Protein AF-D2VUE2-F1 (afdb_monomer_lite)

Radius of gyration: 35.99 Å; chains: 1; bounding box: 96×106×87 Å

pLDDT: mean 73.93, std 22.53, range [21.89, 98.75]

InterPro domains:
  IPR031161 Peptidase family M60 domain [PF13402] (348-595)
  IPR031161 Peptidase family M60 domain [PS51723] (230-545)
  IPR031161 Peptidase family M60 domain [SM01276] (235-545)
  IPR042279 Peptidase M60, enhancin-like domain 3 [G3DSA:1.10.390.30] (472-619)
  IPR051244 TRPM8 Channel-Associated Factors [PTHR15730] (255-616)

Secondary structure (DSSP, 8-state):
--SSSHHHHHHHHHHHHTS-----PPPPHHHHHHHHHHHTTT-SEE----PEEEEE-STTEEEEEE-GGG-EEEEEEESSS-TTTS-EEEEES-GGGG--S-TTSHHHHHHHHHHHHHTTT-SSEEEEEESS-HHHHHHHHHTSTTEEE-----TT-TTT-GGGT-SEEEEEGGGS-SSPPHHHHHHHHHHHHTT-EEEEE--TTTS-S-GGGSHHHHHHGGGTEEEEEEE-SS--EEE----HHHHBHHHHHHHHHHHHHHHS---HHHHHHHHHHHHHHGGGSPSSP-TTT-HHHHHHHHHHHHHTTT----SS--SHHHHHHHHHHHHHHHTT-S-GGG-TT---HHHHHHTGGGS--SEEEEE-SSEEEEEEHHHHTT-S-HHHHHHHHHHHHHHHHHHH-PPPPSS-EEEEEES--SSSSEE-SSSEEEEGGGHHHHH----GGGTT--SSSPPTHHHHHHHHHHH--TTT--GGGHHHHHHHHHHHHHHHS-S-TTHHHHTT-PPTT-HHHHHT--S-S-SSHHHHHHHHHHHHHHHH-HHHHHHHHHHTT-GGG-PPP-SHHHHHHHHHHHHHHHHTSB-HHHHHHTT----HHHHHHHTTSPB----SS--------STT-SSPPP------TTS-PBP---EE-SS-EEGGGT-EEEEEEESSS-B---SEEEE---TT---SB-SEEEEEEETTTEEEEEEEB-SEE-TT-EE----BB---SS--EEEEEEEEE-TTS-EE--TT----EEEEEE--S--S--S-PPPEEE-----SS----------------S--

Structure (mmCIF, N/CA/C/O backbone):
data_AF-D2VUE2-F1
#
_entry.id   AF-D2VUE2-F1
#
loop_
_atom_site.group_PDB
_atom_site.id
_atom_site.type_symbol
_atom_site.label_atom_id
_atom_site.label_alt_id
_atom_site.label_comp_id
_atom_site.label_asym_id
_atom_site.label_entity_id
_atom_site.label_seq_id
_atom_site.pdbx_PDB_ins_code
_atom_site.Cartn_x
_atom_site.Cartn_y
_atom_site.Cartn_z
_atom_site.occupancy
_atom_site.B_iso_or_equiv
_atom_site.auth_seq_id
_atom_site.auth_comp_id
_atom_site.auth_asym_id
_atom_site.auth_atom_id
_atom_site.pdbx_PDB_model_num
ATOM 1 N N . MET A 1 1 ? 11.893 -68.851 -0.363 1.00 45.16 1 MET A N 1
ATOM 2 C CA . MET A 1 1 ? 12.697 -67.926 -1.198 1.00 45.16 1 MET A CA 1
ATOM 3 C C . MET A 1 1 ? 11.834 -67.518 -2.390 1.00 45.16 1 MET A C 1
ATOM 5 O O . MET A 1 1 ? 11.095 -68.372 -2.847 1.00 45.16 1 MET A O 1
ATOM 9 N N . ASN A 1 2 ? 11.863 -66.251 -2.827 1.00 41.38 2 ASN A N 1
ATOM 10 C CA . ASN A 1 2 ? 10.980 -65.612 -3.840 1.00 41.38 2 ASN A CA 1
ATOM 11 C C . ASN A 1 2 ? 9.689 -64.911 -3.371 1.00 41.38 2 ASN A C 1
ATOM 13 O O . ASN A 1 2 ? 8.690 -64.952 -4.079 1.00 41.38 2 ASN A O 1
ATOM 17 N N . LYS A 1 3 ? 9.709 -64.176 -2.247 1.00 35.09 3 LYS A N 1
ATOM 18 C CA . LYS A 1 3 ? 8.770 -63.040 -2.045 1.00 35.09 3 LYS A CA 1
ATOM 19 C C . LYS A 1 3 ? 9.376 -61.781 -1.402 1.00 35.09 3 LYS A C 1
ATOM 21 O O . LYS A 1 3 ? 8.671 -60.798 -1.234 1.00 35.09 3 LYS A O 1
ATOM 26 N N . THR A 1 4 ? 10.682 -61.758 -1.130 1.00 40.22 4 THR A N 1
ATOM 27 C CA . THR A 1 4 ? 11.366 -60.607 -0.499 1.00 40.22 4 THR A CA 1
ATOM 28 C C . THR A 1 4 ? 12.225 -59.778 -1.465 1.00 40.22 4 THR A C 1
ATOM 30 O O . THR A 1 4 ? 12.733 -58.735 -1.077 1.00 40.22 4 THR A O 1
ATOM 33 N N . PHE A 1 5 ? 12.357 -60.190 -2.733 1.00 38.91 5 PHE A N 1
ATOM 34 C CA . PHE A 1 5 ? 13.187 -59.494 -3.734 1.00 38.91 5 PHE A CA 1
ATOM 35 C C . PHE A 1 5 ? 12.423 -58.492 -4.623 1.00 38.91 5 PHE A C 1
ATOM 37 O O . PHE A 1 5 ? 13.051 -57.662 -5.274 1.00 38.91 5 PHE A O 1
ATOM 44 N N . GLY A 1 6 ? 11.084 -58.529 -4.629 1.00 35.12 6 GLY A N 1
ATOM 45 C CA . GLY A 1 6 ? 10.247 -57.616 -5.429 1.00 35.12 6 GLY A CA 1
ATOM 46 C C . GLY A 1 6 ? 9.882 -56.300 -4.733 1.00 35.12 6 GLY A C 1
ATOM 47 O O . GLY A 1 6 ? 9.540 -55.330 -5.396 1.00 35.12 6 GLY A O 1
ATOM 48 N N . MET A 1 7 ? 9.976 -56.236 -3.399 1.00 38.00 7 MET A N 1
ATOM 49 C CA . MET A 1 7 ? 9.652 -55.015 -2.644 1.00 38.00 7 MET A CA 1
ATOM 50 C C . MET A 1 7 ? 10.863 -54.090 -2.467 1.00 38.00 7 MET A C 1
ATOM 52 O O . MET A 1 7 ? 10.694 -52.876 -2.416 1.00 38.00 7 MET A O 1
ATOM 56 N N . LEU A 1 8 ? 12.086 -54.634 -2.456 1.00 38.88 8 LEU A N 1
ATOM 57 C CA . LEU A 1 8 ? 13.312 -53.832 -2.359 1.00 38.88 8 LEU A CA 1
ATOM 58 C C . LEU A 1 8 ? 13.690 -53.159 -3.691 1.00 38.88 8 LEU A C 1
ATOM 60 O O . LEU A 1 8 ? 14.288 -52.090 -3.689 1.00 38.88 8 LEU A O 1
ATOM 64 N N . SER A 1 9 ? 13.299 -53.744 -4.826 1.00 38.06 9 SER A N 1
ATOM 65 C CA . SER A 1 9 ? 13.564 -53.206 -6.166 1.00 38.06 9 SER A CA 1
ATOM 66 C C . SER A 1 9 ? 12.590 -52.086 -6.565 1.00 38.06 9 SER A C 1
ATOM 68 O O . SER A 1 9 ? 13.012 -51.143 -7.227 1.00 38.06 9 SER A O 1
ATOM 70 N N . CYS A 1 10 ? 11.339 -52.097 -6.084 1.00 37.12 10 CYS A N 1
ATOM 71 C CA . CYS A 1 10 ? 10.413 -50.964 -6.250 1.00 37.12 10 CYS A CA 1
ATOM 72 C C . CYS A 1 10 ? 10.730 -49.779 -5.322 1.00 37.12 10 CYS A C 1
ATOM 74 O O . CYS A 1 10 ? 10.561 -48.635 -5.732 1.00 37.12 10 CYS A O 1
ATOM 76 N N . LEU A 1 11 ? 11.237 -50.020 -4.107 1.00 40.16 11 LEU A N 1
ATOM 77 C CA . LEU A 1 11 ? 11.650 -48.945 -3.193 1.00 40.16 11 LEU A CA 1
ATOM 78 C C . LEU A 1 11 ? 12.953 -48.260 -3.636 1.00 40.16 11 LEU A C 1
ATOM 80 O O . LEU A 1 11 ? 13.075 -47.050 -3.469 1.00 40.16 11 LEU A O 1
ATOM 84 N N . LEU A 1 12 ? 13.883 -48.983 -4.273 1.00 37.03 12 LEU A N 1
ATOM 85 C CA . LEU A 1 12 ? 15.102 -48.384 -4.832 1.00 37.03 12 LEU A CA 1
ATOM 86 C C . LEU A 1 12 ? 14.838 -47.618 -6.142 1.00 37.03 12 LEU A C 1
ATOM 88 O O . LEU A 1 12 ? 15.461 -46.586 -6.373 1.00 37.03 12 LEU A O 1
ATOM 92 N N . LEU A 1 13 ? 13.877 -48.060 -6.968 1.00 35.56 13 LEU A N 1
ATOM 93 C CA . LEU A 1 13 ? 13.470 -47.320 -8.171 1.00 35.56 13 LEU A CA 1
ATOM 94 C C . LEU A 1 13 ? 12.637 -46.072 -7.826 1.00 35.56 13 LEU A C 1
ATOM 96 O O . LEU A 1 13 ? 12.811 -45.039 -8.463 1.00 35.56 13 LEU A O 1
ATOM 100 N N . CYS A 1 14 ? 11.803 -46.114 -6.779 1.00 32.91 14 CYS A N 1
ATOM 101 C CA . CYS A 1 14 ? 11.113 -44.919 -6.275 1.00 32.91 14 CYS A CA 1
ATOM 102 C C . CYS A 1 14 ? 12.050 -43.930 -5.561 1.00 32.91 14 CYS A C 1
ATOM 104 O O . CYS A 1 14 ? 11.772 -42.736 -5.593 1.00 32.91 14 CYS A O 1
ATOM 106 N N . LEU A 1 15 ? 13.168 -44.373 -4.968 1.00 32.28 15 LEU A N 1
ATOM 107 C CA . LEU A 1 15 ? 14.174 -43.451 -4.415 1.00 32.28 15 LEU A CA 1
ATOM 108 C C . LEU A 1 15 ? 15.100 -42.839 -5.479 1.00 32.28 15 LEU A C 1
ATOM 110 O O . LEU A 1 15 ? 15.604 -41.743 -5.265 1.00 32.28 15 LEU A O 1
ATOM 114 N N . ILE A 1 16 ? 15.299 -43.498 -6.626 1.00 32.03 16 ILE A N 1
ATOM 115 C CA . ILE A 1 16 ? 16.123 -42.966 -7.728 1.00 32.03 16 ILE A CA 1
ATOM 116 C C . ILE A 1 16 ? 15.292 -42.103 -8.700 1.00 32.03 16 ILE A C 1
ATOM 118 O O . ILE A 1 16 ? 15.833 -41.192 -9.317 1.00 32.03 16 ILE A O 1
ATOM 122 N N . VAL A 1 17 ? 13.969 -42.294 -8.776 1.00 32.50 17 VAL A N 1
ATOM 123 C CA . VAL A 1 17 ? 13.061 -41.421 -9.556 1.00 32.50 17 VAL A CA 1
ATOM 124 C C . VAL A 1 17 ? 12.590 -40.186 -8.759 1.00 32.50 17 VAL A C 1
ATOM 126 O O . VAL A 1 17 ? 12.094 -39.233 -9.349 1.00 32.50 17 VAL A O 1
ATOM 129 N N . CYS A 1 18 ? 12.833 -40.126 -7.444 1.00 31.41 18 CYS A N 1
ATOM 130 C CA . CYS A 1 18 ? 12.586 -38.936 -6.610 1.00 31.41 18 CYS A CA 1
ATOM 131 C C . CYS A 1 18 ? 13.840 -38.075 -6.338 1.00 31.41 18 CYS A C 1
ATOM 133 O O . CYS A 1 18 ? 13.799 -37.205 -5.472 1.00 31.41 18 CYS A O 1
ATOM 135 N N . LEU A 1 19 ? 14.942 -38.286 -7.070 1.00 33.25 19 LEU A N 1
ATOM 136 C CA . LEU A 1 19 ? 16.172 -37.477 -6.979 1.00 33.25 19 LEU A CA 1
ATOM 137 C C . LEU A 1 19 ? 16.642 -36.924 -8.333 1.00 33.25 19 LEU A C 1
ATOM 139 O O . LEU A 1 19 ? 17.821 -36.648 -8.531 1.00 33.25 19 LEU A O 1
ATOM 143 N N . VAL A 1 20 ? 15.703 -36.684 -9.245 1.00 32.81 20 VAL A N 1
ATOM 144 C CA . VAL A 1 20 ? 15.865 -35.614 -10.232 1.00 32.81 20 VAL A CA 1
ATOM 145 C C . VAL A 1 20 ? 14.797 -34.576 -9.922 1.00 32.81 20 VAL A C 1
ATOM 147 O O . VAL A 1 20 ? 13.824 -34.405 -10.649 1.00 32.81 20 VAL A O 1
ATOM 150 N N . SER A 1 21 ? 14.958 -33.882 -8.793 1.00 31.75 21 SER A N 1
ATOM 151 C CA . SER A 1 21 ? 14.624 -32.466 -8.839 1.00 31.75 21 SER A CA 1
ATOM 152 C C . SER A 1 21 ? 15.526 -31.906 -9.930 1.00 31.75 21 SER A C 1
ATOM 154 O O . SER A 1 21 ? 16.747 -31.920 -9.771 1.00 31.75 21 SER A O 1
ATOM 156 N N . GLU A 1 22 ? 14.962 -31.486 -11.060 1.00 31.25 22 GLU A N 1
ATOM 157 C CA . GLU A 1 22 ? 15.628 -30.440 -11.823 1.00 31.25 22 GLU A CA 1
ATOM 158 C C . GLU A 1 22 ? 15.852 -29.319 -10.809 1.00 31.25 22 GLU A C 1
ATOM 160 O O . GLU A 1 22 ? 14.909 -28.642 -10.399 1.00 31.25 22 GLU A O 1
ATOM 165 N N . GLU A 1 23 ? 17.076 -29.200 -10.295 1.00 34.81 23 GLU A N 1
ATOM 166 C CA . GLU A 1 23 ? 17.499 -27.977 -9.646 1.00 34.81 23 GLU A CA 1
ATOM 167 C C . GLU A 1 23 ? 17.341 -26.911 -10.724 1.00 34.81 23 GLU A C 1
ATOM 169 O O . GLU A 1 23 ? 18.137 -26.799 -11.656 1.00 34.81 23 GLU A O 1
ATOM 174 N N . THR A 1 24 ? 16.229 -26.183 -10.665 1.00 42.16 24 THR A N 1
ATOM 175 C CA . THR A 1 24 ? 15.974 -25.024 -11.506 1.00 42.16 24 THR A CA 1
ATOM 176 C C . THR A 1 24 ? 16.934 -23.934 -11.049 1.00 42.16 24 THR A C 1
ATOM 178 O O . THR A 1 24 ? 16.555 -23.030 -10.307 1.00 42.16 24 THR A O 1
ATOM 181 N N . HIS A 1 25 ? 18.208 -24.050 -11.422 1.00 57.31 25 HIS A N 1
ATOM 182 C CA . HIS A 1 25 ? 19.236 -23.065 -11.113 1.00 57.31 25 HIS A CA 1
ATOM 183 C C . HIS A 1 25 ? 18.828 -21.726 -11.717 1.00 57.31 25 HIS A C 1
ATOM 185 O O . HIS A 1 25 ? 18.539 -21.676 -12.910 1.00 57.31 25 HIS A O 1
ATOM 191 N N . ALA A 1 26 ? 18.755 -20.669 -10.905 1.00 76.44 26 ALA A N 1
ATOM 192 C CA . ALA A 1 26 ? 18.638 -19.290 -11.378 1.00 76.44 26 ALA A CA 1
ATOM 193 C C . ALA A 1 26 ? 19.780 -18.957 -12.353 1.00 76.44 26 ALA A C 1
ATOM 195 O O . ALA A 1 26 ? 20.855 -19.557 -12.257 1.00 76.44 26 ALA A O 1
ATOM 196 N N . LEU A 1 27 ? 19.575 -17.998 -13.266 1.00 84.75 27 LEU A N 1
ATOM 197 C CA . LEU A 1 27 ? 20.685 -17.519 -14.092 1.00 84.75 27 LEU A CA 1
ATOM 198 C C . LEU A 1 27 ? 21.798 -16.966 -13.201 1.00 84.75 27 LEU A C 1
ATOM 200 O O . LEU A 1 27 ? 21.568 -16.188 -12.273 1.00 84.75 27 LEU A O 1
ATOM 204 N N . THR A 1 28 ? 23.029 -17.354 -13.507 1.00 89.00 28 THR A N 1
ATOM 205 C CA . THR A 1 28 ? 24.202 -16.839 -12.810 1.00 89.00 28 THR A CA 1
ATOM 206 C C . THR A 1 28 ? 24.442 -15.374 -13.176 1.00 89.00 28 THR A C 1
ATOM 208 O O . THR A 1 28 ? 24.128 -14.914 -14.280 1.00 89.00 28 THR A O 1
ATOM 211 N N . ALA A 1 29 ? 25.091 -14.634 -12.273 1.00 90.75 29 ALA A N 1
ATOM 212 C CA . ALA A 1 29 ? 25.534 -13.267 -12.547 1.00 90.75 29 ALA A CA 1
ATOM 213 C C . ALA A 1 29 ? 26.355 -13.177 -13.851 1.00 90.75 29 ALA A C 1
ATOM 215 O O . ALA A 1 29 ? 26.191 -12.245 -14.638 1.00 90.75 29 ALA A O 1
ATOM 216 N N . THR A 1 30 ? 27.199 -14.179 -14.123 1.00 92.44 30 THR A N 1
ATOM 217 C CA . THR A 1 30 ? 28.012 -14.260 -15.343 1.00 92.44 30 THR A CA 1
ATOM 218 C C . THR A 1 30 ? 27.163 -14.374 -16.609 1.00 92.44 30 THR A C 1
ATOM 220 O O . THR A 1 30 ? 27.429 -13.661 -17.577 1.00 92.44 30 THR A O 1
ATOM 223 N N . GLU A 1 31 ? 26.127 -15.214 -16.617 1.00 93.88 31 GLU A N 1
ATOM 224 C CA . GLU A 1 31 ? 25.226 -15.359 -17.770 1.00 93.88 31 GLU A CA 1
ATOM 225 C C . GLU A 1 31 ? 24.463 -14.060 -18.056 1.00 93.88 31 GLU A C 1
ATOM 227 O O . GLU A 1 31 ? 24.375 -13.629 -19.208 1.00 93.88 31 GLU A O 1
ATOM 232 N N . LEU A 1 32 ? 23.979 -13.367 -17.022 1.00 95.00 32 LEU A N 1
ATOM 233 C CA . LEU A 1 32 ? 23.327 -12.066 -17.197 1.00 95.00 32 LEU A CA 1
ATOM 234 C C . LEU A 1 32 ? 24.280 -10.982 -17.710 1.00 95.00 32 LEU A C 1
ATOM 236 O O . LEU A 1 32 ? 23.884 -10.147 -18.528 1.00 95.00 32 LEU A O 1
ATOM 240 N N . LEU A 1 33 ? 25.540 -10.984 -17.273 1.00 95.06 33 LEU A N 1
ATOM 241 C CA . LEU A 1 33 ? 26.551 -10.068 -17.806 1.00 95.06 33 LEU A CA 1
ATOM 242 C C . LEU A 1 33 ? 26.866 -10.365 -19.281 1.00 95.06 33 LEU A C 1
ATOM 244 O O . LEU A 1 33 ? 27.061 -9.429 -20.057 1.00 95.06 33 LEU A O 1
ATOM 248 N N . GLN A 1 34 ? 26.828 -11.631 -19.711 1.00 95.25 34 GLN A N 1
ATOM 249 C CA . GLN A 1 34 ? 26.932 -11.995 -21.131 1.00 95.25 34 GLN A CA 1
ATOM 250 C C . GLN A 1 34 ? 25.711 -11.537 -21.940 1.00 95.25 34 GLN A C 1
ATOM 252 O O . GLN A 1 34 ? 25.864 -11.033 -23.058 1.00 95.25 34 GLN A O 1
ATOM 257 N N . VAL A 1 35 ? 24.501 -11.647 -21.378 1.00 96.38 35 VAL A N 1
ATOM 258 C CA . VAL A 1 35 ? 23.284 -11.073 -21.978 1.00 96.38 35 VAL A CA 1
ATOM 259 C C . VAL A 1 35 ? 23.446 -9.563 -22.152 1.00 96.38 35 VAL A C 1
ATOM 261 O O . VAL A 1 35 ? 23.218 -9.043 -23.247 1.00 96.38 35 VAL A O 1
ATOM 264 N N . ARG A 1 36 ? 23.914 -8.861 -21.114 1.00 97.75 36 ARG A N 1
ATOM 265 C CA . ARG A 1 36 ? 24.174 -7.418 -21.167 1.00 97.75 36 ARG A CA 1
ATOM 266 C C . ARG A 1 36 ? 25.187 -7.064 -22.256 1.00 97.75 36 ARG A C 1
ATOM 268 O O . ARG A 1 36 ? 24.914 -6.183 -23.065 1.00 97.75 36 ARG A O 1
ATOM 275 N N . ALA A 1 37 ? 26.311 -7.776 -22.322 1.00 97.44 37 ALA A N 1
ATOM 276 C CA . ALA A 1 37 ? 27.341 -7.564 -23.338 1.00 97.44 37 ALA A CA 1
ATOM 277 C C . ALA A 1 37 ? 26.813 -7.798 -24.765 1.00 97.44 37 ALA A C 1
ATOM 279 O O . ALA A 1 37 ? 27.114 -7.026 -25.673 1.00 97.44 37 ALA A O 1
ATOM 280 N N . THR A 1 38 ? 25.972 -8.820 -24.954 1.00 97.31 38 THR A N 1
ATOM 281 C CA . THR A 1 38 ? 25.323 -9.108 -26.243 1.00 97.31 38 THR A CA 1
ATOM 282 C C . THR A 1 38 ? 24.419 -7.955 -26.677 1.00 97.31 38 THR A C 1
ATOM 284 O O . THR A 1 38 ? 24.479 -7.508 -27.821 1.00 97.31 38 THR A O 1
ATOM 287 N N . LEU A 1 39 ? 23.597 -7.440 -25.760 1.00 98.38 39 LEU A N 1
ATOM 288 C CA . LEU A 1 39 ? 22.666 -6.346 -26.041 1.00 98.38 39 LEU A CA 1
ATOM 289 C C . LEU A 1 39 ? 23.377 -5.003 -26.256 1.00 98.38 39 LEU A C 1
ATOM 291 O O . LEU A 1 39 ? 22.923 -4.198 -27.069 1.00 98.38 39 LEU A O 1
ATOM 295 N N . LEU A 1 40 ? 24.515 -4.792 -25.593 1.00 98.19 40 LEU A N 1
ATOM 296 C CA . LEU A 1 40 ? 25.347 -3.593 -25.718 1.00 98.19 40 LEU A CA 1
ATOM 297 C C . LEU A 1 40 ? 26.368 -3.650 -26.861 1.00 98.19 40 LEU A C 1
ATOM 299 O O . LEU A 1 40 ? 27.162 -2.724 -27.017 1.00 98.19 40 LEU A O 1
ATOM 303 N N . SER A 1 41 ? 26.371 -4.704 -27.682 1.00 97.69 41 SER A N 1
ATOM 304 C CA . SER A 1 41 ? 27.295 -4.798 -28.814 1.00 97.69 41 SER A CA 1
ATOM 305 C C . SER A 1 41 ? 27.140 -3.584 -29.742 1.00 97.69 41 SER A C 1
ATOM 307 O O . SER A 1 41 ? 26.079 -3.382 -30.339 1.00 97.69 41 SER A O 1
ATOM 309 N N . ASN A 1 42 ? 28.199 -2.772 -29.840 1.00 96.81 42 ASN A N 1
ATOM 310 C CA . ASN A 1 42 ? 28.243 -1.489 -30.556 1.00 96.81 42 ASN A CA 1
ATOM 311 C C . ASN A 1 42 ? 27.253 -0.421 -30.041 1.00 96.81 42 ASN A C 1
ATOM 313 O O . ASN A 1 42 ? 26.812 0.437 -30.803 1.00 96.81 42 ASN A O 1
ATOM 317 N N . VAL A 1 43 ? 26.911 -0.453 -28.749 1.00 96.88 43 VAL A N 1
ATOM 318 C CA . VAL A 1 43 ? 26.050 0.536 -28.083 1.00 96.88 43 VAL A CA 1
ATOM 319 C C . VAL A 1 43 ? 26.763 1.073 -26.846 1.00 96.88 43 VAL A C 1
ATOM 321 O O . VAL A 1 43 ? 26.991 0.346 -25.884 1.00 96.88 43 VAL A O 1
ATOM 324 N N . THR A 1 44 ? 27.090 2.364 -26.846 1.00 94.50 44 THR A N 1
ATOM 325 C CA . THR A 1 44 ? 27.697 3.050 -25.690 1.00 94.50 44 THR A CA 1
ATOM 326 C C . THR A 1 44 ? 26.699 3.930 -24.943 1.00 94.50 44 THR A C 1
ATOM 328 O O . THR A 1 44 ? 26.789 4.074 -23.724 1.00 94.50 44 THR A O 1
ATOM 331 N N . SER A 1 45 ? 25.727 4.499 -25.655 1.00 93.31 45 SER A N 1
ATOM 332 C CA . SER A 1 45 ? 24.677 5.354 -25.107 1.00 93.31 45 SER A CA 1
ATOM 333 C C . SER A 1 45 ? 23.448 5.384 -26.015 1.00 93.31 45 SER A C 1
ATOM 335 O O . SER A 1 45 ? 23.484 4.942 -27.169 1.00 93.31 45 SER A O 1
ATOM 337 N N . ILE A 1 46 ? 22.354 5.925 -25.481 1.00 91.62 46 ILE A N 1
ATOM 338 C CA . ILE A 1 46 ? 21.164 6.303 -26.250 1.00 91.62 46 ILE A CA 1
ATOM 339 C C . ILE A 1 46 ? 20.856 7.795 -26.026 1.00 91.62 46 ILE A C 1
ATOM 341 O O . ILE A 1 46 ? 21.297 8.357 -25.018 1.00 91.62 46 ILE A O 1
ATOM 345 N N . PRO A 1 47 ? 20.143 8.462 -26.956 1.00 85.69 47 PRO A N 1
ATOM 346 C CA . PRO A 1 47 ? 19.829 9.882 -26.857 1.00 85.69 47 PRO A CA 1
ATOM 347 C C . PRO A 1 47 ? 19.063 10.244 -25.586 1.00 85.69 47 PRO A C 1
ATOM 349 O O . PRO A 1 47 ? 18.400 9.416 -24.969 1.00 85.69 47 PRO A O 1
ATOM 352 N N . TYR A 1 48 ? 19.134 11.519 -25.225 1.00 75.19 48 TYR A N 1
ATOM 353 C CA . TYR A 1 48 ? 18.384 12.068 -24.107 1.00 75.19 48 TYR A CA 1
ATOM 354 C C . TYR A 1 48 ? 16.878 12.151 -24.415 1.00 75.19 48 TYR A C 1
ATOM 356 O O . TYR A 1 48 ? 16.479 12.612 -25.484 1.00 75.19 48 TYR A O 1
ATOM 364 N N . SER A 1 49 ? 16.043 11.761 -23.449 1.00 73.56 49 SER A N 1
ATOM 365 C CA . SER A 1 49 ? 14.601 12.033 -23.412 1.00 73.56 49 SER A CA 1
ATOM 366 C C . SER A 1 49 ? 14.098 12.003 -21.957 1.00 73.56 49 SER A C 1
ATOM 368 O O . SER A 1 49 ? 14.847 11.628 -21.055 1.00 73.56 49 SER A O 1
ATOM 370 N N . TYR A 1 50 ? 12.837 12.373 -21.707 1.00 83.56 50 TYR A N 1
ATOM 371 C CA . TYR A 1 50 ? 12.200 12.239 -20.386 1.00 83.56 50 TYR A CA 1
ATOM 372 C C . TYR A 1 50 ? 11.864 10.770 -20.075 1.00 83.56 50 TYR A C 1
ATOM 374 O O . TYR A 1 50 ? 10.725 10.327 -20.216 1.00 83.56 50 TYR A O 1
ATOM 382 N N . VAL A 1 51 ? 12.872 9.973 -19.719 1.00 87.19 51 VAL A N 1
ATOM 383 C CA . VAL A 1 51 ? 12.741 8.515 -19.548 1.00 87.19 51 VAL A CA 1
ATOM 384 C C . VAL A 1 51 ? 12.363 8.151 -18.114 1.00 87.19 51 VAL A C 1
ATOM 386 O O . VAL A 1 51 ? 12.974 8.645 -17.169 1.00 87.19 51 VAL A O 1
ATOM 389 N N . GLY A 1 52 ? 11.371 7.270 -17.956 1.00 89.12 52 GLY A N 1
ATOM 390 C CA . GLY A 1 52 ? 10.966 6.716 -16.663 1.00 89.12 52 GLY A CA 1
ATOM 391 C C . GLY A 1 52 ? 11.969 5.707 -16.100 1.00 89.12 52 GLY A C 1
ATOM 392 O O . GLY A 1 52 ? 12.683 5.045 -16.858 1.00 89.12 52 GLY A O 1
ATOM 393 N N . TYR A 1 53 ? 12.000 5.564 -14.774 1.00 90.00 53 TYR A N 1
ATOM 394 C CA . TYR A 1 53 ? 12.842 4.560 -14.115 1.00 90.00 53 TYR A CA 1
ATOM 395 C C . TYR A 1 53 ? 12.268 3.148 -14.265 1.00 90.00 53 TYR A C 1
ATOM 397 O O . TYR A 1 53 ? 11.055 2.930 -14.181 1.00 90.00 53 TYR A O 1
ATOM 405 N N . LEU A 1 54 ? 13.169 2.178 -14.411 1.00 93.56 54 LEU A N 1
ATOM 406 C CA . LEU A 1 54 ? 12.880 0.761 -14.262 1.00 93.56 54 LEU A CA 1
ATOM 407 C C . LEU A 1 54 ? 13.712 0.175 -13.125 1.00 93.56 54 LEU A C 1
ATOM 409 O O . LEU A 1 54 ? 14.865 0.556 -12.912 1.00 93.56 54 LEU A O 1
ATOM 413 N N . PHE A 1 55 ? 13.143 -0.815 -12.449 1.00 94.31 55 PHE A N 1
ATOM 414 C CA . PHE A 1 55 ? 13.847 -1.638 -11.481 1.00 94.31 55 PHE A CA 1
ATOM 415 C C . PHE A 1 55 ? 14.098 -3.024 -12.058 1.00 94.31 55 PHE A C 1
ATOM 417 O O . PHE A 1 55 ? 13.190 -3.667 -12.582 1.00 94.31 55 PHE A O 1
ATOM 424 N N . SER A 1 56 ? 15.342 -3.475 -11.925 1.00 95.44 56 SER A N 1
ATOM 425 C CA . SER A 1 56 ? 15.741 -4.867 -12.106 1.00 95.44 56 SER A CA 1
ATOM 426 C C . SER A 1 56 ? 15.874 -5.471 -10.716 1.00 95.44 56 SER A C 1
ATOM 428 O O . SER A 1 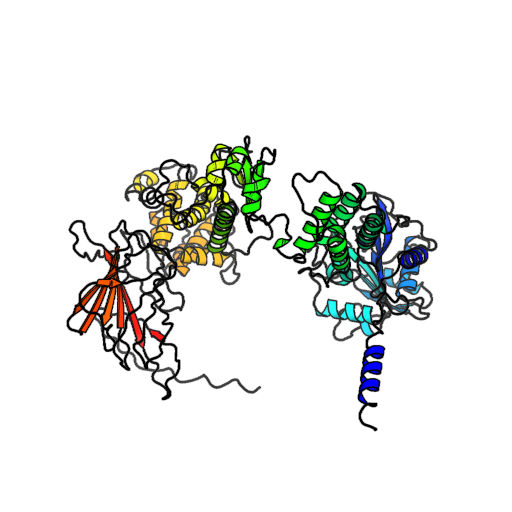56 ? 16.648 -4.969 -9.907 1.00 95.44 56 SER A O 1
ATOM 430 N N . HIS A 1 57 ? 15.082 -6.487 -10.393 1.00 94.31 57 HIS A N 1
ATOM 431 C CA . HIS A 1 57 ? 15.038 -7.021 -9.029 1.00 94.31 57 HIS A CA 1
ATOM 432 C C . HIS A 1 57 ? 15.011 -8.548 -8.938 1.00 94.31 57 HIS A C 1
ATOM 434 O O . HIS A 1 57 ? 15.228 -9.069 -7.847 1.00 94.31 57 HIS A O 1
ATOM 440 N N . GLY A 1 58 ? 14.756 -9.263 -10.037 1.00 92.00 58 GLY A N 1
ATOM 441 C CA . GLY A 1 58 ? 14.774 -10.734 -10.091 1.00 92.00 58 GLY A CA 1
ATOM 442 C C . GLY A 1 58 ? 16.102 -11.292 -10.610 1.00 92.00 58 GLY A C 1
ATOM 443 O O . GLY A 1 58 ? 16.870 -10.561 -11.248 1.00 92.00 58 GLY A O 1
ATOM 444 N N . SER A 1 59 ? 16.348 -12.585 -10.390 1.00 92.81 59 SER A N 1
ATOM 445 C CA . SER A 1 59 ? 17.584 -13.280 -10.791 1.00 92.81 59 SER A CA 1
ATOM 446 C C . SER A 1 59 ? 17.744 -13.414 -12.306 1.00 92.81 59 SER A C 1
ATOM 448 O O . SER A 1 59 ? 18.845 -13.614 -12.802 1.00 92.81 59 SER A O 1
ATOM 450 N N . ASN A 1 60 ? 16.652 -13.235 -13.048 1.00 93.50 60 ASN A N 1
ATOM 451 C CA . ASN A 1 60 ? 16.601 -13.332 -14.504 1.00 93.50 60 ASN A CA 1
ATOM 452 C C . ASN A 1 60 ? 16.546 -11.969 -15.206 1.00 93.50 60 ASN A C 1
ATOM 454 O O . ASN A 1 60 ? 16.249 -11.914 -16.402 1.00 93.50 60 ASN A O 1
ATOM 458 N N . SER A 1 61 ? 16.805 -10.877 -14.478 1.00 96.12 61 SER A N 1
ATOM 459 C CA . SER A 1 61 ? 16.727 -9.501 -14.981 1.00 96.12 61 SER A CA 1
ATOM 460 C C . SER A 1 61 ? 18.076 -8.785 -14.907 1.00 96.12 61 SER A C 1
ATOM 462 O O . SER A 1 61 ? 18.819 -8.926 -13.935 1.00 96.12 61 SER A O 1
ATOM 464 N N . VAL A 1 62 ? 18.393 -7.994 -15.933 1.00 97.12 62 VAL A N 1
ATOM 465 C CA . VAL A 1 62 ? 19.653 -7.255 -16.032 1.00 97.12 62 VAL A CA 1
ATOM 466 C C . VAL A 1 62 ? 19.452 -5.836 -16.582 1.00 97.12 62 VAL A C 1
ATOM 468 O O . VAL A 1 62 ? 18.873 -5.663 -17.659 1.00 97.12 62 VAL A O 1
ATOM 471 N N . PRO A 1 63 ? 19.966 -4.797 -15.896 1.00 97.12 63 PRO A N 1
ATOM 472 C CA . PRO A 1 63 ? 20.019 -3.443 -16.439 1.00 97.12 63 PRO A CA 1
ATOM 473 C C . PRO A 1 63 ? 20.962 -3.357 -17.640 1.00 97.12 63 PRO A C 1
ATOM 475 O O . PRO A 1 63 ? 22.095 -3.838 -17.581 1.00 97.12 63 PRO A O 1
ATOM 478 N N . ILE A 1 64 ? 20.513 -2.713 -18.715 1.00 97.69 64 ILE A N 1
ATOM 479 C CA . ILE A 1 64 ? 21.268 -2.554 -19.966 1.00 97.69 64 ILE A CA 1
ATOM 480 C C . ILE A 1 64 ? 21.791 -1.128 -20.098 1.00 97.69 64 ILE A C 1
ATOM 482 O O . ILE A 1 64 ? 22.995 -0.916 -20.231 1.00 97.69 64 ILE A O 1
ATOM 486 N N . ILE A 1 65 ? 20.886 -0.154 -20.015 1.00 95.88 65 ILE A N 1
ATOM 487 C CA . ILE A 1 65 ? 21.195 1.274 -20.053 1.00 95.88 65 ILE A CA 1
ATOM 488 C C . ILE A 1 65 ? 20.747 1.890 -18.732 1.00 95.88 65 ILE A C 1
ATOM 490 O O . ILE A 1 65 ? 19.643 1.604 -18.256 1.00 95.88 65 ILE A O 1
ATOM 494 N N . VAL A 1 66 ? 21.591 2.741 -18.159 1.00 93.69 66 VAL A N 1
ATOM 495 C CA . VAL A 1 66 ? 21.354 3.421 -16.881 1.00 93.69 66 VAL A CA 1
ATOM 496 C C . VAL A 1 66 ? 21.491 4.933 -17.032 1.00 93.69 66 VAL A C 1
ATOM 498 O O . VAL A 1 66 ? 22.224 5.421 -17.896 1.00 93.69 66 VAL A O 1
ATOM 501 N N . GLY A 1 67 ? 20.766 5.671 -16.195 1.00 88.69 67 GLY A N 1
ATOM 502 C CA . GLY A 1 67 ? 20.965 7.106 -15.998 1.00 88.69 67 GLY A CA 1
ATOM 503 C C . GLY A 1 67 ? 21.908 7.403 -14.829 1.00 88.69 67 GLY A C 1
ATOM 504 O O . GLY A 1 67 ? 22.640 6.534 -14.343 1.00 88.69 67 GLY A O 1
ATOM 505 N N . SER A 1 68 ? 21.870 8.644 -14.343 1.00 79.19 68 SER A N 1
ATOM 506 C CA . SER A 1 68 ? 22.616 9.053 -13.150 1.00 79.19 68 SER A CA 1
ATOM 507 C C . SER A 1 68 ? 22.201 8.231 -11.918 1.00 79.19 68 SER A C 1
ATOM 509 O O . SER A 1 68 ? 21.047 7.824 -11.761 1.00 79.19 68 SER A O 1
ATOM 511 N N . GLY A 1 69 ? 23.177 7.908 -11.064 1.00 76.56 69 GLY A N 1
ATOM 512 C CA . GLY A 1 69 ? 22.964 7.067 -9.879 1.00 76.56 69 GLY A CA 1
ATOM 513 C C . GLY A 1 69 ? 22.767 5.570 -10.158 1.00 76.56 69 GLY A C 1
ATOM 514 O O . GLY A 1 69 ? 22.552 4.818 -9.217 1.00 76.56 69 GLY A O 1
ATOM 515 N N . GLY A 1 70 ? 22.861 5.115 -11.416 1.00 82.50 70 GLY A N 1
ATOM 516 C CA . GLY A 1 70 ? 22.786 3.690 -11.769 1.00 82.50 70 GLY A CA 1
ATOM 517 C C . GLY A 1 70 ? 21.370 3.138 -11.952 1.00 82.50 70 GLY A C 1
ATOM 518 O O . GLY A 1 70 ? 21.222 1.949 -12.228 1.00 82.50 70 GLY A O 1
ATOM 519 N N . ASN A 1 71 ? 20.331 3.973 -11.853 1.00 88.44 71 ASN A N 1
ATOM 520 C CA . ASN A 1 71 ? 18.963 3.513 -12.087 1.00 88.44 71 ASN A CA 1
ATOM 521 C C . ASN A 1 71 ? 18.744 3.172 -13.566 1.00 88.44 71 ASN A C 1
ATOM 523 O O . ASN A 1 71 ? 19.174 3.909 -14.462 1.00 88.44 71 ASN A O 1
ATOM 527 N N . ALA A 1 72 ? 18.061 2.058 -13.820 1.00 93.75 72 ALA A N 1
ATOM 528 C CA . ALA A 1 72 ? 17.886 1.541 -15.166 1.00 93.75 72 ALA A CA 1
ATOM 529 C C . ALA A 1 72 ? 16.831 2.329 -15.948 1.00 93.75 72 ALA A C 1
ATOM 531 O O . ALA A 1 72 ? 15.787 2.710 -15.423 1.00 93.75 72 ALA A O 1
ATOM 532 N N . VAL A 1 73 ? 17.103 2.517 -17.236 1.00 94.06 73 VAL A N 1
ATOM 533 C CA . VAL A 1 73 ? 16.144 3.027 -18.230 1.00 94.06 73 VAL A CA 1
ATOM 534 C C . VAL A 1 73 ? 15.868 2.021 -19.344 1.00 94.06 73 VAL A C 1
ATOM 536 O O . VAL A 1 73 ? 14.884 2.149 -20.077 1.00 94.06 73 VAL A O 1
ATOM 539 N N . VAL A 1 74 ? 16.721 0.998 -19.443 1.00 96.94 74 VAL A N 1
ATOM 540 C CA . VAL A 1 74 ? 16.486 -0.202 -20.240 1.00 96.94 74 VAL A CA 1
ATOM 541 C C . VAL A 1 74 ? 16.855 -1.421 -19.406 1.00 96.94 74 VAL A C 1
ATOM 543 O O . VAL A 1 74 ? 17.973 -1.497 -18.892 1.00 96.94 74 VAL A O 1
ATOM 546 N N . VAL A 1 75 ? 15.938 -2.378 -19.294 1.00 98.31 75 VAL A N 1
ATOM 547 C CA . VAL A 1 75 ? 16.143 -3.651 -18.584 1.00 98.31 75 VAL A CA 1
ATOM 548 C C . VAL A 1 75 ? 15.811 -4.797 -19.528 1.00 98.31 75 VAL A C 1
ATOM 550 O O . VAL A 1 75 ? 14.814 -4.740 -20.246 1.00 98.31 75 VAL A O 1
ATOM 553 N N . ALA A 1 76 ? 16.635 -5.840 -19.530 1.00 98.31 76 ALA A N 1
ATOM 554 C CA . ALA A 1 76 ? 16.323 -7.093 -20.202 1.00 98.31 76 ALA A CA 1
ATOM 555 C C . ALA A 1 76 ? 16.000 -8.171 -19.170 1.00 98.31 76 ALA A C 1
ATOM 557 O O . ALA A 1 76 ? 16.608 -8.197 -18.101 1.00 98.31 76 ALA A O 1
ATOM 558 N N . ALA A 1 77 ? 15.062 -9.061 -19.484 1.00 97.69 77 ALA A N 1
ATOM 559 C CA . ALA A 1 77 ? 14.745 -10.188 -18.616 1.00 97.69 77 ALA A CA 1
ATOM 560 C C . ALA A 1 77 ? 14.281 -11.424 -19.387 1.00 97.69 77 ALA A C 1
ATOM 562 O O . ALA A 1 77 ? 13.921 -11.344 -20.566 1.00 97.69 77 ALA A O 1
ATOM 563 N N . THR A 1 78 ? 14.294 -12.569 -18.707 1.00 96.62 78 THR A N 1
ATOM 564 C CA . THR A 1 78 ? 13.859 -13.861 -19.252 1.00 96.62 78 THR A CA 1
ATOM 565 C C . THR A 1 78 ? 12.764 -14.495 -18.393 1.00 96.62 78 THR A C 1
ATOM 567 O O . THR A 1 78 ? 12.696 -14.253 -17.191 1.00 96.62 78 THR A O 1
ATOM 570 N N . SER A 1 79 ? 11.868 -15.269 -19.017 1.00 92.88 79 SER A N 1
ATOM 571 C CA . SER A 1 79 ? 10.722 -15.906 -18.343 1.00 92.88 79 SER A CA 1
ATOM 572 C C . SER A 1 79 ? 11.046 -17.189 -17.594 1.00 92.88 79 SER A C 1
ATOM 574 O O . SER A 1 79 ? 10.219 -17.671 -16.827 1.00 92.88 79 SER A O 1
ATOM 576 N N . SER A 1 80 ? 12.228 -17.748 -17.821 1.00 88.56 80 SER A N 1
ATOM 577 C CA . SER A 1 80 ? 12.744 -18.911 -17.114 1.00 88.56 80 SER A CA 1
ATOM 578 C C . SER A 1 80 ? 14.266 -18.903 -17.176 1.00 88.56 80 SER A C 1
ATOM 580 O O . SER A 1 80 ? 14.867 -18.159 -17.951 1.00 88.56 80 SER A O 1
ATOM 582 N N . ASN A 1 81 ? 14.888 -19.792 -16.411 1.00 85.19 81 ASN A N 1
ATOM 583 C CA . ASN A 1 81 ? 16.343 -19.853 -16.295 1.00 85.19 81 ASN A CA 1
ATOM 584 C C . ASN A 1 81 ? 17.016 -20.499 -17.526 1.00 85.19 81 ASN A C 1
ATOM 586 O O . ASN A 1 81 ? 18.236 -20.582 -17.615 1.00 85.19 81 ASN A O 1
ATOM 590 N N . SER A 1 82 ? 16.234 -20.970 -18.503 1.00 88.00 82 SER A N 1
ATOM 591 C CA . SER A 1 82 ? 16.746 -21.593 -19.722 1.00 88.00 82 SER A CA 1
ATOM 592 C C . SER A 1 82 ? 16.831 -20.564 -20.843 1.00 88.00 82 SER A C 1
ATOM 594 O O . SER A 1 82 ? 15.851 -20.323 -21.547 1.00 88.00 82 SER A O 1
ATOM 596 N N . LEU A 1 83 ? 18.016 -19.985 -21.076 1.00 87.06 83 LEU A N 1
ATOM 597 C CA . LEU A 1 83 ? 18.194 -18.992 -22.143 1.00 87.06 83 LEU A CA 1
ATOM 598 C C . LEU A 1 83 ? 17.692 -19.505 -23.504 1.00 87.06 83 LEU A C 1
ATOM 600 O O . LEU A 1 83 ? 17.111 -18.732 -24.263 1.00 87.06 83 LEU A O 1
ATOM 604 N N . SER A 1 84 ? 17.872 -20.784 -23.837 1.00 87.00 84 SER A N 1
ATOM 605 C CA . SER A 1 84 ? 17.455 -21.344 -25.131 1.00 87.00 84 SER A CA 1
ATOM 606 C C . SER A 1 84 ? 15.934 -21.394 -25.322 1.00 87.00 84 SER A C 1
ATOM 608 O O . SER A 1 84 ? 15.458 -21.199 -26.442 1.00 87.00 84 SER A O 1
ATOM 610 N N . THR A 1 85 ? 15.161 -21.602 -24.255 1.00 90.25 85 THR A N 1
ATOM 611 C CA . THR A 1 85 ? 13.705 -21.819 -24.343 1.00 90.25 85 THR A CA 1
ATOM 612 C C . THR A 1 85 ? 12.881 -20.650 -23.812 1.00 90.25 85 THR A C 1
ATOM 614 O O . THR A 1 85 ? 11.819 -20.381 -24.370 1.00 90.25 85 THR A O 1
ATOM 617 N N . ALA A 1 86 ? 13.400 -19.879 -22.854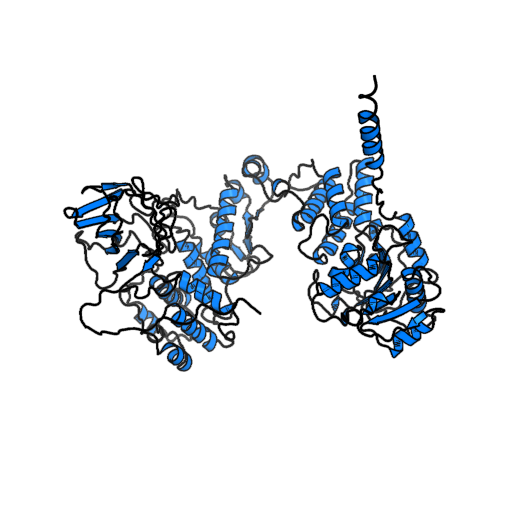 1.00 93.31 86 ALA A N 1
ATOM 618 C CA . ALA A 1 86 ? 12.701 -18.778 -22.202 1.00 93.31 86 ALA A CA 1
ATOM 619 C C . ALA A 1 86 ? 12.139 -17.747 -23.190 1.00 93.31 86 ALA A C 1
ATOM 621 O O . ALA A 1 86 ? 12.756 -17.435 -24.218 1.00 93.31 86 ALA A O 1
ATOM 622 N N . GLY A 1 87 ? 10.982 -17.185 -22.847 1.00 97.38 87 GLY A N 1
ATOM 623 C CA . GLY A 1 87 ? 10.534 -15.911 -23.386 1.00 97.38 87 GLY A CA 1
ATOM 624 C C . GLY A 1 87 ? 11.472 -14.803 -22.921 1.00 97.38 87 GLY A C 1
ATOM 625 O O . GLY A 1 87 ? 12.107 -14.905 -21.868 1.00 97.38 87 GLY A O 1
ATOM 626 N N . ARG A 1 88 ? 11.616 -13.759 -23.731 1.00 98.12 88 ARG A N 1
ATOM 627 C CA . ARG A 1 88 ? 12.636 -12.721 -23.527 1.00 98.12 88 ARG A CA 1
ATOM 628 C C . ARG A 1 88 ? 12.026 -11.345 -23.703 1.00 98.12 88 ARG A C 1
ATOM 630 O O . ARG A 1 88 ? 11.323 -11.114 -24.686 1.00 98.12 88 ARG A O 1
ATOM 637 N N . ILE A 1 89 ? 12.342 -10.424 -22.796 1.00 98.44 89 ILE A N 1
ATOM 638 C CA . ILE A 1 89 ? 11.867 -9.043 -22.875 1.00 98.44 89 ILE A CA 1
ATOM 639 C C . ILE A 1 89 ? 13.020 -8.039 -22.882 1.00 98.44 89 ILE A C 1
ATOM 641 O O . ILE A 1 89 ? 13.996 -8.214 -22.156 1.00 98.44 89 ILE A O 1
ATOM 645 N N . CYS A 1 90 ? 12.880 -6.972 -23.668 1.00 98.62 90 CYS A N 1
ATOM 646 C CA . CYS A 1 90 ? 13.599 -5.713 -23.475 1.00 98.62 90 CYS A CA 1
ATOM 647 C C . CYS A 1 90 ? 12.579 -4.621 -23.133 1.00 98.62 90 CYS A C 1
ATOM 649 O O . CYS A 1 90 ? 11.716 -4.309 -23.955 1.00 98.62 90 CYS A O 1
ATOM 651 N N . ALA A 1 91 ? 12.686 -4.037 -21.944 1.00 98.19 91 ALA A N 1
ATOM 652 C CA . ALA A 1 91 ? 11.808 -2.984 -21.455 1.00 98.19 91 ALA A CA 1
ATOM 653 C C . ALA A 1 91 ? 12.494 -1.619 -21.518 1.00 98.19 91 ALA A C 1
ATOM 655 O O . ALA A 1 91 ? 13.612 -1.476 -21.027 1.00 98.19 91 ALA A O 1
ATOM 656 N N . PHE A 1 92 ? 11.815 -0.623 -22.087 1.00 96.88 92 PHE A N 1
ATOM 657 C CA . PHE A 1 92 ? 12.297 0.751 -22.229 1.00 96.88 92 PHE A CA 1
ATOM 658 C C . PHE A 1 92 ? 11.380 1.729 -21.493 1.00 96.88 92 PHE A C 1
ATOM 660 O O . PHE A 1 92 ? 10.156 1.685 -21.637 1.00 96.88 92 PHE A O 1
ATOM 667 N N . GLY A 1 93 ? 11.979 2.672 -20.765 1.00 93.12 93 GLY A N 1
ATOM 668 C CA . GLY A 1 93 ? 11.253 3.650 -19.944 1.00 93.12 93 GLY A CA 1
ATOM 669 C C . GLY A 1 93 ? 10.628 4.820 -20.708 1.00 93.12 93 GLY A C 1
ATOM 670 O O . GLY A 1 93 ? 10.177 5.776 -20.078 1.00 93.12 93 GLY A O 1
ATOM 671 N N . HIS A 1 94 ? 10.656 4.803 -22.047 1.00 92.62 94 HIS A N 1
ATOM 672 C CA . HIS A 1 94 ? 10.002 5.820 -22.873 1.00 92.62 94 HIS A CA 1
ATOM 673 C C . HIS A 1 94 ? 9.414 5.209 -24.151 1.00 92.62 94 HIS A C 1
ATOM 675 O O . HIS A 1 94 ? 10.096 4.475 -24.870 1.00 92.62 94 HIS A O 1
ATOM 681 N N . ASN A 1 95 ? 8.168 5.556 -24.481 1.00 91.31 95 ASN A N 1
ATOM 682 C CA . ASN A 1 95 ? 7.467 5.080 -25.682 1.00 91.31 95 ASN A CA 1
ATOM 683 C C . ASN A 1 95 ? 8.154 5.510 -26.993 1.00 91.31 95 ASN A C 1
ATOM 685 O O . ASN A 1 95 ? 8.076 4.808 -27.999 1.00 91.31 95 ASN A O 1
ATOM 689 N N . GLY A 1 96 ? 8.876 6.632 -26.969 1.00 90.56 96 GLY A N 1
ATOM 690 C CA . GLY A 1 96 ? 9.688 7.112 -28.092 1.00 90.56 96 GLY A CA 1
ATOM 691 C C . GLY A 1 96 ? 10.812 6.162 -28.528 1.00 90.56 96 GLY A C 1
ATOM 692 O O . GLY A 1 96 ? 11.330 6.331 -29.624 1.00 90.56 96 GLY A O 1
ATOM 693 N N . TYR A 1 97 ? 11.154 5.139 -27.735 1.00 93.06 97 TYR A N 1
ATOM 694 C CA . TYR A 1 97 ? 12.117 4.102 -28.127 1.00 93.06 97 TYR A CA 1
ATOM 695 C C . TYR A 1 97 ? 11.479 2.896 -28.829 1.00 93.06 97 TYR A C 1
ATOM 697 O O . TYR A 1 97 ? 12.117 1.859 -28.958 1.00 93.06 97 TYR A O 1
ATOM 705 N N . ALA A 1 98 ? 10.236 3.005 -29.310 1.00 94.19 98 ALA A N 1
ATOM 706 C CA . ALA A 1 98 ? 9.610 1.941 -30.100 1.00 94.19 98 ALA A CA 1
ATOM 707 C C . ALA A 1 98 ? 10.307 1.699 -31.451 1.00 94.19 98 ALA A C 1
ATOM 709 O O . ALA A 1 98 ? 10.220 0.608 -32.002 1.00 94.19 98 ALA A O 1
ATOM 710 N N . TYR A 1 99 ? 10.923 2.737 -32.020 1.00 94.31 99 TYR A N 1
ATOM 711 C CA . TYR A 1 99 ? 11.653 2.718 -33.288 1.00 94.31 99 TYR A CA 1
ATOM 712 C C . TYR A 1 99 ? 12.522 3.979 -33.396 1.00 94.31 99 TYR A C 1
ATOM 714 O O . TYR A 1 99 ? 12.424 4.886 -32.572 1.00 94.31 99 TYR A O 1
ATOM 722 N N . THR A 1 100 ? 13.350 4.067 -34.436 1.00 91.88 100 THR A N 1
ATOM 723 C CA . THR A 1 100 ? 14.092 5.289 -34.777 1.00 91.88 100 THR A CA 1
ATOM 724 C C . THR A 1 100 ? 14.173 5.465 -36.290 1.00 91.88 100 THR A C 1
ATOM 726 O O . THR A 1 100 ? 14.190 4.484 -37.034 1.00 91.88 100 THR A O 1
ATOM 729 N N . SER A 1 101 ? 14.205 6.717 -36.748 1.00 88.62 101 SER A N 1
ATOM 730 C CA . SER A 1 101 ? 14.474 7.064 -38.147 1.00 88.62 101 SER A CA 1
ATOM 731 C C . SER A 1 101 ? 15.971 7.110 -38.468 1.00 88.62 101 SER A C 1
ATOM 733 O O . SER A 1 101 ? 16.346 6.982 -39.630 1.00 88.62 101 SER A O 1
ATOM 735 N N . ASP A 1 102 ? 16.833 7.272 -37.460 1.00 89.19 102 ASP A N 1
ATOM 736 C CA . ASP A 1 102 ? 18.286 7.243 -37.627 1.00 89.19 102 ASP A CA 1
ATOM 737 C C . ASP A 1 102 ? 18.810 5.814 -37.440 1.00 89.19 102 ASP A C 1
ATOM 739 O O . ASP A 1 102 ? 19.057 5.360 -36.319 1.00 89.19 102 ASP A O 1
ATOM 743 N N . MET A 1 103 ? 19.005 5.111 -38.559 1.00 88.19 103 MET A N 1
ATOM 744 C CA . MET A 1 103 ? 19.468 3.716 -38.605 1.00 88.19 103 MET A CA 1
ATOM 745 C C . MET A 1 103 ? 20.912 3.508 -38.131 1.00 88.19 103 MET A C 1
ATOM 747 O O . MET A 1 103 ? 21.312 2.353 -37.942 1.00 88.19 103 MET A O 1
ATOM 751 N N . THR A 1 104 ? 21.673 4.594 -37.968 1.00 85.94 104 THR A N 1
ATOM 752 C CA . THR A 1 104 ? 23.071 4.591 -37.515 1.00 85.94 104 THR A CA 1
ATOM 753 C C . THR A 1 104 ? 23.218 4.916 -36.029 1.00 85.94 104 THR A C 1
ATOM 755 O O . THR A 1 104 ? 24.290 4.719 -35.461 1.00 85.94 104 THR A O 1
ATOM 758 N N . SER A 1 105 ? 22.137 5.359 -35.380 1.00 91.44 105 SER A N 1
ATOM 759 C CA . SER A 1 105 ? 22.126 5.697 -33.955 1.00 91.44 105 SER A CA 1
ATOM 760 C C . SER A 1 105 ? 22.374 4.491 -33.037 1.00 91.44 105 SER A C 1
ATOM 762 O O . SER A 1 105 ? 22.020 3.349 -33.349 1.00 91.44 105 SER A O 1
ATOM 764 N N . GLY A 1 106 ? 22.878 4.761 -31.827 1.00 92.75 106 GLY A N 1
ATOM 765 C CA . GLY A 1 106 ? 22.961 3.761 -30.754 1.00 92.75 106 GLY A CA 1
ATOM 766 C C . GLY A 1 106 ? 21.599 3.142 -30.414 1.00 92.75 106 GLY A C 1
ATOM 767 O O . GLY A 1 106 ? 21.513 1.944 -30.158 1.00 92.75 106 GLY A O 1
ATOM 768 N N . THR A 1 107 ? 20.509 3.914 -30.517 1.00 94.25 107 THR A N 1
ATOM 769 C CA . THR A 1 107 ? 19.134 3.407 -30.380 1.00 94.25 107 THR A CA 1
ATOM 770 C C . THR A 1 107 ? 18.786 2.389 -31.461 1.00 94.25 107 THR A C 1
ATOM 772 O O . THR A 1 107 ? 18.226 1.342 -31.141 1.00 94.25 107 THR A O 1
ATOM 775 N N . ALA A 1 108 ? 19.135 2.647 -32.728 1.00 95.88 108 ALA A N 1
ATOM 776 C CA . ALA A 1 108 ? 18.902 1.688 -33.808 1.00 95.88 108 ALA A CA 1
ATOM 777 C C . ALA A 1 108 ? 19.653 0.383 -33.555 1.00 95.88 108 ALA A C 1
ATOM 779 O O . ALA A 1 108 ? 19.083 -0.699 -33.704 1.00 95.88 108 ALA A O 1
ATOM 780 N N . GLN A 1 109 ? 20.920 0.476 -33.153 1.00 97.81 109 GLN A N 1
ATOM 781 C CA . GLN A 1 109 ? 21.723 -0.703 -32.863 1.00 97.81 109 GLN A CA 1
ATOM 782 C C . GLN A 1 109 ? 21.177 -1.479 -31.656 1.00 97.81 109 GLN A C 1
ATOM 784 O O . GLN A 1 109 ? 21.032 -2.698 -31.735 1.00 97.81 109 GLN A O 1
ATOM 789 N N . LEU A 1 110 ? 20.781 -0.790 -30.582 1.00 98.25 110 LEU A N 1
ATOM 790 C CA . LEU A 1 110 ? 20.194 -1.419 -29.400 1.00 98.25 110 LEU A CA 1
ATOM 791 C C . LEU A 1 110 ? 18.869 -2.121 -29.719 1.00 98.25 110 LEU A C 1
ATOM 793 O O . LEU A 1 110 ? 18.672 -3.266 -29.319 1.00 98.25 110 LEU A O 1
ATOM 797 N N . LEU A 1 111 ? 17.977 -1.486 -30.485 1.00 98.12 111 LEU A N 1
ATOM 798 C CA . LEU A 1 111 ? 16.714 -2.102 -30.902 1.00 98.12 111 LEU A CA 1
ATOM 799 C C . LEU A 1 111 ? 16.940 -3.315 -31.813 1.00 98.12 111 LEU A C 1
ATOM 801 O O . LEU A 1 111 ? 16.250 -4.320 -31.653 1.00 98.12 111 LEU A O 1
ATOM 805 N N . LYS A 1 112 ? 17.932 -3.271 -32.714 1.00 98.25 112 LYS A N 1
ATOM 806 C CA . LYS A 1 112 ? 18.344 -4.431 -33.527 1.00 98.25 112 LYS A CA 1
ATOM 807 C C . LYS A 1 112 ? 18.866 -5.571 -32.652 1.00 98.25 112 LYS A C 1
ATOM 809 O O . LYS A 1 112 ? 18.472 -6.720 -32.859 1.00 98.25 112 LYS A O 1
ATOM 814 N N . ASN A 1 113 ? 19.717 -5.262 -31.673 1.00 98.62 113 ASN A N 1
ATOM 815 C CA . ASN A 1 113 ? 20.256 -6.244 -30.734 1.00 98.62 113 ASN A CA 1
ATOM 816 C C . ASN A 1 113 ? 19.133 -6.871 -29.898 1.00 98.62 113 ASN A C 1
ATOM 818 O O . ASN A 1 113 ? 19.054 -8.093 -29.818 1.00 98.62 113 ASN A O 1
ATOM 822 N N . CYS A 1 114 ? 18.214 -6.065 -29.357 1.00 98.69 114 CYS A N 1
ATOM 823 C CA . CYS A 1 114 ? 17.034 -6.544 -28.636 1.00 98.69 114 CYS A CA 1
ATOM 824 C C . CYS A 1 114 ? 16.123 -7.400 -29.519 1.00 98.69 114 CYS A C 1
ATOM 826 O O . CYS A 1 114 ? 15.707 -8.471 -29.090 1.00 98.69 114 CYS A O 1
ATOM 828 N N . ALA A 1 115 ? 15.837 -6.994 -30.756 1.00 98.56 115 ALA A N 1
ATOM 829 C CA . ALA A 1 115 ? 14.976 -7.751 -31.664 1.00 98.56 115 ALA A CA 1
ATOM 830 C C . ALA A 1 115 ? 15.572 -9.129 -31.996 1.00 98.56 115 ALA A C 1
ATOM 832 O O . ALA A 1 115 ? 14.883 -10.145 -31.928 1.00 98.56 115 ALA A O 1
ATOM 833 N N . LYS A 1 116 ? 16.877 -9.186 -32.280 1.00 98.25 116 LYS A N 1
ATOM 834 C CA . LYS A 1 116 ? 17.599 -10.444 -32.516 1.00 98.25 116 LYS A CA 1
ATOM 835 C C . LYS A 1 116 ? 17.705 -11.299 -31.258 1.00 98.25 116 LYS A C 1
ATOM 837 O O . LYS A 1 116 ? 17.472 -12.502 -31.308 1.00 98.25 116 LYS A O 1
ATOM 842 N N . TRP A 1 117 ? 18.033 -10.696 -30.119 1.00 98.19 117 TRP A N 1
ATOM 843 C CA . TRP A 1 117 ? 18.168 -11.422 -28.862 1.00 98.19 117 TRP A CA 1
ATOM 844 C C . TRP A 1 117 ? 16.822 -11.976 -28.395 1.00 98.19 117 TRP A C 1
ATOM 846 O O . TRP A 1 117 ? 16.735 -13.161 -28.093 1.00 98.19 117 TRP A O 1
ATOM 856 N N . THR A 1 118 ? 15.751 -11.184 -28.400 1.00 98.12 118 THR A N 1
ATOM 857 C CA . THR A 1 118 ? 14.419 -11.645 -27.968 1.00 98.12 118 THR A CA 1
ATOM 858 C C . THR A 1 118 ? 13.873 -12.779 -28.838 1.00 98.12 118 THR A C 1
ATOM 860 O O . THR A 1 118 ? 13.214 -13.675 -28.325 1.00 98.12 118 THR A O 1
ATOM 863 N N . THR A 1 119 ? 14.240 -12.811 -30.122 1.00 97.69 119 THR A N 1
ATOM 864 C CA . THR A 1 119 ? 13.868 -13.871 -31.078 1.00 97.69 119 THR A CA 1
ATOM 865 C C . THR A 1 119 ? 14.907 -14.983 -31.204 1.00 97.69 119 THR A C 1
ATOM 867 O O . THR A 1 119 ? 14.815 -15.815 -32.104 1.00 97.69 119 THR A O 1
ATOM 870 N N . LYS A 1 120 ? 15.916 -15.017 -30.322 1.00 96.81 120 LYS A N 1
ATOM 871 C CA . LYS A 1 120 ? 16.971 -16.049 -30.299 1.00 96.81 120 LYS A CA 1
ATOM 872 C C . LYS A 1 120 ? 17.714 -16.179 -31.640 1.00 96.81 120 LYS A C 1
ATOM 874 O O . LYS A 1 120 ? 18.135 -17.267 -32.016 1.00 96.81 120 LYS A O 1
ATOM 879 N N . ASN A 1 121 ? 17.898 -15.064 -32.349 1.00 96.00 121 ASN A N 1
ATOM 880 C CA . ASN A 1 121 ? 18.498 -14.986 -33.685 1.00 96.00 121 ASN A CA 1
ATOM 881 C C . ASN A 1 121 ? 17.791 -15.863 -34.733 1.00 96.00 121 ASN A C 1
ATOM 883 O O . ASN A 1 121 ? 18.435 -16.381 -35.648 1.00 96.00 121 ASN A O 1
ATOM 887 N N . LYS A 1 122 ? 16.470 -16.043 -34.615 1.00 96.50 122 LYS A N 1
ATOM 888 C CA . LYS A 1 122 ? 15.677 -16.758 -35.618 1.00 96.50 122 LYS A CA 1
ATOM 889 C C . LYS A 1 122 ? 15.861 -16.108 -36.996 1.00 96.50 122 LYS A C 1
ATOM 891 O O . LYS A 1 122 ? 15.801 -14.890 -37.127 1.00 96.50 122 LYS A O 1
ATOM 896 N N . ALA A 1 123 ? 16.080 -16.933 -38.021 1.00 96.06 123 ALA A N 1
ATOM 897 C CA . ALA A 1 123 ? 16.369 -16.458 -39.376 1.00 96.06 123 ALA A CA 1
ATOM 898 C C . ALA A 1 123 ? 15.173 -15.753 -40.038 1.00 96.06 123 ALA A C 1
ATOM 900 O O . ALA A 1 123 ? 15.368 -14.791 -40.770 1.00 96.06 123 ALA A O 1
ATOM 901 N N . ASN A 1 124 ? 13.953 -16.230 -39.767 1.00 97.75 124 ASN A N 1
ATOM 902 C CA . ASN A 1 124 ? 12.705 -15.648 -40.257 1.00 97.75 124 ASN A CA 1
ATOM 903 C C . ASN A 1 124 ? 11.818 -15.307 -39.059 1.00 97.75 124 ASN A C 1
ATOM 905 O O . ASN A 1 124 ? 11.374 -16.213 -38.351 1.00 97.75 124 ASN A O 1
ATOM 909 N N . VAL A 1 125 ? 11.582 -14.019 -38.832 1.00 98.50 125 VAL A N 1
ATOM 910 C CA . VAL A 1 125 ? 10.842 -13.488 -37.687 1.00 98.50 125 VAL A CA 1
ATOM 911 C C . VAL A 1 125 ? 9.545 -12.856 -38.167 1.00 98.50 125 VAL A C 1
ATOM 913 O O . VAL A 1 125 ? 9.551 -11.858 -38.888 1.00 98.50 125 VAL A O 1
ATOM 916 N N . SER A 1 126 ? 8.424 -13.398 -37.698 1.00 98.31 126 SER A N 1
ATOM 917 C CA . SER A 1 126 ? 7.131 -12.720 -37.771 1.00 98.31 126 SER A CA 1
ATOM 918 C C . SER A 1 126 ? 7.009 -11.774 -36.576 1.00 98.31 126 SER A C 1
ATOM 920 O O . SER A 1 126 ? 7.007 -12.233 -35.432 1.00 98.31 126 SER A O 1
ATOM 922 N N . TYR A 1 127 ? 6.941 -10.461 -36.802 1.00 98.25 127 TYR A N 1
ATOM 923 C CA . TYR A 1 127 ? 6.777 -9.480 -35.722 1.00 98.25 127 TYR A CA 1
ATOM 924 C C . TYR A 1 127 ? 5.460 -8.718 -35.850 1.00 98.25 127 TYR A C 1
ATOM 926 O O . TYR A 1 127 ? 4.938 -8.546 -36.949 1.00 98.25 127 TYR A O 1
ATOM 934 N N . MET A 1 128 ? 4.934 -8.216 -34.736 1.00 97.50 128 MET A N 1
ATOM 935 C CA . MET A 1 128 ? 3.757 -7.347 -34.734 1.00 97.50 128 MET A CA 1
ATOM 936 C C . MET A 1 128 ? 3.956 -6.081 -33.908 1.00 97.50 128 MET A C 1
ATOM 938 O O . MET A 1 128 ? 4.799 -6.019 -33.012 1.00 97.50 128 MET A O 1
ATOM 942 N N . LEU A 1 129 ? 3.134 -5.076 -34.207 1.00 97.75 129 LEU A N 1
ATOM 943 C CA . LEU A 1 129 ? 3.128 -3.774 -33.548 1.00 97.75 129 LEU A CA 1
ATOM 944 C C . LEU A 1 129 ? 1.796 -3.582 -32.812 1.00 97.75 129 LEU A C 1
ATOM 946 O O . LEU A 1 129 ? 0.741 -3.620 -33.443 1.00 97.75 129 LEU A O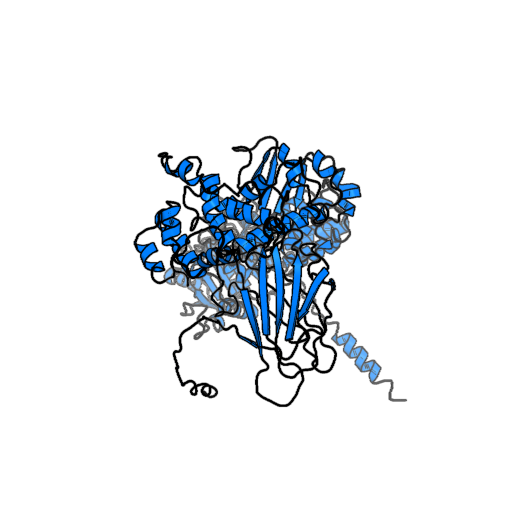 1
ATOM 950 N N . HIS A 1 130 ? 1.842 -3.323 -31.505 1.00 97.00 130 HIS A N 1
ATOM 951 C CA . HIS A 1 130 ? 0.670 -2.955 -30.707 1.00 97.00 130 HIS A CA 1
ATOM 952 C C . HIS A 1 130 ? 0.847 -1.558 -30.115 1.00 97.00 130 HIS A C 1
ATOM 954 O O . HIS A 1 130 ? 1.783 -1.314 -29.352 1.00 97.00 130 HIS A O 1
ATOM 960 N N . GLY A 1 131 ? -0.030 -0.624 -30.491 1.00 94.56 131 GLY A N 1
ATOM 961 C CA . GLY A 1 131 ? 0.040 0.762 -30.016 1.00 94.56 131 GLY A CA 1
ATOM 962 C C . GLY A 1 131 ? 1.249 1.562 -30.521 1.00 94.56 131 GLY A C 1
ATOM 963 O O . GLY A 1 131 ? 1.539 2.634 -29.992 1.00 94.56 131 GLY A O 1
ATOM 964 N N . VAL A 1 132 ? 1.974 1.056 -31.523 1.00 93.88 132 VAL A N 1
ATOM 965 C CA . VAL A 1 132 ? 3.134 1.713 -32.148 1.00 93.88 132 VAL A CA 1
ATOM 966 C C . VAL A 1 132 ? 2.744 2.220 -33.536 1.00 93.88 132 VAL A C 1
ATOM 968 O O . VAL A 1 132 ? 2.028 1.536 -34.270 1.00 93.88 132 VAL A O 1
ATOM 971 N N . SER A 1 133 ? 3.231 3.407 -33.917 1.00 86.38 133 SER A N 1
ATOM 972 C CA . SER A 1 133 ? 3.026 3.951 -35.266 1.00 86.38 133 SER A CA 1
ATOM 973 C C . SER A 1 133 ? 3.510 2.962 -36.328 1.00 86.38 133 SER A C 1
ATOM 975 O O . SER A 1 133 ? 4.689 2.601 -36.358 1.00 86.38 133 SER A O 1
ATOM 977 N N . GLN A 1 134 ? 2.607 2.541 -37.219 1.00 76.75 134 GLN A N 1
ATOM 978 C CA . GLN A 1 134 ? 2.947 1.580 -38.267 1.00 76.75 134 GLN A CA 1
ATOM 979 C C . GLN A 1 134 ? 3.963 2.148 -39.258 1.00 76.75 134 GLN A C 1
ATOM 981 O O . GLN A 1 134 ? 4.871 1.420 -39.645 1.00 76.75 134 GLN A O 1
ATOM 986 N N . SER A 1 135 ? 3.864 3.424 -39.643 1.00 80.44 135 SER A N 1
ATOM 987 C CA . SER A 1 135 ? 4.773 4.020 -40.633 1.00 80.44 135 SER A CA 1
ATOM 988 C C . SER A 1 135 ? 6.220 4.067 -40.138 1.00 80.44 135 SER A C 1
ATOM 990 O O . SER A 1 135 ? 7.132 3.748 -40.894 1.00 80.44 135 SER A O 1
ATOM 992 N N . GLY A 1 136 ? 6.440 4.391 -38.862 1.00 85.12 136 GLY A N 1
ATOM 993 C CA . GLY A 1 136 ? 7.775 4.396 -38.259 1.00 85.12 136 GLY A CA 1
ATOM 994 C C . GLY A 1 136 ? 8.271 2.999 -37.888 1.00 85.12 136 GLY A C 1
ATOM 995 O O . GLY A 1 136 ? 9.340 2.576 -38.327 1.00 85.12 136 GLY A O 1
ATOM 996 N N . GLY A 1 137 ? 7.467 2.256 -37.121 1.00 89.62 137 GLY A N 1
ATOM 997 C CA . GLY A 1 137 ? 7.840 0.940 -36.606 1.00 89.62 137 GLY A CA 1
ATOM 998 C C . GLY A 1 137 ? 8.111 -0.073 -37.713 1.00 89.62 137 GLY A C 1
ATOM 999 O O . GLY A 1 137 ? 9.158 -0.716 -37.710 1.00 89.62 137 GLY A O 1
ATOM 1000 N N . SER A 1 138 ? 7.213 -0.188 -38.698 1.00 92.81 138 SER A N 1
ATOM 1001 C CA . SER A 1 138 ? 7.394 -1.179 -39.764 1.00 92.81 138 SER A CA 1
ATOM 1002 C C . SER A 1 138 ? 8.590 -0.861 -40.658 1.00 92.81 138 SER A C 1
ATOM 1004 O O . SER A 1 138 ? 9.344 -1.767 -40.996 1.00 92.81 138 SER A O 1
ATOM 1006 N N . THR A 1 139 ? 8.829 0.419 -40.964 1.00 94.19 139 THR A N 1
ATOM 1007 C CA . THR A 1 139 ? 10.016 0.858 -41.716 1.00 94.19 139 THR A CA 1
ATOM 1008 C C . THR A 1 139 ? 11.302 0.429 -41.014 1.00 94.19 139 THR A C 1
ATOM 1010 O O . THR A 1 139 ? 12.207 -0.104 -41.653 1.00 94.19 139 THR A O 1
ATOM 1013 N N . PHE A 1 140 ? 11.378 0.609 -39.692 1.00 96.44 140 PHE A N 1
ATOM 1014 C CA . PHE A 1 140 ? 12.546 0.205 -38.918 1.00 96.44 140 PHE A CA 1
ATOM 1015 C C . PHE A 1 140 ? 12.711 -1.314 -38.856 1.00 96.44 140 PHE A C 1
ATOM 1017 O O . PHE A 1 140 ? 13.753 -1.830 -39.257 1.00 96.44 140 PHE A O 1
ATOM 1024 N N . TYR A 1 141 ? 11.705 -2.051 -38.386 1.00 97.00 141 TYR A N 1
ATOM 1025 C CA . TYR A 1 141 ? 11.856 -3.489 -38.158 1.00 97.00 141 TYR A CA 1
ATOM 1026 C C . TYR A 1 141 ? 11.948 -4.294 -39.463 1.00 97.00 141 TYR A C 1
ATOM 1028 O O . TYR A 1 141 ? 12.694 -5.266 -39.495 1.00 97.00 141 TYR A O 1
ATOM 1036 N N . ASN A 1 142 ? 11.324 -3.853 -40.564 1.00 95.94 142 ASN A N 1
ATOM 1037 C CA . ASN A 1 142 ? 11.525 -4.467 -41.888 1.00 95.94 142 ASN A CA 1
ATOM 1038 C C . ASN A 1 142 ? 12.942 -4.248 -42.446 1.00 95.94 142 ASN A C 1
ATOM 1040 O O . ASN A 1 142 ? 13.359 -4.972 -43.345 1.00 95.94 142 ASN A O 1
ATOM 1044 N N . SER A 1 143 ? 13.698 -3.266 -41.936 1.00 94.88 143 SER A N 1
ATOM 1045 C CA . SER A 1 143 ? 15.108 -3.092 -42.318 1.00 94.88 143 SER A CA 1
ATOM 1046 C C . SER A 1 143 ? 16.023 -4.166 -41.714 1.00 94.88 143 SER A C 1
ATOM 1048 O O . SER A 1 143 ? 17.175 -4.312 -42.129 1.00 94.88 143 SER A O 1
ATOM 1050 N N . ILE A 1 144 ? 15.534 -4.926 -40.727 1.00 96.56 144 ILE A N 1
ATOM 1051 C CA . ILE A 1 144 ? 16.263 -6.042 -40.130 1.00 96.56 144 ILE A CA 1
ATOM 1052 C C . ILE A 1 144 ? 16.071 -7.267 -41.026 1.00 96.56 144 ILE A C 1
ATOM 1054 O O . ILE A 1 144 ? 14.953 -7.724 -41.246 1.00 96.56 144 ILE A O 1
ATOM 1058 N N . SER A 1 145 ? 17.174 -7.814 -41.542 1.00 95.81 145 SER A N 1
ATOM 1059 C CA . SER A 1 145 ? 17.130 -8.996 -42.411 1.00 95.81 145 SER A CA 1
ATOM 1060 C C . SER A 1 145 ? 16.365 -10.151 -41.752 1.00 95.81 145 SER A C 1
ATOM 1062 O O . SER A 1 145 ? 16.645 -10.494 -40.602 1.00 95.81 145 SER A O 1
ATOM 1064 N N . GLY A 1 146 ? 15.409 -10.728 -42.486 1.00 96.75 146 GLY A N 1
ATOM 1065 C CA . GLY A 1 146 ? 14.572 -11.840 -42.030 1.00 96.75 146 GLY A CA 1
ATOM 1066 C C . GLY A 1 146 ? 13.303 -11.444 -41.268 1.00 96.75 146 GLY A C 1
ATOM 1067 O O . GLY A 1 146 ? 12.549 -12.328 -40.870 1.00 96.75 146 GLY A O 1
ATOM 1068 N N . PHE A 1 147 ? 13.038 -10.152 -41.051 1.00 98.31 147 PHE A N 1
ATOM 1069 C CA . PHE A 1 147 ? 11.868 -9.690 -40.301 1.00 98.31 147 PHE A CA 1
ATOM 1070 C C . PHE A 1 147 ? 10.718 -9.320 -41.241 1.00 98.31 147 PHE A C 1
ATOM 1072 O O . PHE A 1 147 ? 10.890 -8.553 -42.186 1.00 98.31 147 PHE A O 1
ATOM 1079 N N . SER A 1 148 ? 9.524 -9.831 -40.945 1.00 97.69 148 SER A N 1
ATOM 1080 C CA . SER A 1 148 ? 8.297 -9.554 -41.696 1.00 97.69 148 SER A CA 1
ATOM 1081 C C . SER A 1 148 ? 7.148 -9.171 -40.766 1.00 97.69 148 SER A C 1
ATOM 1083 O O . SER A 1 148 ? 6.917 -9.838 -39.754 1.00 97.69 148 SER A O 1
ATOM 1085 N N . LEU A 1 149 ? 6.421 -8.110 -41.123 1.00 97.00 149 LEU A N 1
ATOM 1086 C CA . LEU A 1 149 ? 5.300 -7.589 -40.342 1.00 97.00 149 LEU A CA 1
ATOM 1087 C C . LEU A 1 149 ? 4.054 -8.482 -40.456 1.00 97.00 149 LEU A C 1
ATOM 1089 O O . LEU A 1 149 ? 3.538 -8.698 -41.551 1.00 97.00 149 LEU A O 1
ATOM 1093 N N . ASN A 1 150 ? 3.499 -8.884 -39.316 1.00 95.69 150 ASN A N 1
ATOM 1094 C CA . ASN A 1 150 ? 2.118 -9.337 -39.200 1.00 95.69 150 ASN A CA 1
ATOM 1095 C C . ASN A 1 150 ? 1.179 -8.118 -39.174 1.00 95.69 150 ASN A C 1
ATOM 1097 O O . ASN A 1 150 ? 1.386 -7.167 -38.420 1.00 95.69 150 ASN A O 1
ATOM 1101 N N . THR A 1 151 ? 0.133 -8.138 -39.999 1.00 90.94 151 THR A N 1
ATOM 1102 C CA . THR A 1 151 ? -0.769 -6.993 -40.203 1.00 90.94 151 THR A CA 1
ATOM 1103 C C . THR A 1 151 ? -1.724 -6.729 -39.036 1.00 90.94 151 THR A C 1
ATOM 1105 O O . THR A 1 151 ? -2.373 -5.679 -39.009 1.00 90.94 151 THR A O 1
ATOM 1108 N N . SER A 1 152 ? -1.816 -7.651 -38.074 1.00 93.00 152 SER A N 1
ATOM 1109 C CA . SER A 1 152 ? -2.649 -7.510 -36.877 1.00 93.00 152 SER A CA 1
ATOM 1110 C C . SER A 1 152 ? -2.159 -6.350 -36.008 1.00 93.00 152 SER A C 1
ATOM 1112 O O . SER A 1 152 ? -0.968 -6.239 -35.720 1.00 93.00 152 SER A O 1
ATOM 1114 N N . LYS A 1 153 ? -3.082 -5.486 -35.566 1.00 90.75 153 LYS A N 1
ATOM 1115 C CA . LYS A 1 153 ? -2.759 -4.281 -34.767 1.00 90.75 153 LYS A CA 1
ATOM 1116 C C . LYS A 1 153 ? -3.071 -4.431 -33.275 1.00 90.75 153 LYS A C 1
ATOM 1118 O O . LYS A 1 153 ? -2.590 -3.651 -32.454 1.00 90.75 153 LYS A O 1
ATOM 1123 N N . ASN A 1 154 ? -3.882 -5.424 -32.913 1.00 94.75 154 ASN A N 1
ATOM 1124 C CA . ASN A 1 154 ? -4.281 -5.693 -31.538 1.00 94.75 154 ASN A CA 1
ATOM 1125 C C . ASN A 1 154 ? -3.683 -7.023 -31.061 1.00 94.75 154 ASN A C 1
ATOM 1127 O O . ASN A 1 154 ? -4.138 -8.073 -31.491 1.00 94.75 154 ASN A O 1
ATOM 1131 N N . ALA A 1 155 ? -2.682 -6.985 -30.177 1.00 96.56 155 ALA A N 1
ATOM 1132 C CA . ALA A 1 155 ? -2.084 -8.186 -29.588 1.00 96.56 155 ALA A CA 1
ATOM 1133 C C . ALA A 1 155 ? -3.089 -8.998 -28.757 1.00 96.56 155 ALA A C 1
ATOM 1135 O O . ALA A 1 155 ? -2.957 -10.211 -28.642 1.00 96.56 155 ALA A O 1
ATOM 1136 N N . PHE A 1 156 ? -4.112 -8.331 -28.227 1.00 96.44 156 PHE A N 1
ATOM 1137 C CA . PHE A 1 156 ? -5.091 -8.890 -27.302 1.00 96.44 156 PHE A CA 1
ATOM 1138 C C . PHE A 1 156 ? -6.437 -9.180 -27.978 1.00 96.44 156 PHE A C 1
ATOM 1140 O O . PHE A 1 156 ? -7.483 -9.117 -27.342 1.00 96.44 156 PHE A O 1
ATOM 1147 N N . ASP A 1 157 ? -6.425 -9.440 -29.287 1.00 94.62 157 ASP A N 1
ATOM 1148 C CA . ASP A 1 157 ? -7.612 -9.889 -30.013 1.00 94.62 157 ASP A CA 1
ATOM 1149 C C . ASP A 1 157 ? -7.885 -11.369 -29.704 1.00 94.62 157 ASP A C 1
ATOM 1151 O O . ASP A 1 157 ? -7.091 -12.243 -30.060 1.00 94.62 157 ASP A O 1
ATOM 1155 N N . GLU A 1 158 ? -8.998 -11.650 -29.025 1.00 92.44 158 GLU A N 1
ATOM 1156 C CA . GLU A 1 158 ? -9.365 -12.998 -28.573 1.00 92.44 158 GLU A CA 1
ATOM 1157 C C . GLU A 1 158 ? -9.824 -13.930 -29.703 1.00 92.44 158 GLU A C 1
ATOM 1159 O O . GLU A 1 158 ? -9.793 -15.153 -29.537 1.00 92.44 158 GLU A O 1
ATOM 1164 N N . LEU A 1 159 ? -10.241 -13.366 -30.842 1.00 92.88 159 LEU A N 1
ATOM 1165 C CA . LEU A 1 159 ? -10.721 -14.118 -32.000 1.00 92.88 159 LEU A CA 1
ATOM 1166 C C . LEU A 1 159 ? -9.568 -14.455 -32.942 1.00 92.88 159 LEU A C 1
ATOM 1168 O O . LEU A 1 159 ? -9.453 -15.586 -33.407 1.00 92.88 159 LEU A O 1
ATOM 1172 N N . VAL A 1 160 ? -8.712 -13.470 -33.217 1.00 92.69 160 VAL A N 1
ATOM 1173 C CA . VAL A 1 160 ? -7.580 -13.619 -34.143 1.00 92.69 160 VAL A CA 1
ATOM 1174 C C . VAL A 1 160 ? -6.371 -14.250 -33.453 1.00 92.69 160 VAL A C 1
ATOM 1176 O O . VAL A 1 160 ? -5.588 -14.934 -34.109 1.00 92.69 160 VAL A O 1
ATOM 1179 N N . ARG A 1 161 ? -6.204 -14.019 -32.142 1.00 92.88 161 ARG A N 1
ATOM 1180 C CA . ARG A 1 161 ? -5.094 -14.523 -31.312 1.00 92.88 161 ARG A CA 1
ATOM 1181 C C . ARG A 1 161 ? -3.726 -14.338 -31.979 1.00 92.88 161 ARG A C 1
ATOM 1183 O O . ARG A 1 161 ? -2.951 -15.286 -32.099 1.00 92.88 161 ARG A O 1
ATOM 1190 N N . PRO A 1 162 ? -3.370 -13.116 -32.415 1.00 95.25 162 PRO A N 1
ATOM 1191 C CA . PRO A 1 162 ? -2.179 -12.905 -33.236 1.00 95.25 162 PRO A CA 1
ATOM 1192 C C . PRO A 1 162 ? -0.886 -13.270 -32.510 1.00 95.25 162 PRO A C 1
ATOM 1194 O O . PRO A 1 162 ? 0.055 -13.732 -33.160 1.00 95.25 162 PRO A O 1
ATOM 1197 N N . LEU A 1 163 ? -0.865 -13.149 -31.176 1.00 97.56 163 LEU A N 1
ATOM 1198 C CA . LEU A 1 163 ? 0.241 -13.603 -30.335 1.00 97.56 163 LEU A CA 1
ATOM 1199 C C . LEU A 1 163 ? 0.550 -15.087 -30.501 1.00 97.56 163 LEU A C 1
ATOM 1201 O O . LEU A 1 163 ? 1.678 -15.466 -30.228 1.00 97.56 163 LEU A O 1
ATOM 1205 N N . GLU A 1 164 ? -0.375 -15.911 -31.001 1.00 95.00 164 GLU A N 1
ATOM 1206 C CA . GLU A 1 164 ? -0.119 -17.321 -31.281 1.00 95.00 164 GLU A CA 1
ATOM 1207 C C . GLU A 1 164 ? 0.694 -17.543 -32.574 1.00 95.00 164 GLU A C 1
ATOM 1209 O O . GLU A 1 164 ? 1.349 -18.574 -32.734 1.00 95.00 164 GLU A O 1
ATOM 1214 N N . SER A 1 165 ? 0.754 -16.549 -33.459 1.00 93.38 165 SER A N 1
ATOM 1215 C CA . SER A 1 165 ? 1.342 -16.657 -34.807 1.00 93.38 165 SER A CA 1
ATOM 1216 C C . SER A 1 165 ? 2.633 -15.859 -35.020 1.00 93.38 165 SER A C 1
ATOM 1218 O O . SER A 1 165 ? 3.275 -15.975 -36.066 1.00 93.38 165 SER A O 1
ATOM 1220 N N . VAL A 1 166 ? 3.009 -15.022 -34.053 1.00 98.12 166 VAL A N 1
ATOM 1221 C CA . VAL A 1 166 ? 4.187 -14.148 -34.135 1.00 98.12 166 VAL A CA 1
ATOM 1222 C C . VAL A 1 166 ? 5.308 -14.631 -33.221 1.00 98.12 166 VAL A C 1
ATOM 1224 O O . VAL A 1 166 ? 5.082 -15.371 -32.264 1.00 98.12 166 VAL A O 1
ATOM 1227 N N . ASP A 1 167 ? 6.520 -14.182 -33.524 1.00 98.44 167 ASP A N 1
ATOM 1228 C CA . ASP A 1 167 ? 7.744 -14.427 -32.763 1.00 98.44 167 ASP A CA 1
ATOM 1229 C C . ASP A 1 167 ? 8.119 -13.231 -31.877 1.00 98.44 167 ASP A C 1
ATOM 1231 O O . ASP A 1 167 ? 8.707 -13.412 -30.810 1.00 98.44 167 ASP A O 1
ATOM 1235 N N . LEU A 1 168 ? 7.788 -12.011 -32.320 1.00 98.62 168 LEU A N 1
ATOM 1236 C CA . LEU A 1 168 ? 8.146 -10.759 -31.653 1.00 98.62 168 LEU A CA 1
ATOM 1237 C C . LEU A 1 168 ? 6.956 -9.800 -31.554 1.00 98.62 168 LEU A C 1
ATOM 1239 O O . LEU A 1 168 ? 6.343 -9.439 -32.557 1.00 98.62 168 LEU A O 1
ATOM 1243 N N . LEU A 1 169 ? 6.688 -9.317 -30.347 1.00 98.69 169 LEU A N 1
ATOM 1244 C CA . LEU A 1 169 ? 5.742 -8.240 -30.079 1.00 98.69 169 LEU A CA 1
ATOM 1245 C C . LEU A 1 169 ? 6.492 -6.946 -29.745 1.00 98.69 169 LEU A C 1
ATOM 1247 O O . LEU A 1 169 ? 7.256 -6.902 -28.781 1.00 98.69 169 LEU A O 1
ATOM 1251 N N . ILE A 1 170 ? 6.215 -5.869 -30.483 1.00 98.50 170 ILE A N 1
ATOM 1252 C CA . ILE A 1 170 ? 6.581 -4.508 -30.075 1.00 98.50 170 ILE A CA 1
ATOM 1253 C C . ILE A 1 170 ? 5.365 -3.879 -29.394 1.00 98.50 170 ILE A C 1
ATOM 1255 O O . ILE A 1 170 ? 4.370 -3.555 -30.049 1.00 98.50 170 ILE A O 1
ATOM 1259 N N . LEU A 1 171 ? 5.434 -3.755 -28.071 1.00 97.88 171 LEU A N 1
ATOM 1260 C CA . LEU A 1 171 ? 4.318 -3.379 -27.209 1.00 97.88 171 LEU A CA 1
ATOM 1261 C C . LEU A 1 171 ? 4.497 -1.964 -26.662 1.00 97.88 171 LEU A C 1
ATOM 1263 O O . LEU A 1 171 ? 5.348 -1.730 -25.806 1.00 97.88 171 LEU A O 1
ATOM 1267 N N . ASN A 1 172 ? 3.649 -1.031 -27.089 1.00 96.06 172 ASN A N 1
ATOM 1268 C CA . ASN A 1 172 ? 3.520 0.258 -26.421 1.00 96.06 172 ASN A CA 1
ATOM 1269 C C . ASN A 1 172 ? 2.450 0.180 -25.327 1.00 96.06 172 ASN A C 1
ATOM 1271 O O . ASN A 1 172 ? 1.252 0.193 -25.622 1.00 96.06 172 ASN A O 1
ATOM 1275 N N . LEU A 1 173 ? 2.876 0.127 -24.065 1.00 93.50 173 LEU A N 1
ATOM 1276 C CA . LEU A 1 173 ? 1.962 0.007 -22.925 1.00 93.50 173 LEU A CA 1
ATOM 1277 C C . LEU A 1 173 ? 1.060 1.238 -22.759 1.00 93.50 173 LEU A C 1
ATOM 1279 O O . LEU A 1 173 ? -0.041 1.096 -22.243 1.00 93.50 173 LEU A O 1
ATOM 1283 N N . ASN A 1 174 ? 1.460 2.409 -23.271 1.00 91.25 174 ASN A N 1
ATOM 1284 C CA . ASN A 1 174 ? 0.636 3.625 -23.241 1.00 91.25 174 ASN A CA 1
ATOM 1285 C C . ASN A 1 174 ? -0.691 3.480 -24.006 1.00 91.25 174 ASN A C 1
ATOM 1287 O O . ASN A 1 174 ? -1.583 4.310 -23.856 1.00 91.25 174 ASN A O 1
ATOM 1291 N N . SER A 1 175 ? -0.798 2.475 -24.881 1.00 91.81 175 SER A N 1
ATOM 1292 C CA . SER A 1 175 ? -2.019 2.202 -25.646 1.00 91.81 175 SER A CA 1
ATOM 1293 C C . SER A 1 175 ? -3.061 1.389 -24.877 1.00 91.81 175 SER A C 1
ATOM 1295 O O . SER A 1 175 ? -4.196 1.277 -25.336 1.00 91.81 175 SER A O 1
ATOM 1297 N N . LEU A 1 176 ? -2.699 0.838 -23.714 1.00 89.19 176 LEU A N 1
ATOM 1298 C CA . LEU A 1 176 ? -3.622 0.107 -22.858 1.00 89.19 176 LEU A CA 1
ATOM 1299 C C . LEU A 1 176 ? -4.384 1.089 -21.968 1.00 89.19 176 LEU A C 1
ATOM 1301 O O . LEU A 1 176 ? -3.790 1.878 -21.236 1.00 89.19 176 LEU A O 1
ATOM 1305 N N . SER A 1 177 ? -5.713 1.041 -22.029 1.00 74.94 177 SER A N 1
ATOM 1306 C CA . SER A 1 177 ? -6.580 1.818 -21.148 1.00 74.94 177 SER A CA 1
ATOM 1307 C C . SER A 1 177 ? -6.829 1.058 -19.843 1.00 74.94 177 SER A C 1
ATOM 1309 O O . SER A 1 177 ? -7.475 0.012 -19.866 1.00 74.94 177 SER A O 1
ATOM 1311 N N . GLY A 1 178 ? -6.383 1.608 -18.713 1.00 79.12 178 GLY A N 1
ATOM 1312 C CA . GLY A 1 178 ? -6.670 1.058 -17.383 1.00 79.12 178 GLY A CA 1
ATOM 1313 C C . GLY A 1 178 ? -5.795 -0.134 -16.976 1.00 79.12 178 GLY A C 1
ATOM 1314 O O . GLY A 1 178 ? -4.682 -0.307 -17.471 1.00 79.12 178 GLY A O 1
ATOM 1315 N N . GLU A 1 179 ? -6.286 -0.918 -16.013 1.00 85.44 179 GLU A N 1
ATOM 1316 C CA . GLU A 1 179 ? -5.594 -2.099 -15.477 1.00 85.44 179 GLU A CA 1
ATOM 1317 C C . GLU A 1 179 ? -5.606 -3.269 -16.478 1.00 85.44 179 GLU A C 1
ATOM 1319 O O . GLU A 1 179 ? -6.523 -3.410 -17.289 1.00 85.44 179 GLU A O 1
ATOM 1324 N N . ALA A 1 180 ? -4.590 -4.135 -16.412 1.00 89.12 180 ALA A N 1
ATOM 1325 C CA . ALA A 1 180 ? -4.518 -5.323 -17.259 1.00 89.12 180 ALA A CA 1
ATOM 1326 C C . ALA A 1 180 ? -5.612 -6.340 -16.895 1.00 89.12 180 ALA A C 1
ATOM 1328 O O . ALA A 1 180 ? -5.730 -6.766 -15.747 1.00 89.12 180 ALA A O 1
ATOM 1329 N N . THR A 1 181 ? -6.381 -6.778 -17.889 1.00 91.50 181 THR A N 1
ATOM 1330 C CA . THR A 1 181 ? -7.416 -7.808 -17.711 1.00 91.50 181 THR A CA 1
ATOM 1331 C C . THR A 1 181 ? -6.806 -9.204 -17.569 1.00 91.50 181 THR A C 1
ATOM 1333 O O . THR A 1 181 ? -5.723 -9.482 -18.088 1.00 91.50 181 THR A O 1
ATOM 1336 N N . SER A 1 182 ? -7.529 -10.131 -16.931 1.00 90.19 182 SER A N 1
ATOM 1337 C CA . SER A 1 182 ? -7.091 -11.529 -16.791 1.00 90.19 182 SER A CA 1
ATOM 1338 C C . SER A 1 182 ? -6.785 -12.196 -18.136 1.00 90.19 182 SER A C 1
ATOM 1340 O O . SER A 1 182 ? -5.811 -12.938 -18.233 1.00 90.19 182 SER A O 1
ATOM 1342 N N . THR A 1 183 ? -7.548 -11.882 -19.189 1.00 93.50 183 THR A N 1
ATOM 1343 C CA . THR A 1 183 ? -7.285 -12.395 -20.540 1.00 93.50 183 THR A CA 1
ATOM 1344 C C . THR A 1 183 ? -5.963 -11.871 -21.097 1.00 93.50 183 THR A C 1
ATOM 1346 O O . THR A 1 183 ? -5.154 -12.652 -21.591 1.00 93.50 183 THR A O 1
ATOM 1349 N N . GLN A 1 184 ? -5.692 -10.568 -20.969 1.00 95.12 184 GLN A N 1
ATOM 1350 C CA . GLN A 1 184 ? -4.428 -9.979 -21.428 1.00 95.12 184 GLN A CA 1
ATOM 1351 C C . GLN A 1 184 ? -3.220 -10.580 -20.700 1.00 95.12 184 GLN A C 1
ATOM 1353 O O . GLN A 1 184 ? -2.202 -10.871 -21.330 1.00 95.12 184 GLN A O 1
ATOM 1358 N N . ILE A 1 185 ? -3.351 -10.800 -19.386 1.00 94.06 185 ILE A N 1
ATOM 1359 C CA . ILE A 1 185 ? -2.326 -11.452 -18.560 1.00 94.06 185 ILE A CA 1
ATOM 1360 C C . ILE A 1 185 ? -2.058 -12.870 -19.073 1.00 94.06 185 ILE A C 1
ATOM 1362 O O . ILE A 1 185 ? -0.902 -13.228 -19.295 1.00 94.06 185 ILE A O 1
ATOM 1366 N N . GLN A 1 186 ? -3.114 -13.655 -19.310 1.00 95.31 186 GLN A N 1
ATOM 1367 C CA . GLN A 1 186 ? -2.993 -15.026 -19.803 1.00 95.31 186 GLN A CA 1
ATOM 1368 C C . GLN A 1 186 ? -2.320 -15.076 -21.181 1.00 95.31 186 GLN A C 1
ATOM 1370 O O . GLN A 1 186 ? -1.351 -15.807 -21.362 1.00 95.31 186 GLN A O 1
ATOM 1375 N N . MET A 1 187 ? -2.761 -14.243 -22.129 1.00 97.12 187 MET A N 1
ATOM 1376 C CA . MET A 1 187 ? -2.210 -14.216 -23.489 1.00 97.12 187 MET A CA 1
ATOM 1377 C C . MET A 1 187 ? -0.713 -13.874 -23.513 1.00 97.12 187 MET A C 1
ATOM 1379 O O . MET A 1 187 ? 0.051 -14.493 -24.254 1.00 97.12 187 MET A O 1
ATOM 1383 N N . LEU A 1 188 ? -0.272 -12.905 -22.701 1.00 97.19 188 LEU A N 1
ATOM 1384 C CA . LEU A 1 188 ? 1.153 -12.580 -22.589 1.00 97.19 188 LEU A CA 1
ATOM 1385 C C . LEU A 1 188 ? 1.945 -13.670 -21.869 1.00 97.19 188 LEU A C 1
ATOM 1387 O O . LEU A 1 188 ? 3.076 -13.953 -22.267 1.00 97.19 188 LEU A O 1
ATOM 1391 N N . SER A 1 189 ? 1.364 -14.293 -20.841 1.00 94.88 189 SER A N 1
ATOM 1392 C CA . SER A 1 189 ? 2.000 -15.415 -20.153 1.00 94.88 189 SER A CA 1
ATOM 1393 C C . SER A 1 189 ? 2.226 -16.585 -21.110 1.00 94.88 189 SER A C 1
ATOM 1395 O O . SER A 1 189 ? 3.350 -17.071 -21.198 1.00 94.88 189 SER A O 1
ATOM 1397 N N . ASP A 1 190 ? 1.221 -16.973 -21.897 1.00 96.56 190 ASP A N 1
ATOM 1398 C CA . ASP A 1 190 ? 1.333 -18.048 -22.890 1.00 96.56 190 ASP A CA 1
ATOM 1399 C C . ASP A 1 190 ? 2.360 -17.715 -23.978 1.00 96.56 190 ASP A C 1
ATOM 1401 O O . ASP A 1 190 ? 3.170 -18.562 -24.371 1.00 96.56 190 ASP A O 1
ATOM 1405 N N . PHE A 1 191 ? 2.386 -16.456 -24.423 1.00 98.12 191 PHE A N 1
ATOM 1406 C CA . PHE A 1 191 ? 3.361 -15.975 -25.395 1.00 98.12 191 PHE A CA 1
ATOM 1407 C C . PHE A 1 191 ? 4.808 -16.047 -24.880 1.00 98.12 191 PHE A C 1
ATOM 1409 O O . PHE A 1 191 ? 5.709 -16.434 -25.626 1.00 98.12 191 PHE A O 1
ATOM 1416 N N . LEU A 1 192 ? 5.050 -15.723 -23.609 1.00 96.81 192 LEU A N 1
ATOM 1417 C CA . LEU A 1 192 ? 6.372 -15.860 -22.994 1.00 96.81 192 LEU A CA 1
ATOM 1418 C C . LEU A 1 192 ? 6.726 -17.326 -22.703 1.00 96.81 192 LEU A C 1
ATOM 1420 O O . LEU A 1 192 ? 7.855 -17.734 -22.968 1.00 96.81 192 LEU A O 1
ATOM 1424 N N . ASN A 1 193 ? 5.773 -18.135 -22.232 1.00 94.44 193 ASN A N 1
ATOM 1425 C CA . ASN A 1 193 ? 5.982 -19.548 -21.889 1.00 94.44 193 ASN A CA 1
ATOM 1426 C C . ASN A 1 193 ? 6.412 -20.391 -23.096 1.00 94.44 193 ASN A C 1
ATOM 1428 O O . ASN A 1 193 ? 7.242 -21.286 -22.963 1.00 94.44 193 ASN A O 1
ATOM 1432 N N . ARG A 1 194 ? 5.908 -20.075 -24.293 1.00 94.88 194 ARG A N 1
ATOM 1433 C CA . ARG A 1 194 ? 6.339 -20.717 -25.548 1.00 94.88 194 ARG A CA 1
ATOM 1434 C C . ARG A 1 194 ? 7.628 -20.130 -26.140 1.00 94.88 194 ARG A C 1
ATOM 1436 O O . ARG A 1 194 ? 8.037 -20.515 -27.234 1.00 94.88 194 ARG A O 1
ATOM 1443 N N . GLY A 1 195 ? 8.255 -19.177 -25.452 1.00 96.06 195 GLY A N 1
ATOM 1444 C CA . GLY A 1 195 ? 9.542 -18.613 -25.838 1.00 96.06 195 GLY A CA 1
ATOM 1445 C C . GLY A 1 195 ? 9.489 -17.376 -26.734 1.00 96.06 195 GLY A C 1
ATOM 1446 O O . GLY A 1 195 ? 10.487 -17.119 -27.412 1.00 96.06 195 GLY A O 1
ATOM 1447 N N . GLY A 1 196 ? 8.367 -16.649 -26.758 1.00 98.00 196 GLY A N 1
ATOM 1448 C CA . GLY A 1 196 ? 8.178 -15.423 -27.536 1.00 98.00 196 GLY A CA 1
ATOM 1449 C C . GLY A 1 196 ? 9.003 -14.231 -27.037 1.00 98.00 196 GLY A C 1
ATOM 1450 O O . GLY A 1 196 ? 9.403 -14.157 -25.870 1.00 98.00 196 GLY A O 1
ATOM 1451 N N . GLY A 1 197 ? 9.269 -13.291 -27.945 1.00 98.50 197 GLY A N 1
ATOM 1452 C CA . GLY A 1 197 ? 10.040 -12.080 -27.683 1.00 98.50 197 GLY A CA 1
ATOM 1453 C C . GLY A 1 197 ? 9.166 -10.837 -27.523 1.00 98.50 197 GLY A C 1
ATOM 1454 O O . GLY A 1 197 ? 8.255 -10.619 -28.319 1.00 98.50 197 GLY A O 1
ATOM 1455 N N . ILE A 1 198 ? 9.457 -9.981 -26.540 1.00 98.75 198 ILE A N 1
ATOM 1456 C CA . ILE A 1 198 ? 8.773 -8.691 -26.362 1.00 98.75 198 ILE A CA 1
ATOM 1457 C C . ILE A 1 198 ? 9.795 -7.556 -26.313 1.00 98.75 198 ILE A C 1
ATOM 1459 O O . ILE A 1 198 ? 10.750 -7.585 -25.541 1.00 98.75 198 ILE A O 1
ATOM 1463 N N . ILE A 1 199 ? 9.558 -6.504 -27.087 1.00 98.69 199 ILE A N 1
ATOM 1464 C CA . ILE A 1 199 ? 10.142 -5.187 -26.831 1.00 98.69 199 ILE A CA 1
ATOM 1465 C C . ILE A 1 199 ? 9.007 -4.313 -26.315 1.00 98.69 199 ILE A C 1
ATOM 1467 O O . ILE A 1 199 ? 8.078 -4.014 -27.065 1.00 98.69 199 ILE A O 1
ATOM 1471 N N . CYS A 1 200 ? 9.046 -3.939 -25.037 1.00 97.31 200 CYS A N 1
ATOM 1472 C CA . CYS A 1 200 ? 8.019 -3.096 -24.440 1.00 97.31 200 CYS A CA 1
ATOM 1473 C C . CYS A 1 200 ? 8.543 -1.687 -24.177 1.00 97.31 200 CYS A C 1
ATOM 1475 O O . CYS A 1 200 ? 9.684 -1.482 -23.763 1.00 97.31 200 CYS A O 1
ATOM 1477 N N . VAL A 1 201 ? 7.688 -0.707 -24.441 1.00 95.50 201 VAL A N 1
ATOM 1478 C CA . VAL A 1 201 ? 7.992 0.712 -24.289 1.00 95.50 201 VAL A CA 1
ATOM 1479 C C . VAL A 1 201 ? 6.832 1.401 -23.580 1.00 95.50 201 VAL A C 1
ATOM 1481 O O . VAL A 1 201 ? 5.672 1.020 -23.759 1.00 95.50 201 VAL A O 1
ATOM 1484 N N . THR A 1 202 ? 7.126 2.400 -22.754 1.00 92.69 202 THR A N 1
ATOM 1485 C CA . THR A 1 202 ? 6.096 3.112 -21.986 1.00 92.69 202 THR A CA 1
ATOM 1486 C C . THR A 1 202 ? 6.598 4.450 -21.475 1.00 92.69 202 THR A C 1
ATOM 1488 O O . THR A 1 202 ? 7.796 4.616 -21.316 1.00 92.69 202 THR A O 1
ATOM 1491 N N . THR A 1 203 ? 5.709 5.380 -21.146 1.00 90.19 203 THR A N 1
ATOM 1492 C CA . THR A 1 203 ? 6.007 6.543 -20.293 1.00 90.19 203 THR A CA 1
ATOM 1493 C C . THR A 1 203 ? 5.225 6.419 -18.994 1.00 90.19 203 THR A C 1
ATOM 1495 O O . THR A 1 203 ? 4.282 7.170 -18.762 1.00 90.19 203 THR A O 1
ATOM 1498 N N . ALA A 1 204 ? 5.590 5.443 -18.157 1.00 85.62 204 ALA A N 1
ATOM 1499 C CA . ALA A 1 204 ? 4.830 5.091 -16.951 1.00 85.62 204 ALA A CA 1
ATOM 1500 C C . ALA A 1 204 ? 4.570 6.296 -16.024 1.00 85.62 204 ALA A C 1
ATOM 1502 O O . ALA A 1 204 ? 3.491 6.417 -15.454 1.00 85.62 204 ALA A O 1
ATOM 1503 N N . TRP A 1 205 ? 5.520 7.231 -15.946 1.00 83.38 205 TRP A N 1
ATOM 1504 C CA . TRP A 1 205 ? 5.398 8.469 -15.175 1.00 83.38 205 TRP A CA 1
ATOM 1505 C C . TRP A 1 205 ? 4.248 9.384 -15.634 1.00 83.38 205 TRP A C 1
ATOM 1507 O O . TRP A 1 205 ? 3.563 9.975 -14.801 1.00 83.38 205 TRP A O 1
ATOM 1517 N N . ALA A 1 206 ? 3.991 9.463 -16.943 1.00 81.31 206 ALA A N 1
ATOM 1518 C CA . ALA A 1 206 ? 2.945 10.308 -17.526 1.00 81.31 206 ALA A CA 1
ATOM 1519 C C . ALA A 1 206 ? 1.544 9.675 -17.453 1.00 81.31 206 ALA A C 1
ATOM 1521 O O . ALA A 1 206 ? 0.536 10.368 -17.555 1.00 81.31 206 ALA A O 1
ATOM 1522 N N . TYR A 1 207 ? 1.477 8.354 -17.282 1.00 70.69 207 TYR A N 1
ATOM 1523 C CA . TYR A 1 207 ? 0.239 7.584 -17.200 1.00 70.69 207 TYR A CA 1
ATOM 1524 C C . TYR A 1 207 ? 0.070 7.090 -15.767 1.00 70.69 207 TYR A C 1
ATOM 1526 O O . TYR A 1 207 ? -0.031 5.891 -15.554 1.00 70.69 207 TYR A O 1
ATOM 1534 N N . SER A 1 208 ? 0.079 8.012 -14.796 1.00 52.78 208 SER A N 1
ATOM 1535 C CA . SER A 1 208 ? 0.191 7.847 -13.329 1.00 52.78 208 SER A CA 1
ATOM 1536 C C . SER A 1 208 ? -0.866 6.956 -12.635 1.00 52.78 208 SER A C 1
ATOM 1538 O O . SER A 1 208 ? -1.072 7.030 -11.426 1.00 52.78 208 SER A O 1
ATOM 1540 N N . ILE A 1 209 ? -1.553 6.107 -13.388 1.00 52.19 209 ILE A N 1
ATOM 1541 C CA . ILE A 1 209 ? -2.526 5.121 -12.955 1.00 52.19 209 ILE A CA 1
ATOM 1542 C C . ILE A 1 209 ? -1.803 3.919 -12.338 1.00 52.19 209 ILE A C 1
ATOM 1544 O O . ILE A 1 209 ? -1.333 3.001 -13.009 1.00 52.19 209 ILE A O 1
ATOM 1548 N N . SER A 1 210 ? -1.782 3.948 -11.006 1.00 61.00 210 SER A N 1
ATOM 1549 C CA . SER A 1 210 ? -1.804 2.753 -10.166 1.00 61.00 210 SER A CA 1
ATOM 1550 C C . SER A 1 210 ? -0.489 1.980 -10.074 1.00 61.00 210 SER A C 1
ATOM 1552 O O . SER A 1 210 ? -0.493 0.807 -10.399 1.00 61.00 210 SER A O 1
ATOM 1554 N N . GLY A 1 211 ? 0.609 2.589 -9.599 1.00 76.25 211 GLY A N 1
ATOM 1555 C CA . GLY A 1 211 ? 1.881 1.932 -9.211 1.00 76.25 211 GLY A CA 1
ATOM 1556 C C . GLY A 1 211 ? 1.964 0.409 -9.436 1.00 76.25 211 GLY A C 1
ATOM 1557 O O . GLY A 1 211 ? 2.437 -0.039 -10.475 1.00 76.25 211 GLY A O 1
ATOM 1558 N N . ASN A 1 212 ? 1.443 -0.392 -8.506 1.00 81.44 212 ASN A N 1
ATOM 1559 C CA . ASN A 1 212 ? 1.419 -1.864 -8.553 1.00 81.44 212 ASN A CA 1
ATOM 1560 C C . ASN A 1 212 ? 0.413 -2.536 -9.514 1.00 81.44 212 ASN A C 1
ATOM 1562 O O . ASN A 1 212 ? 0.550 -3.723 -9.808 1.00 81.44 212 ASN A O 1
ATOM 1566 N N . ARG A 1 213 ? -0.604 -1.820 -9.990 1.00 85.25 213 ARG A N 1
ATOM 1567 C CA . ARG A 1 213 ? -1.611 -2.279 -10.965 1.00 85.25 213 ARG A CA 1
ATOM 1568 C C . ARG A 1 213 ? -1.357 -1.782 -12.388 1.00 85.25 213 ARG A C 1
ATOM 1570 O O . ARG A 1 213 ? -2.111 -2.120 -13.299 1.00 85.25 213 ARG A O 1
ATOM 1577 N N . PHE A 1 214 ? -0.301 -0.997 -12.594 1.00 89.69 214 PHE A N 1
ATOM 1578 C CA . PHE A 1 214 ? 0.142 -0.592 -13.920 1.00 89.69 214 PHE A CA 1
ATOM 1579 C C . PHE A 1 214 ? 0.372 -1.849 -14.785 1.00 89.69 214 PHE A C 1
ATOM 1581 O O . PHE A 1 214 ? 1.088 -2.749 -14.335 1.00 89.69 214 PHE A O 1
ATOM 1588 N N . PRO A 1 215 ? -0.172 -1.943 -16.018 1.00 91.25 215 PRO A N 1
ATOM 1589 C CA . PRO A 1 215 ? -0.083 -3.157 -16.833 1.00 91.25 215 PRO A CA 1
ATOM 1590 C C . PRO A 1 215 ? 1.334 -3.722 -16.975 1.00 91.25 215 PRO A C 1
ATOM 1592 O O . PRO A 1 215 ? 1.526 -4.929 -16.864 1.00 91.25 215 PRO A O 1
ATOM 1595 N N . GLY A 1 216 ? 2.349 -2.864 -17.133 1.00 92.38 216 GLY A N 1
ATOM 1596 C CA . GLY A 1 216 ? 3.744 -3.312 -17.189 1.00 92.38 216 GLY A CA 1
ATOM 1597 C C . GLY A 1 216 ? 4.205 -4.029 -15.916 1.00 92.38 216 GLY A C 1
ATOM 1598 O O . GLY A 1 216 ? 4.895 -5.040 -16.003 1.00 92.38 216 GLY A O 1
ATOM 1599 N N . ASN A 1 217 ? 3.774 -3.563 -14.743 1.00 92.75 217 ASN A N 1
ATOM 1600 C CA . ASN A 1 217 ? 4.099 -4.186 -13.459 1.00 92.75 217 ASN A CA 1
ATOM 1601 C C . ASN A 1 217 ? 3.324 -5.485 -13.240 1.00 92.75 217 ASN A C 1
ATOM 1603 O O . ASN A 1 217 ? 3.877 -6.454 -12.720 1.00 92.75 217 ASN A O 1
ATOM 1607 N N . VAL A 1 218 ? 2.078 -5.551 -13.708 1.00 91.69 218 VAL A N 1
ATOM 1608 C CA . VAL A 1 218 ? 1.280 -6.784 -13.681 1.00 91.69 218 VAL A CA 1
ATOM 1609 C C . VAL A 1 218 ? 1.889 -7.858 -14.589 1.00 91.69 218 VAL A C 1
ATOM 1611 O O . VAL A 1 218 ? 1.982 -9.016 -14.186 1.00 91.69 218 VAL A O 1
ATOM 1614 N N . PHE A 1 219 ? 2.353 -7.486 -15.785 1.00 93.44 219 PHE A N 1
ATOM 1615 C CA . PHE A 1 219 ? 2.925 -8.436 -16.741 1.00 93.44 219 PHE A CA 1
ATOM 1616 C C . PHE A 1 219 ? 4.350 -8.876 -16.393 1.00 93.44 219 PHE A C 1
ATOM 1618 O O . PHE A 1 219 ? 4.687 -10.042 -16.594 1.00 93.44 219 PHE A O 1
ATOM 1625 N N . PHE A 1 220 ? 5.201 -7.962 -15.911 1.00 94.75 220 PHE A N 1
ATOM 1626 C CA . PHE A 1 220 ? 6.653 -8.175 -15.941 1.00 94.75 220 PHE A CA 1
ATOM 1627 C C . PHE A 1 220 ? 7.346 -8.204 -14.571 1.00 94.75 220 PHE A C 1
ATOM 1629 O O . PHE A 1 220 ? 8.490 -8.652 -14.503 1.00 94.75 220 PHE A O 1
ATOM 1636 N N . SER A 1 221 ? 6.674 -7.856 -13.466 1.00 92.75 221 SER A N 1
ATOM 1637 C CA . SER A 1 221 ? 7.294 -7.916 -12.123 1.00 92.75 221 SER A CA 1
ATOM 1638 C C . SER A 1 221 ? 7.754 -9.328 -11.742 1.00 92.75 221 SER A C 1
ATOM 1640 O O . SER A 1 221 ? 8.802 -9.499 -11.121 1.00 92.75 221 SER A O 1
ATOM 1642 N N . ARG A 1 222 ? 7.038 -10.370 -12.189 1.00 90.50 222 ARG A N 1
ATOM 1643 C CA . ARG A 1 222 ? 7.447 -11.778 -12.008 1.00 90.50 222 ARG A CA 1
ATOM 1644 C C . ARG A 1 222 ? 8.744 -12.136 -12.733 1.00 90.50 222 ARG A C 1
ATOM 1646 O O . ARG A 1 222 ? 9.428 -13.063 -12.321 1.00 90.50 222 ARG A O 1
ATOM 1653 N N . LEU A 1 223 ? 9.083 -11.394 -13.784 1.00 93.06 223 LEU A N 1
ATOM 1654 C CA . LEU A 1 223 ? 10.343 -11.520 -14.520 1.00 93.06 223 LEU A CA 1
ATOM 1655 C C . LEU A 1 223 ? 11.481 -10.729 -13.859 1.00 93.06 223 LEU A C 1
ATOM 1657 O O . LEU A 1 223 ? 12.603 -10.728 -14.361 1.00 93.06 223 LEU A O 1
ATOM 1661 N N . GLY A 1 224 ? 11.195 -10.013 -12.768 1.00 94.06 224 GLY A N 1
ATOM 1662 C CA . GLY A 1 224 ? 12.141 -9.117 -12.117 1.00 94.06 224 GLY A CA 1
ATOM 1663 C C . GLY A 1 224 ? 12.208 -7.720 -12.729 1.00 94.06 224 GLY A C 1
ATOM 1664 O O . GLY A 1 224 ? 13.213 -7.046 -12.513 1.00 94.06 224 GLY A O 1
ATOM 1665 N N . VAL A 1 225 ? 11.203 -7.298 -13.509 1.00 95.50 225 VAL A N 1
ATOM 1666 C CA . VAL A 1 225 ? 11.169 -5.975 -14.151 1.00 95.50 225 VAL A CA 1
ATOM 1667 C C . VAL A 1 225 ? 9.954 -5.184 -13.690 1.00 95.50 225 VAL A C 1
ATOM 1669 O O . VAL A 1 225 ? 8.819 -5.570 -13.966 1.00 95.50 225 VAL A O 1
ATOM 1672 N N . SER A 1 226 ? 10.206 -4.029 -13.083 1.00 94.19 226 SER A N 1
ATOM 1673 C CA . SER A 1 226 ? 9.160 -3.093 -12.673 1.00 94.19 226 SER A CA 1
ATOM 1674 C C . SER A 1 226 ? 9.390 -1.695 -13.233 1.00 94.19 226 SER A C 1
ATOM 1676 O O . SER A 1 226 ? 10.522 -1.249 -13.392 1.00 94.19 226 SER A O 1
ATOM 1678 N N . PHE A 1 227 ? 8.299 -0.989 -13.491 1.00 92.88 227 PHE A N 1
ATOM 1679 C CA . PHE A 1 227 ? 8.227 0.389 -13.947 1.00 92.88 227 PHE A CA 1
ATOM 1680 C C . PHE A 1 227 ? 7.841 1.284 -12.777 1.00 92.88 227 PHE A C 1
ATOM 1682 O O . PHE A 1 227 ? 6.909 0.979 -12.027 1.00 92.88 227 PHE A O 1
ATOM 1689 N N . TYR A 1 228 ? 8.543 2.404 -12.651 1.00 89.62 228 TYR A N 1
ATOM 1690 C CA . TYR A 1 228 ? 8.309 3.382 -11.601 1.00 89.62 228 TYR A CA 1
ATOM 1691 C C . TYR A 1 228 ? 7.703 4.672 -12.159 1.00 89.62 228 TYR A C 1
ATOM 1693 O O . TYR A 1 228 ? 7.775 4.955 -13.356 1.00 89.62 228 TYR A O 1
ATOM 1701 N N . THR A 1 229 ? 7.092 5.457 -11.277 1.00 84.12 229 THR A N 1
ATOM 1702 C CA . THR A 1 229 ? 6.345 6.669 -11.638 1.00 84.12 229 THR A CA 1
ATOM 1703 C C . THR A 1 229 ? 7.212 7.918 -11.752 1.00 84.12 229 THR A C 1
ATOM 1705 O O . THR A 1 229 ? 6.734 8.933 -12.246 1.00 84.12 229 THR A O 1
ATOM 1708 N N . ALA A 1 230 ? 8.474 7.872 -11.325 1.00 86.50 230 ALA A N 1
ATOM 1709 C CA . ALA A 1 230 ? 9.401 8.981 -11.522 1.00 86.50 230 ALA A CA 1
ATOM 1710 C C . ALA A 1 230 ? 10.108 8.893 -12.894 1.00 86.50 230 ALA A C 1
ATOM 1712 O O . ALA A 1 230 ? 10.096 7.850 -13.561 1.00 86.50 230 ALA A O 1
ATOM 1713 N N . TYR A 1 231 ? 10.753 9.982 -13.307 1.00 86.56 231 TYR A N 1
ATOM 1714 C CA . TYR A 1 231 ? 11.539 10.060 -14.539 1.00 86.56 231 TYR A CA 1
ATOM 1715 C C . TYR A 1 231 ? 12.797 10.913 -14.358 1.00 86.56 231 TYR A C 1
ATOM 1717 O O . TYR A 1 231 ? 12.924 11.658 -13.389 1.00 86.56 231 TYR A O 1
ATOM 1725 N N . PHE A 1 232 ? 13.732 10.791 -15.298 1.00 83.50 232 PHE A N 1
ATOM 1726 C CA . PHE A 1 232 ? 14.956 11.586 -15.314 1.00 83.50 232 PHE A CA 1
ATOM 1727 C C . PHE A 1 232 ? 14.755 12.956 -15.974 1.00 83.50 232 PHE A C 1
ATOM 1729 O O . PHE A 1 232 ? 14.317 13.046 -17.123 1.00 83.50 232 PHE A O 1
ATOM 1736 N N . GLU A 1 233 ? 15.197 14.007 -15.281 1.00 68.06 233 GLU A N 1
ATOM 1737 C CA . GLU A 1 233 ? 15.372 15.363 -15.808 1.00 68.06 233 GLU A CA 1
ATOM 1738 C C . GLU A 1 233 ? 16.875 15.634 -16.010 1.00 68.06 233 GLU A C 1
ATOM 1740 O O . GLU A 1 233 ? 17.579 16.040 -15.095 1.00 68.06 233 GLU A O 1
ATOM 1745 N N . GLY A 1 234 ? 17.407 15.367 -17.206 1.00 64.19 234 GLY A N 1
ATOM 1746 C CA . GLY A 1 234 ? 18.734 15.861 -17.614 1.00 64.19 234 GLY A CA 1
ATOM 1747 C C . GLY A 1 234 ? 19.964 15.001 -17.277 1.00 64.19 234 GLY A C 1
ATOM 1748 O O . GLY A 1 234 ? 20.866 15.457 -16.581 1.00 64.19 234 GLY A O 1
ATOM 1749 N N . SER A 1 235 ? 20.105 13.786 -17.820 1.00 63.38 235 SER A N 1
ATOM 1750 C CA . SER A 1 235 ? 21.375 13.027 -17.757 1.00 63.38 235 SER A CA 1
ATOM 1751 C C . SER A 1 235 ? 21.600 12.163 -19.005 1.00 63.38 235 SER A C 1
ATOM 1753 O O . SER A 1 235 ? 20.623 11.683 -19.581 1.00 63.38 235 SER A O 1
ATOM 1755 N N . PRO A 1 236 ? 22.856 11.941 -19.446 1.00 78.25 236 PRO A N 1
ATOM 1756 C CA . PRO A 1 236 ? 23.139 11.005 -20.529 1.00 78.25 236 PRO A CA 1
ATOM 1757 C C . PRO A 1 236 ? 22.815 9.574 -20.086 1.00 78.25 236 PRO A C 1
ATOM 1759 O O . PRO A 1 236 ? 23.184 9.157 -18.988 1.00 78.25 236 PRO A O 1
ATOM 1762 N N . PHE A 1 237 ? 22.149 8.814 -20.954 1.00 91.94 237 PHE A N 1
ATOM 1763 C CA . PHE A 1 237 ? 21.856 7.403 -20.721 1.00 91.94 237 PHE A CA 1
ATOM 1764 C C . PHE A 1 237 ? 22.941 6.543 -21.355 1.00 91.94 237 PHE A C 1
ATOM 1766 O O . PHE A 1 237 ? 23.129 6.565 -22.573 1.00 91.94 237 PHE A O 1
ATOM 1773 N N . VAL A 1 238 ? 23.665 5.794 -20.529 1.00 94.38 238 VAL A N 1
ATOM 1774 C CA . VAL A 1 238 ? 24.880 5.077 -20.934 1.00 94.38 238 VAL A CA 1
ATOM 1775 C C . VAL A 1 238 ? 24.758 3.579 -20.697 1.00 94.38 238 VAL A C 1
ATOM 1777 O O . VAL A 1 238 ? 23.969 3.118 -19.870 1.00 94.38 238 VAL A O 1
ATOM 1780 N N . ALA A 1 239 ? 25.564 2.819 -21.429 1.00 96.00 239 ALA A N 1
ATOM 1781 C CA . ALA A 1 239 ? 25.798 1.403 -21.192 1.00 96.00 239 ALA A CA 1
ATOM 1782 C C . ALA A 1 239 ? 26.127 1.129 -19.712 1.00 96.00 239 ALA A C 1
ATOM 1784 O O . ALA A 1 239 ? 27.037 1.735 -19.146 1.00 96.00 239 ALA A O 1
ATOM 1785 N N . SER A 1 240 ? 25.394 0.207 -19.083 1.00 94.75 240 SER A N 1
ATOM 1786 C CA . SER A 1 240 ? 25.610 -0.142 -17.678 1.00 94.75 240 SER A CA 1
ATOM 1787 C C . SER A 1 240 ? 26.883 -0.967 -17.485 1.00 94.75 240 SER A C 1
ATOM 1789 O O . SER A 1 240 ? 26.955 -2.129 -17.890 1.00 94.75 240 SER A O 1
ATOM 1791 N N . THR A 1 241 ? 27.862 -0.395 -16.786 1.00 92.88 241 THR A N 1
ATOM 1792 C CA . THR A 1 241 ? 29.095 -1.075 -16.344 1.00 92.88 241 THR A CA 1
ATOM 1793 C C . THR A 1 241 ? 29.039 -1.523 -14.881 1.00 92.88 241 THR A C 1
ATOM 1795 O O . THR A 1 241 ? 30.010 -2.069 -14.367 1.00 92.88 241 THR A O 1
ATOM 1798 N N . LYS A 1 242 ? 27.906 -1.283 -14.212 1.00 91.31 242 LYS A N 1
ATOM 1799 C CA . LYS A 1 242 ? 27.702 -1.538 -12.784 1.00 91.31 242 LYS A CA 1
ATOM 1800 C C . LYS A 1 242 ? 27.641 -3.025 -12.462 1.00 91.31 242 LYS A C 1
ATOM 1802 O O . LYS A 1 242 ? 27.036 -3.789 -13.227 1.00 91.31 242 LYS A O 1
ATOM 1807 N N . ASP A 1 243 ? 28.211 -3.416 -11.323 1.00 93.19 243 ASP A N 1
ATOM 1808 C CA . ASP A 1 243 ? 28.035 -4.771 -10.804 1.00 93.19 243 ASP A CA 1
ATOM 1809 C C . ASP A 1 243 ? 26.549 -5.045 -10.521 1.00 93.19 243 ASP A C 1
ATOM 1811 O O . ASP A 1 243 ? 25.794 -4.131 -10.187 1.00 93.19 243 ASP A O 1
ATOM 1815 N N . LEU A 1 244 ? 26.096 -6.293 -10.675 1.00 94.31 244 LEU A N 1
ATOM 1816 C CA . LEU A 1 244 ? 24.683 -6.622 -10.459 1.00 94.31 244 LEU A CA 1
ATOM 1817 C C . LEU A 1 244 ? 24.229 -6.342 -9.020 1.00 94.31 244 LEU A C 1
ATOM 1819 O O . LEU A 1 244 ? 23.088 -5.933 -8.833 1.00 94.31 244 LEU A O 1
ATOM 1823 N N . SER A 1 245 ? 25.105 -6.477 -8.023 1.00 93.94 245 SER A N 1
ATOM 1824 C CA . SER A 1 245 ? 24.789 -6.151 -6.627 1.00 93.94 245 SER A CA 1
ATOM 1825 C C . SER A 1 245 ? 24.578 -4.651 -6.384 1.00 93.94 245 SER A C 1
ATOM 1827 O O . SER A 1 245 ? 23.926 -4.282 -5.414 1.00 93.94 245 SER A O 1
ATOM 1829 N N . GLU A 1 246 ? 25.058 -3.774 -7.272 1.00 92.44 246 GLU A N 1
ATOM 1830 C CA . GLU A 1 246 ? 24.836 -2.325 -7.171 1.00 92.44 246 GLU A CA 1
ATOM 1831 C C . GLU A 1 246 ? 23.490 -1.883 -7.757 1.00 92.44 246 GLU A C 1
ATOM 1833 O O . GLU A 1 246 ? 23.020 -0.792 -7.442 1.00 92.44 246 GLU A O 1
ATOM 1838 N N . VAL A 1 247 ? 22.871 -2.690 -8.628 1.00 92.12 247 VAL A N 1
ATOM 1839 C CA . VAL A 1 247 ? 21.701 -2.269 -9.426 1.00 92.12 247 VAL A CA 1
ATOM 1840 C C . VAL A 1 247 ? 20.563 -3.296 -9.489 1.00 92.12 247 VAL A C 1
ATOM 1842 O O . VAL A 1 247 ? 19.556 -3.042 -10.149 1.00 92.12 247 VAL A O 1
ATOM 1845 N N . ASN A 1 248 ? 20.702 -4.445 -8.822 1.00 94.50 248 ASN A N 1
ATOM 1846 C CA . ASN A 1 248 ? 19.676 -5.481 -8.737 1.00 94.50 248 ASN A CA 1
ATOM 1847 C C . ASN A 1 248 ? 19.549 -6.037 -7.306 1.00 94.50 248 ASN A C 1
ATOM 1849 O O . ASN A 1 248 ? 20.499 -6.569 -6.728 1.00 94.50 248 ASN A O 1
ATOM 1853 N N . ALA A 1 249 ? 18.334 -5.942 -6.756 1.00 94.56 249 ALA A N 1
ATOM 1854 C CA . ALA A 1 249 ? 18.017 -6.314 -5.377 1.00 94.56 249 ALA A CA 1
ATOM 1855 C C . ALA A 1 249 ? 18.324 -7.785 -5.043 1.00 94.56 249 ALA A C 1
ATOM 1857 O O . ALA A 1 249 ? 18.820 -8.070 -3.952 1.00 94.56 249 ALA A O 1
ATOM 1858 N N . TYR A 1 250 ? 18.066 -8.717 -5.968 1.00 95.50 250 TYR A N 1
ATOM 1859 C CA . TYR A 1 250 ? 18.337 -10.143 -5.761 1.00 95.50 250 TYR A CA 1
ATOM 1860 C C . TYR A 1 250 ? 19.833 -10.393 -5.537 1.00 95.50 250 TYR A C 1
ATOM 1862 O O . TYR A 1 250 ? 20.224 -11.033 -4.559 1.00 95.50 250 TYR A O 1
ATOM 1870 N N . PHE A 1 251 ? 20.675 -9.826 -6.404 1.00 95.69 251 PHE A N 1
ATOM 1871 C CA . PHE A 1 251 ? 22.127 -9.978 -6.314 1.00 95.69 251 PHE A CA 1
ATOM 1872 C C . PHE A 1 251 ? 22.717 -9.205 -5.134 1.00 95.69 251 PHE A C 1
ATOM 1874 O O . PHE A 1 251 ? 23.700 -9.655 -4.546 1.00 95.69 251 PHE A O 1
ATOM 1881 N N . LYS A 1 252 ? 22.099 -8.091 -4.712 1.00 96.31 252 LYS A N 1
ATOM 1882 C CA . LYS A 1 252 ? 22.502 -7.419 -3.471 1.00 96.31 252 LYS A CA 1
ATOM 1883 C C . LYS A 1 252 ? 22.252 -8.297 -2.246 1.00 96.31 252 LYS A C 1
ATOM 1885 O O . LYS A 1 252 ? 23.136 -8.445 -1.407 1.00 96.31 252 LYS A O 1
ATOM 1890 N N . LEU A 1 253 ? 21.074 -8.912 -2.158 1.00 96.56 253 LEU A N 1
ATOM 1891 C CA . LEU A 1 253 ? 20.734 -9.847 -1.085 1.00 96.56 253 LEU A CA 1
ATOM 1892 C C . LEU A 1 253 ? 21.668 -11.064 -1.077 1.00 96.56 253 LEU A C 1
ATOM 1894 O O . LEU A 1 253 ? 22.119 -11.486 -0.015 1.00 96.56 253 LEU A O 1
ATOM 1898 N N . GLU A 1 254 ? 21.997 -11.605 -2.250 1.00 95.25 254 GLU A N 1
ATOM 1899 C CA . GLU A 1 254 ? 22.978 -12.684 -2.389 1.00 95.25 254 GLU A CA 1
ATOM 1900 C C . GLU A 1 254 ? 24.379 -12.278 -1.915 1.00 95.25 254 GLU A C 1
ATOM 1902 O O . GLU A 1 254 ? 24.995 -13.003 -1.136 1.00 95.25 254 GLU A O 1
ATOM 1907 N N . GLN A 1 255 ? 24.865 -11.100 -2.314 1.00 95.88 255 GLN A N 1
ATOM 1908 C CA . GLN A 1 255 ? 26.154 -10.576 -1.862 1.00 95.88 255 GLN A CA 1
ATOM 1909 C C . GLN A 1 255 ? 26.201 -10.410 -0.338 1.00 95.88 255 GLN A C 1
ATOM 1911 O O . GLN A 1 255 ? 27.199 -10.784 0.283 1.00 95.88 255 GLN A O 1
ATOM 1916 N N . ILE A 1 256 ? 25.135 -9.876 0.269 1.00 97.12 256 ILE A N 1
ATOM 1917 C CA . ILE A 1 256 ? 25.039 -9.716 1.727 1.00 97.12 256 ILE A CA 1
ATOM 1918 C C . ILE A 1 256 ? 25.069 -11.084 2.409 1.00 97.12 256 ILE A C 1
ATOM 1920 O O . ILE A 1 256 ? 25.823 -11.272 3.358 1.00 97.12 256 ILE A O 1
ATOM 1924 N N . GLN A 1 257 ? 24.306 -12.055 1.900 1.00 96.06 257 GLN A N 1
ATOM 1925 C CA . GLN A 1 257 ? 24.286 -13.421 2.424 1.00 96.06 257 GLN A CA 1
ATOM 1926 C C . GLN A 1 257 ? 25.667 -14.076 2.397 1.00 96.06 257 GLN A C 1
ATOM 1928 O O . GLN A 1 257 ? 26.115 -14.616 3.408 1.00 96.06 257 GLN A O 1
ATOM 1933 N N . ASN A 1 258 ? 26.364 -13.976 1.266 1.00 94.44 258 ASN A N 1
ATOM 1934 C CA . ASN A 1 258 ? 27.692 -14.554 1.102 1.00 94.44 258 ASN A CA 1
ATOM 1935 C C . ASN A 1 258 ? 28.717 -13.864 2.014 1.00 94.44 258 ASN A C 1
ATOM 1937 O O . ASN A 1 258 ? 29.438 -14.539 2.747 1.00 94.44 258 ASN A O 1
ATOM 1941 N N . THR A 1 259 ? 28.734 -12.529 2.040 1.00 94.50 259 THR A N 1
ATOM 1942 C CA . THR A 1 259 ? 29.614 -11.742 2.923 1.00 94.50 259 THR A CA 1
ATOM 1943 C C . THR A 1 259 ? 29.372 -12.092 4.391 1.00 94.50 259 THR A C 1
ATOM 1945 O O . THR A 1 259 ? 30.317 -12.380 5.124 1.00 94.50 259 THR A O 1
ATOM 1948 N N . PHE A 1 260 ? 28.109 -12.156 4.816 1.00 94.56 260 PHE A N 1
ATOM 1949 C CA . PHE A 1 260 ? 27.760 -12.501 6.189 1.00 94.56 260 PHE A CA 1
ATOM 1950 C C . PHE A 1 260 ? 28.181 -13.930 6.551 1.00 94.56 260 PHE A C 1
ATOM 1952 O O . PHE A 1 260 ? 28.705 -14.149 7.638 1.00 94.56 260 PHE A O 1
ATOM 1959 N N . SER A 1 261 ? 28.029 -14.897 5.640 1.00 94.06 261 SER A N 1
ATOM 1960 C CA . SER A 1 261 ? 28.467 -16.281 5.880 1.00 94.06 261 SER A CA 1
ATOM 1961 C C . SER A 1 261 ? 29.981 -16.414 6.097 1.00 94.06 261 SER A C 1
ATOM 1963 O O . SER A 1 261 ? 30.420 -17.302 6.825 1.00 94.06 261 SER A O 1
ATOM 1965 N N . LEU A 1 262 ? 30.775 -15.517 5.501 1.00 93.50 262 LEU A N 1
ATOM 1966 C CA . LEU A 1 262 ? 32.235 -15.514 5.606 1.00 93.50 262 LEU A CA 1
ATOM 1967 C C . LEU A 1 262 ? 32.745 -14.708 6.806 1.00 93.50 262 LEU A C 1
ATOM 1969 O O . LEU A 1 262 ? 33.717 -15.109 7.444 1.00 93.50 262 LEU A O 1
ATOM 1973 N N . TYR A 1 263 ? 32.117 -13.567 7.101 1.00 93.75 263 TYR A N 1
ATOM 1974 C CA . TYR A 1 263 ? 32.656 -12.573 8.038 1.00 93.75 263 TYR A CA 1
ATOM 1975 C C . TYR A 1 263 ? 31.754 -12.275 9.241 1.00 93.75 263 TYR A C 1
ATOM 1977 O O . TYR A 1 263 ? 32.184 -11.590 10.168 1.00 93.75 263 TYR A O 1
ATOM 1985 N N . GLY A 1 264 ? 30.507 -12.752 9.243 1.00 91.56 264 GLY A N 1
ATOM 1986 C CA . GLY A 1 264 ? 29.537 -12.510 10.314 1.00 91.56 264 GLY A CA 1
ATOM 1987 C C . GLY A 1 264 ? 29.129 -11.042 10.475 1.00 91.56 264 GLY A C 1
ATOM 1988 O O . GLY A 1 264 ? 28.708 -10.643 11.561 1.00 91.56 264 GLY A O 1
ATOM 1989 N N . ASN A 1 265 ? 29.281 -10.211 9.438 1.00 90.81 265 ASN A N 1
ATOM 1990 C CA . ASN A 1 265 ? 28.973 -8.784 9.492 1.00 90.81 265 ASN A CA 1
ATOM 1991 C C . ASN A 1 265 ? 28.171 -8.293 8.275 1.00 90.81 265 ASN A C 1
ATOM 1993 O O . ASN A 1 265 ? 28.148 -8.919 7.218 1.00 90.81 265 ASN A O 1
ATOM 1997 N N . VAL A 1 266 ? 27.486 -7.161 8.460 1.00 94.19 266 VAL A N 1
ATOM 1998 C CA . VAL A 1 266 ? 26.782 -6.417 7.405 1.00 94.19 266 VAL A CA 1
ATOM 1999 C C . VAL A 1 266 ? 27.246 -4.966 7.475 1.00 94.19 266 VAL A C 1
ATOM 2001 O O . VAL A 1 266 ? 27.252 -4.379 8.562 1.00 94.19 266 VAL A O 1
ATOM 2004 N N . SER A 1 267 ? 27.653 -4.387 6.345 1.00 95.06 267 SER A N 1
ATOM 2005 C CA . SER A 1 267 ? 28.128 -3.001 6.307 1.00 95.06 267 SER A CA 1
ATOM 2006 C C . SER A 1 267 ? 26.971 -1.995 6.296 1.00 95.06 267 SER A C 1
ATOM 2008 O O . SER A 1 267 ? 25.830 -2.321 5.975 1.00 95.06 267 SER A O 1
ATOM 2010 N N . THR A 1 268 ? 27.249 -0.737 6.637 1.00 93.94 268 THR A N 1
ATOM 2011 C CA . THR A 1 268 ? 26.250 0.343 6.532 1.00 93.94 268 THR A CA 1
ATOM 2012 C C . THR A 1 268 ? 25.821 0.583 5.081 1.00 93.94 268 THR A C 1
ATOM 2014 O O . THR A 1 268 ? 24.640 0.809 4.824 1.00 93.94 268 THR A O 1
ATOM 2017 N N . ASP A 1 269 ? 26.748 0.473 4.128 1.00 94.19 269 ASP A N 1
ATOM 2018 C CA . ASP A 1 269 ? 26.454 0.597 2.697 1.00 94.19 269 ASP A CA 1
ATOM 2019 C C . ASP A 1 269 ? 25.537 -0.524 2.208 1.00 94.19 269 ASP A C 1
ATOM 2021 O O . ASP A 1 269 ? 24.624 -0.268 1.421 1.00 94.19 269 ASP A O 1
ATOM 2025 N N . ASP A 1 270 ? 25.718 -1.747 2.713 1.00 95.06 270 ASP A N 1
ATOM 2026 C CA . ASP A 1 270 ? 24.823 -2.866 2.418 1.00 95.06 270 ASP A CA 1
ATOM 2027 C C . ASP A 1 270 ? 23.400 -2.579 2.879 1.00 95.06 270 ASP A C 1
ATOM 2029 O O . ASP A 1 270 ? 22.471 -2.720 2.083 1.00 95.06 270 ASP A O 1
ATOM 2033 N N . VAL A 1 271 ? 23.245 -2.127 4.130 1.00 94.69 271 VAL A N 1
ATOM 2034 C CA . VAL A 1 271 ? 21.950 -1.754 4.723 1.00 94.69 271 VAL A CA 1
ATOM 2035 C C . VAL A 1 271 ? 21.263 -0.689 3.874 1.00 94.69 271 VAL A C 1
ATOM 2037 O O . VAL A 1 271 ? 20.102 -0.850 3.501 1.00 94.69 271 VAL A O 1
ATOM 2040 N N . ASN A 1 272 ? 21.983 0.384 3.545 1.00 94.12 272 ASN A N 1
ATOM 2041 C CA . ASN A 1 272 ? 21.432 1.504 2.789 1.00 94.12 272 ASN A CA 1
ATOM 2042 C C . ASN A 1 272 ? 21.041 1.081 1.369 1.00 94.12 272 ASN A C 1
ATOM 2044 O O . ASN A 1 272 ? 19.951 1.399 0.900 1.00 94.12 272 ASN A O 1
ATOM 2048 N N . THR A 1 273 ? 21.911 0.332 0.689 1.00 93.38 273 THR A N 1
ATOM 2049 C CA . THR A 1 273 ? 21.687 -0.095 -0.697 1.00 93.38 273 THR A CA 1
ATOM 2050 C C . THR A 1 273 ? 20.494 -1.039 -0.793 1.00 93.38 273 THR A C 1
ATOM 2052 O O . THR A 1 273 ? 19.584 -0.798 -1.585 1.00 93.38 273 THR A O 1
ATOM 2055 N N . VAL A 1 274 ? 20.455 -2.088 0.037 1.00 94.69 274 VAL A N 1
ATOM 2056 C CA . VAL A 1 274 ? 19.360 -3.066 -0.001 1.00 94.69 274 VAL A CA 1
ATOM 2057 C C . VAL A 1 274 ? 18.045 -2.454 0.475 1.00 94.69 274 VAL A C 1
ATOM 2059 O O . VAL A 1 274 ? 17.008 -2.704 -0.136 1.00 94.69 274 VAL A O 1
ATOM 2062 N N . GLY A 1 275 ? 18.087 -1.584 1.491 1.00 92.62 275 GLY A N 1
ATOM 2063 C CA . GLY A 1 275 ? 16.923 -0.842 1.967 1.00 92.62 275 GLY A CA 1
ATOM 2064 C C . GLY A 1 275 ? 16.318 0.045 0.882 1.00 92.62 275 GLY A C 1
ATOM 2065 O O . GLY A 1 275 ? 15.110 -0.015 0.655 1.00 92.62 275 GLY A O 1
ATOM 2066 N N . ASN A 1 276 ? 17.147 0.797 0.151 1.00 91.44 276 ASN A N 1
ATOM 2067 C CA . ASN A 1 276 ? 16.696 1.632 -0.965 1.00 91.44 276 ASN A CA 1
ATOM 2068 C C . ASN A 1 276 ? 16.112 0.797 -2.111 1.00 91.44 276 ASN A C 1
ATOM 2070 O O . ASN A 1 276 ? 15.041 1.114 -2.625 1.00 91.44 276 ASN A O 1
ATOM 2074 N N . MET A 1 277 ? 16.783 -0.290 -2.503 1.00 92.62 277 MET A N 1
ATOM 2075 C CA . MET A 1 277 ? 16.304 -1.164 -3.576 1.00 92.62 277 MET A CA 1
ATOM 2076 C C . MET A 1 277 ? 14.947 -1.783 -3.240 1.00 92.62 277 MET A C 1
ATOM 2078 O O . MET A 1 277 ? 14.015 -1.694 -4.037 1.00 92.62 277 MET A O 1
ATOM 2082 N N . LEU A 1 278 ? 14.817 -2.381 -2.053 1.00 91.62 278 LEU A N 1
ATOM 2083 C CA . LEU A 1 278 ? 13.579 -3.030 -1.634 1.00 91.62 278 LEU A CA 1
ATOM 2084 C C . LEU A 1 278 ? 12.451 -2.009 -1.457 1.00 91.62 278 LEU A C 1
ATOM 2086 O O . LEU A 1 278 ? 11.362 -2.234 -1.978 1.00 91.62 278 LEU A O 1
ATOM 2090 N N . SER A 1 279 ? 12.719 -0.856 -0.834 1.00 88.12 279 SER A N 1
ATOM 2091 C CA . SER A 1 279 ? 11.714 0.204 -0.638 1.00 88.12 279 SER A CA 1
ATOM 2092 C C . SER A 1 279 ? 11.174 0.776 -1.949 1.00 88.12 279 SER A C 1
ATOM 2094 O O . SER A 1 279 ? 10.013 1.169 -2.003 1.00 88.12 279 SER A O 1
ATOM 2096 N N . ASN A 1 280 ? 11.986 0.793 -3.009 1.00 88.12 280 ASN A N 1
ATOM 2097 C CA . ASN A 1 280 ? 11.582 1.280 -4.327 1.00 88.12 280 ASN A CA 1
ATOM 2098 C C . ASN A 1 280 ? 10.861 0.216 -5.165 1.00 88.12 280 ASN A C 1
ATOM 2100 O O . ASN A 1 280 ? 9.922 0.530 -5.896 1.00 88.12 280 ASN A O 1
ATOM 2104 N N . VAL A 1 281 ? 11.273 -1.051 -5.059 1.00 90.06 281 VAL A N 1
ATOM 2105 C CA . VAL A 1 281 ? 10.629 -2.164 -5.771 1.00 90.06 281 VAL A CA 1
ATOM 2106 C C . VAL A 1 281 ? 9.249 -2.442 -5.187 1.00 90.06 281 VAL A C 1
ATOM 2108 O O . VAL A 1 281 ? 8.292 -2.628 -5.934 1.00 90.06 281 VAL A O 1
ATOM 2111 N N . TYR A 1 282 ? 9.117 -2.434 -3.863 1.00 87.50 282 TYR A N 1
ATOM 2112 C CA . TYR A 1 282 ? 7.920 -2.899 -3.169 1.00 87.50 282 TYR A CA 1
ATOM 2113 C C . TYR A 1 282 ? 6.600 -2.237 -3.629 1.00 87.50 282 TYR A C 1
ATOM 2115 O O . TYR A 1 282 ? 5.650 -2.963 -3.933 1.00 87.50 282 TYR A O 1
ATOM 2123 N N . PRO A 1 283 ? 6.517 -0.898 -3.792 1.00 86.50 283 PRO A N 1
ATOM 2124 C CA . PRO A 1 283 ? 5.302 -0.219 -4.255 1.00 86.50 283 PRO A CA 1
ATOM 2125 C C . PRO A 1 283 ? 4.905 -0.552 -5.701 1.00 86.50 283 PRO A C 1
ATOM 2127 O O . PRO A 1 283 ? 3.782 -0.267 -6.112 1.00 86.50 283 PRO A O 1
ATOM 2130 N N . THR A 1 284 ? 5.815 -1.141 -6.484 1.00 88.94 284 THR A N 1
ATOM 2131 C CA . THR A 1 284 ? 5.564 -1.535 -7.879 1.00 88.94 284 THR A CA 1
ATOM 2132 C C . THR A 1 284 ? 5.008 -2.952 -8.015 1.00 88.94 284 THR A C 1
ATOM 2134 O O . THR A 1 284 ? 4.561 -3.320 -9.096 1.00 88.94 284 THR A O 1
ATOM 2137 N N . LEU A 1 285 ? 5.022 -3.762 -6.951 1.00 89.00 285 LEU A N 1
ATOM 2138 C CA . LEU A 1 285 ? 4.646 -5.175 -7.031 1.00 89.00 285 LEU A CA 1
ATOM 2139 C C . LEU A 1 285 ? 3.121 -5.371 -6.922 1.00 89.00 285 LEU A C 1
ATOM 2141 O O . LEU A 1 285 ? 2.519 -4.843 -5.980 1.00 89.00 285 LEU A O 1
ATOM 2145 N N . PRO A 1 286 ? 2.491 -6.159 -7.822 1.00 87.31 286 PRO A N 1
ATOM 2146 C CA . PRO A 1 286 ? 1.059 -6.460 -7.772 1.00 87.31 286 PRO A CA 1
ATOM 2147 C C . PRO A 1 286 ? 0.611 -7.047 -6.427 1.00 87.31 286 PRO A C 1
ATOM 2149 O O . PRO A 1 286 ? 1.294 -7.895 -5.853 1.00 87.31 286 PRO A O 1
ATOM 2152 N N . GLN A 1 287 ? -0.560 -6.618 -5.948 1.00 81.19 287 GLN A N 1
ATOM 2153 C CA . GLN A 1 287 ? -1.130 -7.038 -4.661 1.00 81.19 287 GLN A CA 1
ATOM 2154 C C . GLN A 1 287 ? -2.225 -8.112 -4.835 1.00 81.19 287 GLN A C 1
ATOM 2156 O O . GLN A 1 287 ? -2.947 -8.067 -5.833 1.00 81.19 287 GLN A O 1
ATOM 2161 N N . PRO A 1 288 ? -2.409 -9.035 -3.867 1.00 78.12 288 PRO A N 1
ATOM 2162 C CA . PRO A 1 288 ? -1.606 -9.186 -2.655 1.00 78.12 288 PRO A CA 1
ATOM 2163 C C . PRO A 1 288 ? -0.221 -9.755 -2.976 1.00 78.12 288 PRO A C 1
ATOM 2165 O O . PRO A 1 288 ? -0.090 -10.721 -3.731 1.00 78.12 288 PRO A O 1
ATOM 2168 N N . ILE A 1 289 ? 0.817 -9.166 -2.386 1.00 79.19 289 ILE A N 1
ATOM 2169 C CA . ILE A 1 289 ? 2.162 -9.726 -2.473 1.00 79.19 289 ILE A CA 1
ATOM 2170 C C . ILE A 1 289 ? 2.191 -11.012 -1.649 1.00 79.19 289 ILE A C 1
ATOM 2172 O O . ILE A 1 289 ? 1.794 -11.032 -0.488 1.00 79.19 289 ILE A O 1
ATOM 2176 N N . THR A 1 290 ? 2.670 -12.094 -2.256 1.00 78.19 290 THR A N 1
ATOM 2177 C CA . THR A 1 290 ? 2.865 -13.379 -1.580 1.00 78.19 290 THR A CA 1
ATOM 2178 C C . THR A 1 290 ? 4.332 -13.782 -1.654 1.00 78.19 290 THR A C 1
ATOM 2180 O O . THR A 1 290 ? 5.084 -13.293 -2.503 1.00 78.19 290 THR A O 1
ATOM 2183 N N . LEU A 1 291 ? 4.747 -14.712 -0.790 1.00 80.56 291 LEU A N 1
ATOM 2184 C CA . LEU A 1 291 ? 6.113 -15.237 -0.810 1.00 80.56 291 LEU A CA 1
ATOM 2185 C C . LEU A 1 291 ? 6.492 -15.783 -2.194 1.00 80.56 291 LEU A C 1
ATOM 2187 O O . LEU A 1 291 ? 7.592 -15.534 -2.660 1.00 80.56 291 LEU A O 1
ATOM 2191 N N . ASN A 1 292 ? 5.567 -16.466 -2.874 1.00 79.50 292 ASN A N 1
ATOM 2192 C CA . ASN A 1 292 ? 5.844 -17.163 -4.133 1.00 79.50 292 ASN A CA 1
ATOM 2193 C C . ASN A 1 292 ? 5.485 -16.366 -5.391 1.00 79.50 292 ASN A C 1
ATOM 2195 O O . ASN A 1 292 ? 5.673 -16.867 -6.497 1.00 79.50 292 ASN A O 1
ATOM 2199 N N . SER A 1 293 ? 4.953 -15.147 -5.260 1.00 76.38 293 SER A N 1
ATOM 2200 C CA . SER A 1 293 ? 4.590 -14.350 -6.436 1.00 76.38 293 SER A CA 1
ATOM 2201 C C . SER A 1 293 ? 5.786 -13.657 -7.079 1.00 76.38 293 SER A C 1
ATOM 2203 O O . SER A 1 293 ? 5.723 -13.383 -8.272 1.00 76.38 293 SER A O 1
ATOM 2205 N N . ILE A 1 294 ? 6.841 -13.353 -6.311 1.00 86.75 294 ILE A N 1
ATOM 2206 C CA . ILE A 1 294 ? 8.020 -12.601 -6.763 1.00 86.75 294 ILE A CA 1
ATOM 2207 C C . ILE A 1 294 ? 9.280 -13.213 -6.143 1.00 86.75 294 ILE A C 1
ATOM 2209 O O . ILE A 1 294 ? 9.401 -13.301 -4.923 1.00 86.75 294 ILE A O 1
ATOM 2213 N N . GLU A 1 295 ? 10.245 -13.583 -6.980 1.00 88.81 295 GLU A N 1
ATOM 2214 C CA . GLU A 1 295 ? 11.483 -14.259 -6.568 1.00 88.81 295 GLU A CA 1
ATOM 2215 C C . GLU A 1 295 ? 12.324 -13.446 -5.569 1.00 88.81 295 GLU A C 1
ATOM 2217 O O . GLU A 1 295 ? 12.863 -13.989 -4.606 1.00 88.81 295 GLU A O 1
ATOM 2222 N N . THR A 1 296 ? 12.396 -12.122 -5.733 1.00 90.88 296 THR A N 1
ATOM 2223 C CA . THR A 1 296 ? 13.111 -11.234 -4.800 1.00 90.88 296 THR A CA 1
ATOM 2224 C C . THR A 1 296 ? 12.594 -11.372 -3.367 1.00 90.88 296 THR A C 1
ATOM 2226 O O . THR A 1 296 ? 13.382 -11.290 -2.429 1.00 90.88 296 THR A O 1
ATOM 2229 N N . ASN A 1 297 ? 11.295 -11.635 -3.183 1.00 90.62 297 ASN A N 1
ATOM 2230 C CA . ASN A 1 297 ? 10.708 -11.842 -1.858 1.00 90.62 297 ASN A CA 1
ATOM 2231 C C . ASN A 1 297 ? 11.144 -13.178 -1.255 1.00 90.62 297 ASN A C 1
ATOM 2233 O O . ASN A 1 297 ? 11.424 -13.245 -0.059 1.00 90.62 297 ASN A O 1
ATOM 2237 N N . GLN A 1 298 ? 11.244 -14.227 -2.077 1.00 91.06 298 GLN A N 1
ATOM 2238 C CA . GLN A 1 298 ? 11.784 -15.521 -1.653 1.00 91.06 298 GLN A CA 1
ATOM 2239 C C . GLN A 1 298 ? 13.234 -15.358 -1.206 1.00 91.06 298 GLN A C 1
ATOM 2241 O O . GLN A 1 298 ? 13.576 -15.753 -0.094 1.00 91.06 298 GLN A O 1
ATOM 2246 N N . LYS A 1 299 ? 14.060 -14.680 -2.014 1.00 93.88 299 LYS A N 1
ATOM 2247 C CA . LYS A 1 299 ? 15.453 -14.395 -1.656 1.00 93.88 299 LYS A CA 1
ATOM 2248 C C . LYS A 1 299 ? 15.543 -13.570 -0.376 1.00 93.88 299 LYS A C 1
ATOM 2250 O O . LYS A 1 299 ? 16.313 -13.926 0.510 1.00 93.88 299 LYS A O 1
ATOM 2255 N N . ALA A 1 300 ? 14.731 -12.523 -0.235 1.00 93.81 300 ALA A N 1
ATOM 2256 C CA . ALA A 1 300 ? 14.687 -11.716 0.979 1.00 93.81 300 ALA A CA 1
ATOM 2257 C C . ALA A 1 300 ? 14.342 -12.566 2.212 1.00 93.81 300 ALA A C 1
ATOM 2259 O O . ALA A 1 300 ? 15.006 -12.453 3.242 1.00 93.81 300 ALA A O 1
ATOM 2260 N N . LYS A 1 301 ? 13.366 -13.474 2.096 1.00 92.69 301 LYS A N 1
ATOM 2261 C CA . LYS A 1 301 ? 12.996 -14.398 3.172 1.00 92.69 301 LYS A CA 1
ATOM 2262 C C . LYS A 1 301 ? 14.132 -15.358 3.519 1.00 92.69 301 LYS A C 1
ATOM 2264 O O . LYS A 1 301 ? 14.449 -15.500 4.694 1.00 92.69 301 LYS A O 1
ATOM 2269 N N . THR A 1 302 ? 14.780 -15.961 2.525 1.00 93.69 302 THR A N 1
ATOM 2270 C CA . THR A 1 302 ? 15.931 -16.850 2.741 1.00 93.69 302 THR A CA 1
ATOM 2271 C C . THR A 1 302 ? 17.080 -16.124 3.439 1.00 93.69 302 THR A C 1
ATOM 2273 O O . THR A 1 302 ? 17.664 -16.654 4.382 1.00 93.69 302 THR A O 1
ATOM 2276 N N . VAL A 1 303 ? 17.391 -14.897 3.012 1.00 95.44 303 VAL A N 1
ATOM 2277 C CA . VAL A 1 303 ? 18.436 -14.089 3.647 1.00 95.44 303 VAL A CA 1
ATOM 2278 C C . VAL A 1 303 ? 18.052 -13.749 5.085 1.00 95.44 303 VAL A C 1
ATOM 2280 O O . VAL A 1 303 ? 18.863 -13.963 5.983 1.00 95.44 303 VAL A O 1
ATOM 2283 N N . TYR A 1 304 ? 16.812 -13.315 5.323 1.00 93.88 304 TYR A N 1
ATOM 2284 C CA . TYR A 1 304 ? 16.298 -13.082 6.672 1.00 93.88 304 TYR A CA 1
ATOM 2285 C C . TYR A 1 304 ? 16.425 -14.327 7.558 1.00 93.88 304 TYR A C 1
ATOM 2287 O O . TYR A 1 304 ? 16.974 -14.225 8.648 1.00 93.88 304 TYR A O 1
ATOM 2295 N N . ASP A 1 305 ? 15.996 -15.502 7.098 1.00 92.00 305 ASP A N 1
ATOM 2296 C CA . ASP A 1 305 ? 16.073 -16.731 7.897 1.00 92.00 305 ASP A CA 1
ATOM 2297 C C . ASP A 1 305 ? 17.522 -17.094 8.242 1.00 92.00 305 ASP A C 1
ATOM 2299 O O . ASP A 1 305 ? 17.804 -17.503 9.366 1.00 92.00 305 ASP A O 1
ATOM 2303 N N . SER A 1 306 ? 18.449 -16.895 7.297 1.00 92.75 306 SER A N 1
ATOM 2304 C CA . SER A 1 306 ? 19.866 -17.229 7.487 1.00 92.75 306 SER A CA 1
ATOM 2305 C C . SER A 1 306 ? 20.647 -16.236 8.356 1.00 92.75 306 SER A C 1
ATOM 2307 O O . SER A 1 306 ? 21.591 -16.639 9.028 1.00 92.75 306 SER A O 1
ATOM 2309 N N . ILE A 1 307 ? 20.277 -14.951 8.343 1.00 93.50 307 ILE A N 1
ATOM 2310 C CA . ILE A 1 307 ? 21.037 -13.870 9.000 1.00 93.50 307 ILE A CA 1
ATOM 2311 C C . ILE A 1 307 ? 20.332 -13.363 10.264 1.00 93.50 307 ILE A C 1
ATOM 2313 O O . ILE A 1 307 ? 20.977 -13.037 11.257 1.00 93.50 307 ILE A O 1
ATOM 2317 N N . CYS A 1 308 ? 19.005 -13.264 10.225 1.00 90.44 308 CYS A N 1
ATOM 2318 C CA . CYS A 1 308 ? 18.193 -12.521 11.187 1.00 90.44 308 CYS A CA 1
ATOM 2319 C C . CYS A 1 308 ? 17.201 -13.380 11.973 1.00 90.44 308 CYS A C 1
ATOM 2321 O O . CYS A 1 308 ? 16.695 -12.911 12.989 1.00 90.44 308 CYS A O 1
ATOM 2323 N N . GLY A 1 309 ? 16.912 -14.610 11.535 1.00 81.19 309 GLY A N 1
ATOM 2324 C CA . GLY A 1 309 ? 15.853 -15.452 12.106 1.00 81.19 309 GLY A CA 1
ATOM 2325 C C . GLY A 1 309 ? 16.000 -15.748 13.605 1.00 81.19 309 GLY A C 1
ATOM 2326 O O . GLY A 1 309 ? 15.004 -16.000 14.275 1.00 81.19 309 GLY A O 1
ATOM 2327 N N . SER A 1 310 ? 17.218 -15.670 14.146 1.00 78.56 310 SER A N 1
ATOM 2328 C CA . SER A 1 310 ? 17.519 -15.836 15.576 1.00 78.56 310 SER A CA 1
ATOM 2329 C C . SER A 1 310 ? 17.939 -14.538 16.280 1.00 78.56 310 SER A C 1
ATOM 2331 O O . SER A 1 310 ? 18.390 -14.580 17.424 1.00 78.56 310 SER A O 1
ATOM 2333 N N . THR A 1 311 ? 17.864 -13.390 15.604 1.00 78.12 311 THR A N 1
ATOM 2334 C CA . THR A 1 311 ? 18.395 -12.121 16.113 1.00 78.12 311 THR A CA 1
ATOM 2335 C C . THR A 1 311 ? 17.377 -11.413 16.993 1.00 78.12 311 THR A C 1
ATOM 2337 O O . THR A 1 311 ? 16.328 -10.977 16.524 1.00 78.12 311 THR A O 1
ATOM 2340 N N . THR A 1 312 ? 17.731 -11.195 18.258 1.00 72.94 312 THR A N 1
ATOM 2341 C CA . THR A 1 312 ? 16.990 -10.282 19.131 1.00 72.94 312 THR A CA 1
ATOM 2342 C C . THR A 1 312 ? 17.288 -8.834 18.736 1.00 72.94 312 THR A C 1
ATOM 2344 O O . THR A 1 312 ? 18.432 -8.371 18.805 1.00 72.94 312 THR A O 1
ATOM 2347 N N . ILE A 1 313 ? 16.254 -8.105 18.313 1.00 70.25 313 ILE A N 1
ATOM 2348 C CA . ILE A 1 313 ? 16.339 -6.670 18.025 1.00 70.25 313 ILE A CA 1
ATOM 2349 C C . ILE A 1 313 ? 16.086 -5.916 19.333 1.00 70.25 313 ILE A C 1
ATOM 2351 O O . ILE A 1 313 ? 14.973 -5.915 19.849 1.00 70.25 313 ILE A O 1
ATOM 2355 N N . SER A 1 314 ? 17.127 -5.273 19.861 1.00 62.22 314 SER A N 1
ATOM 2356 C CA . SER A 1 314 ? 17.033 -4.397 21.034 1.00 62.22 314 SER A CA 1
ATOM 2357 C C . SER A 1 314 ? 17.140 -2.943 20.590 1.00 62.22 314 SER A C 1
ATOM 2359 O O . SER A 1 314 ? 18.011 -2.606 19.786 1.00 62.22 314 SER A O 1
ATOM 2361 N N . PHE A 1 315 ? 16.281 -2.074 21.120 1.00 57.59 315 PHE A N 1
ATOM 2362 C CA . PHE A 1 315 ? 16.304 -0.646 20.804 1.00 57.59 315 PHE A CA 1
ATOM 2363 C C . PHE A 1 315 ? 17.113 0.145 21.854 1.00 57.59 315 PHE A C 1
ATOM 2365 O O . PHE A 1 315 ? 17.124 -0.236 23.025 1.00 57.59 315 PHE A O 1
ATOM 2372 N N . PRO A 1 316 ? 17.794 1.247 21.473 1.00 58.69 316 PRO A N 1
ATOM 2373 C CA . PRO A 1 316 ? 17.937 1.773 20.113 1.00 58.69 316 PRO A CA 1
ATOM 2374 C C . PRO A 1 316 ? 18.870 0.914 19.242 1.00 58.69 316 PRO A C 1
ATOM 2376 O O . PRO A 1 316 ? 19.884 0.396 19.709 1.00 58.69 316 PRO A O 1
ATOM 2379 N N . VAL A 1 317 ? 18.546 0.798 17.952 1.00 73.75 317 VAL A N 1
ATOM 2380 C CA . VAL A 1 317 ? 19.300 -0.033 17.002 1.00 73.75 317 VAL A CA 1
ATOM 2381 C C . VAL A 1 317 ? 20.610 0.657 16.617 1.00 73.75 317 VAL A C 1
ATOM 2383 O O . VAL A 1 317 ? 20.644 1.542 15.758 1.00 73.75 317 VAL A O 1
ATOM 2386 N N . SER A 1 318 ? 21.709 0.266 17.258 1.00 74.62 318 SER A N 1
ATOM 2387 C CA . SER A 1 318 ? 23.015 0.910 17.070 1.00 74.62 318 SER A CA 1
ATOM 2388 C C . SER A 1 318 ? 23.893 0.234 16.012 1.00 74.62 318 SER A C 1
ATOM 2390 O O . SER A 1 318 ? 24.705 0.910 15.380 1.00 74.62 318 SER A O 1
ATOM 2392 N N . SER A 1 319 ? 23.710 -1.066 15.756 1.00 88.38 319 SER A N 1
ATOM 2393 C CA . SER A 1 319 ? 24.558 -1.840 14.838 1.00 88.38 319 SER A CA 1
ATOM 2394 C C . SER A 1 319 ? 23.975 -1.966 13.426 1.00 88.38 319 SER A C 1
ATOM 2396 O O . SER A 1 319 ? 22.765 -2.111 13.250 1.00 88.38 319 SER A O 1
ATOM 2398 N N . SER A 1 320 ? 24.836 -1.969 12.402 1.00 91.25 320 SER A N 1
ATOM 2399 C CA . SER A 1 320 ? 24.423 -2.171 11.002 1.00 91.25 320 SER A CA 1
ATOM 2400 C C . SER A 1 320 ? 23.767 -3.537 10.779 1.00 91.25 320 SER A C 1
ATOM 2402 O O . SER A 1 320 ? 22.798 -3.630 10.036 1.00 91.25 320 SER A O 1
ATOM 2404 N N . PHE A 1 321 ? 24.209 -4.572 11.498 1.00 90.81 321 PHE A N 1
ATOM 2405 C CA . PHE A 1 321 ? 23.574 -5.892 11.492 1.00 90.81 321 PHE A CA 1
ATOM 2406 C C . PHE A 1 321 ? 22.114 -5.851 11.969 1.00 90.81 321 PHE A C 1
ATOM 2408 O O . PHE A 1 321 ? 21.221 -6.332 11.277 1.00 90.81 321 PHE A O 1
ATOM 2415 N N . GLN A 1 322 ? 21.833 -5.230 13.119 1.00 88.19 322 GLN A N 1
ATOM 2416 C CA . GLN A 1 322 ? 20.450 -5.138 13.597 1.00 88.19 322 GLN A CA 1
ATOM 2417 C C . GLN A 1 322 ? 19.606 -4.207 12.715 1.00 88.19 322 GLN A C 1
ATOM 2419 O O . GLN A 1 322 ? 18.437 -4.501 12.483 1.00 88.19 322 GLN A O 1
ATOM 2424 N N . LYS A 1 323 ? 20.188 -3.128 12.165 1.00 89.75 323 LYS A N 1
ATOM 2425 C CA . LYS A 1 323 ? 19.504 -2.262 11.185 1.00 89.75 323 LYS A CA 1
ATOM 2426 C C . LYS A 1 323 ? 19.124 -3.035 9.925 1.00 89.75 323 LYS A C 1
ATOM 2428 O O . LYS A 1 323 ? 17.999 -2.900 9.458 1.00 89.75 323 LYS A O 1
ATOM 2433 N N . PHE A 1 324 ? 20.024 -3.877 9.417 1.00 93.88 324 PHE A N 1
ATOM 2434 C CA . PHE A 1 324 ? 19.726 -4.791 8.318 1.00 93.88 324 PHE A CA 1
ATOM 2435 C C . PHE A 1 324 ? 18.531 -5.684 8.662 1.00 93.88 324 PHE A C 1
ATOM 2437 O O . PHE A 1 324 ? 17.576 -5.745 7.894 1.00 93.88 324 PHE A O 1
ATOM 2444 N N . CYS A 1 325 ? 18.528 -6.310 9.842 1.00 91.50 325 CYS A N 1
ATOM 2445 C CA . CYS A 1 325 ? 17.408 -7.153 10.250 1.00 91.50 325 CYS A CA 1
ATOM 2446 C C . CYS A 1 325 ? 16.087 -6.385 10.366 1.00 91.50 325 CYS A C 1
ATOM 2448 O O . CYS A 1 325 ? 15.062 -6.910 9.943 1.00 91.50 325 CYS A O 1
ATOM 2450 N N . VAL A 1 326 ? 16.097 -5.134 10.834 1.00 87.50 326 VAL A N 1
ATOM 2451 C CA . VAL A 1 326 ? 14.903 -4.271 10.819 1.00 87.50 326 VAL A CA 1
ATOM 2452 C C . VAL A 1 326 ? 14.410 -4.017 9.390 1.00 87.50 326 VAL A C 1
ATOM 2454 O O . VAL A 1 326 ? 13.221 -4.184 9.134 1.00 87.50 326 VAL A O 1
ATOM 2457 N N . VAL A 1 327 ? 15.303 -3.687 8.449 1.00 90.00 327 VAL A N 1
ATOM 2458 C CA . VAL A 1 327 ? 14.953 -3.492 7.025 1.00 90.00 327 VAL A CA 1
ATOM 2459 C C . VAL A 1 327 ? 14.327 -4.755 6.427 1.00 90.00 327 VAL A C 1
ATOM 2461 O O . VAL A 1 327 ? 13.315 -4.682 5.724 1.00 90.00 327 VAL A O 1
ATOM 2464 N N . MET A 1 328 ? 14.902 -5.924 6.719 1.00 91.44 328 MET A N 1
ATOM 2465 C CA . MET A 1 328 ? 14.382 -7.203 6.234 1.00 91.44 328 MET A CA 1
ATOM 2466 C C . MET A 1 328 ? 13.012 -7.521 6.828 1.00 91.44 328 MET A C 1
ATOM 2468 O O . MET A 1 328 ? 12.124 -7.965 6.100 1.00 91.44 328 MET A O 1
ATOM 2472 N N . VAL A 1 329 ? 12.818 -7.269 8.125 1.00 86.19 329 VAL A N 1
ATOM 2473 C CA . VAL A 1 329 ? 11.519 -7.483 8.761 1.00 86.19 329 VAL A CA 1
ATOM 2474 C C . VAL A 1 329 ? 10.460 -6.543 8.192 1.00 86.19 329 VAL A C 1
ATOM 2476 O O . VAL A 1 329 ? 9.399 -7.023 7.809 1.00 86.19 329 VAL A O 1
ATOM 2479 N N . ASP A 1 330 ? 10.743 -5.245 8.065 1.00 82.50 330 ASP A N 1
ATOM 2480 C CA . ASP A 1 330 ? 9.812 -4.283 7.456 1.00 82.50 330 ASP A CA 1
ATOM 2481 C C . ASP A 1 330 ? 9.399 -4.723 6.041 1.00 82.50 330 ASP A C 1
ATOM 2483 O O . ASP A 1 330 ? 8.210 -4.814 5.727 1.00 82.50 330 ASP A O 1
ATOM 2487 N N . THR A 1 331 ? 10.377 -5.106 5.214 1.00 84.19 331 THR A N 1
ATOM 2488 C CA . THR A 1 331 ? 10.126 -5.577 3.844 1.00 84.19 331 THR A CA 1
ATOM 2489 C C . THR A 1 331 ? 9.218 -6.812 3.817 1.00 84.19 331 THR A C 1
ATOM 2491 O O . THR A 1 331 ? 8.268 -6.876 3.034 1.00 84.19 331 THR A O 1
ATOM 2494 N N . LEU A 1 332 ? 9.493 -7.812 4.659 1.00 85.62 332 LEU A N 1
ATOM 2495 C CA . LEU A 1 332 ? 8.747 -9.073 4.664 1.00 85.62 332 LEU A CA 1
ATOM 2496 C C . LEU A 1 332 ? 7.379 -8.954 5.356 1.00 85.62 332 LEU A C 1
ATOM 2498 O O . LEU A 1 332 ? 6.440 -9.652 4.968 1.00 85.62 332 LEU A O 1
ATOM 2502 N N . ASN A 1 333 ? 7.239 -8.057 6.335 1.00 78.88 333 ASN A N 1
ATOM 2503 C CA . ASN A 1 333 ? 5.970 -7.766 7.006 1.00 78.88 333 ASN A CA 1
ATOM 2504 C C . ASN A 1 333 ? 4.983 -7.076 6.080 1.00 78.88 333 ASN A C 1
ATOM 2506 O O . ASN A 1 333 ? 3.823 -7.475 6.048 1.00 78.88 333 ASN A O 1
ATOM 2510 N N . LYS A 1 334 ? 5.436 -6.110 5.271 1.00 76.56 334 LYS A N 1
ATOM 2511 C CA . LYS A 1 334 ? 4.580 -5.496 4.244 1.00 76.56 334 LYS A CA 1
ATOM 2512 C C . LYS A 1 334 ? 3.959 -6.555 3.323 1.00 76.56 334 LYS A C 1
ATOM 2514 O O . LYS A 1 334 ? 2.858 -6.360 2.818 1.00 76.56 334 LYS A O 1
ATOM 2519 N N . ALA A 1 335 ? 4.652 -7.687 3.133 1.00 73.00 335 ALA A N 1
ATOM 2520 C CA . ALA A 1 335 ? 4.223 -8.807 2.291 1.00 73.00 335 ALA A CA 1
ATOM 2521 C C . ALA A 1 335 ? 3.435 -9.888 3.041 1.00 73.00 335 ALA A C 1
ATOM 2523 O O . ALA A 1 335 ? 3.126 -10.920 2.450 1.00 73.00 335 ALA A O 1
ATOM 2524 N N . ASN A 1 336 ? 3.149 -9.694 4.332 1.00 73.69 336 ASN A N 1
ATOM 2525 C CA . ASN A 1 336 ? 2.547 -10.701 5.207 1.00 73.69 336 ASN A CA 1
ATOM 2526 C C . ASN A 1 336 ? 3.293 -12.056 5.173 1.00 73.69 336 ASN A C 1
ATOM 2528 O O . ASN A 1 336 ? 2.673 -13.116 5.247 1.00 73.69 336 ASN A O 1
ATOM 2532 N N . ILE A 1 337 ? 4.625 -12.036 5.015 1.00 81.88 337 ILE A N 1
ATOM 2533 C CA . ILE A 1 337 ? 5.452 -13.252 4.902 1.00 81.88 337 ILE A CA 1
ATOM 2534 C C . ILE A 1 337 ? 5.935 -13.741 6.273 1.00 81.88 337 ILE A C 1
ATOM 2536 O O . ILE A 1 337 ? 6.096 -14.947 6.475 1.00 81.88 337 ILE A O 1
ATOM 2540 N N . LEU A 1 338 ? 6.209 -12.828 7.209 1.00 75.75 338 LEU A N 1
ATOM 2541 C CA . LEU A 1 338 ? 6.646 -13.197 8.555 1.00 75.75 338 LEU A CA 1
ATOM 2542 C C . LEU A 1 338 ? 5.445 -13.463 9.475 1.00 75.75 338 LEU A C 1
ATOM 2544 O O . LEU A 1 338 ? 4.417 -12.795 9.348 1.00 75.75 338 LEU A O 1
ATOM 2548 N N . PRO A 1 339 ? 5.560 -14.408 10.428 1.00 61.81 339 PRO A N 1
ATOM 2549 C CA . PRO A 1 339 ? 4.580 -14.552 11.498 1.00 61.81 339 PRO A CA 1
ATOM 2550 C C . PRO A 1 339 ? 4.427 -13.239 12.275 1.00 61.81 339 PRO A C 1
ATOM 2552 O O . PRO A 1 339 ? 5.419 -12.552 12.513 1.00 61.81 339 PRO A O 1
ATOM 2555 N N . ILE A 1 340 ? 3.215 -12.930 12.751 1.00 52.97 340 ILE A N 1
ATOM 2556 C CA . ILE A 1 340 ? 2.939 -11.727 13.567 1.00 52.97 340 ILE A CA 1
ATOM 2557 C C . ILE A 1 340 ? 3.887 -11.641 14.777 1.00 52.97 340 ILE A C 1
ATOM 2559 O O . ILE A 1 340 ? 4.326 -10.554 15.137 1.00 52.97 340 ILE A O 1
ATOM 2563 N N . SER A 1 341 ? 4.270 -12.786 15.355 1.00 52.19 341 SER A N 1
ATOM 2564 C CA . SER A 1 341 ? 5.224 -12.883 16.470 1.00 52.19 341 SER A CA 1
ATOM 2565 C C . SER A 1 341 ? 6.641 -12.396 16.149 1.00 52.19 341 SER A C 1
ATOM 2567 O O . SER A 1 341 ? 7.409 -12.134 17.066 1.00 52.19 341 SER A O 1
ATOM 2569 N N . ASN A 1 342 ? 7.005 -12.303 14.867 1.00 48.38 342 ASN A N 1
ATOM 2570 C CA . ASN A 1 342 ? 8.315 -11.842 14.406 1.00 48.38 342 ASN A CA 1
ATOM 2571 C C . ASN A 1 342 ? 8.297 -10.359 14.019 1.00 48.38 342 ASN A C 1
ATOM 2573 O O . ASN A 1 342 ? 9.324 -9.831 13.590 1.00 48.38 342 ASN A O 1
ATOM 2577 N N . ASN A 1 343 ? 7.148 -9.688 14.138 1.00 54.84 343 ASN A N 1
ATOM 2578 C CA . ASN A 1 343 ? 7.064 -8.261 13.906 1.00 54.84 343 ASN A CA 1
ATOM 2579 C C . ASN A 1 343 ? 7.671 -7.523 15.119 1.00 54.84 343 ASN A C 1
ATOM 2581 O O . ASN A 1 343 ? 7.083 -7.582 16.197 1.00 54.84 343 ASN A O 1
ATOM 2585 N N . PRO A 1 344 ? 8.803 -6.803 14.981 1.00 50.16 344 PRO A N 1
ATOM 2586 C CA . PRO A 1 344 ? 9.430 -6.045 16.062 1.00 50.16 344 PRO A CA 1
ATOM 2587 C C . PRO A 1 344 ? 8.507 -4.964 16.640 1.00 50.16 344 PRO A C 1
ATOM 2589 O O . PRO A 1 344 ? 8.828 -4.397 17.678 1.00 50.16 344 PRO A O 1
ATOM 2592 N N . GLN A 1 345 ? 7.376 -4.679 15.982 1.00 53.38 345 GLN A N 1
ATOM 2593 C CA . GLN A 1 345 ? 6.355 -3.735 16.430 1.00 53.38 345 GLN A CA 1
ATOM 2594 C C . GLN A 1 345 ? 5.244 -4.363 17.293 1.00 53.38 345 GLN A C 1
ATOM 2596 O O . GLN A 1 345 ? 4.487 -3.622 17.912 1.00 53.38 345 GLN A O 1
ATOM 2601 N N . VAL A 1 346 ? 5.127 -5.697 17.385 1.00 49.75 346 VAL A N 1
ATOM 2602 C CA . VAL A 1 346 ? 4.132 -6.350 18.259 1.00 49.75 346 VAL A CA 1
ATOM 2603 C C . VAL A 1 346 ? 4.829 -6.831 19.527 1.00 49.75 346 VAL A C 1
ATOM 2605 O O . VAL A 1 346 ? 5.271 -7.971 19.633 1.00 49.75 346 VAL A O 1
ATOM 2608 N N . LEU A 1 347 ? 4.968 -5.919 20.485 1.00 57.22 347 LEU A N 1
ATOM 2609 C CA . LEU A 1 347 ? 5.650 -6.172 21.752 1.00 57.22 347 LEU A CA 1
ATOM 2610 C C . LEU A 1 347 ? 4.671 -6.747 22.781 1.00 57.22 347 LEU A C 1
ATOM 2612 O O . LEU A 1 347 ? 3.579 -6.212 22.970 1.00 57.22 347 LEU A O 1
ATOM 2616 N N . ALA A 1 348 ? 5.066 -7.816 23.477 1.00 62.88 348 ALA A N 1
ATOM 2617 C CA . ALA A 1 348 ? 4.292 -8.327 24.602 1.00 62.88 348 ALA A CA 1
ATOM 2618 C C . ALA A 1 348 ? 4.406 -7.372 25.806 1.00 62.88 348 ALA A C 1
ATOM 2620 O O . ALA A 1 348 ? 5.449 -6.752 26.030 1.00 62.88 348 ALA A O 1
ATOM 2621 N N . ASP A 1 349 ? 3.369 -7.299 26.649 1.00 70.69 349 ASP A N 1
ATOM 2622 C CA . ASP A 1 349 ? 3.377 -6.464 27.866 1.00 70.69 349 ASP A CA 1
ATOM 2623 C C . ASP A 1 349 ? 4.582 -6.745 28.789 1.00 70.69 349 ASP A C 1
ATOM 2625 O O . ASP A 1 349 ? 5.024 -5.867 29.533 1.00 70.69 349 ASP A O 1
ATOM 2629 N N . SER A 1 350 ? 5.134 -7.963 28.755 1.00 72.38 350 SER A N 1
ATOM 2630 C CA . SER A 1 350 ? 6.344 -8.333 29.495 1.00 72.38 350 SER A CA 1
ATOM 2631 C C . SER A 1 350 ? 7.583 -7.560 29.042 1.00 72.38 350 SER A C 1
ATOM 2633 O O . SER A 1 350 ? 8.365 -7.126 29.889 1.00 72.38 350 SER A O 1
ATOM 2635 N N . ASP A 1 351 ? 7.754 -7.348 27.737 1.00 73.50 351 ASP A N 1
ATOM 2636 C CA . ASP A 1 351 ? 8.923 -6.661 27.173 1.00 73.50 351 ASP A CA 1
ATOM 2637 C C . ASP A 1 351 ? 8.865 -5.164 27.482 1.00 73.50 351 ASP A C 1
ATOM 2639 O O . ASP A 1 351 ? 9.860 -4.546 27.880 1.00 73.50 351 ASP A O 1
ATOM 2643 N N . TRP A 1 352 ? 7.655 -4.600 27.405 1.00 81.38 352 TRP A N 1
ATOM 2644 C CA . TRP A 1 352 ? 7.372 -3.244 27.854 1.00 81.38 352 TRP A CA 1
ATOM 2645 C C . TRP A 1 352 ? 7.757 -3.036 29.329 1.00 81.38 352 TRP A C 1
ATOM 2647 O O . TRP A 1 352 ? 8.562 -2.154 29.642 1.00 81.38 352 TRP A O 1
ATOM 2657 N N . LYS A 1 353 ? 7.232 -3.880 30.232 1.00 80.69 353 LYS A N 1
ATOM 2658 C CA . LYS A 1 353 ? 7.459 -3.789 31.688 1.00 80.69 353 LYS A CA 1
ATOM 2659 C C . LYS A 1 353 ? 8.931 -3.951 32.075 1.00 80.69 353 LYS A C 1
ATOM 2661 O O . LYS A 1 353 ? 9.419 -3.232 32.952 1.00 80.69 353 LYS A O 1
ATOM 2666 N N . ASN A 1 354 ? 9.623 -4.910 31.467 1.00 78.38 354 ASN A N 1
ATOM 2667 C CA . ASN A 1 354 ? 10.949 -5.321 31.926 1.00 78.38 354 ASN A CA 1
ATOM 2668 C C . ASN A 1 354 ? 12.083 -4.531 31.272 1.00 78.38 354 ASN A C 1
ATOM 2670 O O . ASN A 1 354 ? 13.156 -4.409 31.862 1.00 78.38 354 ASN A O 1
ATOM 2674 N N . THR A 1 355 ? 11.872 -3.993 30.070 1.00 75.06 355 THR A N 1
ATOM 2675 C CA . THR A 1 355 ? 12.977 -3.459 29.267 1.00 75.06 355 THR A CA 1
ATOM 2676 C C . THR A 1 355 ? 12.640 -2.118 28.630 1.00 75.06 355 THR A C 1
ATOM 2678 O O . THR A 1 355 ? 13.289 -1.122 28.946 1.00 75.06 355 THR A O 1
ATOM 2681 N N . ILE A 1 356 ? 11.623 -2.066 27.770 1.00 76.94 356 ILE A N 1
ATOM 2682 C CA . ILE A 1 356 ? 11.467 -0.974 26.793 1.00 76.94 356 ILE A CA 1
ATOM 2683 C C . ILE A 1 356 ? 11.126 0.355 27.456 1.00 76.94 356 ILE A C 1
ATOM 2685 O O . ILE A 1 356 ? 11.690 1.388 27.097 1.00 76.94 356 ILE A O 1
ATOM 2689 N N . ARG A 1 357 ? 10.280 0.338 28.492 1.00 82.56 357 ARG A N 1
ATOM 2690 C CA . ARG A 1 357 ? 9.926 1.561 29.222 1.00 82.56 357 ARG A CA 1
ATOM 2691 C C . ARG A 1 357 ? 11.144 2.285 29.813 1.00 82.56 357 ARG A C 1
ATOM 2693 O O . ARG A 1 357 ? 11.123 3.498 29.992 1.00 82.56 357 ARG A O 1
ATOM 2700 N N . ASN A 1 358 ? 12.227 1.556 30.083 1.00 82.44 358 ASN A N 1
ATOM 2701 C CA . ASN A 1 358 ? 13.442 2.099 30.687 1.00 82.44 358 ASN A CA 1
ATOM 2702 C C . ASN A 1 358 ? 14.430 2.678 29.662 1.00 82.44 358 ASN A C 1
ATOM 2704 O O . ASN A 1 358 ? 15.495 3.155 30.055 1.00 82.44 358 ASN A O 1
ATOM 2708 N N . TYR A 1 359 ? 14.119 2.649 28.363 1.00 80.44 359 TYR A N 1
ATOM 2709 C CA . TYR A 1 359 ? 14.980 3.251 27.350 1.00 80.44 359 TYR A CA 1
ATOM 2710 C C . TYR A 1 359 ? 15.096 4.778 27.522 1.00 80.44 359 TYR A C 1
ATOM 2712 O O . TYR A 1 359 ? 14.160 5.434 27.997 1.00 80.44 359 TYR A O 1
ATOM 2720 N N . PRO A 1 360 ? 16.253 5.367 27.151 1.00 80.44 360 PRO A N 1
ATOM 2721 C CA . PRO A 1 360 ? 16.571 6.763 27.454 1.00 80.44 360 PRO A CA 1
ATOM 2722 C C . PRO A 1 360 ? 15.854 7.774 26.550 1.00 80.44 360 PRO A C 1
ATOM 2724 O O . PRO A 1 360 ? 16.076 8.972 26.706 1.00 80.44 360 PRO A O 1
ATOM 2727 N N . GLY A 1 361 ? 15.026 7.316 25.603 1.00 80.81 361 GLY A N 1
ATOM 2728 C CA . GLY A 1 361 ? 14.278 8.190 24.703 1.00 80.81 361 GLY A CA 1
ATOM 2729 C C . GLY A 1 361 ? 13.439 9.223 25.473 1.00 80.81 361 GLY A C 1
ATOM 2730 O O . GLY A 1 361 ? 12.953 8.920 26.565 1.00 80.81 361 GLY A O 1
ATOM 2731 N N . PRO A 1 362 ? 13.287 10.451 24.946 1.00 85.44 362 PRO A N 1
ATOM 2732 C CA . PRO A 1 362 ? 12.389 11.448 25.526 1.00 85.44 362 PRO A CA 1
ATOM 2733 C C . PRO A 1 362 ? 10.915 11.153 25.207 1.00 85.44 362 PRO A C 1
ATOM 2735 O O . PRO A 1 362 ? 10.043 11.463 26.014 1.00 85.44 362 PRO A O 1
ATOM 2738 N N . TRP A 1 363 ? 10.644 10.459 24.099 1.00 87.38 363 TRP A N 1
ATOM 2739 C CA . TRP A 1 363 ? 9.314 10.107 23.595 1.00 87.38 363 TRP A CA 1
ATOM 2740 C C . TRP A 1 363 ? 9.185 8.598 23.367 1.00 87.38 363 TRP A C 1
ATOM 2742 O O . TRP A 1 363 ? 10.177 7.923 23.084 1.00 87.38 363 TRP A O 1
ATOM 2752 N N . VAL A 1 364 ? 7.960 8.094 23.488 1.00 86.56 364 VAL A N 1
ATOM 2753 C CA . VAL A 1 364 ? 7.561 6.728 23.144 1.00 86.56 364 VAL A CA 1
ATOM 2754 C C . VAL A 1 364 ? 6.488 6.809 22.069 1.00 86.56 364 VAL A C 1
ATOM 2756 O O . VAL A 1 364 ? 5.444 7.422 22.291 1.00 86.56 364 VAL A O 1
ATOM 2759 N N . GLU A 1 365 ? 6.742 6.155 20.938 1.00 88.69 365 GLU A N 1
ATOM 2760 C CA . GLU A 1 365 ? 5.714 5.869 19.939 1.00 88.69 365 GLU A CA 1
ATOM 2761 C C . GLU A 1 365 ? 5.025 4.554 20.305 1.00 88.69 365 GLU A C 1
ATOM 2763 O O . GLU A 1 365 ? 5.682 3.541 20.562 1.00 88.69 365 GLU A O 1
ATOM 2768 N N . VAL A 1 366 ? 3.698 4.572 20.349 1.00 85.56 366 VAL A N 1
ATOM 2769 C CA . VAL A 1 366 ? 2.867 3.396 20.587 1.00 85.56 366 VAL A CA 1
ATOM 2770 C C . VAL A 1 366 ? 1.980 3.178 19.375 1.00 85.56 366 VAL A C 1
ATOM 2772 O O . VAL A 1 366 ? 1.248 4.070 18.947 1.00 85.56 366 VAL A O 1
ATOM 2775 N N . GLU A 1 367 ? 2.019 1.963 18.844 1.00 86.19 367 GLU A N 1
ATOM 2776 C CA . GLU A 1 367 ? 1.310 1.579 17.632 1.00 86.19 367 GLU A CA 1
ATOM 2777 C C . GLU A 1 367 ? 0.257 0.504 17.933 1.00 86.19 367 GLU A C 1
ATOM 2779 O O . GLU A 1 367 ? 0.523 -0.508 18.578 1.00 86.19 367 GLU A O 1
ATOM 2784 N N . SER A 1 368 ? -0.966 0.738 17.458 1.00 82.50 368 SER A N 1
ATOM 2785 C CA . SER A 1 368 ? -2.064 -0.234 17.397 1.00 82.50 368 SER A CA 1
ATOM 2786 C C . SER A 1 368 ? -2.375 -0.589 15.936 1.00 82.50 368 SER A C 1
ATOM 2788 O O . SER A 1 368 ? -1.710 -0.108 15.017 1.00 82.50 368 SER A O 1
ATOM 2790 N N . ASP A 1 369 ? -3.401 -1.407 15.686 1.00 82.19 369 ASP A N 1
ATOM 2791 C CA . ASP A 1 369 ? -3.792 -1.804 14.323 1.00 82.19 369 ASP A CA 1
ATOM 2792 C C . ASP A 1 369 ? -4.186 -0.608 13.437 1.00 82.19 369 ASP A C 1
ATOM 2794 O O . ASP A 1 369 ? -3.872 -0.598 12.249 1.00 82.19 369 ASP A O 1
ATOM 2798 N N . TYR A 1 370 ? -4.835 0.410 14.014 1.00 87.75 370 TYR A N 1
ATOM 2799 C CA . TYR A 1 370 ? -5.415 1.536 13.265 1.00 87.75 370 TYR A CA 1
ATOM 2800 C C . TYR A 1 370 ? -4.933 2.917 13.722 1.00 87.75 370 TYR A C 1
ATOM 2802 O O . TYR A 1 370 ? -5.261 3.912 13.077 1.00 87.75 370 TYR A O 1
ATOM 2810 N N . PHE A 1 371 ? -4.192 2.993 14.829 1.00 90.62 371 PHE A N 1
ATOM 2811 C CA . PHE A 1 371 ? -3.818 4.253 15.469 1.00 90.62 371 PHE A CA 1
ATOM 2812 C C . PHE A 1 371 ? -2.391 4.205 16.009 1.00 90.62 371 PHE A C 1
ATOM 2814 O O . PHE A 1 371 ? -2.016 3.227 16.660 1.00 90.62 371 PHE A O 1
ATOM 2821 N N . VAL A 1 372 ? -1.625 5.264 15.770 1.00 92.38 372 VAL A N 1
ATOM 2822 C CA . VAL A 1 372 ? -0.280 5.477 16.314 1.00 92.38 372 VAL A CA 1
ATOM 2823 C C . VAL A 1 372 ? -0.291 6.764 17.121 1.00 92.38 372 VAL A C 1
ATOM 2825 O O . VAL A 1 372 ? -0.819 7.773 16.657 1.00 92.38 372 VAL A O 1
ATOM 2828 N N . PHE A 1 373 ? 0.302 6.757 18.307 1.00 91.81 373 PHE A N 1
ATOM 2829 C CA . PHE A 1 373 ? 0.444 7.973 19.094 1.00 91.81 373 PHE A CA 1
ATOM 2830 C C . PHE A 1 373 ? 1.818 8.087 19.741 1.00 91.81 373 PHE A C 1
ATOM 2832 O O . PHE A 1 373 ? 2.420 7.089 20.133 1.00 91.81 373 PHE A O 1
ATOM 2839 N N . ASN A 1 374 ? 2.286 9.322 19.877 1.00 92.44 374 ASN A N 1
ATOM 2840 C CA . ASN A 1 374 ? 3.534 9.661 20.543 1.00 92.44 374 ASN A CA 1
ATOM 2841 C C . ASN A 1 374 ? 3.248 10.377 21.858 1.00 92.44 374 ASN A C 1
ATOM 2843 O O . ASN A 1 374 ? 2.503 11.355 21.886 1.00 92.44 374 ASN A O 1
ATOM 2847 N N . VAL A 1 375 ? 3.856 9.889 22.938 1.00 91.56 375 VAL A N 1
ATOM 2848 C CA . VAL A 1 375 ? 3.767 10.478 24.281 1.00 91.56 375 VAL A CA 1
ATOM 2849 C C . VAL A 1 375 ? 5.135 10.560 24.932 1.00 91.56 375 VAL A C 1
ATOM 2851 O O . VAL A 1 375 ? 6.052 9.802 24.612 1.00 91.56 375 VAL A O 1
ATOM 2854 N N . GLU A 1 376 ? 5.290 11.477 25.872 1.00 91.38 376 GLU A N 1
ATOM 2855 C CA . GLU A 1 376 ? 6.518 11.604 26.634 1.00 91.38 376 GLU A CA 1
ATOM 2856 C C . GLU A 1 376 ? 6.812 10.327 27.417 1.00 91.38 376 GLU A C 1
ATOM 2858 O O . GLU A 1 376 ? 5.950 9.727 28.071 1.00 91.38 376 GLU A O 1
ATOM 2863 N N . SER A 1 377 ? 8.087 9.952 27.428 1.00 89.06 377 SER A N 1
ATOM 2864 C CA . SER A 1 377 ? 8.548 8.751 28.121 1.00 89.06 377 SER A CA 1
ATOM 2865 C C . SER A 1 377 ? 8.294 8.809 29.626 1.00 89.06 377 SER A C 1
ATOM 2867 O O . SER A 1 377 ? 8.099 7.768 30.247 1.00 89.06 377 SER A O 1
ATOM 2869 N N . SER A 1 378 ? 8.263 10.007 30.221 1.00 89.38 378 SER A N 1
ATOM 2870 C CA . SER A 1 378 ? 7.926 10.228 31.636 1.00 89.38 378 SER A CA 1
ATOM 2871 C C . SER A 1 378 ? 6.523 9.717 31.991 1.00 89.38 378 SER A C 1
ATOM 2873 O O . SER A 1 378 ? 6.346 9.126 33.056 1.00 89.38 378 SER A O 1
ATOM 2875 N N . TYR A 1 379 ? 5.554 9.875 31.085 1.00 87.25 379 TYR A N 1
ATOM 2876 C CA . TYR A 1 379 ? 4.189 9.375 31.242 1.00 87.25 379 TYR A CA 1
ATOM 2877 C C . TYR A 1 379 ? 4.096 7.906 30.847 1.00 87.25 379 TYR A C 1
ATOM 2879 O O . TYR A 1 379 ? 3.582 7.095 31.621 1.00 87.25 379 TYR A O 1
ATOM 2887 N N . ALA A 1 380 ? 4.648 7.551 29.681 1.00 85.12 380 ALA A N 1
ATOM 2888 C CA . ALA A 1 380 ? 4.591 6.190 29.165 1.00 85.12 380 ALA A CA 1
ATOM 2889 C C . ALA A 1 380 ? 5.163 5.188 30.175 1.00 85.12 380 ALA A C 1
ATOM 2891 O O . ALA A 1 380 ? 4.523 4.182 30.446 1.00 85.12 380 ALA A O 1
ATOM 2892 N N . ARG A 1 381 ? 6.299 5.488 30.826 1.00 86.69 381 ARG A N 1
ATOM 2893 C CA . ARG A 1 381 ? 6.978 4.615 31.810 1.00 86.69 381 ARG A CA 1
ATOM 2894 C C . ARG A 1 381 ? 6.092 4.045 32.918 1.00 86.69 381 ARG A C 1
ATOM 2896 O O . ARG A 1 381 ? 6.375 2.956 33.426 1.00 86.69 381 ARG A O 1
ATOM 2903 N N . ASN A 1 382 ? 5.031 4.759 33.278 1.00 82.56 382 ASN A N 1
ATOM 2904 C CA . ASN A 1 382 ? 4.098 4.348 34.322 1.00 82.56 382 ASN A CA 1
ATOM 2905 C C . ASN A 1 382 ? 3.045 3.343 33.831 1.00 82.56 382 ASN A C 1
ATOM 2907 O O . ASN A 1 382 ? 2.321 2.772 34.646 1.00 82.56 382 ASN A O 1
ATOM 2911 N N . LEU A 1 383 ? 2.971 3.087 32.522 1.00 80.00 383 LEU A N 1
ATOM 2912 C CA . LEU A 1 383 ? 2.088 2.082 31.947 1.00 80.00 383 LEU A CA 1
ATOM 2913 C C . LEU A 1 383 ? 2.513 0.690 32.387 1.00 80.00 383 LEU A C 1
ATOM 2915 O O . LEU A 1 383 ? 3.633 0.241 32.134 1.00 80.00 383 LEU A O 1
ATOM 2919 N N . THR A 1 384 ? 1.588 -0.008 33.032 1.00 76.19 384 THR A N 1
ATOM 2920 C CA . THR A 1 384 ? 1.743 -1.419 33.355 1.00 76.19 384 THR A CA 1
ATOM 2921 C C . THR A 1 384 ? 1.326 -2.282 32.172 1.00 76.19 384 THR A C 1
ATOM 2923 O O . THR A 1 384 ? 2.041 -3.216 31.855 1.00 76.19 384 THR A O 1
ATOM 2926 N N . GLU A 1 385 ? 0.233 -1.975 31.478 1.00 76.62 385 GLU A N 1
ATOM 2927 C CA . GLU A 1 385 ? -0.304 -2.806 30.389 1.00 76.62 385 GLU A CA 1
ATOM 2928 C C . GLU A 1 385 ? -0.417 -1.993 29.098 1.00 76.62 385 GLU A C 1
ATOM 2930 O O . GLU A 1 385 ? -1.373 -1.240 28.907 1.00 76.62 385 GLU A O 1
ATOM 2935 N N . LEU A 1 386 ? 0.568 -2.139 28.208 1.00 80.50 386 LEU A N 1
ATOM 2936 C CA . LEU A 1 386 ? 0.589 -1.451 26.914 1.00 80.50 386 LEU A CA 1
ATOM 2937 C C . LEU A 1 386 ? -0.559 -1.944 26.021 1.00 80.50 386 LEU A C 1
ATOM 2939 O O . LEU A 1 386 ? -1.225 -1.151 25.358 1.00 80.50 386 LEU A O 1
ATOM 2943 N N . THR A 1 387 ? -0.839 -3.246 26.086 1.00 80.50 387 THR A N 1
ATOM 2944 C CA . THR A 1 387 ? -1.905 -3.927 25.342 1.00 80.50 387 THR A CA 1
ATOM 2945 C C . THR A 1 387 ? -3.289 -3.346 25.642 1.00 80.50 387 THR A C 1
ATOM 2947 O O . THR A 1 387 ? -4.125 -3.219 24.750 1.00 80.50 387 THR A O 1
ATOM 2950 N N . SER A 1 388 ? -3.546 -2.940 26.888 1.00 79.94 388 SER A N 1
ATOM 2951 C CA . SER A 1 388 ? -4.817 -2.315 27.276 1.00 79.94 388 SER A CA 1
ATOM 2952 C C . SER A 1 388 ? -5.023 -0.964 26.573 1.00 79.94 388 SER A C 1
ATOM 2954 O O . SER A 1 388 ? -6.138 -0.643 26.159 1.00 79.94 388 SER A O 1
ATOM 2956 N N . VAL A 1 389 ? -3.947 -0.197 26.373 1.00 83.25 389 VAL A N 1
ATOM 2957 C CA . VAL A 1 389 ? -3.983 1.103 25.685 1.00 83.25 389 VAL A CA 1
ATOM 2958 C C . VAL A 1 389 ? -4.129 0.926 24.173 1.00 83.25 389 VAL A C 1
ATOM 2960 O O . VAL A 1 389 ? -4.962 1.588 23.553 1.00 83.25 389 VAL A O 1
ATOM 2963 N N . THR A 1 390 ? -3.376 0.003 23.567 1.00 84.12 390 THR A N 1
ATOM 2964 C CA . THR A 1 390 ? -3.466 -0.261 22.121 1.00 84.12 390 THR A CA 1
ATOM 2965 C C . THR A 1 390 ? -4.819 -0.854 21.730 1.00 84.12 390 THR A C 1
ATOM 2967 O O . THR A 1 390 ? -5.392 -0.434 20.726 1.00 84.12 390 THR A O 1
ATOM 2970 N N . ASN A 1 391 ? -5.390 -1.754 22.541 1.00 81.00 391 ASN A N 1
ATOM 2971 C CA . ASN A 1 391 ? -6.737 -2.293 22.321 1.00 81.00 391 ASN A CA 1
ATOM 2972 C C . ASN A 1 391 ? -7.823 -1.223 22.439 1.00 81.00 391 ASN A C 1
ATOM 2974 O O . ASN A 1 391 ? -8.791 -1.241 21.678 1.00 81.00 391 ASN A O 1
ATOM 2978 N N . TYR A 1 392 ? -7.666 -0.286 23.373 1.00 83.75 392 TYR A N 1
ATOM 2979 C CA . TYR A 1 392 ? -8.583 0.836 23.504 1.00 83.75 392 TYR A CA 1
ATOM 2980 C C . TYR A 1 392 ? -8.585 1.706 22.236 1.00 83.75 392 TYR A C 1
ATOM 2982 O O . TYR A 1 392 ? -9.644 1.910 21.642 1.00 83.75 392 TYR A O 1
ATOM 2990 N N . TRP A 1 393 ? -7.414 2.148 21.765 1.00 88.12 393 TRP A N 1
ATOM 2991 C CA . TRP A 1 393 ? -7.317 2.978 20.558 1.00 88.12 393 TRP A CA 1
ATOM 2992 C C . TRP A 1 393 ? -7.725 2.236 19.287 1.00 88.12 393 TRP A C 1
ATOM 2994 O O . TRP A 1 393 ? -8.429 2.796 18.445 1.00 88.12 393 TRP A O 1
ATOM 3004 N N . LYS A 1 394 ? -7.389 0.945 19.181 1.00 86.31 394 LYS A N 1
ATOM 3005 C CA . LYS A 1 394 ? -7.942 0.064 18.149 1.00 86.31 394 LYS A CA 1
ATOM 3006 C C . LYS A 1 394 ? -9.469 0.117 18.159 1.00 86.31 394 LYS A C 1
ATOM 3008 O O . LYS A 1 394 ? -10.075 0.338 17.113 1.00 86.31 394 LYS A O 1
ATOM 3013 N N . LYS A 1 395 ? -10.094 -0.042 19.331 1.00 83.25 395 LYS A N 1
ATOM 3014 C CA . LYS A 1 395 ? -11.554 -0.060 19.444 1.00 83.25 395 LYS A CA 1
ATOM 3015 C C . LYS A 1 395 ? -12.191 1.294 19.126 1.00 83.25 395 LYS A C 1
ATOM 3017 O O . LYS A 1 395 ? -13.249 1.326 18.503 1.00 83.25 395 LYS A O 1
ATOM 3022 N N . VAL A 1 396 ? -11.550 2.394 19.515 1.00 88.12 396 VAL A N 1
ATOM 3023 C CA . VAL A 1 396 ? -11.954 3.759 19.141 1.00 88.12 396 VAL A CA 1
ATOM 3024 C C . VAL A 1 396 ? -12.040 3.899 17.618 1.00 88.12 396 VAL A C 1
ATOM 3026 O O . VAL A 1 396 ? -13.076 4.315 17.097 1.00 88.12 396 VAL A O 1
ATOM 3029 N N . LEU A 1 397 ? -11.005 3.466 16.893 1.00 93.12 397 LEU A N 1
ATOM 3030 C CA . LEU A 1 397 ? -10.988 3.525 15.430 1.00 93.12 397 LEU A CA 1
ATOM 3031 C C . LEU A 1 397 ? -11.996 2.566 14.789 1.00 93.12 397 LEU A C 1
ATOM 3033 O O . LEU A 1 397 ? -12.671 2.945 13.834 1.00 93.12 397 LEU A O 1
ATOM 3037 N N . GLU A 1 398 ? -12.166 1.356 15.328 1.00 86.81 398 GLU A N 1
ATOM 3038 C CA . GLU A 1 398 ? -13.216 0.432 14.876 1.00 86.81 398 GLU A CA 1
ATOM 3039 C C . GLU A 1 398 ? -14.611 1.060 14.977 1.00 86.81 398 GLU A C 1
ATOM 3041 O O . GLU A 1 398 ? -15.406 0.920 14.053 1.00 86.81 398 GLU A O 1
ATOM 3046 N N . LEU A 1 399 ? -14.908 1.779 16.065 1.00 84.50 399 LEU A N 1
ATOM 3047 C CA . LEU A 1 399 ? -16.185 2.477 16.241 1.00 84.50 399 LEU A CA 1
ATOM 3048 C C . LEU A 1 399 ? -16.342 3.646 15.262 1.00 84.50 399 LEU A C 1
ATOM 3050 O O . LEU A 1 399 ? -17.445 3.898 14.784 1.00 84.50 399 LEU A O 1
ATOM 3054 N N . TYR A 1 400 ? -15.258 4.337 14.914 1.00 94.06 400 TYR A N 1
ATOM 3055 C CA . TYR A 1 400 ? -15.276 5.386 13.894 1.00 94.06 400 TYR A CA 1
ATOM 3056 C C . TYR A 1 400 ? -15.532 4.832 12.490 1.00 94.06 400 TYR A C 1
ATOM 3058 O O . TYR A 1 400 ? -16.349 5.388 11.750 1.00 94.06 400 TYR A O 1
ATOM 3066 N N . TYR A 1 401 ? -14.894 3.718 12.122 1.00 91.88 401 TYR A N 1
ATOM 3067 C CA . TYR A 1 401 ? -15.186 3.010 10.872 1.00 91.88 401 TYR A CA 1
ATOM 3068 C C . TYR A 1 401 ? -16.608 2.435 10.868 1.00 91.88 401 TYR A C 1
ATOM 3070 O O . TYR A 1 401 ? -17.323 2.571 9.874 1.00 91.88 401 TYR A O 1
ATOM 3078 N N . GLU A 1 402 ? -17.066 1.883 11.996 1.00 86.25 402 GLU A N 1
ATOM 3079 C CA . GLU A 1 402 ? -18.449 1.436 12.163 1.00 86.25 402 GLU A CA 1
ATOM 3080 C C . GLU A 1 402 ? -19.426 2.598 11.988 1.00 86.25 402 GLU A C 1
ATOM 3082 O O . GLU A 1 402 ? -20.427 2.444 11.303 1.00 86.25 402 GLU A O 1
ATOM 3087 N N . LEU A 1 403 ? -19.182 3.770 12.569 1.00 88.62 403 LEU A N 1
ATOM 3088 C CA . LEU A 1 403 ? -20.109 4.883 12.415 1.00 88.62 403 LEU A CA 1
ATOM 3089 C C . LEU A 1 403 ? -20.081 5.431 10.988 1.00 88.62 403 LEU A C 1
ATOM 3091 O O . LEU A 1 403 ? -21.132 5.561 10.368 1.00 88.62 403 LEU A O 1
ATOM 3095 N N . SER A 1 404 ? -18.885 5.713 10.467 1.00 92.25 404 SER A N 1
ATOM 3096 C CA . SER A 1 404 ? -18.695 6.364 9.167 1.00 92.25 404 SER A CA 1
ATOM 3097 C C . SER A 1 404 ? -19.073 5.502 7.971 1.00 92.25 404 SER A C 1
ATOM 3099 O O . SER A 1 404 ? -19.287 6.075 6.914 1.00 92.25 404 SER A O 1
ATOM 3101 N N . GLN A 1 405 ? -19.140 4.171 8.099 1.00 90.00 405 GLN A N 1
ATOM 3102 C CA . GLN A 1 405 ? -19.457 3.238 7.002 1.00 90.00 405 GLN A CA 1
ATOM 3103 C C . GLN A 1 405 ? -18.483 3.286 5.810 1.00 90.00 405 GLN A C 1
ATOM 3105 O O . GLN A 1 405 ? -18.770 2.734 4.748 1.00 90.00 405 GLN A O 1
ATOM 3110 N N . ARG A 1 406 ? -17.317 3.920 5.972 1.00 87.56 406 ARG A N 1
ATOM 3111 C CA . ARG A 1 406 ? -16.274 3.954 4.940 1.00 87.56 406 ARG A CA 1
ATOM 3112 C C . ARG A 1 406 ? -15.396 2.701 4.987 1.00 87.56 406 ARG A C 1
ATOM 3114 O O . ARG A 1 406 ? -15.255 2.100 6.055 1.00 87.56 406 ARG A O 1
ATOM 3121 N N . PRO A 1 407 ? -14.735 2.345 3.873 1.00 85.44 407 PRO A N 1
ATOM 3122 C CA . PRO A 1 407 ? -13.665 1.356 3.889 1.00 85.44 407 PRO A CA 1
ATOM 3123 C C . PRO A 1 407 ? -12.538 1.753 4.849 1.00 85.44 407 PRO A C 1
ATOM 3125 O O . PRO A 1 407 ? -12.233 2.937 5.012 1.00 85.44 407 PRO A O 1
ATOM 3128 N N . ILE A 1 408 ? -11.896 0.751 5.447 1.00 86.62 408 ILE A N 1
ATOM 3129 C CA . ILE A 1 408 ? -10.698 0.951 6.268 1.00 86.62 408 ILE A CA 1
ATOM 3130 C C . ILE A 1 408 ? -9.595 1.550 5.384 1.00 86.62 408 ILE A C 1
ATOM 3132 O O . ILE A 1 408 ? -9.362 1.067 4.273 1.00 86.62 408 ILE A O 1
ATOM 3136 N N . ARG A 1 409 ? -8.946 2.617 5.863 1.00 83.88 409 ARG A N 1
ATOM 3137 C CA . ARG A 1 409 ? -7.826 3.272 5.169 1.00 83.88 409 ARG A CA 1
ATOM 3138 C C . ARG A 1 409 ? -6.594 2.362 5.171 1.00 83.88 409 ARG A C 1
ATOM 3140 O O . ARG A 1 409 ? -6.400 1.576 6.093 1.00 83.88 409 ARG A O 1
ATOM 3147 N N . ASP A 1 410 ? -5.746 2.489 4.155 1.00 84.00 410 ASP A N 1
ATOM 3148 C CA . ASP A 1 410 ? -4.478 1.753 4.026 1.00 84.00 410 ASP A CA 1
ATOM 3149 C C . ASP A 1 410 ? -3.339 2.338 4.884 1.00 84.00 410 ASP A C 1
ATOM 3151 O O . ASP A 1 410 ? -2.211 1.848 4.853 1.00 84.00 410 ASP A O 1
ATOM 3155 N N . TYR A 1 411 ? -3.647 3.357 5.688 1.00 83.94 411 TYR A N 1
ATOM 3156 C CA . TYR A 1 411 ? -2.758 3.972 6.662 1.00 83.94 411 TYR A CA 1
ATOM 3157 C C . TYR A 1 411 ? -3.421 4.060 8.047 1.00 83.94 411 TYR A C 1
ATOM 3159 O O . TYR A 1 411 ? -4.648 4.051 8.179 1.00 83.94 411 TYR A O 1
ATOM 3167 N N . LYS A 1 412 ? -2.591 4.155 9.092 1.00 90.12 412 LYS A N 1
ATOM 3168 C CA . LYS A 1 412 ? -3.016 4.301 10.494 1.00 90.12 412 LYS A CA 1
ATOM 3169 C C . LYS A 1 412 ? -3.177 5.771 10.835 1.00 90.12 412 LYS A C 1
ATOM 3171 O O . LYS A 1 412 ? -2.290 6.543 10.507 1.00 90.12 412 LYS A O 1
ATOM 3176 N N . GLU A 1 413 ? -4.244 6.148 11.529 1.00 93.94 413 GLU A N 1
ATOM 3177 C CA . GLU A 1 413 ? -4.386 7.502 12.076 1.00 93.94 413 GLU A CA 1
ATOM 3178 C C . GLU A 1 413 ? -3.261 7.795 13.081 1.00 93.94 413 GLU A C 1
ATOM 3180 O O . GLU A 1 413 ? -2.746 6.882 13.731 1.00 93.94 413 GLU A O 1
ATOM 3185 N N . ARG A 1 414 ? -2.846 9.061 13.189 1.00 95.06 414 ARG A N 1
ATOM 3186 C CA . ARG A 1 414 ? -1.677 9.454 13.986 1.00 95.06 414 ARG A CA 1
ATOM 3187 C C . ARG A 1 414 ? -1.998 10.576 14.954 1.00 95.06 414 ARG A C 1
ATOM 3189 O O . ARG A 1 414 ? -2.697 11.511 14.577 1.00 95.06 414 ARG A O 1
ATOM 3196 N N . MET A 1 415 ? -1.418 10.520 16.150 1.00 94.25 415 MET A N 1
ATOM 3197 C CA . MET A 1 415 ? -1.478 11.593 17.136 1.00 94.25 415 MET A CA 1
ATOM 3198 C C . MET A 1 415 ? -0.104 11.923 17.720 1.00 94.25 415 MET A C 1
ATOM 3200 O O . MET A 1 415 ? 0.638 11.039 18.141 1.00 94.25 415 MET A O 1
ATOM 3204 N N . GLN A 1 416 ? 0.218 13.208 17.769 1.00 93.81 416 GLN A N 1
ATOM 3205 C CA . GLN A 1 416 ? 1.432 13.744 18.360 1.00 93.81 416 GLN A CA 1
ATOM 3206 C C . GLN A 1 416 ? 1.048 14.599 19.564 1.00 93.81 416 GLN A C 1
ATOM 3208 O O . GLN A 1 416 ? 0.393 15.631 19.422 1.00 93.81 416 GLN A O 1
ATOM 3213 N N . ILE A 1 417 ? 1.459 14.169 20.750 1.00 91.69 417 ILE A N 1
ATOM 3214 C CA . ILE A 1 417 ? 1.489 15.062 21.902 1.00 91.69 417 ILE A CA 1
ATOM 3215 C C . ILE A 1 417 ? 2.810 15.829 21.817 1.00 91.69 417 ILE A C 1
ATOM 3217 O O . ILE A 1 417 ? 3.823 15.208 21.525 1.00 91.69 417 ILE A O 1
ATOM 3221 N N . ASP A 1 418 ? 2.832 17.150 21.993 1.00 91.31 418 ASP A N 1
ATOM 3222 C CA . ASP A 1 418 ? 4.076 17.930 21.884 1.00 91.31 418 ASP A CA 1
ATO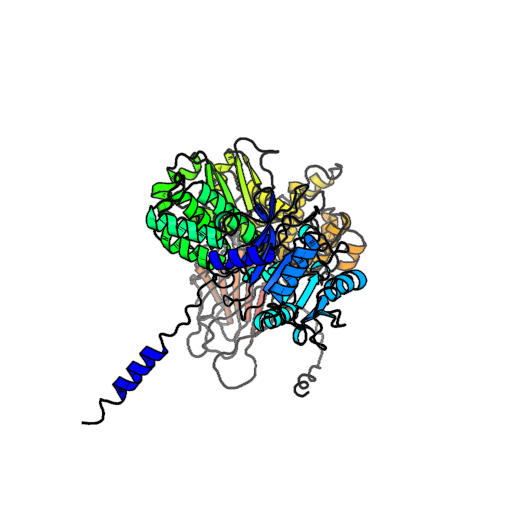M 3223 C C . ASP A 1 418 ? 4.066 19.217 22.725 1.00 91.31 418 ASP A C 1
ATOM 3225 O O . ASP A 1 418 ? 3.026 19.653 23.219 1.00 91.31 418 ASP A O 1
ATOM 3229 N N . ILE A 1 419 ? 5.248 19.816 22.908 1.00 89.38 419 ILE A N 1
ATOM 3230 C CA . ILE A 1 419 ? 5.439 21.116 23.576 1.00 89.38 419 ILE A CA 1
ATOM 3231 C C . ILE A 1 419 ? 4.915 22.253 22.697 1.00 89.38 419 ILE A C 1
ATOM 3233 O O . ILE A 1 419 ? 4.428 23.254 23.218 1.00 89.38 419 ILE A O 1
ATOM 3237 N N . ASP A 1 420 ? 5.042 22.103 21.379 1.00 88.94 420 ASP A N 1
ATOM 3238 C CA . ASP A 1 420 ? 4.699 23.123 20.395 1.00 88.94 420 ASP A CA 1
ATOM 3239 C C . ASP A 1 420 ? 3.847 22.509 19.282 1.00 88.94 420 ASP A C 1
ATOM 3241 O O . ASP A 1 420 ? 4.210 21.490 18.690 1.00 88.94 420 ASP A O 1
ATOM 3245 N N . ILE A 1 421 ? 2.695 23.120 19.011 1.00 89.06 421 ILE A N 1
ATOM 3246 C CA . ILE A 1 421 ? 1.752 22.665 17.986 1.00 89.06 421 ILE A CA 1
ATOM 3247 C C . ILE A 1 421 ? 1.414 23.808 17.039 1.00 89.06 421 ILE A C 1
ATOM 3249 O O . ILE A 1 421 ? 1.509 24.983 17.383 1.00 89.06 421 ILE A O 1
ATOM 3253 N N . SER A 1 422 ? 0.992 23.463 15.823 1.00 85.12 422 SER A N 1
ATOM 3254 C CA . SER A 1 422 ? 0.872 24.453 14.750 1.00 85.12 422 SER A CA 1
ATOM 3255 C C . SER A 1 422 ? -0.236 25.491 14.968 1.00 85.12 422 SER A C 1
ATOM 3257 O O . SER A 1 422 ? -0.111 26.623 14.499 1.00 85.12 422 SER A O 1
ATOM 3259 N N . ILE A 1 423 ? -1.322 25.124 15.660 1.00 83.50 423 ILE A N 1
ATOM 3260 C CA . ILE A 1 423 ? -2.465 26.004 15.925 1.00 83.50 423 ILE A CA 1
ATOM 3261 C C . ILE A 1 423 ? -3.336 25.472 17.070 1.00 83.50 423 ILE A C 1
ATOM 3263 O O . ILE A 1 423 ? -3.480 24.266 17.246 1.00 83.50 423 ILE A O 1
ATOM 3267 N N . GLY A 1 424 ? -3.988 26.376 17.803 1.00 84.06 424 GLY A N 1
ATOM 3268 C CA . GLY A 1 424 ? -5.028 26.014 18.767 1.00 84.06 424 GLY A CA 1
ATOM 3269 C C . GLY A 1 424 ? -4.487 25.345 20.031 1.00 84.06 424 GLY A C 1
ATOM 3270 O O . GLY A 1 424 ? -3.361 25.603 20.440 1.00 84.06 424 GLY A O 1
ATOM 3271 N N . TYR A 1 425 ? -5.334 24.540 20.675 1.00 81.56 425 TYR A N 1
ATOM 3272 C CA . TYR A 1 425 ? -5.010 23.762 21.884 1.00 81.56 425 TYR A CA 1
ATOM 3273 C C . TYR A 1 425 ? -4.857 22.266 21.576 1.00 81.56 425 TYR A C 1
ATOM 3275 O O . TYR A 1 425 ? -3.951 21.593 22.065 1.00 81.56 425 TYR A O 1
ATOM 3283 N N . MET A 1 426 ? -5.741 21.769 20.718 1.00 90.19 426 MET A N 1
ATOM 3284 C CA . MET A 1 426 ? -5.606 20.538 19.957 1.00 90.19 426 MET A CA 1
ATOM 3285 C C . MET A 1 426 ? -6.018 20.874 18.520 1.00 90.19 426 MET A C 1
ATOM 3287 O O . MET A 1 426 ? -6.740 21.854 18.309 1.00 90.19 426 MET A O 1
ATOM 3291 N N . HIS A 1 427 ? -5.523 20.123 17.540 1.00 91.88 427 HIS A N 1
ATOM 3292 C CA . HIS A 1 427 ? -5.995 20.254 16.168 1.00 91.88 427 HIS A CA 1
ATOM 3293 C C . HIS A 1 427 ? -5.913 18.936 15.397 1.00 91.88 427 HIS A C 1
ATOM 3295 O O . HIS A 1 427 ? -4.979 18.144 15.544 1.00 91.88 427 HIS A O 1
ATOM 3301 N N . SER A 1 428 ? -6.892 18.730 14.528 1.00 93.06 428 SER A N 1
ATOM 3302 C CA . SER A 1 428 ? -6.942 17.628 13.576 1.00 93.06 428 SER A CA 1
ATOM 3303 C C . SER A 1 428 ? -5.890 17.750 12.468 1.00 93.06 428 SER A C 1
ATOM 3305 O O . SER A 1 428 ? -5.246 18.789 12.286 1.00 93.06 428 SER A O 1
ATOM 3307 N N . GLY A 1 429 ? -5.675 16.653 11.741 1.00 91.50 429 GLY A N 1
ATOM 3308 C CA . GLY A 1 429 ? -4.631 16.542 10.729 1.00 91.50 429 GLY A CA 1
ATOM 3309 C C . GLY A 1 429 ? -3.992 15.158 10.691 1.00 91.50 429 GLY A C 1
ATOM 3310 O O . GLY A 1 429 ? -4.482 14.198 11.287 1.00 91.50 429 GLY A O 1
ATOM 3311 N N . TYR A 1 430 ? -2.872 15.061 9.980 1.00 93.31 430 TYR A N 1
ATOM 3312 C CA . TYR A 1 430 ? -2.039 13.863 9.947 1.00 93.31 430 TYR A CA 1
ATOM 3313 C C . TYR A 1 430 ? -0.583 14.253 10.250 1.00 93.31 430 TYR A C 1
ATOM 3315 O O . TYR A 1 430 ? 0.187 14.495 9.317 1.00 93.31 430 TYR A O 1
ATOM 3323 N N . PRO A 1 431 ? -0.204 14.368 11.538 1.00 94.56 431 PRO A N 1
ATOM 3324 C CA . PRO A 1 431 ? -0.916 13.869 12.726 1.00 94.56 431 PRO A CA 1
ATOM 3325 C C . PRO A 1 431 ? -1.978 14.828 13.304 1.00 94.56 431 PRO A C 1
ATOM 3327 O O . PRO A 1 431 ? -1.939 16.033 13.066 1.00 94.56 431 PRO A O 1
ATOM 3330 N N . ILE A 1 432 ? -2.892 14.280 14.114 1.00 95.69 432 ILE A N 1
ATOM 3331 C CA . ILE A 1 432 ? -3.638 15.025 15.141 1.00 95.69 432 ILE A CA 1
ATOM 3332 C C . ILE A 1 432 ? -2.620 15.527 16.163 1.00 95.69 432 ILE A C 1
ATOM 3334 O O . ILE A 1 432 ? -1.770 14.746 16.586 1.00 95.69 432 ILE A O 1
ATOM 3338 N N . MET A 1 433 ? -2.681 16.786 16.584 1.00 94.62 433 MET A N 1
ATOM 3339 C CA . MET A 1 433 ? -1.711 17.329 17.540 1.00 94.62 433 MET A CA 1
ATOM 3340 C C . MET A 1 433 ? -2.383 17.893 18.784 1.00 94.62 433 MET A C 1
ATOM 3342 O O . MET A 1 433 ? -3.491 18.423 18.716 1.00 94.62 433 MET A O 1
ATOM 3346 N N . ALA A 1 434 ? -1.706 17.771 19.922 1.00 90.88 434 ALA A N 1
ATOM 3347 C CA . ALA A 1 434 ? -2.174 18.271 21.208 1.00 90.88 434 ALA A CA 1
ATOM 3348 C C . ALA A 1 434 ? -1.004 18.637 22.128 1.00 90.88 434 ALA A C 1
ATOM 3350 O O . ALA A 1 434 ? 0.082 18.070 22.009 1.00 90.88 434 ALA A O 1
ATOM 3351 N N . PHE A 1 435 ? -1.229 19.556 23.068 1.00 90.81 435 PHE A N 1
ATOM 3352 C CA . PHE A 1 435 ? -0.209 19.927 24.049 1.00 90.81 435 PHE A CA 1
ATOM 3353 C C . PHE A 1 435 ? 0.081 18.821 25.080 1.00 90.81 435 PHE A C 1
ATOM 3355 O O . PHE A 1 435 ? -0.720 17.915 25.313 1.00 90.81 435 PHE A O 1
ATOM 3362 N N . GLN A 1 436 ? 1.245 18.916 25.732 1.00 87.44 436 GLN A N 1
ATOM 3363 C CA . GLN A 1 436 ? 1.774 17.932 26.692 1.00 87.44 436 GLN A CA 1
ATOM 3364 C C . GLN A 1 436 ? 0.855 17.580 27.870 1.00 87.44 436 GLN A C 1
ATOM 3366 O O . GLN A 1 436 ? 0.984 16.500 28.452 1.00 87.44 436 GLN A O 1
ATOM 3371 N N . ASP A 1 437 ? -0.083 18.444 28.243 1.00 84.38 437 ASP A N 1
ATOM 3372 C CA . ASP A 1 437 ? -1.063 18.133 29.287 1.00 84.38 437 ASP A CA 1
ATOM 3373 C C . ASP A 1 437 ? -2.019 16.992 28.881 1.00 84.38 437 ASP A C 1
ATOM 3375 O O . ASP A 1 437 ? -2.621 16.350 29.745 1.00 84.38 437 ASP A O 1
ATOM 3379 N N . GLN A 1 438 ? -2.073 16.650 27.589 1.00 86.38 438 GLN A N 1
ATOM 3380 C CA . GLN A 1 438 ? -2.831 15.522 27.047 1.00 86.38 438 GLN A CA 1
ATOM 3381 C C . GLN A 1 438 ? -2.086 14.176 27.064 1.00 86.38 438 GLN A C 1
ATOM 3383 O O . GLN A 1 438 ? -2.690 13.151 26.726 1.00 86.38 438 GLN A O 1
ATOM 3388 N N . ASN A 1 439 ? -0.816 14.117 27.495 1.00 87.56 439 ASN A N 1
ATOM 3389 C CA . ASN A 1 439 ? -0.070 12.853 27.604 1.00 87.56 439 ASN A CA 1
ATOM 3390 C C . ASN A 1 439 ? -0.844 11.810 28.430 1.00 87.56 439 ASN A C 1
ATOM 3392 O O . ASN A 1 439 ? -1.038 10.676 27.993 1.00 87.56 439 ASN A O 1
ATOM 3396 N N . GLU A 1 440 ? -1.335 12.202 29.610 1.00 82.56 440 GLU A N 1
ATOM 3397 C CA . GLU A 1 440 ? -2.047 11.300 30.520 1.00 82.56 440 GLU A CA 1
ATOM 3398 C C . GLU A 1 440 ? -3.408 10.850 29.954 1.00 82.56 440 GLU A C 1
ATOM 3400 O O . GLU A 1 440 ? -3.776 9.678 30.072 1.00 82.56 440 GLU A O 1
ATOM 3405 N N . GLY A 1 441 ? -4.137 11.760 29.296 1.00 77.44 441 GLY A N 1
ATOM 3406 C CA . GLY A 1 441 ? -5.415 11.460 28.640 1.00 77.44 441 GLY A CA 1
ATOM 3407 C C . GLY A 1 441 ? -5.273 10.443 27.505 1.00 77.44 441 GLY A C 1
ATOM 3408 O O . GLY A 1 441 ? -6.149 9.594 27.329 1.00 77.44 441 GLY A O 1
ATOM 3409 N N . THR A 1 442 ? -4.134 10.477 26.807 1.00 85.88 442 THR A N 1
ATOM 3410 C CA . THR A 1 442 ? -3.825 9.612 25.658 1.00 85.88 442 THR A CA 1
ATOM 3411 C C . THR A 1 442 ? -3.488 8.175 26.069 1.00 85.88 442 THR A C 1
ATOM 3413 O O . THR A 1 442 ? -3.825 7.233 25.353 1.00 85.88 442 THR A O 1
ATOM 3416 N N . ILE A 1 443 ? -2.852 7.981 27.232 1.00 82.12 443 ILE A N 1
ATOM 3417 C CA . ILE A 1 443 ? -2.346 6.662 27.654 1.00 82.12 443 ILE A CA 1
ATOM 3418 C C . ILE A 1 443 ? -3.176 5.945 28.723 1.00 82.12 443 ILE A C 1
ATOM 3420 O O . ILE A 1 443 ? -2.904 4.788 29.038 1.00 82.12 443 ILE A O 1
ATOM 3424 N N . LYS A 1 444 ? -4.180 6.583 29.326 1.00 74.31 444 LYS A N 1
ATOM 3425 C CA . LYS A 1 444 ? -5.059 5.888 30.278 1.00 74.31 444 LYS A CA 1
ATOM 3426 C C . LYS A 1 444 ? -5.982 4.930 29.514 1.00 74.31 444 LYS A C 1
ATOM 3428 O O . LYS A 1 444 ? -6.788 5.371 28.709 1.00 74.31 444 LYS A O 1
ATOM 3433 N N . ALA A 1 445 ? -5.959 3.628 29.789 1.00 58.22 445 ALA A N 1
ATOM 3434 C CA . ALA A 1 445 ? -7.032 2.727 29.349 1.00 58.22 445 ALA A CA 1
ATOM 3435 C C . ALA A 1 445 ? -8.203 2.806 30.348 1.00 58.22 445 ALA A C 1
ATOM 3437 O O . ALA A 1 445 ? -7.979 2.755 31.558 1.00 58.22 445 ALA A O 1
ATOM 3438 N N . VAL A 1 446 ? -9.453 2.922 29.881 1.00 52.31 446 VAL A N 1
ATOM 3439 C CA . VAL A 1 446 ? -10.608 2.686 30.768 1.00 52.31 446 VAL A CA 1
ATOM 3440 C C . VAL A 1 446 ? -10.724 1.177 30.905 1.00 52.31 446 VAL A C 1
ATOM 3442 O O . VAL A 1 446 ? -11.111 0.501 29.956 1.00 52.31 446 VAL A O 1
ATOM 3445 N N . ASN A 1 447 ? -10.370 0.630 32.068 1.00 41.81 447 ASN A N 1
ATOM 3446 C CA . ASN A 1 447 ? -10.837 -0.707 32.409 1.00 41.81 447 ASN A CA 1
ATOM 3447 C C . ASN A 1 447 ? -12.365 -0.604 32.584 1.00 41.81 447 ASN A C 1
ATOM 3449 O O . ASN A 1 447 ? -12.795 0.152 33.462 1.00 41.81 447 ASN A O 1
ATOM 3453 N N . PRO A 1 448 ? -13.185 -1.337 31.807 1.00 39.47 448 PRO A N 1
ATOM 3454 C CA . PRO A 1 448 ? -14.640 -1.331 31.964 1.00 39.47 448 PRO A CA 1
ATOM 3455 C C . PRO A 1 448 ? -15.096 -1.651 33.398 1.00 39.47 448 PRO A C 1
ATOM 3457 O O . PRO A 1 448 ? -16.173 -1.240 33.805 1.00 39.47 448 PRO A O 1
ATOM 3460 N N . ALA A 1 449 ? -14.265 -2.338 34.191 1.00 36.53 449 ALA A N 1
ATOM 3461 C CA . ALA A 1 449 ? -14.540 -2.655 35.591 1.00 36.53 449 ALA A CA 1
ATOM 3462 C C . ALA A 1 449 ? -14.284 -1.495 36.581 1.00 36.53 449 ALA A C 1
ATOM 3464 O O . ALA A 1 449 ? -14.716 -1.579 37.725 1.00 36.53 449 ALA A O 1
ATOM 3465 N N . ASN A 1 450 ? -13.600 -0.415 36.175 1.00 38.00 450 ASN A N 1
ATOM 3466 C CA . ASN A 1 450 ? -13.180 0.688 37.058 1.00 38.00 450 ASN A CA 1
ATOM 3467 C C . ASN A 1 450 ? -13.747 2.055 36.631 1.00 38.00 450 ASN A C 1
ATOM 3469 O O . ASN A 1 450 ? -13.099 3.089 36.789 1.00 38.00 450 ASN A O 1
ATOM 3473 N N . MET A 1 451 ? -14.987 2.083 36.140 1.00 41.28 451 MET A N 1
ATOM 3474 C CA . MET A 1 451 ? -15.690 3.317 35.752 1.00 41.28 451 MET A CA 1
ATOM 3475 C C . MET A 1 451 ? -16.061 4.241 36.933 1.00 41.28 451 MET A C 1
ATOM 3477 O O . MET A 1 451 ? -16.556 5.346 36.731 1.00 41.28 451 MET A O 1
ATOM 3481 N N . ALA A 1 452 ? -15.814 3.823 38.178 1.00 32.25 452 ALA A N 1
ATOM 3482 C CA . ALA A 1 452 ? -16.279 4.522 39.378 1.00 32.25 452 ALA A CA 1
ATOM 3483 C C . ALA A 1 452 ? -15.335 5.618 39.927 1.00 32.25 452 ALA A C 1
ATOM 3485 O O . ALA A 1 452 ? -15.677 6.248 40.927 1.00 32.25 452 ALA A O 1
ATOM 3486 N N . LEU A 1 453 ? -14.159 5.869 39.329 1.00 32.44 453 LEU A N 1
ATOM 3487 C CA . LEU A 1 453 ? -13.113 6.710 39.955 1.00 32.44 453 LEU A CA 1
ATOM 3488 C C . LEU A 1 453 ? -12.621 7.933 39.152 1.00 32.44 453 LEU A C 1
ATOM 3490 O O . LEU A 1 453 ? -11.695 8.612 39.594 1.00 32.44 453 LEU A O 1
ATOM 3494 N N . ALA A 1 454 ? -13.234 8.294 38.024 1.00 36.91 454 ALA A N 1
ATOM 3495 C CA . ALA A 1 454 ? -12.765 9.415 37.200 1.00 36.91 454 ALA A CA 1
ATOM 3496 C C . ALA A 1 454 ? -13.476 10.750 37.528 1.00 36.91 454 ALA A C 1
ATOM 3498 O O . ALA A 1 454 ? -14.283 11.244 36.752 1.00 36.91 454 ALA A O 1
ATOM 3499 N N . SER A 1 455 ? -13.190 11.364 38.685 1.00 35.06 455 SER A N 1
ATOM 3500 C CA . SER A 1 455 ? -13.735 12.696 39.045 1.00 35.06 455 SER A CA 1
ATOM 3501 C C . SER A 1 455 ? -12.750 13.867 38.891 1.00 35.06 455 SER A C 1
ATOM 3503 O O . SER A 1 455 ? -13.101 15.000 39.213 1.00 35.06 455 SER A O 1
ATOM 3505 N N . LYS A 1 456 ? -11.522 13.626 38.401 1.00 35.12 456 LYS A N 1
ATOM 3506 C CA . LYS A 1 456 ? -10.474 14.664 38.247 1.00 35.12 456 LYS A CA 1
ATOM 3507 C C . LYS A 1 456 ? -9.578 14.542 36.999 1.00 35.12 456 LYS A C 1
ATOM 3509 O O . LYS A 1 456 ? -8.540 15.189 36.951 1.00 35.12 456 LYS A O 1
ATOM 3514 N N . THR A 1 457 ? -9.921 13.709 36.016 1.00 43.28 457 THR A N 1
ATOM 3515 C CA . THR A 1 457 ? -9.083 13.524 34.806 1.00 43.28 457 THR A CA 1
ATOM 3516 C C . THR A 1 457 ? -9.595 14.422 33.668 1.00 43.28 457 THR A C 1
ATOM 3518 O O . THR A 1 457 ? -10.815 14.566 33.568 1.00 43.28 457 THR A O 1
ATOM 3521 N N . PRO A 1 458 ? -8.727 15.026 32.826 1.00 49.91 458 PRO A N 1
ATOM 3522 C CA . PRO A 1 458 ? -9.161 15.679 31.589 1.00 49.91 458 PRO A CA 1
ATOM 3523 C C . PRO A 1 458 ? -9.976 14.689 30.746 1.00 49.91 458 PRO A C 1
ATOM 3525 O O . PRO A 1 458 ? -9.527 13.563 30.527 1.00 49.91 458 PRO A O 1
ATOM 3528 N N . GLY A 1 459 ? -11.190 15.067 30.342 1.00 60.62 459 GLY A N 1
ATOM 3529 C CA . GLY A 1 459 ? -12.044 14.207 29.516 1.00 60.62 459 GLY A CA 1
ATOM 3530 C C . GLY A 1 459 ? -11.462 14.017 28.114 1.00 60.62 459 GLY A C 1
ATOM 3531 O O . GLY A 1 459 ? -10.800 14.915 27.596 1.00 60.62 459 GLY A O 1
ATOM 3532 N N . ARG A 1 460 ? -11.728 12.872 27.477 1.00 75.56 460 ARG A N 1
ATOM 3533 C CA . ARG A 1 460 ? -11.196 12.532 26.137 1.00 75.56 460 ARG A CA 1
ATOM 3534 C C . ARG A 1 460 ? -11.959 13.144 24.974 1.00 75.56 460 ARG A C 1
ATOM 3536 O O . ARG A 1 460 ? -11.635 12.880 23.816 1.00 75.56 460 ARG A O 1
ATOM 3543 N N . TRP A 1 461 ? -12.946 13.983 25.273 1.00 79.88 461 TRP A N 1
ATOM 3544 C CA . TRP A 1 461 ? -13.734 14.684 24.268 1.00 79.88 461 TRP A CA 1
ATOM 3545 C C . TRP A 1 461 ? -12.856 15.386 23.231 1.00 79.88 461 TRP A C 1
ATOM 3547 O O . TRP A 1 461 ? -13.148 15.283 22.047 1.00 79.88 461 TRP A O 1
ATOM 3557 N N . GLY A 1 462 ? -11.768 16.043 23.655 1.00 81.81 462 GLY A N 1
ATOM 3558 C CA . GLY A 1 462 ? -10.821 16.695 22.744 1.00 81.81 462 GLY A CA 1
ATOM 3559 C C . GLY A 1 462 ? -10.216 15.713 21.738 1.00 81.81 462 GLY A C 1
ATOM 3560 O O . GLY A 1 462 ? -10.295 15.931 20.534 1.00 81.81 462 GLY A O 1
ATOM 3561 N N . HIS A 1 463 ? -9.707 14.567 22.200 1.00 88.38 463 HIS A N 1
ATOM 3562 C CA . HIS A 1 463 ? -9.159 13.528 21.320 1.00 88.38 463 HIS A CA 1
ATOM 3563 C C . HIS A 1 463 ? -10.190 12.999 20.326 1.00 88.38 463 HIS A C 1
ATOM 3565 O O . HIS A 1 463 ? -9.879 12.814 19.149 1.00 88.38 463 HIS A O 1
ATOM 3571 N N . TYR A 1 464 ? -11.414 12.747 20.795 1.00 89.62 464 TYR A N 1
ATOM 3572 C CA . TYR A 1 464 ? -12.495 12.279 19.935 1.00 89.62 464 TYR A CA 1
ATOM 3573 C C . TYR A 1 464 ? -12.894 13.351 18.918 1.00 89.62 464 TYR A C 1
ATOM 3575 O O . TYR A 1 464 ? -13.061 13.050 17.742 1.00 89.62 464 TYR A O 1
ATOM 3583 N N . HIS A 1 465 ? -12.988 14.606 19.346 1.00 90.06 465 HIS A N 1
ATOM 3584 C CA . HIS A 1 465 ? -13.326 15.745 18.503 1.00 90.06 465 HIS A CA 1
ATOM 3585 C C . HIS A 1 465 ? -12.337 15.904 17.344 1.00 90.06 465 HIS A C 1
ATOM 3587 O O . HIS A 1 465 ? -12.758 15.901 16.184 1.00 90.06 465 HIS A O 1
ATOM 3593 N N . GLU A 1 466 ? -11.031 15.902 17.632 1.00 93.38 466 GLU A N 1
ATOM 3594 C CA . GLU A 1 466 ? -10.007 16.020 16.589 1.00 93.38 466 GLU A CA 1
ATOM 3595 C C . GLU A 1 466 ? -9.976 14.817 15.645 1.00 93.38 466 GLU A C 1
ATOM 3597 O O . GLU A 1 466 ? -9.875 14.971 14.426 1.00 93.38 466 GLU A O 1
ATOM 3602 N N . LEU A 1 467 ? -10.132 13.600 16.175 1.00 94.31 467 LEU A N 1
ATOM 3603 C CA . LEU A 1 467 ? -10.287 12.417 15.330 1.00 94.31 467 LEU A CA 1
ATOM 3604 C C . LEU A 1 467 ? -11.573 12.504 14.491 1.00 94.31 467 LEU A C 1
ATOM 3606 O O . LEU A 1 467 ? -11.612 12.041 13.351 1.00 94.31 467 LEU A O 1
ATOM 3610 N N . GLY A 1 468 ? -12.624 13.115 15.044 1.00 94.69 468 GLY A N 1
ATOM 3611 C CA . GLY A 1 468 ? -13.906 13.396 14.402 1.00 94.69 468 GLY A CA 1
ATOM 3612 C C . GLY A 1 468 ? -13.718 14.160 13.105 1.00 94.69 468 GLY A C 1
ATOM 3613 O O . GLY A 1 468 ? -14.259 13.750 12.078 1.00 94.69 468 GLY A O 1
ATOM 3614 N N . HIS A 1 469 ? -12.892 15.207 13.126 1.00 95.75 469 HIS A N 1
ATOM 3615 C CA . HIS A 1 469 ? -12.539 15.970 11.931 1.00 95.75 469 HIS A CA 1
ATOM 3616 C C . HIS A 1 469 ? -11.901 15.102 10.839 1.00 95.75 469 HIS A C 1
ATOM 3618 O O . HIS A 1 469 ? -12.332 15.168 9.686 1.00 95.75 469 HIS A O 1
ATOM 3624 N N . ASN A 1 470 ? -10.984 14.190 11.186 1.00 95.50 470 ASN A N 1
ATOM 3625 C CA . ASN A 1 470 ? -10.383 13.258 10.217 1.00 95.50 470 ASN A CA 1
ATOM 3626 C C . ASN A 1 470 ? -11.410 12.293 9.585 1.00 95.50 470 ASN A C 1
ATOM 3628 O O . ASN A 1 470 ? -11.127 11.661 8.556 1.00 95.50 470 ASN A O 1
ATOM 3632 N N . PHE A 1 471 ? -12.603 12.151 10.174 1.00 95.00 471 PHE A N 1
ATOM 3633 C CA . PHE A 1 471 ? -13.692 11.308 9.676 1.00 95.00 471 PHE A CA 1
ATOM 3634 C C . PHE A 1 471 ? -14.881 12.079 9.090 1.00 95.00 471 PHE A C 1
ATOM 3636 O O . PHE A 1 471 ? -15.798 11.455 8.548 1.00 95.00 471 PHE A O 1
ATOM 3643 N N . GLN A 1 472 ? -14.852 13.409 9.076 1.00 93.25 472 GLN A N 1
ATOM 3644 C CA . GLN A 1 472 ? -15.858 14.199 8.367 1.00 93.25 472 GLN A CA 1
ATOM 3645 C C . GLN A 1 472 ? -15.822 13.948 6.854 1.00 93.25 472 GLN A C 1
ATOM 3647 O O . GLN A 1 472 ? -14.810 13.524 6.291 1.00 93.25 472 GLN A O 1
ATOM 3652 N N . VAL A 1 473 ? -16.958 14.180 6.193 1.00 92.56 473 VAL A N 1
ATOM 3653 C CA . VAL A 1 473 ? -17.091 14.120 4.731 1.00 92.56 473 VAL A CA 1
ATOM 3654 C C . VAL A 1 473 ? -17.765 15.398 4.275 1.00 92.56 473 VAL A C 1
ATOM 3656 O O . VAL A 1 473 ? -18.794 15.796 4.820 1.00 92.56 473 VAL A O 1
ATOM 3659 N N . SER A 1 474 ? -17.203 16.027 3.247 1.00 92.50 474 SER A N 1
ATOM 3660 C CA . SER A 1 474 ? -17.703 17.287 2.692 1.00 92.50 474 SER A CA 1
ATOM 3661 C C . SER A 1 474 ? -19.162 17.223 2.246 1.00 92.50 474 SER A C 1
ATOM 3663 O O . SER A 1 474 ? -19.839 18.245 2.267 1.00 92.50 474 SER A O 1
ATOM 3665 N N . ASP A 1 475 ? -19.650 16.044 1.863 1.00 93.25 475 ASP A N 1
ATOM 3666 C CA . ASP A 1 475 ? -20.987 15.843 1.295 1.00 93.25 475 ASP A CA 1
ATOM 3667 C C . ASP A 1 475 ? -22.117 16.005 2.328 1.00 93.25 475 ASP A C 1
ATOM 3669 O O . ASP A 1 475 ? -23.263 16.266 1.971 1.00 93.25 475 ASP A O 1
ATOM 3673 N N . TRP A 1 476 ? -21.820 15.887 3.623 1.00 90.69 476 TRP A N 1
ATOM 3674 C CA . TRP A 1 476 ? -22.777 16.168 4.705 1.00 90.69 476 TRP A CA 1
ATOM 3675 C C . TRP A 1 476 ? -22.276 17.216 5.702 1.00 90.69 476 TRP A C 1
ATOM 3677 O O . TRP A 1 476 ? -23.023 17.641 6.582 1.00 90.69 476 TRP A O 1
ATOM 3687 N N . THR A 1 477 ? -21.032 17.673 5.559 1.00 91.88 477 THR A N 1
ATOM 3688 C CA . THR A 1 477 ? -20.460 18.759 6.356 1.00 91.88 477 THR A CA 1
ATOM 3689 C C . THR A 1 477 ? -20.526 20.065 5.565 1.00 91.88 477 THR A C 1
ATOM 3691 O O . THR A 1 477 ? -19.694 20.350 4.701 1.00 91.88 477 THR A O 1
ATOM 3694 N N . TYR A 1 478 ? -21.541 20.875 5.867 1.00 88.12 478 TYR A N 1
ATOM 3695 C CA . TYR A 1 478 ? -21.605 22.269 5.431 1.00 88.12 478 TYR A CA 1
ATOM 3696 C C . TYR A 1 478 ? -20.661 23.134 6.288 1.00 88.12 478 TYR A C 1
ATOM 3698 O O . TYR A 1 478 ? -20.306 22.776 7.410 1.00 88.12 478 TYR A O 1
ATOM 3706 N N . SER A 1 479 ? -20.225 24.263 5.746 1.00 81.69 479 SER A N 1
ATOM 3707 C CA . SER A 1 479 ? -19.199 25.173 6.265 1.00 81.69 479 SER A CA 1
ATOM 3708 C C . SER A 1 479 ? -19.410 25.597 7.719 1.00 81.69 479 SER A C 1
ATOM 3710 O O . SER A 1 479 ? -18.446 25.679 8.473 1.00 81.69 479 SER A O 1
ATOM 3712 N N . GLN A 1 480 ? -20.655 25.801 8.154 1.00 79.94 480 GLN A N 1
ATOM 3713 C CA . GLN A 1 480 ? -20.964 26.147 9.549 1.00 79.94 480 GLN A CA 1
ATOM 3714 C C . GLN A 1 480 ? -21.056 24.931 10.489 1.00 79.94 480 GLN A C 1
ATOM 3716 O O . GLN A 1 480 ? -21.192 25.091 11.698 1.00 79.94 480 GLN A O 1
ATOM 3721 N N . ALA A 1 481 ? -20.980 23.713 9.951 1.00 84.69 481 ALA A N 1
ATOM 3722 C CA . ALA A 1 481 ? -21.076 22.444 10.672 1.00 84.69 481 ALA A CA 1
ATOM 3723 C C . ALA A 1 481 ? -19.736 21.709 10.816 1.00 84.69 481 ALA A C 1
ATOM 3725 O O . ALA A 1 481 ? -19.729 20.563 11.280 1.00 84.69 481 ALA A O 1
ATOM 3726 N N . VAL A 1 482 ? -18.613 22.331 10.439 1.00 86.81 482 VAL A N 1
ATOM 3727 C CA . VAL A 1 482 ? -17.274 21.735 10.594 1.00 86.81 482 VAL A CA 1
ATOM 3728 C C . VAL A 1 482 ? -17.016 21.373 12.059 1.00 86.81 482 VAL A C 1
ATOM 3730 O O . VAL A 1 482 ? -16.659 20.245 12.350 1.00 86.81 482 VAL A O 1
ATOM 3733 N N . GLU A 1 483 ? -17.364 22.246 12.994 1.00 85.75 483 GLU A N 1
ATOM 3734 C CA . GLU A 1 483 ? -17.215 21.998 14.438 1.00 85.75 483 GLU A CA 1
ATOM 3735 C C . GLU A 1 483 ? -18.408 21.259 15.080 1.00 85.75 483 GLU A C 1
ATOM 3737 O O . GLU A 1 483 ? -18.490 21.083 16.296 1.00 85.75 483 GLU A O 1
ATOM 3742 N N . VAL A 1 484 ? -19.389 20.847 14.271 1.00 85.88 484 VAL A N 1
ATOM 3743 C CA . VAL A 1 484 ? -20.625 20.196 14.738 1.00 85.88 484 VAL A CA 1
ATOM 3744 C C . VAL A 1 484 ? -20.646 18.731 14.327 1.00 85.88 484 VAL A C 1
ATOM 3746 O O . VAL A 1 484 ? -20.835 17.842 15.150 1.00 85.88 484 VAL A O 1
ATOM 3749 N N . THR A 1 485 ? -20.439 18.457 13.041 1.00 91.88 485 THR A N 1
ATOM 3750 C CA . THR A 1 485 ? -20.547 17.098 12.497 1.00 91.88 485 THR A CA 1
ATOM 3751 C C . THR A 1 485 ? -19.382 16.199 12.921 1.00 91.88 485 THR A C 1
ATOM 3753 O O . THR A 1 485 ? -19.581 14.990 13.014 1.00 91.88 485 THR A O 1
ATOM 3756 N N . CYS A 1 486 ? -18.211 16.756 13.270 1.00 91.69 486 CYS A N 1
ATOM 3757 C CA . CYS A 1 486 ? -17.123 16.005 13.915 1.00 91.69 486 CYS A CA 1
ATOM 3758 C C . CYS A 1 486 ? -17.585 15.418 15.259 1.00 91.69 486 CYS A C 1
ATOM 3760 O O . CYS A 1 486 ? -17.322 14.257 15.563 1.00 91.69 486 CYS A O 1
ATOM 3762 N N . ASN A 1 487 ? -18.388 16.176 16.010 1.00 89.00 487 ASN A N 1
ATOM 3763 C CA . ASN A 1 487 ? -18.880 15.786 17.325 1.00 89.00 487 ASN A CA 1
ATOM 3764 C C . ASN A 1 487 ? -19.972 14.709 17.292 1.00 89.00 487 ASN A C 1
ATOM 3766 O O . ASN A 1 487 ? -20.264 14.123 18.331 1.00 89.00 487 ASN A O 1
ATOM 3770 N N . ILE A 1 488 ? -20.536 14.372 16.125 1.00 90.81 488 ILE A N 1
ATOM 3771 C CA . ILE A 1 488 ? -21.378 13.171 15.984 1.00 90.81 488 ILE A CA 1
ATOM 3772 C C . ILE A 1 488 ? -20.544 11.921 16.307 1.00 90.81 488 ILE A C 1
ATOM 3774 O O . ILE A 1 488 ? -21.027 11.011 16.979 1.00 90.81 488 ILE A O 1
ATOM 3778 N N . PHE A 1 489 ? -19.275 11.899 15.893 1.00 92.38 489 PHE A N 1
ATOM 3779 C CA . PHE A 1 489 ? -18.355 10.818 16.225 1.00 92.38 489 PHE A CA 1
ATOM 3780 C C . PHE A 1 489 ? -17.931 10.850 17.698 1.00 92.38 489 PHE A C 1
ATOM 3782 O O . PHE A 1 489 ? -17.930 9.807 18.354 1.00 92.38 489 PHE A O 1
ATOM 3789 N N . SER A 1 490 ? -17.667 12.039 18.250 1.00 87.06 490 SER A N 1
ATOM 3790 C CA . SER A 1 490 ? -17.357 12.205 19.677 1.00 87.06 490 SER A CA 1
ATOM 3791 C C . SER A 1 490 ? -18.484 11.701 20.574 1.00 87.06 490 SER A C 1
ATOM 3793 O O . SER A 1 490 ? -18.240 10.932 21.500 1.00 87.06 490 SER A O 1
ATOM 3795 N N . LEU A 1 491 ? -19.735 12.047 20.251 1.00 79.31 491 LEU A N 1
ATOM 3796 C CA . LEU A 1 491 ? -20.919 11.541 20.948 1.00 79.31 491 LEU A CA 1
ATOM 3797 C C . LEU A 1 491 ? -21.017 10.012 20.880 1.00 79.31 491 LEU A C 1
ATOM 3799 O O . LEU A 1 491 ? -21.432 9.384 21.854 1.00 79.31 491 LEU A O 1
ATOM 3803 N N . TYR A 1 492 ? -20.641 9.407 19.751 1.00 83.38 492 TYR A N 1
ATOM 3804 C CA . TYR A 1 492 ? -20.667 7.955 19.603 1.00 83.38 492 TYR A CA 1
ATOM 3805 C C . TYR A 1 492 ? -19.637 7.268 20.500 1.00 83.38 492 TYR A C 1
ATOM 3807 O O . TYR A 1 492 ? -19.934 6.228 21.090 1.00 83.38 492 TYR A O 1
ATOM 3815 N N . LEU A 1 493 ? -18.443 7.849 20.652 1.00 79.94 493 LEU A N 1
ATOM 3816 C CA . LEU A 1 493 ? -17.438 7.319 21.572 1.00 79.94 493 LEU A CA 1
ATOM 3817 C C . LEU A 1 493 ? -17.783 7.561 23.028 1.00 79.94 493 LEU A C 1
ATOM 3819 O O . LEU A 1 493 ? -17.621 6.634 23.808 1.00 79.94 493 LEU A O 1
ATOM 3823 N N . GLU A 1 494 ? -18.312 8.725 23.396 1.00 74.56 494 GLU A N 1
ATOM 3824 C CA . GLU A 1 494 ? -18.790 8.966 24.763 1.00 74.56 494 GLU A CA 1
ATOM 3825 C C . GLU A 1 494 ? -19.898 7.981 25.163 1.00 74.56 494 GLU A C 1
ATOM 3827 O O . GLU A 1 494 ? -19.929 7.505 26.295 1.00 74.56 494 GLU A O 1
ATOM 3832 N N . GLU A 1 495 ? -20.789 7.604 24.235 1.00 71.44 495 GLU A N 1
ATOM 3833 C CA . GLU A 1 495 ? -21.787 6.559 24.503 1.00 71.44 495 GLU A CA 1
ATOM 3834 C C . GLU A 1 495 ? -21.142 5.171 24.694 1.00 71.44 495 GLU A C 1
ATOM 3836 O O . GLU A 1 495 ? -21.647 4.321 25.436 1.00 71.44 495 GLU A O 1
ATOM 3841 N N . ASN A 1 496 ? -20.004 4.923 24.042 1.00 69.12 496 ASN A N 1
ATOM 3842 C CA . ASN A 1 496 ? -19.301 3.647 24.117 1.00 69.12 496 ASN A CA 1
ATOM 3843 C C . ASN A 1 496 ? -18.298 3.547 25.275 1.00 69.12 496 ASN A C 1
ATOM 3845 O O . ASN A 1 496 ? -18.120 2.443 25.802 1.00 69.12 496 ASN A O 1
ATOM 3849 N N . PHE A 1 497 ? -17.709 4.670 25.677 1.00 71.31 497 PHE A N 1
ATOM 3850 C CA . PHE A 1 497 ? -16.688 4.837 26.706 1.00 71.31 497 PHE A CA 1
ATOM 3851 C C . PHE A 1 497 ? -17.014 6.060 27.584 1.00 71.31 497 PHE A C 1
ATOM 3853 O O . PHE A 1 497 ? -16.335 7.079 27.480 1.00 71.31 497 PHE A O 1
ATOM 3860 N N . PRO A 1 498 ? -18.053 5.994 28.437 1.00 59.91 498 PRO A N 1
ATOM 3861 C CA . PRO A 1 498 ? -18.420 7.149 29.244 1.00 59.91 498 PRO A CA 1
ATOM 3862 C C . PRO A 1 498 ? -17.335 7.456 30.285 1.00 59.91 498 PRO A C 1
ATOM 3864 O O . PRO A 1 498 ? -17.108 6.659 31.193 1.00 59.91 498 PRO A O 1
ATOM 3867 N N . ASP A 1 499 ? -16.702 8.629 30.201 1.00 50.94 499 ASP A N 1
ATOM 3868 C CA . ASP A 1 499 ? -15.686 9.065 31.177 1.00 50.94 499 ASP A CA 1
ATOM 3869 C C . ASP A 1 499 ? -16.297 9.314 32.575 1.00 50.94 499 ASP A C 1
ATOM 3871 O O . ASP A 1 499 ? -15.620 9.237 33.599 1.00 50.94 499 ASP A O 1
ATOM 3875 N N . SER A 1 500 ? -17.610 9.563 32.643 1.00 46.19 500 SER A N 1
ATOM 3876 C CA . SER A 1 500 ? -18.410 9.508 33.869 1.00 46.19 500 SER A CA 1
ATOM 3877 C C . SER A 1 500 ? -19.888 9.277 33.533 1.00 46.19 500 SER A C 1
ATOM 3879 O O . SER A 1 500 ? -20.361 9.673 32.469 1.00 46.19 500 SER A O 1
ATOM 3881 N N . ALA A 1 501 ? -20.681 8.753 34.475 1.00 40.09 501 ALA A N 1
ATOM 3882 C CA . ALA A 1 501 ? -22.146 8.712 34.335 1.00 40.09 501 ALA A CA 1
ATOM 3883 C C . ALA A 1 501 ? -22.793 10.115 34.178 1.00 40.09 501 ALA A C 1
ATOM 3885 O O . ALA A 1 501 ? -23.988 10.225 33.899 1.00 40.09 501 ALA A O 1
ATOM 3886 N N . ASN A 1 502 ? -22.022 11.197 34.370 1.00 39.50 502 ASN A N 1
ATOM 3887 C CA . ASN A 1 502 ? -22.497 12.579 34.387 1.00 39.50 502 ASN A CA 1
ATOM 3888 C C . ASN A 1 502 ? -22.261 13.353 33.071 1.00 39.50 502 ASN A C 1
ATOM 3890 O O . ASN A 1 502 ? -22.997 14.308 32.832 1.00 39.50 502 ASN A O 1
ATOM 3894 N N . THR A 1 503 ? -21.301 12.985 32.213 1.00 46.22 503 THR A N 1
ATOM 3895 C CA . THR A 1 503 ? -20.897 13.815 31.052 1.00 46.22 503 THR A CA 1
ATOM 3896 C C . THR A 1 503 ? -21.906 13.786 29.904 1.00 46.22 503 THR A C 1
ATOM 3898 O O . THR A 1 503 ? -22.359 14.840 29.466 1.00 46.22 503 THR A O 1
ATOM 3901 N N . TYR A 1 504 ? -22.356 12.606 29.473 1.00 44.97 504 TYR A N 1
ATOM 3902 C CA . TYR A 1 504 ? -23.375 12.499 28.416 1.00 44.97 504 TYR A CA 1
ATOM 3903 C C . TYR A 1 504 ? -24.794 12.796 28.945 1.00 44.97 504 TYR A C 1
ATOM 3905 O O . TYR A 1 504 ? -25.634 13.359 28.248 1.00 44.97 504 TYR A O 1
ATOM 3913 N N . GLY A 1 505 ? -25.090 12.392 30.188 1.00 41.47 505 GLY A N 1
ATOM 3914 C CA . GLY A 1 505 ? -26.449 12.394 30.747 1.00 41.47 505 GLY A CA 1
ATOM 3915 C C . GLY A 1 505 ? -26.925 13.711 31.374 1.00 41.47 505 GLY A C 1
ATOM 3916 O O . GLY A 1 505 ? -28.131 13.952 31.380 1.00 41.47 505 GLY A O 1
ATOM 3917 N N . LYS A 1 506 ? -26.026 14.556 31.907 1.00 38.97 506 LYS A N 1
ATOM 3918 C CA . LYS A 1 506 ? -26.396 15.846 32.529 1.00 38.97 506 LYS A CA 1
ATOM 3919 C C . LYS A 1 506 ? -26.021 17.066 31.692 1.00 38.97 506 LYS A C 1
ATOM 3921 O O . LYS A 1 506 ? -26.814 17.999 31.648 1.00 38.97 506 LYS A O 1
ATOM 3926 N N . SER A 1 507 ? -24.862 17.071 31.030 1.00 42.47 507 SER A N 1
ATOM 3927 C CA . SER A 1 507 ? -24.377 18.264 30.313 1.00 42.47 507 SER A CA 1
ATOM 3928 C C . SER A 1 507 ? -25.163 18.574 29.035 1.00 42.47 507 SER A C 1
ATOM 3930 O O . SER A 1 507 ? -25.247 19.732 28.642 1.00 42.47 507 SER A O 1
ATOM 3932 N N . PHE A 1 508 ? -25.791 17.565 28.422 1.00 47.16 508 PHE A N 1
ATOM 3933 C CA . PHE A 1 508 ? -26.589 17.707 27.196 1.00 47.16 508 PHE A CA 1
ATOM 3934 C C . PHE A 1 508 ? -28.092 17.501 27.410 1.00 47.16 508 PHE A C 1
ATOM 3936 O O . PHE A 1 508 ? -28.833 17.234 26.467 1.00 47.16 508 PHE A O 1
ATOM 3943 N N . ASN A 1 509 ? -28.554 17.658 28.650 1.00 42.22 509 ASN A N 1
ATOM 3944 C CA . ASN A 1 509 ? -29.961 17.900 28.930 1.00 42.22 509 ASN A CA 1
ATOM 3945 C C . ASN A 1 509 ? -30.137 19.406 29.171 1.00 42.22 509 ASN A C 1
ATOM 3947 O O . ASN A 1 509 ? -30.252 19.812 30.332 1.00 42.22 509 ASN A O 1
ATOM 3951 N N . PRO A 1 510 ? -30.105 20.272 28.137 1.00 37.84 510 PRO A N 1
ATOM 3952 C CA . PRO A 1 510 ? -30.601 21.615 28.350 1.00 37.84 510 PRO A CA 1
ATOM 3953 C C . PRO A 1 510 ? -32.065 21.472 28.786 1.00 37.84 510 PRO A C 1
ATOM 3955 O O . PRO A 1 510 ? -32.829 20.733 28.156 1.00 37.84 510 PRO A O 1
ATOM 3958 N N . PRO A 1 511 ? -32.496 22.146 29.862 1.00 37.31 511 PRO A N 1
ATOM 3959 C CA . PRO A 1 511 ? -33.913 22.384 30.052 1.00 37.31 511 PRO A CA 1
ATOM 3960 C C . PRO A 1 511 ? -34.428 22.998 28.745 1.00 37.31 511 PRO A C 1
ATOM 3962 O O . PRO A 1 511 ? -33.919 24.038 28.319 1.00 37.31 511 PRO A O 1
ATOM 3965 N N . ARG A 1 512 ? -35.377 22.338 28.069 1.00 43.94 512 ARG A N 1
ATOM 3966 C CA . ARG A 1 512 ? -36.077 22.947 26.926 1.00 43.94 512 ARG A CA 1
ATOM 3967 C C . ARG A 1 512 ? -36.552 24.330 27.362 1.00 43.94 512 ARG A C 1
ATOM 3969 O O . ARG A 1 512 ? -37.140 24.458 28.437 1.00 43.94 512 ARG A O 1
ATOM 3976 N N . GLY A 1 513 ? -36.220 25.353 26.582 1.00 40.47 513 GLY A N 1
ATOM 3977 C CA . GLY A 1 513 ? -36.250 26.753 27.008 1.00 40.47 513 GLY A CA 1
ATOM 3978 C C . GLY A 1 513 ? -34.962 27.534 26.729 1.00 40.47 513 GLY A C 1
ATOM 3979 O O . GLY A 1 513 ? -34.978 28.755 26.835 1.00 40.47 513 GLY A O 1
ATOM 3980 N N . LEU A 1 514 ? -33.860 26.887 26.325 1.00 40.88 514 LEU A N 1
ATOM 3981 C CA . LEU A 1 514 ? -32.697 27.597 25.767 1.00 40.88 514 LEU A CA 1
ATOM 3982 C C . LEU A 1 514 ? -32.853 27.905 24.269 1.00 40.88 514 LEU A C 1
ATOM 3984 O O . LEU A 1 514 ? -32.135 28.768 23.764 1.00 40.88 514 LEU A O 1
ATOM 3988 N N . GLU A 1 515 ? -33.827 27.307 23.563 1.00 48.12 515 GLU A N 1
ATOM 3989 C CA . GLU A 1 515 ? -34.106 27.671 22.166 1.00 48.12 515 GLU A CA 1
ATOM 3990 C C . GLU A 1 515 ? -34.459 29.160 22.041 1.00 48.12 515 GLU A C 1
ATOM 3992 O O . GLU A 1 515 ? -34.131 29.785 21.039 1.00 48.12 515 GLU A O 1
ATOM 3997 N N . THR A 1 516 ? -35.074 29.770 23.060 1.00 43.66 516 THR A N 1
ATOM 3998 C CA . THR A 1 516 ? -35.366 31.213 23.071 1.00 43.66 516 THR A CA 1
ATOM 3999 C C . THR A 1 516 ? -34.118 32.085 23.201 1.00 43.66 516 THR A C 1
ATOM 4001 O O . THR A 1 516 ? -34.109 33.192 22.672 1.00 43.66 516 THR A O 1
ATOM 4004 N N . THR A 1 517 ? -33.056 31.591 23.842 1.00 44.34 517 THR A N 1
ATOM 4005 C CA . THR A 1 517 ? -31.773 32.301 23.968 1.00 44.34 517 THR A CA 1
ATOM 4006 C C . THR A 1 517 ? -31.007 32.297 22.641 1.00 44.34 517 THR A C 1
ATOM 4008 O O . THR A 1 517 ? -30.387 33.295 22.288 1.00 44.34 517 THR A O 1
ATOM 4011 N N . PHE A 1 518 ? -31.117 31.215 21.859 1.00 46.66 518 PHE A N 1
ATOM 4012 C CA . PHE A 1 518 ? -30.487 31.095 20.536 1.00 46.66 518 PHE A CA 1
ATOM 4013 C C . PHE A 1 518 ? -31.338 31.670 19.391 1.00 46.66 518 PHE A C 1
ATOM 4015 O O . PHE A 1 518 ? -30.785 32.148 18.405 1.00 46.66 518 PHE A O 1
ATOM 4022 N N . LYS A 1 519 ? -32.673 31.713 19.527 1.00 43.66 519 LYS A N 1
ATOM 4023 C CA . LYS A 1 519 ? -33.592 32.330 18.546 1.00 43.66 519 LYS A CA 1
ATOM 4024 C C . LYS A 1 519 ? -33.412 33.844 18.385 1.00 43.66 519 LYS A C 1
ATOM 4026 O O . LYS A 1 519 ? -33.831 34.385 17.367 1.00 43.66 519 LYS A O 1
ATOM 4031 N N . GLY A 1 520 ? -32.823 34.524 19.371 1.00 41.66 520 GLY A N 1
ATOM 4032 C CA . GLY A 1 520 ? -32.561 35.967 19.334 1.00 41.66 520 GLY A CA 1
ATOM 4033 C C . GLY A 1 520 ? -31.172 36.360 18.822 1.00 41.66 520 GLY A C 1
ATOM 4034 O O . GLY A 1 520 ? -30.893 37.553 18.718 1.00 41.66 520 GLY A O 1
ATOM 4035 N N . ASN A 1 521 ? -30.291 35.399 18.524 1.00 44.22 521 ASN A N 1
ATOM 4036 C CA . ASN A 1 521 ? -28.927 35.705 18.109 1.00 44.22 521 ASN A CA 1
ATOM 4037 C C . ASN A 1 521 ? -28.894 36.019 16.605 1.00 44.22 521 ASN A C 1
ATOM 4039 O O . ASN A 1 521 ? -28.859 35.127 15.764 1.00 44.22 521 ASN A O 1
ATOM 4043 N N . THR A 1 522 ? -28.926 37.308 16.268 1.00 40.06 522 THR A N 1
ATOM 4044 C CA . THR A 1 522 ? -28.805 37.837 14.899 1.00 40.06 522 THR A CA 1
ATOM 4045 C C . THR A 1 522 ? -27.366 37.818 14.373 1.00 40.06 522 THR A C 1
ATOM 4047 O O . THR A 1 522 ? -27.053 38.559 13.445 1.00 40.06 522 THR A O 1
ATOM 4050 N N . GLN A 1 523 ? -26.457 37.049 14.978 1.00 38.97 523 GLN A N 1
ATOM 4051 C CA . GLN A 1 523 ? -25.120 36.899 14.419 1.00 38.97 523 GLN A CA 1
ATOM 4052 C C . GLN A 1 523 ? -25.205 36.051 13.154 1.00 38.97 523 GLN A C 1
ATOM 4054 O O . GLN A 1 523 ? -25.725 34.937 13.179 1.00 38.97 523 GLN A O 1
ATOM 4059 N N . ASP A 1 524 ? -24.694 36.599 12.053 1.00 39.50 524 ASP A N 1
ATOM 4060 C CA . ASP A 1 524 ? -24.432 35.897 10.801 1.00 39.50 524 ASP A CA 1
ATOM 4061 C C . ASP A 1 524 ? -23.681 34.585 11.076 1.00 39.50 524 ASP A C 1
ATOM 4063 O O . ASP A 1 524 ? -22.460 34.603 11.151 1.00 39.50 524 ASP A O 1
ATOM 4067 N N . TYR A 1 525 ? -24.402 33.473 11.273 1.00 44.59 525 TYR A N 1
ATOM 4068 C CA . TYR A 1 525 ? -23.965 32.069 11.380 1.00 44.59 525 TYR A CA 1
ATOM 4069 C C . TYR A 1 525 ? -22.483 31.799 11.756 1.00 44.59 525 TYR A C 1
ATOM 4071 O O . TYR A 1 525 ? -21.829 30.938 11.163 1.00 44.59 525 TYR A O 1
ATOM 4079 N N . LYS A 1 526 ? -21.917 32.528 12.721 1.00 34.28 526 LYS A N 1
ATOM 4080 C CA . LYS A 1 526 ? -20.509 32.445 13.125 1.00 34.28 526 LYS A CA 1
ATOM 4081 C C . LYS A 1 526 ? -20.415 32.741 14.613 1.00 34.28 526 LYS A C 1
ATOM 4083 O O . LYS A 1 526 ? -20.444 33.892 15.023 1.00 34.28 526 LYS A O 1
ATOM 4088 N N . GLY A 1 527 ? -20.272 31.682 15.399 1.00 34.78 527 GLY A N 1
ATOM 4089 C CA . GLY A 1 527 ? -20.104 31.754 16.849 1.00 34.78 527 GLY A CA 1
ATOM 4090 C C . GLY A 1 527 ? -21.337 31.241 17.586 1.00 34.78 527 GLY A C 1
ATOM 4091 O O . GLY A 1 527 ? -22.439 31.730 17.381 1.00 34.78 527 GLY A O 1
ATOM 4092 N N . ASP A 1 528 ? -21.129 30.238 18.437 1.00 42.62 528 ASP A N 1
ATOM 4093 C CA . ASP A 1 528 ? -22.102 29.590 19.339 1.00 42.62 528 ASP A CA 1
ATOM 4094 C C . ASP A 1 528 ? -23.014 28.475 18.776 1.00 42.62 528 ASP A C 1
ATOM 4096 O O . ASP A 1 528 ? -23.766 27.846 19.521 1.00 42.62 528 ASP A O 1
ATOM 4100 N N . TRP A 1 529 ? -22.881 28.114 17.493 1.00 46.88 529 TRP A N 1
ATOM 4101 C CA . TRP A 1 529 ? -23.555 26.931 16.917 1.00 46.88 529 TRP A CA 1
ATOM 4102 C C . TRP A 1 529 ? -22.876 25.584 17.231 1.00 46.88 529 TRP A C 1
ATOM 4104 O O . TRP A 1 529 ? -23.466 24.545 16.948 1.00 46.88 529 TRP A O 1
ATOM 4114 N N . THR A 1 530 ? -21.675 25.546 17.816 1.00 55.31 530 THR A N 1
ATOM 4115 C CA . THR A 1 530 ? -20.960 24.280 18.090 1.00 55.31 530 THR A CA 1
ATOM 4116 C C . THR A 1 530 ? -21.697 23.414 19.110 1.00 55.31 530 THR A C 1
ATOM 4118 O O . THR A 1 530 ? -21.971 22.244 18.849 1.00 55.31 530 THR A O 1
ATOM 4121 N N . SER A 1 531 ? -22.117 24.010 20.226 1.00 56.53 531 SER A N 1
ATOM 4122 C CA . SER A 1 531 ? -22.890 23.324 21.266 1.00 56.53 531 SER A CA 1
ATOM 4123 C C . SER A 1 531 ? -24.370 23.191 20.895 1.00 56.53 531 SER A C 1
ATOM 4125 O O . SER A 1 531 ? -24.950 22.124 21.075 1.00 56.53 531 SER A O 1
ATOM 4127 N N . ALA A 1 532 ? -24.988 24.243 20.341 1.00 60.72 532 ALA A N 1
ATOM 4128 C CA . ALA A 1 532 ? -26.415 24.244 20.004 1.00 60.72 532 ALA A CA 1
ATOM 4129 C C . ALA A 1 532 ? -26.742 23.403 18.757 1.00 60.72 532 ALA A C 1
ATOM 4131 O O . ALA A 1 532 ? -27.719 22.661 18.748 1.00 60.72 532 ALA A O 1
ATOM 4132 N N . GLY A 1 533 ? -25.906 23.457 17.720 1.00 71.06 533 GLY A N 1
ATOM 4133 C CA . GLY A 1 533 ? -26.062 22.649 16.511 1.00 71.06 533 GLY A CA 1
ATOM 4134 C C . GLY A 1 533 ? -25.850 21.161 16.766 1.00 71.06 533 GLY A C 1
ATOM 4135 O O . GLY A 1 533 ? -26.494 20.331 16.130 1.00 71.06 533 GLY A O 1
ATOM 4136 N N . LEU A 1 534 ? -25.003 20.801 17.733 1.00 76.25 534 LEU A N 1
ATOM 4137 C CA . LEU A 1 534 ? -24.839 19.406 18.132 1.00 76.25 534 LEU A CA 1
ATOM 4138 C C . LEU A 1 534 ? -26.118 18.838 18.767 1.00 76.25 534 LEU A C 1
ATOM 4140 O O . LEU A 1 534 ? -26.423 17.663 18.564 1.00 76.25 534 LEU A O 1
ATOM 4144 N N . LEU A 1 535 ? -26.907 19.668 19.464 1.00 73.62 535 LEU A N 1
ATOM 4145 C CA . LEU A 1 535 ? -28.193 19.255 20.039 1.00 73.62 535 LEU A CA 1
ATOM 4146 C C . LEU A 1 535 ? -29.208 18.831 18.969 1.00 73.62 535 LEU A C 1
ATOM 4148 O O . LEU A 1 535 ? -29.953 17.886 19.204 1.00 73.62 535 LEU A O 1
ATOM 4152 N N . PHE A 1 536 ? -29.194 19.445 17.779 1.00 79.12 536 PHE A N 1
ATOM 4153 C CA . PHE A 1 536 ? -30.028 19.010 16.650 1.00 79.12 536 PHE A CA 1
ATOM 4154 C C . PHE A 1 536 ? -29.751 17.544 16.281 1.00 79.12 536 PHE A C 1
ATOM 4156 O O . PHE A 1 536 ? -30.674 16.742 16.143 1.00 79.12 536 PHE A O 1
ATOM 4163 N N . TYR A 1 537 ? -28.475 17.166 16.157 1.00 84.62 537 TYR A N 1
ATOM 4164 C CA . TYR A 1 537 ? -28.097 15.780 15.870 1.00 84.62 537 TYR A CA 1
ATOM 4165 C C . TYR A 1 537 ? -28.374 14.865 17.061 1.00 84.62 537 TYR A C 1
ATOM 4167 O O . TYR A 1 537 ? -28.801 13.728 16.870 1.00 84.62 537 TYR A O 1
ATOM 4175 N N . LEU A 1 538 ? -28.174 15.357 18.284 1.00 75.75 538 LEU A N 1
ATOM 4176 C CA . LEU A 1 538 ? -28.467 14.607 19.496 1.00 75.75 538 LEU A CA 1
ATOM 4177 C C . LEU A 1 538 ? -29.959 14.268 19.614 1.00 75.75 538 LEU A C 1
ATOM 4179 O O . LEU A 1 538 ? -30.274 13.129 19.944 1.00 75.75 538 LEU A O 1
ATOM 4183 N N . ASP A 1 539 ? -30.867 15.191 19.294 1.00 72.19 539 ASP A N 1
ATOM 4184 C CA . ASP A 1 539 ? -32.310 14.927 19.243 1.00 72.19 539 ASP A CA 1
ATOM 4185 C C . ASP A 1 539 ? -32.628 13.791 18.265 1.00 72.19 539 ASP A C 1
ATOM 4187 O O . ASP A 1 539 ? -33.384 12.877 18.597 1.00 72.19 539 ASP A O 1
ATOM 4191 N N . LEU A 1 540 ? -32.006 13.797 17.081 1.00 77.00 540 LEU A N 1
ATOM 4192 C CA . LEU A 1 540 ? -32.156 12.727 16.092 1.00 77.00 540 LEU A CA 1
ATOM 4193 C C . LEU A 1 540 ? -31.594 11.387 16.600 1.00 77.00 540 LEU A C 1
ATOM 4195 O O . LEU A 1 540 ? -32.240 10.351 16.443 1.00 77.00 540 LEU A O 1
ATOM 4199 N N . ILE A 1 541 ? -30.425 11.392 17.246 1.00 74.38 541 ILE A N 1
ATOM 4200 C CA . ILE A 1 541 ? -29.797 10.195 17.831 1.00 74.38 541 ILE A CA 1
ATOM 4201 C C . ILE A 1 541 ? -30.656 9.630 18.966 1.00 74.38 541 ILE A C 1
ATOM 4203 O O . ILE A 1 541 ? -30.918 8.429 19.004 1.00 74.38 541 ILE A O 1
ATOM 4207 N N . GLN A 1 542 ? -31.140 10.476 19.875 1.00 67.75 542 GLN A N 1
ATOM 4208 C CA . GLN A 1 542 ? -32.020 10.059 20.967 1.00 67.75 542 GLN A CA 1
ATOM 4209 C C . GLN A 1 542 ? -33.359 9.535 20.442 1.00 67.75 542 GLN A C 1
ATOM 4211 O O . GLN A 1 542 ? -33.944 8.629 21.039 1.00 67.75 542 GLN A O 1
ATOM 4216 N N . ALA A 1 543 ? -33.832 10.091 19.326 1.00 66.19 543 ALA A N 1
ATOM 4217 C CA . ALA A 1 543 ? -35.091 9.719 18.713 1.00 66.19 543 ALA A CA 1
ATOM 4218 C C . ALA A 1 543 ? -35.041 8.396 17.940 1.00 66.19 543 ALA A C 1
ATOM 4220 O O . ALA A 1 543 ? -35.953 7.574 18.044 1.00 66.19 543 ALA A O 1
ATOM 4221 N N . PHE A 1 544 ? -33.996 8.208 17.137 1.00 65.12 544 PHE A N 1
ATOM 4222 C CA . PHE A 1 544 ? -33.949 7.175 16.100 1.00 65.12 544 PHE A CA 1
ATOM 4223 C C . PHE A 1 544 ? -32.749 6.221 16.232 1.00 65.12 544 PHE A C 1
ATOM 4225 O O . PHE A 1 544 ? -32.697 5.207 15.533 1.00 65.12 544 PHE A O 1
ATOM 4232 N N . GLY A 1 545 ? -31.826 6.495 17.157 1.00 62.12 545 GLY A N 1
ATOM 4233 C CA . GLY A 1 545 ? -30.661 5.666 17.463 1.00 62.12 545 GLY A CA 1
ATOM 4234 C C . GLY A 1 545 ? -29.471 5.874 16.521 1.00 62.12 545 GLY A C 1
ATOM 4235 O O . GLY A 1 545 ? -29.535 6.583 15.523 1.00 62.12 545 GLY A O 1
ATOM 4236 N N . TRP A 1 546 ? -28.353 5.209 16.814 1.00 72.19 546 TRP A N 1
ATOM 4237 C CA . TRP A 1 546 ? -27.123 5.324 16.017 1.00 72.19 546 TRP A CA 1
ATOM 4238 C C . TRP A 1 546 ? -27.191 4.640 14.654 1.00 72.19 546 TRP A C 1
ATOM 4240 O O . TRP A 1 546 ? -26.438 4.979 13.743 1.00 72.19 546 TRP A O 1
ATOM 4250 N N . VAL A 1 547 ? -28.099 3.683 14.466 1.00 70.06 547 VAL A N 1
ATOM 4251 C CA . VAL A 1 547 ? -28.176 2.973 13.183 1.00 70.06 547 VAL A CA 1
ATOM 4252 C C . VAL A 1 547 ? -28.805 3.819 12.092 1.00 70.06 547 VAL A C 1
ATOM 4254 O O . VAL A 1 547 ? -28.398 3.689 10.940 1.00 70.06 547 VAL A O 1
ATOM 4257 N N . SER A 1 548 ? -29.749 4.703 12.414 1.00 74.06 548 SER A N 1
ATOM 4258 C CA . SER A 1 548 ? -30.234 5.664 11.422 1.00 74.06 548 SER A CA 1
ATOM 4259 C C . SER A 1 548 ? -29.103 6.587 10.960 1.00 74.06 548 SER A C 1
ATOM 4261 O O . SER A 1 548 ? -29.003 6.836 9.763 1.00 74.06 548 SER A O 1
ATOM 4263 N N . ILE A 1 549 ? -28.196 6.997 11.859 1.00 83.50 549 ILE A N 1
ATOM 4264 C CA . ILE A 1 549 ? -26.985 7.762 11.508 1.00 83.50 549 ILE A CA 1
ATOM 4265 C C . ILE A 1 549 ? -26.076 6.946 10.582 1.00 83.50 549 ILE A C 1
ATOM 4267 O O . ILE A 1 549 ? -25.706 7.434 9.519 1.00 83.50 549 ILE A O 1
ATOM 4271 N N . ARG A 1 550 ? -25.783 5.682 10.919 1.00 84.12 550 ARG A N 1
ATOM 4272 C CA . ARG A 1 550 ? -24.980 4.801 10.050 1.00 84.12 550 ARG A CA 1
ATOM 4273 C C . ARG A 1 550 ? -25.600 4.627 8.669 1.00 84.12 550 ARG A C 1
ATOM 4275 O O . ARG A 1 550 ? -24.912 4.779 7.670 1.00 84.12 550 ARG A O 1
ATOM 4282 N N . LYS A 1 551 ? -26.904 4.341 8.596 1.00 79.81 551 LYS A N 1
ATOM 4283 C CA . LYS A 1 551 ? -27.619 4.219 7.316 1.00 79.81 551 LYS A CA 1
ATOM 4284 C C . LYS A 1 551 ? -27.546 5.522 6.520 1.00 79.81 551 LYS A C 1
ATOM 4286 O O . LYS A 1 551 ? -27.314 5.468 5.319 1.00 79.81 551 LYS A O 1
ATOM 4291 N N . ALA A 1 552 ? -27.679 6.671 7.184 1.00 89.75 552 ALA A N 1
ATOM 4292 C CA . ALA A 1 552 ? -27.577 7.970 6.532 1.00 89.75 552 ALA A CA 1
ATOM 4293 C C . ALA A 1 552 ? -26.176 8.206 5.959 1.00 89.75 552 ALA A C 1
ATOM 4295 O O . ALA A 1 552 ? -26.073 8.626 4.814 1.00 89.75 552 ALA A O 1
ATOM 4296 N N . PHE A 1 553 ? -25.112 7.866 6.692 1.00 93.38 553 PHE A N 1
ATOM 4297 C CA . PHE A 1 553 ? -23.744 7.940 6.171 1.00 93.38 553 PHE A CA 1
ATOM 4298 C C . PHE A 1 553 ? -23.496 6.946 5.026 1.00 93.38 553 PHE A C 1
ATOM 4300 O O . PHE A 1 553 ? -22.904 7.315 4.014 1.00 93.38 553 PHE A O 1
ATOM 4307 N N . ALA A 1 554 ? -24.010 5.716 5.122 1.00 89.00 554 ALA A N 1
ATOM 4308 C CA . ALA A 1 554 ? -23.869 4.709 4.069 1.00 89.00 554 ALA A CA 1
ATOM 4309 C C . ALA A 1 554 ? -24.456 5.161 2.720 1.00 89.00 554 ALA A C 1
ATOM 4311 O O . ALA A 1 554 ? -23.904 4.830 1.669 1.00 89.00 554 ALA A O 1
ATOM 4312 N N . GLU A 1 555 ? -25.548 5.936 2.726 1.00 90.50 555 GLU A N 1
ATOM 4313 C CA . GLU A 1 555 ? -26.186 6.387 1.486 1.00 90.50 555 GLU A CA 1
ATOM 4314 C C . GLU A 1 555 ? -25.254 7.216 0.591 1.00 90.50 555 GLU A C 1
ATOM 4316 O O . GLU A 1 555 ? -25.368 7.127 -0.630 1.00 90.50 555 GLU A O 1
ATOM 4321 N N . TYR A 1 556 ? -24.274 7.937 1.141 1.00 91.31 556 TYR A N 1
ATOM 4322 C CA . TYR A 1 556 ? -23.348 8.743 0.333 1.00 91.31 556 TYR A CA 1
ATOM 4323 C C . TYR A 1 556 ? -22.239 7.919 -0.337 1.00 91.31 556 TYR A C 1
ATOM 4325 O O . TYR A 1 556 ? -21.530 8.428 -1.196 1.00 91.31 556 TYR A O 1
ATOM 4333 N N . TYR A 1 557 ? -22.100 6.633 -0.014 1.00 87.75 557 TYR A N 1
ATOM 4334 C CA . TYR A 1 557 ? -21.153 5.744 -0.700 1.00 87.75 557 TYR A CA 1
ATOM 4335 C C . TYR A 1 557 ? -21.811 4.906 -1.803 1.00 87.75 557 TYR A C 1
ATOM 4337 O O . TYR A 1 557 ? -21.144 4.111 -2.462 1.00 87.75 557 TYR A O 1
ATOM 4345 N N . THR A 1 558 ? -23.123 5.059 -2.019 1.00 80.06 558 THR A N 1
ATOM 4346 C CA . THR A 1 558 ? -23.895 4.196 -2.923 1.00 80.06 558 THR A CA 1
ATOM 4347 C C . THR A 1 558 ? -24.506 4.985 -4.076 1.00 80.06 558 THR A C 1
ATOM 4349 O O . THR A 1 558 ? -25.344 5.860 -3.878 1.00 80.06 558 THR A O 1
ATOM 4352 N N . ALA A 1 559 ? -24.160 4.617 -5.314 1.00 71.19 559 ALA A N 1
ATOM 4353 C CA . ALA A 1 559 ? -24.695 5.275 -6.513 1.00 71.19 559 ALA A CA 1
ATOM 4354 C C . ALA A 1 559 ? -26.233 5.195 -6.619 1.00 71.19 559 ALA A C 1
ATOM 4356 O O . ALA A 1 559 ? -26.869 6.082 -7.185 1.00 71.19 559 ALA A O 1
ATOM 4357 N N . ALA A 1 560 ? -26.844 4.155 -6.036 1.00 72.44 560 ALA A N 1
ATOM 4358 C CA . ALA A 1 560 ? -28.297 3.978 -5.987 1.00 72.44 560 ALA A CA 1
ATOM 4359 C C . ALA A 1 560 ? -29.023 5.094 -5.215 1.00 72.44 560 ALA A C 1
ATOM 4361 O O . ALA A 1 560 ? -30.215 5.314 -5.424 1.00 72.44 560 ALA A O 1
ATOM 4362 N N . SER A 1 561 ? -28.308 5.811 -4.349 1.00 73.00 561 SER A N 1
ATOM 4363 C CA . SER A 1 561 ? -28.871 6.845 -3.487 1.00 73.00 561 SER A CA 1
ATOM 4364 C C . SER A 1 561 ? -28.818 8.244 -4.122 1.00 73.00 561 SER A C 1
ATOM 4366 O O . SER A 1 561 ? -29.147 9.230 -3.460 1.00 73.00 561 SER A O 1
ATOM 4368 N N . GLY A 1 562 ? -28.445 8.345 -5.402 1.00 78.00 562 GLY A N 1
ATOM 4369 C CA . GLY A 1 562 ? -28.414 9.588 -6.176 1.00 78.00 562 GLY A CA 1
ATOM 4370 C C . GLY A 1 562 ? -27.051 10.284 -6.182 1.00 78.00 562 GLY A C 1
ATOM 4371 O O . GLY A 1 562 ? -26.074 9.789 -5.627 1.00 78.00 562 GLY A O 1
ATOM 4372 N N . THR A 1 563 ? -26.986 11.441 -6.840 1.00 81.75 563 THR A N 1
ATOM 4373 C CA . THR A 1 563 ? -25.770 12.263 -6.921 1.00 81.75 563 THR A CA 1
ATOM 4374 C C . THR A 1 563 ? -25.424 12.890 -5.571 1.00 81.75 563 THR A C 1
ATOM 4376 O O . THR A 1 563 ? -26.313 13.225 -4.783 1.00 81.75 563 THR A O 1
ATOM 4379 N N . LEU A 1 564 ? -24.127 13.069 -5.314 1.00 91.00 564 LEU A N 1
ATOM 4380 C CA . LEU A 1 564 ? -23.644 13.750 -4.115 1.00 91.00 564 LEU A CA 1
ATOM 4381 C C . LEU A 1 564 ? -23.999 15.246 -4.158 1.00 91.00 564 LEU A C 1
ATOM 4383 O O . LEU A 1 564 ? -23.971 15.839 -5.239 1.00 91.00 564 LEU A O 1
ATOM 4387 N N . PRO A 1 565 ? -24.356 15.854 -3.014 1.00 92.25 565 PRO A N 1
ATOM 4388 C CA . PRO A 1 565 ? -24.626 17.285 -2.940 1.00 92.25 565 PRO A CA 1
ATOM 4389 C C . PRO A 1 565 ? -23.349 18.094 -3.174 1.00 92.25 565 PRO A C 1
ATOM 4391 O O . PRO A 1 565 ? -22.281 17.748 -2.677 1.00 92.25 565 PRO A O 1
ATOM 4394 N N . THR A 1 566 ? -23.467 19.202 -3.901 1.00 88.75 566 THR A N 1
ATOM 4395 C CA . THR A 1 566 ? -22.317 20.034 -4.289 1.00 88.75 566 THR A CA 1
ATOM 4396 C C . THR A 1 566 ? -22.340 21.413 -3.642 1.00 88.75 566 THR A C 1
ATOM 4398 O O . THR A 1 566 ? -21.284 21.961 -3.329 1.00 88.75 566 THR A O 1
ATOM 4401 N N . SER A 1 567 ? -23.530 21.959 -3.381 1.00 92.12 567 SER A N 1
ATOM 4402 C CA . SER A 1 567 ? -23.698 23.242 -2.691 1.00 92.12 567 SER A CA 1
ATOM 4403 C C . SER A 1 567 ? -24.003 23.080 -1.200 1.00 92.12 567 SER A C 1
ATOM 4405 O O . SER A 1 567 ? -24.468 22.038 -0.741 1.00 92.12 567 SER A O 1
ATOM 4407 N N . GLU A 1 568 ? -23.775 24.140 -0.427 1.00 88.19 568 GLU A N 1
ATOM 4408 C CA . GLU A 1 568 ? -24.042 24.172 1.018 1.00 88.19 568 GLU A CA 1
ATOM 4409 C C . GLU A 1 568 ? -25.509 23.873 1.362 1.00 88.19 568 GLU A C 1
ATOM 4411 O O . GLU A 1 568 ? -25.792 23.188 2.347 1.00 88.19 568 GLU A O 1
ATOM 4416 N N . ASP A 1 569 ? -26.437 24.353 0.534 1.00 89.69 569 ASP A N 1
ATOM 4417 C CA . ASP A 1 569 ? -27.872 24.121 0.695 1.00 89.69 569 ASP A CA 1
ATOM 4418 C C . ASP A 1 569 ? -28.236 22.676 0.349 1.00 89.69 569 ASP A C 1
ATOM 4420 O O . ASP A 1 569 ? -28.946 22.017 1.109 1.00 89.69 569 ASP A O 1
ATOM 4424 N N . GLU A 1 570 ? -27.674 22.140 -0.740 1.00 93.94 570 GLU A N 1
ATOM 4425 C CA . GLU A 1 570 ? -27.866 20.740 -1.122 1.00 93.94 570 GLU A CA 1
ATOM 4426 C C . GLU A 1 570 ? -27.365 19.776 -0.045 1.00 93.94 570 GLU A C 1
ATOM 4428 O O . GLU A 1 570 ? -28.007 18.755 0.190 1.00 93.94 570 GLU A O 1
ATOM 4433 N N . LYS A 1 571 ? -26.256 20.083 0.641 1.00 94.25 571 LYS A N 1
ATOM 4434 C CA . LYS A 1 571 ? -25.734 19.238 1.731 1.00 94.25 571 LYS A CA 1
ATOM 4435 C C . LYS A 1 571 ? -26.750 19.102 2.866 1.00 94.25 571 LYS A C 1
ATOM 4437 O O . LYS A 1 571 ? -27.015 17.989 3.323 1.00 94.25 571 LYS A O 1
ATOM 4442 N N . ARG A 1 572 ? -27.362 20.217 3.290 1.00 92.12 572 ARG A N 1
ATOM 4443 C CA . ARG A 1 572 ? -28.401 20.232 4.337 1.00 92.12 572 ARG A CA 1
ATOM 4444 C C . ARG A 1 572 ? -29.682 19.548 3.876 1.00 92.12 572 ARG A C 1
ATOM 4446 O O . ARG A 1 572 ? -30.231 18.722 4.604 1.00 92.12 572 ARG A O 1
ATOM 4453 N N . ASP A 1 573 ? -30.121 19.851 2.658 1.00 94.94 573 ASP A N 1
ATOM 4454 C CA . ASP A 1 573 ? -31.302 19.248 2.046 1.00 94.94 573 ASP A CA 1
ATOM 4455 C C . ASP A 1 573 ? -31.167 17.729 1.952 1.00 94.94 573 ASP A C 1
ATOM 4457 O O . ASP A 1 573 ? -32.052 16.996 2.395 1.00 94.94 573 ASP A O 1
ATOM 4461 N N . GLN A 1 574 ? -30.051 17.244 1.405 1.00 94.69 574 GLN A N 1
ATOM 4462 C CA . GLN A 1 574 ? -29.816 15.816 1.237 1.00 94.69 574 GLN A CA 1
ATOM 4463 C C . GLN A 1 574 ? -29.676 15.112 2.581 1.00 94.69 574 GLN A C 1
ATOM 4465 O O . GLN A 1 574 ? -30.280 14.056 2.743 1.00 94.69 574 GLN A O 1
ATOM 4470 N N . TRP A 1 575 ? -28.994 15.699 3.571 1.00 94.38 575 TRP A N 1
ATOM 4471 C CA . TRP A 1 575 ? -28.960 15.124 4.918 1.00 94.38 575 TRP A CA 1
ATOM 4472 C C . TRP A 1 575 ? -30.377 14.856 5.447 1.00 94.38 575 TRP A C 1
ATOM 4474 O O . TRP A 1 575 ? -30.712 13.727 5.813 1.00 94.38 575 TRP A O 1
ATOM 4484 N N . VAL A 1 576 ? -31.247 15.870 5.410 1.00 95.00 576 VAL A N 1
ATOM 4485 C CA . VAL A 1 576 ? -32.613 15.768 5.943 1.00 95.00 576 VAL A CA 1
ATOM 4486 C C . VAL A 1 576 ? -33.482 14.830 5.112 1.00 95.00 576 VAL A C 1
ATOM 4488 O O . VAL A 1 576 ? -34.231 14.038 5.685 1.00 95.00 576 VAL A O 1
ATOM 4491 N N . VAL A 1 577 ? -33.394 14.878 3.781 1.00 95.38 577 VAL A N 1
ATOM 4492 C CA . VAL A 1 577 ? -34.177 14.016 2.881 1.00 95.38 577 VAL A CA 1
ATOM 4493 C C . VAL A 1 577 ? -33.818 12.547 3.080 1.00 95.38 577 VAL A C 1
ATOM 4495 O O . VAL A 1 577 ? -34.716 11.719 3.255 1.00 95.38 577 VAL A O 1
ATOM 4498 N N . ARG A 1 578 ? -32.521 12.222 3.070 1.00 93.44 578 ARG A N 1
ATOM 4499 C CA . ARG A 1 578 ? -32.009 10.861 3.272 1.00 93.44 578 ARG A CA 1
ATOM 4500 C C . ARG A 1 578 ? -32.425 10.335 4.636 1.00 93.44 578 ARG A C 1
ATOM 4502 O O . ARG A 1 578 ? -33.103 9.313 4.736 1.00 93.44 578 ARG A O 1
ATOM 4509 N N . TYR A 1 579 ? -32.133 11.101 5.685 1.00 91.56 579 TYR A N 1
ATOM 4510 C CA . TYR A 1 579 ? -32.449 10.705 7.050 1.00 91.56 579 TYR A CA 1
ATOM 4511 C C . TYR A 1 579 ? -33.963 10.535 7.266 1.00 91.56 579 TYR A C 1
ATOM 4513 O O . TYR A 1 579 ? -34.388 9.523 7.818 1.00 91.56 579 TYR A O 1
ATOM 4521 N N . SER A 1 580 ? -34.795 11.452 6.752 1.00 88.38 580 SER A N 1
ATOM 4522 C CA . SER A 1 580 ? -36.267 11.365 6.801 1.00 88.38 580 SER A CA 1
ATOM 4523 C C . SER A 1 580 ? -36.800 10.080 6.163 1.00 88.38 580 SER A C 1
ATOM 4525 O O . SER A 1 580 ? -37.667 9.412 6.733 1.00 88.38 580 SER A O 1
ATOM 4527 N N . LYS A 1 581 ? -36.269 9.706 4.990 1.00 84.81 581 LYS A N 1
ATOM 4528 C CA . LYS A 1 581 ? -36.632 8.462 4.293 1.00 84.81 581 LYS A CA 1
ATOM 4529 C C . LYS A 1 581 ? -36.215 7.231 5.096 1.00 84.81 581 LYS A C 1
ATOM 4531 O O . LYS A 1 581 ? -37.023 6.316 5.240 1.00 84.81 581 LYS A O 1
ATOM 4536 N N . ILE A 1 582 ? -35.013 7.241 5.677 1.00 79.38 582 ILE A N 1
ATOM 4537 C CA . ILE A 1 582 ? -34.495 6.156 6.525 1.00 79.38 582 ILE A CA 1
ATOM 4538 C C . ILE A 1 582 ? -35.383 5.928 7.751 1.00 79.38 582 ILE A C 1
ATOM 4540 O O . ILE A 1 582 ? -35.701 4.783 8.073 1.00 79.38 582 ILE A O 1
ATOM 4544 N N . VAL A 1 583 ? -35.799 6.997 8.437 1.00 74.69 583 VAL A N 1
ATOM 4545 C CA . VAL A 1 583 ? -36.618 6.885 9.659 1.00 74.69 583 VAL A CA 1
ATOM 4546 C C . VAL A 1 583 ? -38.124 6.824 9.380 1.00 74.69 583 VAL A C 1
ATOM 4548 O O . VAL A 1 583 ? -38.922 6.610 10.294 1.00 74.69 583 VAL A O 1
ATOM 4551 N N . GLY A 1 584 ? -38.539 7.010 8.123 1.00 75.56 584 GLY A N 1
ATOM 4552 C CA . GLY A 1 584 ? -39.943 7.024 7.717 1.00 75.56 584 GLY A CA 1
ATOM 4553 C C . GLY A 1 584 ? -40.746 8.144 8.383 1.00 75.56 584 GLY A C 1
ATOM 4554 O O . GLY A 1 584 ? -41.896 7.930 8.783 1.00 75.56 584 GLY A O 1
ATOM 4555 N N . ARG A 1 585 ? -40.136 9.320 8.566 1.00 81.69 585 ARG A N 1
ATOM 4556 C CA . ARG A 1 585 ? -40.767 10.508 9.158 1.00 81.69 585 ARG A CA 1
ATOM 4557 C C . ARG A 1 585 ? -40.417 11.752 8.365 1.00 81.69 585 ARG A C 1
ATOM 4559 O O . ARG A 1 585 ? -39.302 11.887 7.884 1.00 81.69 585 ARG A O 1
ATOM 4566 N N . ASN A 1 586 ? -41.366 12.673 8.270 1.00 86.81 586 ASN A N 1
ATOM 4567 C CA . ASN A 1 586 ? -41.127 13.993 7.712 1.00 86.81 586 ASN A CA 1
ATOM 4568 C C . ASN A 1 586 ? -40.499 14.884 8.795 1.00 86.81 586 ASN A C 1
ATOM 4570 O O . ASN A 1 586 ? -41.184 15.288 9.738 1.00 86.81 586 ASN A O 1
ATOM 4574 N N . LEU A 1 587 ? -39.201 15.173 8.651 1.00 88.31 587 LEU A N 1
ATOM 4575 C CA . LEU A 1 587 ? -38.438 16.040 9.557 1.00 88.31 587 LEU A CA 1
ATOM 4576 C C . LEU A 1 587 ? -38.538 17.532 9.209 1.00 88.31 587 LEU A C 1
ATOM 4578 O O . LEU A 1 587 ? -37.941 18.352 9.895 1.00 88.31 587 LEU A O 1
ATOM 4582 N N . GLY A 1 588 ? -39.310 17.908 8.185 1.00 89.44 588 GLY A N 1
ATOM 4583 C CA . GLY A 1 588 ? -39.500 19.306 7.794 1.00 89.44 588 GLY A CA 1
ATOM 4584 C C . GLY A 1 588 ? -39.940 20.216 8.950 1.00 89.44 588 GLY A C 1
ATOM 4585 O O . GLY A 1 588 ? -39.283 21.230 9.176 1.00 89.44 588 GLY A O 1
ATOM 4586 N N . PRO A 1 589 ? -40.971 19.847 9.739 1.00 82.75 589 PRO A N 1
ATOM 4587 C CA . PRO A 1 589 ? -41.377 20.624 10.912 1.00 82.75 589 PRO A CA 1
ATOM 4588 C C . PRO A 1 589 ? -40.279 20.753 11.978 1.00 82.75 589 PRO A C 1
ATOM 4590 O O . PRO A 1 589 ? -40.143 21.807 12.593 1.00 82.75 589 PRO A O 1
ATOM 4593 N N . PHE A 1 590 ? -39.476 19.703 12.180 1.00 80.50 590 PHE A N 1
ATOM 4594 C CA . PHE A 1 590 ? -38.344 19.719 13.111 1.00 80.50 590 PHE A CA 1
ATOM 4595 C C . PHE A 1 590 ? -37.252 20.683 12.655 1.00 80.50 590 PHE A C 1
ATOM 4597 O O . PHE A 1 590 ? -36.770 21.482 13.456 1.00 80.50 590 PHE A O 1
ATOM 4604 N N . CYS A 1 591 ? -36.918 20.661 11.365 1.00 85.50 591 CYS A N 1
ATOM 4605 C CA . CYS A 1 591 ? -36.002 21.627 10.774 1.00 85.50 591 CYS A CA 1
ATOM 4606 C C . CYS A 1 591 ? -36.522 23.062 10.940 1.00 85.50 591 CYS A C 1
ATOM 4608 O O . CYS A 1 591 ? -35.759 23.929 11.352 1.00 85.50 591 CYS A O 1
ATOM 4610 N N . ASP A 1 592 ? -37.820 23.299 10.726 1.00 79.94 592 ASP A N 1
ATOM 4611 C CA . ASP A 1 592 ? -38.433 24.618 10.933 1.00 79.94 592 ASP A CA 1
ATOM 4612 C C . ASP A 1 592 ? -38.348 25.081 12.397 1.00 79.94 592 ASP A C 1
ATOM 4614 O O . ASP A 1 592 ? -38.075 26.250 12.666 1.00 79.94 592 ASP A O 1
ATOM 4618 N N . ALA A 1 593 ? -38.525 24.173 13.359 1.00 71.31 593 ALA A N 1
ATOM 4619 C CA . ALA A 1 593 ? -38.445 24.498 14.783 1.00 71.31 593 ALA A CA 1
ATOM 4620 C C . ALA A 1 593 ? -37.023 24.837 15.259 1.00 71.31 593 ALA A C 1
ATOM 4622 O O . ALA A 1 593 ? -36.862 25.723 16.105 1.00 71.31 593 ALA A O 1
ATOM 4623 N N . TRP A 1 594 ? -36.020 24.154 14.701 1.00 72.88 594 TRP A N 1
ATOM 4624 C CA . TRP A 1 594 ? -34.594 24.410 14.932 1.00 72.88 594 TRP A CA 1
ATOM 4625 C C . TRP A 1 594 ? -34.031 25.553 14.085 1.00 72.88 594 TRP A C 1
ATOM 4627 O O . TRP A 1 594 ? -32.850 25.874 14.206 1.00 72.88 594 TRP A O 1
ATOM 4637 N N . SER A 1 595 ? -34.847 26.148 13.209 1.00 75.00 595 SER A N 1
ATOM 4638 C CA . SER A 1 595 ? -34.380 27.068 12.169 1.00 75.00 595 SER A CA 1
ATOM 4639 C C . SER A 1 595 ? -33.243 26.468 11.322 1.00 75.00 595 SER A C 1
ATOM 4641 O O . SER A 1 595 ? -32.365 27.191 10.859 1.00 75.00 595 SER A O 1
ATOM 4643 N N . PHE A 1 596 ? -33.244 25.145 11.122 1.00 81.19 596 PHE A N 1
ATOM 4644 C CA . PHE A 1 596 ? -32.308 24.434 10.256 1.00 81.19 596 PHE A CA 1
ATOM 4645 C C . PHE A 1 596 ? -32.779 24.578 8.797 1.00 81.19 596 PHE A C 1
ATOM 4647 O O . PHE A 1 596 ? -33.815 24.011 8.432 1.00 81.19 596 PHE A O 1
ATOM 4654 N N . PRO A 1 597 ? -32.074 25.344 7.945 1.00 82.62 597 PRO A N 1
ATOM 4655 C CA . PRO A 1 597 ? -32.635 25.772 6.673 1.00 82.62 597 PRO A CA 1
ATOM 4656 C C . PRO A 1 597 ? -32.571 24.657 5.626 1.00 82.62 597 PRO A C 1
ATOM 4658 O O . PRO A 1 597 ? -31.482 24.274 5.191 1.00 82.62 597 PRO A O 1
ATOM 4661 N N . ILE A 1 598 ? -33.752 24.201 5.197 1.00 91.00 598 ILE A N 1
ATOM 4662 C CA . ILE A 1 598 ? -33.958 23.283 4.068 1.00 91.00 598 ILE A CA 1
ATOM 4663 C C . ILE A 1 598 ? -34.871 23.906 3.008 1.00 91.00 598 ILE A C 1
ATOM 4665 O O . ILE A 1 598 ? -35.795 24.661 3.328 1.00 91.00 598 ILE A O 1
ATOM 4669 N N . SER A 1 599 ? -34.643 23.574 1.741 1.00 94.25 599 SER A N 1
ATOM 4670 C CA . SER A 1 599 ? -35.417 24.106 0.623 1.00 94.25 599 SER A CA 1
ATOM 4671 C C . SER A 1 599 ? -36.848 23.562 0.577 1.00 94.25 599 SER A C 1
ATOM 4673 O O . SER A 1 599 ? -37.177 22.484 1.086 1.00 94.25 599 SER A O 1
ATOM 4675 N N . GLN A 1 600 ? -37.723 24.279 -0.132 1.00 95.44 600 GLN A N 1
ATOM 4676 C CA . GLN A 1 600 ? -39.080 23.802 -0.400 1.00 95.44 600 GLN A CA 1
ATOM 4677 C C . GLN A 1 600 ? -39.085 22.499 -1.221 1.00 95.44 600 GLN A C 1
ATOM 4679 O O . GLN A 1 600 ? -39.983 21.669 -1.061 1.00 95.44 600 GLN A O 1
ATOM 4684 N N . SER A 1 601 ? -38.070 22.295 -2.069 1.00 95.44 601 SER A N 1
ATOM 4685 C CA . SER A 1 601 ? -37.883 21.049 -2.819 1.00 95.44 601 SER A CA 1
ATOM 4686 C C . SER A 1 601 ? -37.633 19.874 -1.870 1.00 95.44 601 SER A C 1
ATOM 4688 O O . SER A 1 601 ? -38.336 18.864 -1.944 1.00 95.44 601 SER A O 1
ATOM 4690 N N . ALA A 1 602 ? -36.720 20.030 -0.905 1.00 95.44 602 ALA A N 1
ATOM 4691 C CA . ALA A 1 602 ? -36.450 19.017 0.114 1.00 95.44 602 ALA A CA 1
ATOM 4692 C C . ALA A 1 602 ? -37.695 18.694 0.956 1.00 95.44 602 ALA A C 1
ATOM 4694 O O . ALA A 1 602 ? -38.046 17.522 1.103 1.00 95.44 602 ALA A O 1
ATOM 4695 N N . LYS A 1 603 ? -38.432 19.717 1.420 1.00 95.75 603 LYS A N 1
ATOM 4696 C CA . LYS A 1 603 ? -39.710 19.532 2.140 1.00 95.75 603 LYS A CA 1
ATOM 4697 C C . LYS A 1 603 ? -40.732 18.748 1.317 1.00 95.75 603 LYS A C 1
ATOM 4699 O O . LYS A 1 603 ? -41.416 17.870 1.842 1.00 95.75 603 LYS A O 1
ATOM 4704 N N . SER A 1 604 ? -40.815 19.028 0.019 1.00 96.31 604 SER A N 1
ATOM 4705 C CA . SER A 1 604 ? -41.743 18.344 -0.887 1.00 96.31 604 SER A CA 1
ATOM 4706 C C . SER A 1 604 ? -41.396 16.860 -1.038 1.00 96.31 604 SER A C 1
ATOM 4708 O O . SER A 1 604 ? -42.299 16.025 -1.004 1.00 96.31 604 SER A O 1
ATOM 4710 N N . GLN A 1 605 ? -40.108 16.505 -1.104 1.00 95.44 605 GLN A N 1
ATOM 4711 C CA . GLN A 1 605 ? -39.660 15.109 -1.214 1.00 95.44 605 GLN A CA 1
ATOM 4712 C C . GLN A 1 605 ? -40.034 14.230 -0.012 1.00 95.44 605 GLN A C 1
ATOM 4714 O O . GLN A 1 605 ? -40.163 13.015 -0.165 1.00 95.44 605 GLN A O 1
ATOM 4719 N N . VAL A 1 606 ? -40.203 14.819 1.173 1.00 93.50 606 VAL A N 1
ATOM 4720 C CA . VAL A 1 606 ? -40.537 14.090 2.409 1.00 93.50 606 VAL A CA 1
ATOM 4721 C C . VAL A 1 606 ? -41.987 14.294 2.853 1.00 93.50 606 VAL A C 1
ATOM 4723 O O . VAL A 1 606 ? -42.417 13.683 3.825 1.00 93.50 606 VAL A O 1
ATOM 4726 N N . SER A 1 607 ? -42.762 15.107 2.132 1.00 92.69 607 SER A N 1
ATOM 4727 C CA . SER A 1 607 ? -44.128 15.513 2.502 1.00 92.69 607 SER A CA 1
ATOM 4728 C C . SER A 1 607 ? -45.128 14.358 2.630 1.00 92.69 607 SER A C 1
ATOM 4730 O O . SER A 1 607 ? -46.061 14.444 3.424 1.00 92.69 607 SER A O 1
ATOM 4732 N N . ASN A 1 608 ? -44.905 13.259 1.902 1.00 89.88 608 ASN A N 1
ATOM 4733 C CA . ASN A 1 608 ? -45.731 12.049 1.968 1.00 89.88 608 ASN A CA 1
ATOM 4734 C C . ASN A 1 608 ? -45.478 11.203 3.233 1.00 89.88 608 ASN A C 1
ATOM 4736 O O . ASN A 1 608 ? -46.183 10.220 3.462 1.00 89.88 608 ASN A O 1
ATOM 4740 N N . LEU A 1 609 ? -44.461 11.536 4.035 1.00 79.56 609 LEU A N 1
ATOM 4741 C CA . LEU A 1 609 ? -44.159 10.862 5.297 1.00 79.56 609 LEU A CA 1
ATOM 4742 C C . LEU A 1 609 ? -44.898 11.535 6.461 1.00 79.56 609 LEU A C 1
ATOM 4744 O O . LEU A 1 609 ? -45.162 12.736 6.451 1.00 79.56 609 LEU A O 1
ATOM 4748 N N . THR A 1 610 ? -45.178 10.770 7.516 1.00 81.62 610 THR A N 1
ATOM 4749 C CA . THR A 1 610 ? -45.792 11.305 8.739 1.00 81.62 610 THR A CA 1
ATOM 4750 C C . THR A 1 610 ? -44.861 12.310 9.420 1.00 81.62 610 THR A C 1
ATOM 4752 O O . THR A 1 610 ? -43.721 11.967 9.740 1.00 81.62 610 THR A O 1
ATOM 4755 N N . SER A 1 611 ? -45.351 13.527 9.670 1.00 78.94 611 SER A N 1
ATOM 4756 C CA . SER A 1 611 ? -44.630 14.595 10.378 1.00 78.94 611 SER A CA 1
ATOM 4757 C C . SER A 1 611 ? -44.097 14.162 11.742 1.00 78.94 611 SER A C 1
ATOM 4759 O O . SER A 1 611 ? -44.771 13.441 12.480 1.00 78.94 611 SER A O 1
ATOM 4761 N N . TRP A 1 612 ? -42.900 14.639 12.087 1.00 77.50 612 TRP A N 1
ATOM 4762 C CA . TRP A 1 612 ? -42.261 14.392 13.377 1.00 77.50 612 TRP A CA 1
ATOM 4763 C C . TRP A 1 612 ? -41.737 15.679 14.022 1.00 77.50 612 TRP A C 1
ATOM 4765 O O . TRP A 1 612 ? -41.271 16.583 13.332 1.00 77.50 612 TRP A O 1
ATOM 4775 N N . MET A 1 613 ? -41.825 15.726 15.353 1.00 67.19 613 MET A N 1
ATOM 4776 C CA . MET A 1 613 ? -41.313 16.778 16.229 1.00 67.19 613 MET A CA 1
ATOM 4777 C C . MET A 1 613 ? -40.834 16.159 17.556 1.00 67.19 613 MET A C 1
ATOM 4779 O O . MET A 1 613 ? -41.483 15.224 18.041 1.00 67.19 613 MET A O 1
ATOM 4783 N N . PRO A 1 614 ? -39.777 16.692 18.192 1.00 57.25 614 PRO A N 1
ATOM 4784 C CA . PRO A 1 614 ? -39.375 16.301 19.535 1.00 57.25 614 PRO A CA 1
ATOM 4785 C C . PRO A 1 614 ? -40.303 16.940 20.580 1.00 57.25 614 PRO A C 1
ATOM 4787 O O . PRO A 1 614 ? -40.036 18.016 21.103 1.00 57.25 614 PRO A O 1
ATOM 4790 N N . ASN A 1 615 ? -41.388 16.265 20.956 1.00 49.47 615 ASN A N 1
ATOM 4791 C CA . ASN A 1 615 ? -42.047 16.529 22.247 1.00 49.47 615 ASN A CA 1
ATOM 4792 C C . ASN A 1 615 ? -41.389 15.661 23.332 1.00 49.47 615 ASN A C 1
ATOM 4794 O O . ASN A 1 615 ? -40.537 14.838 22.993 1.00 49.47 615 ASN A O 1
ATOM 4798 N N . ASN A 1 616 ? -41.627 15.926 24.624 1.00 37.34 616 ASN A N 1
ATOM 4799 C CA . ASN A 1 616 ? -41.037 15.136 25.715 1.00 37.34 616 ASN A CA 1
ATOM 4800 C C . ASN A 1 616 ? -41.266 13.659 25.406 1.00 37.34 616 ASN A C 1
ATOM 4802 O O . ASN A 1 616 ? -42.395 13.227 25.416 1.00 37.34 616 ASN A O 1
ATOM 4806 N N . PHE A 1 617 ? -40.186 12.971 25.028 1.00 36.25 617 PHE A N 1
ATOM 4807 C CA . PHE A 1 617 ? -40.058 11.562 24.664 1.00 36.25 617 PHE A CA 1
ATOM 4808 C C . PHE A 1 617 ? -41.048 10.965 23.620 1.00 36.25 617 PHE A C 1
ATOM 4810 O O . PHE A 1 617 ? -42.174 11.396 23.402 1.00 36.25 617 PHE A O 1
ATOM 4817 N N . ILE A 1 618 ? -40.565 9.976 22.861 1.00 33.41 618 ILE A N 1
ATOM 4818 C CA . ILE A 1 618 ? -41.247 9.398 21.690 1.00 33.41 618 ILE A CA 1
ATOM 4819 C C . ILE A 1 618 ? -42.282 8.329 22.064 1.00 33.41 618 ILE A C 1
ATOM 4821 O O . ILE A 1 618 ? -41.962 7.349 22.735 1.00 33.41 618 ILE A O 1
ATOM 4825 N N . VAL A 1 619 ? -43.480 8.434 21.474 1.00 28.95 619 VAL A N 1
ATOM 4826 C CA . VAL A 1 619 ? -44.540 7.406 21.482 1.00 28.95 619 VAL A CA 1
ATOM 4827 C C . VAL A 1 619 ? -44.468 6.516 20.233 1.00 28.95 619 VAL A C 1
ATOM 4829 O O . VAL A 1 619 ? -44.663 6.999 19.120 1.00 28.95 619 VAL A O 1
ATOM 4832 N N . GLY A 1 620 ? -44.283 5.202 20.424 1.00 33.34 620 GLY A N 1
ATOM 4833 C CA . GLY A 1 620 ? -44.710 4.135 19.501 1.00 33.34 620 GLY A CA 1
ATOM 4834 C C . GLY A 1 620 ? -43.784 3.749 18.326 1.00 33.34 620 GLY A C 1
ATOM 4835 O O . GLY A 1 620 ? -43.742 4.423 17.296 1.00 33.34 620 GLY A O 1
ATOM 4836 N N . CYS A 1 621 ? -43.152 2.563 18.405 1.00 34.47 621 CYS A N 1
ATOM 4837 C CA . CYS A 1 621 ? -42.548 1.849 17.255 1.00 34.47 621 CYS A CA 1
ATOM 4838 C C . CYS A 1 621 ? -43.686 1.215 16.435 1.00 34.47 621 CYS A C 1
ATOM 4840 O O . CYS A 1 621 ? -44.342 0.287 16.898 1.00 34.47 621 CYS A O 1
ATOM 4842 N N . SER A 1 622 ? -43.962 1.715 15.230 1.00 35.09 622 SER A N 1
ATOM 4843 C CA . SER A 1 622 ? -45.072 1.244 14.384 1.00 35.09 622 SER A CA 1
ATOM 4844 C C . SER A 1 622 ? -44.607 0.728 13.026 1.00 35.09 622 SER A C 1
ATOM 4846 O O . SER A 1 622 ? -45.216 1.055 12.020 1.00 35.09 622 SER A O 1
ATOM 4848 N N . VAL A 1 623 ? -43.549 -0.090 12.950 1.00 35.91 623 VAL A N 1
ATOM 4849 C CA . VAL A 1 623 ? -43.276 -0.850 11.718 1.00 35.91 623 VAL A CA 1
ATOM 4850 C C . VAL A 1 623 ? -42.510 -2.143 12.022 1.00 35.91 623 VAL A C 1
ATOM 4852 O O . VAL A 1 623 ? -41.365 -2.104 12.454 1.00 35.91 623 VAL A O 1
ATOM 4855 N N . ALA A 1 624 ? -43.118 -3.292 11.732 1.00 33.06 624 ALA A N 1
ATOM 4856 C CA . ALA A 1 624 ? -42.431 -4.554 11.465 1.00 33.06 624 ALA A CA 1
ATOM 4857 C C . ALA A 1 624 ? -42.723 -4.908 9.998 1.00 33.06 624 ALA A C 1
ATOM 4859 O O . ALA A 1 624 ? -43.698 -5.592 9.701 1.00 33.06 624 ALA A O 1
ATOM 4860 N N . ARG A 1 625 ? -41.957 -4.342 9.055 1.00 32.53 625 ARG A N 1
ATOM 4861 C CA . ARG A 1 625 ? -42.062 -4.682 7.617 1.00 32.53 625 ARG A CA 1
ATOM 4862 C C . ARG A 1 625 ? -40.730 -5.024 6.948 1.00 32.53 625 ARG A C 1
ATOM 4864 O O . ARG A 1 625 ? -40.753 -5.474 5.811 1.00 32.53 625 ARG A O 1
ATOM 4871 N N . PHE A 1 626 ? -39.603 -4.884 7.646 1.00 33.84 626 PHE A N 1
ATOM 4872 C CA . PHE A 1 626 ? -38.275 -5.265 7.156 1.00 33.84 626 PHE A CA 1
ATOM 4873 C C . PHE A 1 626 ? -37.538 -6.060 8.242 1.00 33.84 626 PHE A C 1
ATOM 4875 O O . PHE A 1 626 ? -37.800 -5.850 9.427 1.00 33.84 626 PHE A O 1
ATOM 4882 N N . SER A 1 627 ? -36.620 -6.955 7.862 1.00 35.62 627 SER A N 1
ATOM 4883 C CA . SER A 1 627 ? -35.797 -7.753 8.794 1.00 35.62 627 SER A CA 1
ATOM 4884 C C . SER A 1 627 ? -34.953 -6.901 9.753 1.00 35.62 627 SER A C 1
ATOM 4886 O O . SER A 1 627 ? -34.524 -7.389 10.797 1.00 35.62 627 SER A O 1
ATOM 4888 N N . ASP A 1 628 ? -34.786 -5.616 9.424 1.00 37.03 628 ASP A N 1
ATOM 4889 C CA . ASP A 1 628 ? -33.871 -4.677 10.075 1.00 37.03 628 ASP A CA 1
ATOM 4890 C C . ASP A 1 628 ? -34.626 -3.432 10.597 1.00 37.03 628 ASP A C 1
ATOM 4892 O O . ASP A 1 628 ? -34.092 -2.319 10.636 1.00 37.03 628 ASP A O 1
ATOM 4896 N N . SER A 1 629 ? -35.912 -3.612 10.924 1.00 34.53 629 SER A N 1
ATOM 4897 C CA . SER A 1 629 ? -36.793 -2.591 11.508 1.00 34.53 629 SER A CA 1
ATOM 4898 C C . SER A 1 629 ? -36.339 -2.196 12.930 1.00 34.53 629 SER A C 1
ATOM 4900 O O . SER A 1 629 ? -35.808 -3.053 13.637 1.00 34.53 629 SER A O 1
ATOM 4902 N N . PRO A 1 630 ? -36.601 -0.960 13.412 1.00 35.38 630 PRO A N 1
ATOM 4903 C CA . PRO A 1 630 ? -36.109 -0.412 14.691 1.00 35.38 630 PRO A CA 1
ATOM 4904 C C . PRO A 1 630 ? -36.760 -1.022 15.949 1.00 35.38 630 PRO A C 1
ATOM 4906 O O . PRO A 1 630 ? -36.758 -0.430 17.027 1.00 35.38 630 PRO A O 1
ATOM 4909 N N . CYS A 1 631 ? -37.330 -2.216 15.832 1.00 39.72 631 CYS A N 1
ATOM 4910 C CA . CYS A 1 631 ? -37.974 -2.928 16.919 1.00 39.72 631 CYS A CA 1
ATOM 4911 C C . CYS A 1 631 ? -37.155 -4.211 17.221 1.00 39.72 631 CYS A C 1
ATOM 4913 O O . CYS A 1 631 ? -36.493 -4.757 16.336 1.00 39.72 631 CYS A O 1
ATOM 4915 N N . ALA A 1 632 ? -37.135 -4.662 18.479 1.00 39.16 632 ALA A N 1
ATOM 4916 C CA . ALA A 1 632 ? -36.303 -5.788 18.912 1.00 39.16 632 ALA A CA 1
ATOM 4917 C C . ALA A 1 632 ? -36.551 -7.057 18.078 1.00 39.16 632 ALA A C 1
ATOM 4919 O O . ALA A 1 632 ? -37.690 -7.511 17.966 1.00 39.16 632 ALA A O 1
ATOM 4920 N N . SER A 1 633 ? -35.490 -7.650 17.523 1.00 40.25 633 SER A N 1
ATOM 4921 C CA . SER A 1 633 ? -35.564 -8.928 16.810 1.00 40.25 633 SER A CA 1
ATOM 4922 C C . SER A 1 633 ? -35.221 -10.091 17.742 1.00 40.25 633 SER A C 1
ATOM 4924 O O . SER A 1 633 ? -34.202 -10.068 18.429 1.00 40.25 633 SER A O 1
ATOM 4926 N N . LEU A 1 634 ? -36.083 -11.114 17.756 1.00 40.72 634 LEU A N 1
ATOM 4927 C CA . LEU A 1 634 ? -35.901 -12.347 18.522 1.00 40.72 634 LEU A CA 1
ATOM 4928 C C . LEU A 1 634 ? -35.329 -13.454 17.631 1.00 40.72 634 LEU A C 1
ATOM 4930 O O . LEU A 1 634 ? -35.860 -13.738 16.561 1.00 40.72 634 LEU A O 1
ATOM 4934 N N . THR A 1 635 ? -34.294 -14.148 18.101 1.00 44.31 635 THR A N 1
ATOM 4935 C CA . THR A 1 635 ? -33.867 -15.442 17.547 1.00 44.31 635 THR A CA 1
ATOM 4936 C C . THR A 1 635 ? -33.751 -16.449 18.687 1.00 44.31 635 THR A C 1
ATOM 4938 O O . THR A 1 635 ? -32.965 -16.226 19.602 1.00 44.31 635 THR A O 1
ATOM 4941 N N . ILE A 1 636 ? -34.536 -17.530 18.636 1.00 47.16 636 ILE A N 1
ATOM 4942 C CA . ILE A 1 636 ? -34.489 -18.640 19.604 1.00 47.16 636 ILE A CA 1
ATOM 4943 C C . ILE A 1 636 ? -33.422 -19.628 19.123 1.00 47.16 636 ILE A C 1
ATOM 4945 O O . ILE A 1 636 ? -33.518 -20.102 17.991 1.00 47.16 636 ILE A O 1
ATOM 4949 N N . GLN A 1 637 ? -32.400 -19.903 19.941 1.00 42.44 637 GLN A N 1
ATOM 4950 C CA . GLN A 1 637 ? -31.248 -20.717 19.522 1.00 42.44 637 GLN A CA 1
ATOM 4951 C C . GLN A 1 637 ? -31.346 -22.218 19.831 1.00 42.44 637 GLN A C 1
ATOM 4953 O O . GLN A 1 637 ? -30.686 -22.991 19.144 1.00 42.44 637 GLN A O 1
ATOM 4958 N N . ASP A 1 638 ? -32.193 -22.658 20.766 1.00 45.06 638 ASP A N 1
ATOM 4959 C CA . ASP A 1 638 ? -32.398 -24.087 21.037 1.00 45.06 638 ASP A CA 1
ATOM 4960 C C . ASP A 1 638 ? -33.891 -24.396 21.153 1.00 45.06 638 ASP A C 1
ATOM 4962 O O . ASP A 1 638 ? -34.608 -23.860 21.997 1.00 45.06 638 ASP A O 1
ATOM 4966 N N . ASN A 1 639 ? -34.383 -25.218 20.234 1.00 46.84 639 ASN A N 1
ATOM 4967 C CA . ASN A 1 639 ? -35.786 -25.580 20.127 1.00 46.84 639 ASN A CA 1
ATOM 4968 C C . ASN A 1 639 ? -35.980 -27.098 20.083 1.00 46.84 639 ASN A C 1
ATOM 4970 O O . ASN A 1 639 ? -36.814 -27.629 19.352 1.00 46.84 639 ASN A O 1
ATOM 4974 N N . SER A 1 640 ? -35.211 -27.825 20.889 1.00 42.53 640 SER A N 1
ATOM 4975 C CA . SER A 1 640 ? -35.395 -29.261 21.089 1.00 42.53 640 SER A CA 1
ATOM 4976 C C . SER A 1 640 ? -36.652 -29.563 21.940 1.00 42.53 640 SER A C 1
ATOM 4978 O O . SER A 1 640 ? -36.587 -29.836 23.135 1.00 42.53 640 SER A O 1
ATOM 4980 N N . TYR A 1 641 ? -37.828 -29.560 21.291 1.00 47.66 641 TYR A N 1
ATOM 4981 C CA . TYR A 1 641 ? -39.188 -29.686 21.867 1.00 47.66 641 TYR A CA 1
ATOM 4982 C C . TYR A 1 641 ? -39.520 -31.001 22.623 1.00 47.66 641 TYR A C 1
ATOM 4984 O O . TYR A 1 641 ? -40.683 -31.258 22.932 1.00 47.66 641 TYR A O 1
ATOM 4992 N N . ALA A 1 642 ? -38.532 -31.854 22.912 1.00 40.44 642 ALA A N 1
ATOM 4993 C CA . ALA A 1 642 ? -38.706 -33.143 23.597 1.00 40.44 642 ALA A CA 1
ATOM 4994 C C . ALA A 1 642 ? -38.202 -33.153 25.057 1.00 40.44 642 ALA A C 1
ATOM 4996 O O . ALA A 1 642 ? -38.326 -34.166 25.745 1.00 40.44 642 ALA A O 1
ATOM 4997 N N . LYS A 1 643 ? -37.633 -32.046 25.549 1.00 48.09 643 LYS A N 1
ATOM 4998 C CA . LYS A 1 643 ? -37.163 -31.862 26.936 1.00 48.09 643 LYS A CA 1
ATOM 4999 C C . LYS A 1 643 ? -37.549 -30.463 27.419 1.00 48.09 643 LYS A C 1
ATOM 5001 O O . LYS A 1 643 ? -37.839 -29.612 26.581 1.00 48.09 643 LYS A O 1
ATOM 5006 N N . SER A 1 644 ? -37.529 -30.222 28.739 1.00 51.34 644 SER A N 1
ATOM 5007 C CA . SER A 1 644 ? -37.598 -28.867 29.316 1.00 51.34 644 SER A CA 1
ATOM 5008 C C . SER A 1 644 ? -36.739 -27.915 28.483 1.00 51.34 644 SER A C 1
ATOM 5010 O O . SER A 1 644 ? -35.514 -28.005 28.517 1.00 51.34 644 SER A O 1
ATOM 5012 N N . THR A 1 645 ? -37.381 -27.072 27.674 1.00 50.75 645 THR A N 1
ATOM 5013 C CA . THR A 1 645 ? -36.679 -26.253 26.684 1.00 50.75 645 THR A CA 1
ATOM 5014 C C . THR A 1 645 ? -36.303 -24.935 27.333 1.00 50.75 645 THR A C 1
ATOM 5016 O O . THR A 1 645 ? -37.166 -24.246 27.879 1.00 50.75 645 THR A O 1
ATOM 5019 N N . THR A 1 646 ? -35.020 -24.598 27.281 1.00 53.03 646 THR A N 1
ATOM 5020 C CA . THR A 1 646 ? -34.522 -23.290 27.692 1.00 53.03 646 THR A CA 1
ATOM 5021 C C . THR A 1 646 ? -34.693 -22.316 26.534 1.00 53.03 646 THR A C 1
ATOM 5023 O O . THR A 1 646 ? -34.072 -22.485 25.490 1.00 53.03 646 THR A O 1
ATOM 5026 N N . TYR A 1 647 ? -35.515 -21.282 26.706 1.00 51.97 647 TYR A N 1
ATOM 5027 C CA . TYR A 1 647 ? -35.585 -20.203 25.718 1.00 51.97 647 TYR A CA 1
ATOM 5028 C C . TYR A 1 647 ? -34.326 -19.345 25.811 1.00 51.97 647 TYR A C 1
ATOM 5030 O O . TYR A 1 647 ? -33.856 -19.054 26.903 1.00 51.97 647 TYR A O 1
ATOM 5038 N N . GLU A 1 648 ? -33.787 -18.924 24.673 1.00 51.78 648 GLU A N 1
ATOM 5039 C CA . GLU A 1 648 ? -32.788 -17.860 24.612 1.00 51.78 648 GLU A CA 1
ATOM 5040 C C . GLU A 1 648 ? -33.388 -16.716 23.810 1.00 51.78 648 GLU A C 1
ATOM 5042 O O . GLU A 1 648 ? -33.733 -16.887 22.640 1.00 51.78 648 GLU A O 1
ATOM 5047 N N . VAL A 1 649 ? -33.574 -15.566 24.456 1.00 50.47 649 VAL A N 1
ATOM 5048 C CA . VAL A 1 649 ? -34.241 -14.417 23.842 1.00 50.47 649 VAL A CA 1
ATOM 5049 C C . VAL A 1 649 ? -33.230 -13.322 23.574 1.00 50.47 649 VAL A C 1
ATOM 5051 O O . VAL A 1 649 ? -32.922 -12.563 24.482 1.00 50.47 649 VAL A O 1
ATOM 5054 N N . LYS A 1 650 ? -32.761 -13.223 22.325 1.00 49.53 650 LYS A N 1
ATOM 5055 C CA . LYS A 1 650 ? -32.009 -12.061 21.834 1.00 49.53 650 LYS A CA 1
ATOM 5056 C C . LYS A 1 650 ? -32.953 -10.859 21.765 1.00 49.53 650 LYS A C 1
ATOM 5058 O O . LYS A 1 650 ? -34.002 -10.949 21.135 1.00 49.53 650 LYS A O 1
ATOM 5063 N N . ILE A 1 651 ? -32.594 -9.754 22.407 1.00 49.56 651 ILE A N 1
ATOM 5064 C CA . ILE A 1 651 ? -33.310 -8.476 22.293 1.00 49.56 651 ILE A CA 1
ATOM 5065 C C . ILE A 1 651 ? -32.315 -7.450 21.804 1.00 49.56 651 ILE A C 1
ATOM 5067 O O . ILE A 1 651 ? -31.225 -7.374 22.353 1.00 49.56 651 ILE A O 1
ATOM 5071 N N . VAL A 1 652 ? -32.705 -6.684 20.789 1.00 46.25 652 VAL A N 1
ATOM 5072 C CA . VAL A 1 652 ? -31.923 -5.579 20.238 1.00 46.25 652 VAL A CA 1
ATOM 5073 C C . VAL A 1 652 ? -32.683 -4.292 20.537 1.00 46.25 652 VAL A C 1
ATOM 5075 O O . VAL A 1 652 ? -33.772 -4.080 20.004 1.00 46.25 652 VAL A O 1
ATOM 5078 N N . THR A 1 653 ? -32.150 -3.444 21.411 1.00 46.38 653 THR A N 1
ATOM 5079 C CA . THR A 1 653 ? -32.713 -2.109 21.659 1.00 46.38 653 THR A CA 1
ATOM 5080 C C . THR A 1 653 ? -32.020 -1.100 20.759 1.00 46.38 653 THR A C 1
ATOM 5082 O O . THR A 1 653 ? -30.799 -1.034 20.750 1.00 46.38 653 THR A O 1
ATOM 5085 N N . TRP A 1 654 ? -32.774 -0.322 19.984 1.00 41.97 654 TRP A N 1
ATOM 5086 C CA . TRP A 1 654 ? -32.206 0.676 19.066 1.00 41.97 654 TRP A CA 1
ATOM 5087 C C . TRP A 1 654 ? -31.993 2.044 19.737 1.00 41.97 654 TRP A C 1
ATOM 5089 O O . TRP A 1 654 ? -31.160 2.826 19.282 1.00 41.97 654 TRP A O 1
ATOM 5099 N N . THR A 1 655 ? -32.671 2.294 20.861 1.00 43.53 655 THR A N 1
ATOM 5100 C CA . THR A 1 655 ? -32.484 3.458 21.741 1.00 43.53 655 THR A CA 1
ATOM 5101 C C . THR A 1 655 ? -31.810 3.038 23.050 1.00 43.53 655 THR A C 1
ATOM 5103 O O . THR A 1 655 ? -32.177 1.986 23.586 1.00 43.53 655 THR A O 1
ATOM 5106 N N . PRO A 1 656 ? -30.887 3.837 23.610 1.00 45.72 656 PRO A N 1
ATOM 5107 C CA . PRO A 1 656 ? -30.286 3.522 24.899 1.00 45.72 656 PRO A CA 1
ATOM 5108 C C . PRO A 1 656 ? -31.322 3.558 26.032 1.00 45.72 656 PRO A C 1
ATOM 5110 O O . PRO A 1 656 ? -32.063 4.535 26.150 1.00 45.72 656 PRO A O 1
ATOM 5113 N N . VAL A 1 657 ? -31.354 2.518 26.870 1.00 52.28 657 VAL A N 1
ATOM 5114 C CA . VAL A 1 657 ? -32.231 2.431 28.057 1.00 52.28 657 VAL A CA 1
ATOM 5115 C C . VAL A 1 657 ? -31.398 2.766 29.293 1.00 52.28 657 VAL A C 1
ATOM 5117 O O . VAL A 1 657 ? -30.299 2.228 29.455 1.00 52.28 657 VAL A O 1
ATOM 5120 N N . ARG A 1 658 ? -31.864 3.692 30.136 1.00 50.47 658 ARG A N 1
ATOM 5121 C CA . ARG A 1 658 ? -31.045 4.365 31.158 1.00 50.47 658 ARG A CA 1
ATOM 5122 C C . ARG A 1 658 ? -31.650 4.251 32.555 1.00 50.47 658 ARG A C 1
ATOM 5124 O O . ARG A 1 658 ? -32.816 4.582 32.775 1.00 50.47 658 ARG A O 1
ATOM 5131 N N . SER A 1 659 ? -30.820 3.891 33.535 1.00 49.19 659 SER A N 1
ATOM 5132 C CA . SER A 1 659 ? -31.247 3.751 34.935 1.00 49.19 659 SER A CA 1
ATOM 5133 C C . SER A 1 659 ? -31.684 5.067 35.583 1.00 49.19 659 SER A C 1
ATOM 5135 O O . SER A 1 659 ? -32.557 5.059 36.448 1.00 49.19 659 SER A O 1
ATOM 5137 N N . ILE A 1 660 ? -31.150 6.209 35.126 1.00 41.28 660 ILE A N 1
ATOM 5138 C CA . ILE A 1 660 ? -31.473 7.545 35.663 1.00 41.28 660 ILE A CA 1
ATOM 5139 C C . ILE A 1 660 ? -32.959 7.917 35.538 1.00 41.28 660 ILE A C 1
ATOM 5141 O O . ILE A 1 660 ? -33.432 8.778 36.273 1.00 41.28 660 ILE A O 1
ATOM 5145 N N . TYR A 1 661 ? -33.694 7.267 34.629 1.00 47.12 661 TYR A N 1
ATOM 5146 C CA . TYR A 1 661 ? -35.136 7.453 34.450 1.00 47.12 661 TYR A CA 1
ATOM 5147 C C . TYR A 1 661 ? -35.966 6.381 35.175 1.00 47.12 661 TYR A C 1
ATOM 5149 O O . TYR A 1 661 ? -37.171 6.305 34.971 1.00 47.12 661 TYR A O 1
ATOM 5157 N N . GLY A 1 662 ? -35.349 5.523 35.998 1.00 51.06 662 GLY A N 1
ATOM 5158 C CA . GLY A 1 662 ? -36.041 4.419 36.670 1.00 51.06 662 GLY A CA 1
ATOM 5159 C C . GLY A 1 662 ? -36.621 3.389 35.695 1.00 51.06 662 GLY A C 1
ATOM 5160 O O . GLY A 1 662 ? -37.636 2.759 36.001 1.00 51.06 662 GLY A O 1
ATOM 5161 N N . GLU A 1 663 ? -36.018 3.252 34.510 1.00 56.94 663 GLU A N 1
ATOM 5162 C CA . GLU A 1 663 ? -36.531 2.408 33.433 1.00 56.94 663 GLU A CA 1
ATOM 5163 C C . GLU A 1 663 ? -36.446 0.916 33.786 1.00 56.94 663 GLU A C 1
ATOM 5165 O O . GLU A 1 663 ? -35.449 0.408 34.312 1.00 56.94 663 GLU A O 1
ATOM 5170 N N . ARG A 1 664 ? -37.531 0.199 33.482 1.00 63.22 664 ARG A N 1
ATOM 5171 C CA . ARG A 1 664 ? -37.677 -1.242 33.693 1.00 63.22 664 ARG A CA 1
ATOM 5172 C C . ARG A 1 664 ? -38.032 -1.938 32.398 1.00 63.22 664 ARG A C 1
ATOM 5174 O O . ARG A 1 664 ? -38.922 -1.483 31.680 1.00 63.22 664 ARG A O 1
ATOM 5181 N N . PHE A 1 665 ? -37.412 -3.088 32.163 1.00 65.25 665 PHE A N 1
ATOM 5182 C CA . PHE A 1 665 ? -37.898 -4.030 31.165 1.00 65.25 665 PHE A CA 1
ATOM 5183 C C . PHE A 1 665 ? -38.991 -4.891 31.773 1.00 65.25 665 PHE A C 1
ATOM 5185 O O . PHE A 1 665 ? -38.776 -5.529 32.804 1.00 65.25 665 PHE A O 1
ATOM 5192 N N . ILE A 1 666 ? -40.143 -4.922 31.112 1.00 66.56 666 ILE A N 1
ATOM 5193 C CA . ILE A 1 666 ? -41.276 -5.758 31.485 1.00 66.56 666 ILE A CA 1
ATOM 5194 C C . ILE A 1 666 ? -41.577 -6.712 30.335 1.00 66.56 666 ILE A C 1
ATOM 5196 O O . ILE A 1 666 ? -41.975 -6.284 29.251 1.00 66.56 666 ILE A O 1
ATOM 5200 N N . PHE A 1 667 ? -41.433 -8.006 30.591 1.00 68.62 667 PHE A N 1
ATOM 5201 C CA . PHE A 1 667 ? -41.765 -9.090 29.674 1.00 68.62 667 PHE A CA 1
ATOM 5202 C C . PHE A 1 667 ? -43.047 -9.755 30.144 1.00 68.62 667 PHE A C 1
ATOM 5204 O O . PHE A 1 667 ? -43.058 -10.364 31.207 1.00 68.62 667 PHE A O 1
ATOM 5211 N N . THR A 1 668 ? -44.125 -9.655 29.377 1.00 69.56 668 THR A N 1
ATOM 5212 C CA . THR A 1 668 ? -45.391 -10.330 29.685 1.00 69.56 668 THR A CA 1
ATOM 5213 C C . THR A 1 668 ? -45.609 -11.467 28.705 1.00 69.56 668 THR A C 1
ATOM 5215 O O . THR A 1 668 ? -45.806 -11.232 27.521 1.00 69.56 668 THR A O 1
ATOM 5218 N N . PHE A 1 669 ? -45.582 -12.698 29.195 1.00 70.25 669 PHE A N 1
ATOM 5219 C CA . PHE A 1 669 ? -45.865 -13.917 28.448 1.00 70.25 669 PHE A CA 1
ATOM 5220 C C . PHE A 1 669 ? -47.339 -14.286 28.617 1.00 70.25 669 PHE A C 1
ATOM 5222 O O . PHE A 1 669 ? -47.851 -14.263 29.736 1.00 70.25 669 PHE A O 1
ATOM 5229 N N . GLY A 1 670 ? -48.004 -14.649 27.523 1.00 69.19 670 GLY A N 1
ATOM 5230 C CA . GLY A 1 670 ? -49.405 -15.068 27.474 1.00 69.19 670 GLY A CA 1
ATOM 5231 C C . GLY A 1 670 ? -49.620 -16.229 26.497 1.00 69.19 670 GLY A C 1
ATOM 5232 O O . GLY A 1 670 ? -48.793 -16.475 25.620 1.00 69.19 670 GLY A O 1
ATOM 5233 N N . GLY A 1 671 ? -50.742 -16.938 26.619 1.00 68.06 671 GLY A N 1
ATOM 5234 C CA . GLY A 1 671 ? -51.125 -18.030 25.711 1.00 68.06 671 GLY A CA 1
ATOM 5235 C C . GLY A 1 671 ? -50.671 -19.426 26.158 1.00 68.06 671 GLY A C 1
ATOM 5236 O O . GLY A 1 671 ? -50.357 -19.648 27.322 1.00 68.06 671 GLY A O 1
ATOM 5237 N N . ASP A 1 672 ? -50.647 -20.382 25.225 1.00 59.41 672 ASP A N 1
ATOM 5238 C CA . ASP A 1 672 ? -50.591 -21.825 25.532 1.00 59.41 672 ASP A CA 1
ATOM 5239 C C . ASP A 1 672 ? -49.203 -22.356 25.961 1.00 59.41 672 ASP A C 1
ATOM 5241 O O . ASP A 1 672 ? -49.081 -23.524 26.335 1.00 59.41 672 ASP A O 1
ATOM 5245 N N . SER A 1 673 ? -48.156 -21.522 25.922 1.00 60.12 673 SER A N 1
ATOM 5246 C CA . SER A 1 673 ? -46.783 -21.868 26.339 1.00 60.12 673 SER A CA 1
ATOM 5247 C C . SER A 1 673 ? -46.225 -20.849 27.336 1.00 60.12 673 SER A C 1
ATOM 5249 O O . SER A 1 673 ? -45.324 -20.073 27.016 1.00 60.12 673 SER A O 1
ATOM 5251 N N . LEU A 1 674 ? -46.775 -20.830 28.551 1.00 65.81 674 LEU A N 1
ATOM 5252 C CA . LEU A 1 674 ? -46.277 -19.971 29.628 1.00 65.81 674 LEU A CA 1
ATOM 5253 C C . LEU A 1 674 ? -44.989 -20.526 30.264 1.00 65.81 674 LEU A C 1
ATOM 5255 O O . LEU A 1 674 ? -44.901 -21.741 30.499 1.00 65.81 674 LEU A O 1
ATOM 5259 N N . PRO A 1 675 ? -44.023 -19.649 30.612 1.00 67.75 675 PRO A N 1
ATOM 5260 C CA . PRO A 1 675 ? -42.906 -20.006 31.481 1.00 67.75 675 PRO A CA 1
ATOM 5261 C C . PRO A 1 675 ? -43.396 -20.677 32.773 1.00 67.75 675 PRO A C 1
ATOM 5263 O O . PRO A 1 675 ? -44.348 -20.216 33.402 1.00 67.75 675 PRO A O 1
ATOM 5266 N N . GLN A 1 676 ? -42.737 -21.752 33.204 1.00 70.44 676 GLN A N 1
ATOM 5267 C CA . GLN A 1 676 ? -42.995 -22.414 34.487 1.00 70.44 676 GLN A CA 1
ATOM 5268 C C . GLN A 1 676 ? -42.290 -21.659 35.623 1.00 70.44 676 GLN A C 1
ATOM 5270 O O . GLN A 1 676 ? -41.359 -22.168 36.241 1.00 70.44 676 GLN A O 1
ATOM 5275 N N . LEU A 1 677 ? -42.711 -20.418 35.874 1.00 71.31 677 LEU A N 1
ATOM 5276 C CA . LEU A 1 677 ? -42.161 -19.570 36.932 1.00 71.31 677 LEU A CA 1
ATOM 5277 C C . LEU A 1 677 ? -43.232 -19.265 37.989 1.00 71.31 677 LEU A C 1
ATOM 5279 O O . LEU A 1 677 ? -44.376 -18.939 37.666 1.00 71.31 677 LEU A O 1
ATOM 5283 N N . GLN A 1 678 ? -42.861 -19.386 39.264 1.00 76.44 678 GLN A N 1
ATOM 5284 C CA . GLN A 1 678 ? -43.696 -18.973 40.396 1.00 76.44 678 GLN A CA 1
ATOM 5285 C C . GLN A 1 678 ? -43.510 -17.475 40.668 1.00 76.44 678 GLN A C 1
ATOM 5287 O O . GLN A 1 678 ? -42.469 -16.909 40.330 1.00 76.44 678 GLN A O 1
ATOM 5292 N N . THR A 1 679 ? -44.503 -16.832 41.286 1.00 81.75 679 THR A N 1
ATOM 5293 C CA . THR A 1 679 ? -44.368 -15.444 41.759 1.00 81.75 679 THR A CA 1
ATOM 5294 C C . THR A 1 679 ? -43.196 -15.343 42.741 1.00 81.75 679 THR A C 1
ATOM 5296 O O . THR A 1 679 ? -43.107 -16.139 43.674 1.00 81.75 679 THR A O 1
ATOM 5299 N N . GLY A 1 680 ? -42.286 -14.389 42.528 1.00 83.12 680 GLY A N 1
ATOM 5300 C CA . GLY A 1 680 ? -41.029 -14.294 43.276 1.00 83.12 680 GLY A CA 1
ATOM 5301 C C . GLY A 1 680 ? -39.937 -13.570 42.490 1.00 83.12 680 GLY A C 1
ATOM 5302 O O . GLY A 1 680 ? -40.212 -12.590 41.800 1.00 83.12 680 GLY A O 1
ATOM 5303 N N . THR A 1 681 ? -38.697 -14.044 42.572 1.00 78.94 681 THR A N 1
ATOM 5304 C CA . THR A 1 681 ? -37.566 -13.537 41.780 1.00 78.94 681 THR A CA 1
ATOM 5305 C C . THR A 1 681 ? -36.897 -14.673 41.009 1.00 78.94 681 THR A C 1
ATOM 5307 O O . THR A 1 681 ? -36.867 -15.814 41.463 1.00 78.94 681 THR A O 1
ATOM 5310 N N . THR A 1 682 ? -36.367 -14.371 39.823 1.00 72.56 682 THR A N 1
ATOM 5311 C CA . THR A 1 682 ? -35.598 -15.317 39.000 1.00 72.56 682 THR A CA 1
ATOM 5312 C C . THR A 1 682 ? -34.291 -14.686 38.544 1.00 72.56 682 THR A C 1
ATOM 5314 O O . THR A 1 682 ? -34.233 -13.475 38.328 1.00 72.56 682 THR A O 1
ATOM 5317 N N . ALA A 1 683 ? -33.246 -15.496 38.385 1.00 68.56 683 ALA A N 1
ATOM 5318 C CA . ALA A 1 683 ? -31.963 -15.032 37.870 1.00 68.56 683 ALA A CA 1
ATOM 5319 C C . ALA A 1 683 ? -32.062 -14.628 36.388 1.00 68.56 683 ALA A C 1
ATOM 5321 O O . ALA A 1 683 ? -32.824 -15.220 35.619 1.00 68.56 683 ALA A O 1
ATOM 5322 N N . LEU A 1 684 ? -31.270 -13.631 35.998 1.00 65.06 684 LEU A N 1
ATOM 5323 C CA . LEU A 1 684 ? -31.128 -13.128 34.635 1.00 65.06 684 LEU A CA 1
ATOM 5324 C C . LEU A 1 684 ? -29.632 -12.983 34.313 1.00 65.06 684 LEU A C 1
ATOM 5326 O O . LEU A 1 684 ? -28.867 -12.500 35.147 1.00 65.06 684 LEU A O 1
ATOM 5330 N N . THR A 1 685 ? -29.198 -13.425 33.128 1.00 56.78 685 THR A N 1
ATOM 5331 C CA . THR A 1 685 ? -27.769 -13.495 32.767 1.00 56.78 685 THR A CA 1
ATOM 5332 C C . THR A 1 685 ? -27.511 -12.840 31.415 1.00 56.78 685 THR A C 1
ATOM 5334 O O . THR A 1 685 ? -28.017 -13.301 30.396 1.00 56.78 685 THR A O 1
ATOM 5337 N N . LEU A 1 686 ? -26.692 -11.787 31.398 1.00 55.50 686 LEU A N 1
ATOM 5338 C CA . LEU A 1 686 ? -26.288 -11.069 30.186 1.00 55.50 686 LEU A CA 1
ATOM 5339 C C . LEU A 1 686 ? -25.125 -11.793 29.482 1.00 55.50 686 LEU A C 1
ATOM 5341 O O . LEU A 1 686 ? -24.197 -12.260 30.137 1.00 55.50 686 LEU A O 1
ATOM 5345 N N . LEU A 1 687 ? -25.186 -11.913 28.149 1.00 48.53 687 LEU A N 1
ATOM 5346 C CA . LEU A 1 687 ? -24.211 -12.674 27.341 1.00 48.53 687 LEU A CA 1
ATOM 5347 C C . LEU A 1 687 ? -22.869 -11.962 27.148 1.00 48.53 687 LEU A C 1
ATOM 5349 O O . LEU A 1 687 ? -21.868 -12.618 26.884 1.00 48.53 687 LEU A O 1
ATOM 5353 N N . ASP A 1 688 ? -22.854 -10.636 27.231 1.00 51.03 688 ASP A N 1
ATOM 5354 C CA . ASP A 1 688 ? -21.664 -9.813 26.999 1.00 51.03 688 ASP A CA 1
ATOM 5355 C C . ASP A 1 688 ? -20.873 -9.513 28.282 1.00 51.03 688 ASP A C 1
ATOM 5357 O O . ASP A 1 688 ? -19.881 -8.789 28.236 1.00 51.03 688 ASP A O 1
ATOM 5361 N N . GLY A 1 689 ? -21.299 -10.066 29.425 1.00 47.06 689 GLY A N 1
ATOM 5362 C CA . GLY A 1 689 ? -20.650 -9.864 30.721 1.00 47.06 689 GLY A CA 1
ATOM 5363 C C . GLY A 1 689 ? -20.897 -8.491 31.356 1.00 47.06 689 GLY A C 1
ATOM 5364 O O . GLY A 1 689 ? -20.224 -8.153 32.326 1.00 47.06 689 GLY A O 1
ATOM 5365 N N . THR A 1 690 ? -21.839 -7.695 30.839 1.00 50.22 690 THR A N 1
ATOM 5366 C CA . THR A 1 690 ? -22.143 -6.360 31.381 1.00 50.22 690 THR A CA 1
ATOM 5367 C C . THR A 1 690 ? -23.026 -6.404 32.638 1.00 50.22 690 THR A C 1
ATOM 5369 O O . THR A 1 690 ? -23.789 -7.344 32.856 1.00 50.22 690 THR A O 1
ATOM 5372 N N . THR A 1 691 ? -22.947 -5.362 33.475 1.00 53.12 691 THR A N 1
ATOM 5373 C CA . THR A 1 691 ? -23.752 -5.148 34.701 1.00 53.12 691 THR A CA 1
ATOM 5374 C C . THR A 1 691 ? -24.989 -4.268 34.468 1.00 53.12 691 THR A C 1
ATOM 5376 O O . THR A 1 691 ? -25.583 -3.738 35.404 1.00 53.12 691 THR A O 1
ATOM 5379 N N . SER A 1 692 ? -25.401 -4.109 33.206 1.00 51.22 692 SER A N 1
ATOM 5380 C CA . SER A 1 692 ? -26.401 -3.130 32.759 1.00 51.22 692 SER A CA 1
ATOM 5381 C C . SER A 1 692 ? -27.829 -3.369 33.276 1.00 51.22 692 SER A C 1
ATOM 5383 O O . SER A 1 692 ? -28.625 -2.429 33.346 1.00 51.22 692 SER A O 1
ATOM 5385 N N . LEU A 1 693 ? -28.165 -4.607 33.652 1.00 59.06 693 LEU A N 1
ATOM 5386 C CA . LEU A 1 693 ? -29.438 -4.994 34.270 1.00 59.06 693 LEU A CA 1
ATOM 5387 C C . LEU A 1 693 ? -29.204 -5.608 35.647 1.00 59.06 693 LEU A C 1
ATOM 5389 O O . LEU A 1 693 ? -28.140 -6.153 35.932 1.00 59.06 693 LEU A O 1
ATOM 5393 N N . ASN A 1 694 ? -30.246 -5.597 36.476 1.00 64.62 694 ASN A N 1
ATOM 5394 C CA . ASN A 1 694 ? -30.222 -6.360 37.712 1.00 64.62 694 ASN A CA 1
ATOM 5395 C C . ASN A 1 694 ? -30.132 -7.857 37.371 1.00 64.62 694 ASN A C 1
ATOM 5397 O O . ASN A 1 694 ? -30.869 -8.350 36.512 1.00 64.62 694 ASN A O 1
ATOM 5401 N N . SER A 1 695 ? -29.260 -8.585 38.071 1.00 66.12 695 SER A N 1
ATOM 5402 C CA . SER A 1 695 ? -29.072 -10.035 37.911 1.00 66.12 695 SER A CA 1
ATOM 5403 C C . SER A 1 695 ? -30.299 -10.849 38.336 1.00 66.12 695 SER A C 1
ATOM 5405 O O . SER A 1 695 ? -30.328 -12.070 38.181 1.00 66.12 695 SER A O 1
ATOM 5407 N N . THR A 1 696 ? -31.327 -10.177 38.860 1.00 71.12 696 THR A N 1
ATOM 5408 C CA . THR A 1 696 ? -32.616 -10.752 39.232 1.00 71.12 696 THR A CA 1
ATOM 5409 C C . THR A 1 696 ? -33.776 -9.975 38.604 1.00 71.12 696 THR A C 1
ATOM 5411 O O . THR A 1 696 ? -33.806 -8.744 38.611 1.00 71.12 696 THR A O 1
ATOM 5414 N N . ALA A 1 697 ? -34.753 -10.703 38.063 1.00 73.56 697 ALA A N 1
ATOM 5415 C CA . ALA A 1 697 ? -36.034 -10.175 37.604 1.00 73.56 697 ALA A CA 1
ATOM 5416 C C . ALA A 1 697 ? -37.147 -10.578 38.581 1.00 73.56 697 ALA A C 1
ATOM 5418 O O . ALA A 1 697 ? -37.183 -11.712 39.061 1.00 73.56 697 ALA A O 1
ATOM 5419 N N . VAL A 1 698 ? -38.077 -9.665 38.853 1.00 81.94 698 VAL A N 1
ATOM 5420 C CA . VAL A 1 698 ? -39.297 -9.932 39.623 1.00 81.94 698 VAL A CA 1
ATOM 5421 C C . VAL A 1 698 ? -40.298 -10.654 38.730 1.00 81.94 698 VAL A C 1
ATOM 5423 O O . VAL A 1 698 ? -40.621 -10.172 37.647 1.00 81.94 698 VAL A O 1
ATOM 5426 N N . VAL A 1 699 ? -40.805 -11.791 39.193 1.00 82.50 699 VAL A N 1
ATOM 5427 C CA . VAL A 1 699 ? -41.801 -12.614 38.507 1.00 82.50 699 VAL A CA 1
ATOM 5428 C C . VAL A 1 699 ? -43.168 -12.391 39.139 1.00 82.50 699 VAL A C 1
ATOM 5430 O O . VAL A 1 699 ? -43.332 -12.553 40.346 1.00 82.50 699 VAL A O 1
ATOM 5433 N N . THR A 1 700 ? -44.169 -12.091 38.318 1.00 84.44 700 THR A N 1
ATOM 5434 C CA . THR A 1 700 ? -45.586 -12.106 38.701 1.00 84.44 700 THR A CA 1
ATOM 5435 C C . THR A 1 700 ? -46.308 -13.161 37.872 1.00 84.44 700 THR A C 1
ATOM 5437 O O . THR A 1 700 ? -46.365 -13.050 36.648 1.00 84.44 700 THR A O 1
ATOM 5440 N N . ASN A 1 701 ? -46.840 -14.196 38.520 1.00 81.25 701 ASN A N 1
ATOM 5441 C CA . ASN A 1 701 ? -47.665 -15.210 37.870 1.00 81.25 701 ASN A CA 1
ATOM 5442 C C . ASN A 1 701 ? -49.144 -14.911 38.135 1.00 81.25 701 ASN A C 1
ATOM 5444 O O . ASN A 1 701 ? -49.612 -15.009 39.268 1.00 81.25 701 ASN A O 1
ATOM 5448 N N . ASN A 1 702 ? -49.883 -14.561 37.085 1.00 80.25 702 ASN A N 1
ATOM 5449 C CA . ASN A 1 702 ? -51.317 -14.311 37.172 1.00 80.25 702 ASN A CA 1
ATOM 5450 C C . ASN A 1 702 ? -52.072 -15.627 36.970 1.00 80.25 702 ASN A C 1
ATOM 5452 O O . ASN A 1 702 ? -52.589 -15.879 35.887 1.00 80.25 702 ASN A O 1
ATOM 5456 N N . ASN A 1 703 ? -52.099 -16.486 37.992 1.00 75.19 703 ASN A N 1
ATOM 5457 C CA . ASN A 1 703 ? -52.900 -17.720 38.028 1.00 75.19 703 ASN A CA 1
ATOM 5458 C C . ASN A 1 703 ? -52.772 -18.618 36.778 1.00 75.19 703 ASN A C 1
ATOM 5460 O O . ASN A 1 703 ? -53.732 -19.270 36.371 1.00 75.19 703 ASN A O 1
ATOM 5464 N N . GLY A 1 704 ? -51.597 -18.648 36.142 1.00 67.31 704 GLY A N 1
ATOM 5465 C CA . GLY A 1 704 ? -51.364 -19.452 34.943 1.00 67.31 704 GLY A CA 1
ATOM 5466 C C . GLY A 1 704 ? -52.021 -18.934 33.658 1.00 67.31 704 GLY A C 1
ATOM 5467 O O . GLY A 1 704 ? -52.079 -19.692 32.695 1.00 67.31 704 GLY A O 1
ATOM 5468 N N . THR A 1 705 ? -52.493 -17.681 33.606 1.00 72.56 705 THR A N 1
ATOM 5469 C CA . THR A 1 705 ? -52.945 -17.027 32.358 1.00 72.56 705 THR A CA 1
ATOM 5470 C C . THR A 1 705 ? -51.870 -16.139 31.732 1.00 72.56 705 THR A C 1
ATOM 5472 O O . THR A 1 705 ? -51.810 -16.008 30.510 1.00 72.56 705 THR A O 1
ATOM 5475 N N . SER A 1 706 ? -51.003 -15.540 32.554 1.00 77.31 706 SER A N 1
ATOM 5476 C CA . SER A 1 706 ? -49.837 -14.778 32.096 1.00 77.31 706 SER A CA 1
ATOM 5477 C C . SER A 1 706 ? -48.699 -14.809 33.115 1.00 77.31 706 SER A C 1
ATOM 5479 O O . SER A 1 706 ? -48.943 -14.821 34.322 1.00 77.31 706 SER A O 1
ATOM 5481 N N . ILE A 1 707 ? -47.459 -14.744 32.633 1.00 78.00 707 ILE A N 1
ATOM 5482 C CA . ILE A 1 707 ? -46.264 -14.528 33.461 1.00 78.00 707 ILE A CA 1
ATOM 5483 C C . ILE A 1 707 ? -45.688 -13.165 33.106 1.00 78.00 707 ILE A C 1
ATOM 5485 O O . ILE A 1 707 ? -45.442 -12.905 31.933 1.00 78.00 707 ILE A O 1
ATOM 5489 N N . THR A 1 708 ? -45.413 -12.321 34.093 1.00 78.00 708 THR A N 1
ATOM 5490 C CA . THR A 1 708 ? -44.719 -11.047 33.890 1.00 78.00 708 THR A CA 1
ATOM 5491 C C . THR A 1 708 ? -43.359 -11.074 34.576 1.00 78.00 708 THR A C 1
ATOM 5493 O O . THR A 1 708 ? -43.282 -11.325 35.774 1.00 78.00 708 THR A O 1
ATOM 5496 N N . LEU A 1 709 ? -42.290 -10.797 33.832 1.00 74.25 709 LEU A N 1
ATOM 5497 C CA . LEU A 1 709 ? -40.943 -10.568 34.350 1.00 74.25 709 LEU A CA 1
ATOM 5498 C C . LEU A 1 709 ? -40.640 -9.076 34.310 1.00 74.25 709 LEU A C 1
ATOM 5500 O O . LEU A 1 709 ? -40.775 -8.464 33.258 1.00 74.25 709 LEU A O 1
ATOM 5504 N N . SER A 1 710 ? -40.200 -8.503 35.423 1.00 75.38 710 SER A N 1
ATOM 5505 C CA . SER A 1 710 ? -39.790 -7.103 35.518 1.00 75.38 710 SER A CA 1
ATOM 5506 C C . SER A 1 710 ? -38.362 -7.014 36.039 1.00 75.38 710 SER A C 1
ATOM 5508 O O . SER A 1 710 ? -38.086 -7.484 37.138 1.00 75.38 710 SER A O 1
ATOM 5510 N N . THR A 1 711 ? -37.459 -6.373 35.303 1.00 72.00 711 THR A N 1
ATOM 5511 C CA . THR A 1 711 ? -36.086 -6.107 35.767 1.00 72.00 711 THR A CA 1
ATOM 5512 C C . THR A 1 711 ? -35.722 -4.635 35.613 1.00 72.00 711 THR A C 1
ATOM 5514 O O . THR A 1 711 ? -36.155 -3.974 34.667 1.00 72.00 711 THR A O 1
ATOM 5517 N N . ASN A 1 712 ? -34.953 -4.117 36.572 1.00 67.06 712 ASN A N 1
ATOM 5518 C CA . ASN A 1 712 ? -34.461 -2.743 36.556 1.00 67.06 712 ASN A CA 1
ATOM 5519 C C . ASN A 1 712 ? -33.228 -2.642 35.659 1.00 67.06 712 ASN A C 1
ATOM 5521 O O . ASN A 1 712 ? -32.339 -3.496 35.726 1.00 67.06 712 ASN A O 1
ATOM 5525 N N . VAL A 1 713 ? -33.135 -1.546 34.910 1.00 61.34 713 VAL A N 1
ATOM 5526 C CA . VAL A 1 713 ? -31.853 -1.103 34.360 1.00 61.34 713 VAL A CA 1
ATOM 5527 C C . VAL A 1 713 ? -31.034 -0.502 35.497 1.00 61.34 713 VAL A C 1
ATOM 5529 O O . VAL A 1 713 ? -31.513 0.387 36.198 1.00 61.34 713 VAL A O 1
ATOM 5532 N N . VAL A 1 714 ? -29.828 -1.027 35.722 1.00 57.16 714 VAL A N 1
ATOM 5533 C CA . VAL A 1 714 ? -28.964 -0.621 36.849 1.00 57.16 714 VAL A CA 1
ATOM 5534 C C . VAL A 1 714 ? -28.061 0.539 36.439 1.00 57.16 714 VAL A C 1
ATOM 5536 O O . VAL A 1 714 ? -27.914 1.502 37.187 1.00 57.16 714 VAL A O 1
ATOM 5539 N N . GLU A 1 715 ? -27.560 0.517 35.205 1.00 55.25 715 GLU A N 1
ATOM 5540 C CA . GLU A 1 715 ? -26.734 1.591 34.645 1.00 55.25 715 GLU A CA 1
ATOM 5541 C C . GLU A 1 715 ? -27.247 2.003 33.263 1.00 55.25 715 GLU A C 1
ATOM 5543 O O . GLU A 1 715 ? -27.953 3.006 33.118 1.00 55.25 715 GLU A O 1
ATOM 5548 N N . PHE A 1 716 ? -26.912 1.215 32.241 1.00 48.47 716 PHE A N 1
ATOM 5549 C CA . PHE A 1 716 ? -27.039 1.627 30.850 1.00 48.47 716 PHE A CA 1
ATOM 5550 C C . PHE A 1 716 ? -27.073 0.420 29.906 1.00 48.47 716 PHE A C 1
ATOM 5552 O O . PHE A 1 716 ? -26.165 -0.409 29.954 1.00 48.47 716 PHE A O 1
ATOM 5559 N N . VAL A 1 717 ? -28.085 0.330 29.036 1.00 51.50 717 VAL A N 1
ATOM 5560 C CA . VAL A 1 717 ? -28.135 -0.657 27.941 1.00 51.50 717 VAL A CA 1
ATOM 5561 C C . VAL A 1 717 ? -27.855 0.055 26.615 1.00 51.50 717 VAL A C 1
ATOM 5563 O O . VAL A 1 717 ? -28.626 0.932 26.215 1.00 51.50 717 VAL A O 1
ATOM 5566 N N . LYS A 1 718 ? -26.755 -0.319 25.948 1.00 47.97 718 LYS A N 1
ATOM 5567 C CA . LYS A 1 718 ? -26.294 0.240 24.666 1.00 47.97 718 LYS A CA 1
ATOM 5568 C C . LYS A 1 718 ? -27.275 -0.056 23.532 1.00 47.97 718 LYS A C 1
ATOM 5570 O O . LYS A 1 718 ? -27.936 -1.098 23.508 1.00 47.97 718 LYS A O 1
ATOM 5575 N N . SER A 1 719 ? -27.314 0.831 22.536 1.00 45.84 719 SER A N 1
ATOM 5576 C CA . SER A 1 719 ? -27.986 0.527 21.270 1.00 45.84 719 SER A CA 1
ATOM 5577 C C . SER A 1 719 ? -27.329 -0.699 20.616 1.00 45.84 719 SER A C 1
ATOM 5579 O O . SER A 1 719 ? -26.109 -0.756 20.488 1.00 45.84 719 SER A O 1
ATOM 5581 N N . GLY A 1 720 ? -28.114 -1.710 20.240 1.00 46.78 720 GLY A N 1
ATOM 5582 C CA . GLY A 1 720 ? -27.607 -2.945 19.631 1.00 46.78 720 GLY A CA 1
ATOM 5583 C C . GLY A 1 720 ? -27.175 -4.054 20.605 1.00 46.78 720 GLY A C 1
ATOM 5584 O O . GLY A 1 720 ? -26.801 -5.134 20.145 1.00 46.78 720 GLY A O 1
ATOM 5585 N N . GLN A 1 721 ? -27.234 -3.826 21.922 1.00 51.06 721 GLN A N 1
ATOM 5586 C CA . GLN A 1 721 ? -26.801 -4.795 22.935 1.00 51.06 721 GLN A CA 1
ATOM 5587 C C . GLN A 1 721 ? -27.739 -6.006 23.013 1.00 51.06 721 GLN A C 1
ATOM 5589 O O . GLN A 1 721 ? -28.947 -5.861 22.843 1.00 51.06 721 GLN A O 1
ATOM 5594 N N . LEU A 1 722 ? -27.184 -7.200 23.260 1.00 51.69 722 LEU A N 1
ATOM 5595 C CA . LEU A 1 722 ? -27.931 -8.460 23.252 1.00 51.69 722 LEU A CA 1
ATOM 5596 C C . LEU A 1 722 ? -28.293 -8.898 24.666 1.00 51.69 722 LEU A C 1
ATOM 5598 O O . LEU A 1 722 ? -27.438 -9.331 25.436 1.00 51.69 722 LEU A O 1
ATOM 5602 N N . LEU A 1 723 ? -29.583 -8.863 24.986 1.00 53.69 723 LEU A N 1
ATOM 5603 C CA . LEU A 1 723 ? -30.083 -9.506 26.199 1.00 53.69 723 LEU A CA 1
ATOM 5604 C C . LEU A 1 723 ? -30.202 -11.016 25.960 1.00 53.69 723 LEU A C 1
ATOM 5606 O O . LEU A 1 723 ? -30.527 -11.433 24.852 1.00 53.69 723 LEU A O 1
ATOM 5610 N N . LYS A 1 724 ? -29.939 -11.823 26.991 1.00 55.03 724 LYS A N 1
ATOM 5611 C CA . LYS A 1 724 ? -30.280 -13.249 27.050 1.00 55.03 724 LYS A CA 1
ATOM 5612 C C . LYS A 1 724 ? -30.987 -13.502 28.372 1.00 55.03 724 LYS A C 1
ATOM 5614 O O . LYS A 1 724 ? -30.615 -12.972 29.411 1.00 55.03 724 LYS A O 1
ATOM 5619 N N . PHE A 1 725 ? -32.028 -14.312 28.341 1.00 57.56 725 PHE A N 1
ATOM 5620 C CA . PHE A 1 725 ? -32.615 -14.891 29.540 1.00 57.56 725 PHE A CA 1
ATOM 5621 C C . PHE A 1 725 ? -33.186 -16.251 29.194 1.00 57.56 725 PHE A C 1
ATOM 5623 O O . PHE A 1 725 ? -33.520 -16.508 28.037 1.00 57.56 725 PHE A O 1
ATOM 5630 N N . SER A 1 726 ? -33.271 -17.093 30.218 1.00 55.50 726 SER A N 1
ATOM 5631 C CA . SER A 1 726 ? -33.525 -18.518 30.101 1.00 55.50 726 SER A CA 1
ATOM 5632 C C . SER A 1 726 ? -34.596 -18.949 31.088 1.00 55.50 726 SER A C 1
ATOM 5634 O O . SER A 1 726 ? -34.481 -18.706 32.284 1.00 55.50 726 SER A O 1
ATOM 5636 N N . PHE A 1 727 ? -35.654 -19.579 30.583 1.00 59.16 727 PHE A N 1
ATOM 5637 C CA . PHE A 1 727 ? -36.732 -20.155 31.386 1.00 59.16 727 PHE A CA 1
ATOM 5638 C C . PHE A 1 727 ? -37.207 -21.465 30.757 1.00 59.16 727 PHE A C 1
ATOM 5640 O O . PHE A 1 727 ? -37.058 -21.654 29.551 1.00 59.16 727 PHE A O 1
ATOM 5647 N N . GLN A 1 728 ? -37.793 -22.352 31.565 1.00 57.81 728 GLN A N 1
ATOM 5648 C CA . GLN A 1 728 ? -38.466 -23.560 31.077 1.00 57.81 728 GLN A CA 1
ATOM 5649 C C . GLN A 1 728 ? -39.933 -23.243 30.761 1.00 57.81 728 GLN A C 1
ATOM 5651 O O . GLN A 1 728 ? -40.609 -22.635 31.593 1.00 57.81 728 GLN A O 1
ATOM 5656 N N . ALA A 1 729 ? -40.454 -23.654 29.601 1.00 57.69 729 ALA A N 1
ATOM 5657 C CA . ALA A 1 729 ? -41.897 -23.603 29.319 1.00 57.69 729 ALA A CA 1
ATOM 5658 C C . ALA A 1 729 ? -42.553 -24.985 29.395 1.00 57.69 729 ALA A C 1
ATOM 5660 O O . ALA A 1 729 ? -41.888 -26.021 29.380 1.00 57.69 729 ALA A O 1
ATOM 5661 N N . LYS A 1 730 ? -43.886 -24.987 29.477 1.00 55.00 730 LYS A N 1
ATOM 5662 C CA . LYS A 1 730 ? -44.707 -26.202 29.443 1.00 55.00 730 LYS A CA 1
ATOM 5663 C C . LYS A 1 730 ? -44.725 -26.780 28.022 1.00 55.00 730 LYS A C 1
ATOM 5665 O O . LYS A 1 730 ? -44.935 -26.031 27.074 1.00 55.00 730 LYS A O 1
ATOM 5670 N N . ASN A 1 731 ? -44.553 -28.097 27.879 1.00 53.47 731 ASN A N 1
ATOM 5671 C CA . ASN A 1 731 ? -44.625 -28.797 26.589 1.00 53.47 731 ASN A CA 1
ATOM 5672 C C . ASN A 1 731 ? -45.987 -28.550 25.908 1.00 53.47 731 ASN A C 1
ATOM 5674 O O . ASN A 1 731 ? -46.982 -29.176 26.273 1.00 53.47 731 ASN A O 1
ATOM 5678 N N . SER A 1 732 ? -46.036 -27.643 24.930 1.00 51.28 732 SER A N 1
ATOM 5679 C CA . SER A 1 732 ? -47.232 -27.327 24.145 1.00 51.28 732 SER A CA 1
ATOM 5680 C C . SER A 1 732 ? -46.871 -27.089 22.679 1.00 51.28 732 SER A C 1
ATOM 5682 O O . SER A 1 732 ? -45.821 -26.537 22.356 1.00 51.28 732 SER A O 1
ATOM 5684 N N . VAL A 1 733 ? -47.760 -27.520 21.780 1.00 46.62 733 VAL A N 1
ATOM 5685 C CA . VAL A 1 733 ? -47.610 -27.408 20.316 1.00 46.62 733 VAL A CA 1
ATOM 5686 C C . VAL A 1 733 ? -48.001 -26.005 19.815 1.00 46.62 733 VAL A C 1
ATOM 5688 O O . VAL A 1 733 ? -47.782 -25.673 18.656 1.00 46.62 733 VAL A O 1
ATOM 5691 N N . LYS A 1 734 ? -48.566 -25.142 20.668 1.00 48.88 734 LYS A N 1
ATOM 5692 C CA . LYS A 1 734 ? -48.842 -23.732 20.356 1.00 48.88 734 LYS A CA 1
ATOM 5693 C C . LYS A 1 734 ? -47.978 -22.847 21.243 1.00 48.88 734 LYS A C 1
ATOM 5695 O O . LYS A 1 734 ? -48.142 -22.837 22.463 1.00 48.88 734 LYS A O 1
ATOM 5700 N N . ILE A 1 735 ? -47.043 -22.120 20.634 1.00 49.75 735 ILE A N 1
ATOM 5701 C CA . ILE A 1 735 ? -46.181 -21.193 21.368 1.00 49.75 735 ILE A CA 1
ATOM 5702 C C . ILE A 1 735 ? -46.975 -19.904 21.606 1.00 49.75 735 ILE A C 1
ATOM 5704 O O . ILE A 1 735 ? -47.654 -19.406 20.711 1.00 49.75 735 ILE A O 1
ATOM 5708 N N . GLY A 1 736 ? -46.964 -19.427 22.849 1.00 54.19 736 GLY A N 1
ATOM 5709 C CA . GLY A 1 736 ? -47.688 -18.233 23.268 1.00 54.19 736 GLY A CA 1
ATOM 5710 C C . GLY A 1 736 ? -47.173 -16.947 22.610 1.00 54.19 736 GLY A C 1
ATOM 5711 O O . GLY A 1 736 ? -46.190 -16.938 21.867 1.00 54.19 736 GLY A O 1
ATOM 5712 N N . SER A 1 737 ? -47.835 -15.836 22.911 1.00 54.47 737 SER A N 1
ATOM 5713 C CA . SER A 1 737 ? -47.367 -14.489 22.576 1.00 54.47 737 SER A CA 1
ATOM 5714 C C . SER A 1 737 ? -46.622 -13.898 23.765 1.00 54.47 737 SER A C 1
ATOM 5716 O O . SER A 1 737 ? -46.979 -14.162 24.914 1.00 54.47 737 SER A O 1
ATOM 5718 N N . PHE A 1 738 ? -45.646 -13.035 23.517 1.00 55.09 738 PHE A N 1
ATOM 5719 C CA . PHE A 1 738 ? -45.114 -12.192 24.579 1.00 55.09 738 PHE A CA 1
ATOM 5720 C C . PHE A 1 738 ? -45.092 -10.732 24.151 1.00 55.09 738 PHE A C 1
ATOM 5722 O O . PHE A 1 738 ? -44.890 -10.406 22.978 1.00 55.09 738 PHE A O 1
ATOM 5729 N N . THR A 1 739 ? -45.293 -9.862 25.132 1.00 55.00 739 THR A N 1
ATOM 5730 C CA . THR A 1 739 ? -45.189 -8.420 24.977 1.00 55.00 739 THR A CA 1
ATOM 5731 C C . THR A 1 739 ? -44.015 -7.917 25.799 1.00 55.00 739 THR A C 1
ATOM 5733 O O . THR A 1 739 ? -43.946 -8.172 27.003 1.00 55.00 739 THR A O 1
ATOM 5736 N N . THR A 1 740 ? -43.101 -7.192 25.165 1.00 52.12 740 THR A N 1
ATOM 5737 C CA . THR A 1 740 ? -42.036 -6.466 25.861 1.00 52.12 740 THR A CA 1
ATOM 5738 C C . THR A 1 740 ? -42.422 -5.001 25.940 1.00 52.12 740 THR A C 1
ATOM 5740 O O . THR A 1 740 ? -42.783 -4.413 24.925 1.00 52.12 740 THR A O 1
ATOM 5743 N N . SER A 1 741 ? -42.322 -4.409 27.128 1.00 53.62 741 SER A N 1
ATOM 5744 C CA . SER A 1 741 ? -42.480 -2.968 27.326 1.00 53.62 741 SER A CA 1
ATOM 5745 C C . SER A 1 741 ? -41.341 -2.398 28.162 1.00 53.62 741 SER A C 1
ATOM 5747 O O . SER A 1 741 ? -40.822 -3.072 29.054 1.00 53.62 741 SER A O 1
ATOM 5749 N N . ILE A 1 742 ? -40.958 -1.157 27.872 1.00 51.00 742 ILE A N 1
ATOM 5750 C CA . ILE A 1 742 ? -40.090 -0.351 28.735 1.00 51.00 742 ILE A CA 1
ATOM 5751 C C . ILE A 1 742 ? -40.990 0.641 29.475 1.00 51.00 742 ILE A C 1
ATOM 5753 O O . ILE A 1 742 ? -41.764 1.353 28.833 1.00 51.00 742 ILE A O 1
ATOM 5757 N N . LYS A 1 743 ? -40.938 0.656 30.814 1.00 52.94 743 LYS A N 1
ATOM 5758 C CA . LYS A 1 743 ? -41.764 1.544 31.657 1.00 52.94 743 LYS A CA 1
ATOM 5759 C C . LYS A 1 743 ? -40.925 2.316 32.675 1.00 52.94 743 LYS A C 1
ATOM 5761 O O . LYS A 1 743 ? -39.870 1.840 33.084 1.00 52.94 743 LYS A O 1
ATOM 5766 N N . ILE A 1 744 ? -41.433 3.476 33.094 1.00 44.66 744 ILE A N 1
ATOM 5767 C CA . ILE A 1 744 ? -40.829 4.395 34.073 1.00 44.66 744 ILE A CA 1
ATOM 5768 C C . ILE A 1 744 ? -41.671 4.394 35.362 1.00 44.66 744 ILE A C 1
ATOM 5770 O O . ILE A 1 744 ? -42.896 4.242 35.312 1.00 44.66 744 ILE A O 1
ATOM 5774 N N . LEU A 1 745 ? -41.021 4.554 36.517 1.00 46.69 745 LEU A N 1
ATOM 5775 C CA . LEU A 1 745 ? -41.688 4.867 37.784 1.00 46.69 745 LEU A CA 1
ATOM 5776 C C . LEU A 1 745 ? -41.692 6.377 38.027 1.00 46.69 745 LEU A C 1
ATOM 5778 O O . LEU A 1 745 ? -40.692 7.043 37.765 1.00 46.69 745 LEU A O 1
ATOM 5782 N N . ASP A 1 746 ? -42.782 6.917 38.568 1.00 45.22 746 ASP A N 1
ATOM 5783 C CA . ASP A 1 746 ? -42.756 8.282 39.097 1.00 45.22 746 ASP A CA 1
ATOM 5784 C C . ASP A 1 746 ? -41.996 8.368 40.428 1.00 45.22 746 ASP A C 1
ATOM 5786 O O . ASP A 1 746 ? -41.549 7.374 41.008 1.00 45.22 746 ASP A O 1
ATOM 5790 N N . SER A 1 747 ? -41.900 9.590 40.954 1.00 37.19 747 SER A N 1
ATOM 5791 C CA . SER A 1 747 ? -41.306 9.897 42.258 1.00 37.19 747 SER A CA 1
ATOM 5792 C C . SER A 1 747 ? -41.971 9.190 43.450 1.00 37.19 747 SER A C 1
ATOM 5794 O O . SER A 1 747 ? -41.486 9.324 44.573 1.00 37.19 747 SER A O 1
ATOM 5796 N N . LYS A 1 748 ? -43.057 8.432 43.240 1.00 38.25 748 LYS A N 1
ATOM 5797 C CA . LYS A 1 748 ? -43.782 7.663 44.259 1.00 38.25 748 LYS A CA 1
ATOM 5798 C C . LYS A 1 748 ? -43.678 6.147 44.053 1.00 38.25 748 LYS A C 1
ATOM 5800 O O . LYS A 1 748 ? -44.411 5.407 44.705 1.00 38.25 748 LYS A O 1
ATOM 5805 N N . ASN A 1 749 ? -42.771 5.668 43.194 1.00 42.03 749 ASN A N 1
ATOM 5806 C CA . ASN A 1 749 ? -42.622 4.247 42.849 1.00 42.03 749 ASN A CA 1
ATOM 5807 C C . ASN A 1 749 ? -43.889 3.616 42.238 1.00 42.03 749 ASN A C 1
ATOM 5809 O O . ASN A 1 749 ? -44.044 2.391 42.257 1.00 42.03 749 ASN A O 1
ATOM 5813 N N . VAL A 1 750 ? -44.782 4.424 41.659 1.00 41.28 750 VAL A N 1
ATOM 5814 C CA . VAL A 1 750 ? -45.955 3.928 40.937 1.00 41.28 750 VAL A CA 1
ATOM 5815 C C . VAL A 1 750 ? -45.602 3.789 39.458 1.00 41.28 750 VAL A C 1
ATOM 5817 O O . VAL A 1 750 ? -44.933 4.638 38.875 1.00 41.28 750 VAL A O 1
ATOM 5820 N N . LEU A 1 751 ? -46.032 2.680 38.849 1.00 42.50 751 LEU A N 1
ATOM 5821 C CA . LEU A 1 751 ? -45.927 2.443 37.410 1.00 42.50 751 LEU A CA 1
ATOM 5822 C C . LEU A 1 751 ? -46.759 3.488 36.674 1.00 42.50 751 LEU A C 1
ATOM 5824 O O . LEU A 1 751 ? -47.987 3.405 36.663 1.00 42.50 751 LEU A O 1
ATOM 5828 N N . VAL A 1 752 ? -46.097 4.457 36.049 1.00 40.84 752 VAL A N 1
ATOM 5829 C CA . VAL A 1 752 ? -46.792 5.478 35.272 1.00 40.84 752 VAL A CA 1
ATOM 5830 C C . VAL A 1 752 ? -46.680 5.112 33.804 1.00 40.84 752 VAL A C 1
ATOM 5832 O O . VAL A 1 752 ? -45.585 4.981 33.257 1.00 40.84 752 VAL A O 1
ATOM 5835 N N . ASN A 1 753 ? -47.829 4.954 33.146 1.00 38.19 753 ASN A N 1
ATOM 5836 C CA . ASN A 1 753 ? -47.893 5.105 31.698 1.00 38.19 753 ASN A CA 1
ATOM 5837 C C . ASN A 1 753 ? -47.626 6.582 31.415 1.00 38.19 753 ASN A C 1
ATOM 5839 O O . ASN A 1 753 ? -48.553 7.387 31.352 1.00 38.19 753 ASN A O 1
ATOM 5843 N N . VAL A 1 754 ? -46.359 6.963 31.294 1.00 34.59 754 VAL A N 1
ATOM 5844 C CA . VAL A 1 754 ? -46.053 8.243 30.670 1.00 34.59 754 VAL A CA 1
ATOM 5845 C C . VAL A 1 754 ? -46.492 8.066 29.221 1.00 34.59 754 VAL A C 1
ATOM 5847 O O . VAL A 1 754 ? -45.970 7.200 28.517 1.00 34.59 754 VAL A O 1
ATOM 5850 N N . VAL A 1 755 ? -47.506 8.829 28.807 1.00 33.03 755 VAL A N 1
ATOM 5851 C CA . VAL A 1 755 ? -48.139 8.788 27.472 1.00 33.03 755 VAL A CA 1
ATOM 5852 C C . VAL A 1 755 ? -47.102 8.871 26.341 1.00 33.03 755 VAL A C 1
ATOM 5854 O O . VAL A 1 755 ? -47.385 8.473 25.222 1.00 33.03 755 VAL A O 1
ATOM 5857 N N . GLU A 1 756 ? -45.890 9.304 26.680 1.00 33.81 756 GLU A N 1
ATOM 5858 C CA . GLU A 1 756 ? -44.775 9.739 25.858 1.00 33.81 756 GLU A CA 1
ATOM 5859 C C . GLU A 1 756 ? -43.613 8.727 25.695 1.00 33.81 756 GLU A C 1
ATOM 5861 O O . GLU A 1 756 ? -42.617 9.057 25.065 1.00 33.81 756 GLU A O 1
ATOM 5866 N N . ARG A 1 757 ? -43.670 7.493 26.236 1.00 35.72 757 ARG A N 1
ATOM 5867 C CA . ARG A 1 757 ? -42.554 6.521 26.065 1.00 35.72 757 ARG A CA 1
ATOM 5868 C C . ARG A 1 757 ? -42.856 5.004 26.026 1.00 35.72 757 ARG A C 1
ATOM 5870 O O . ARG A 1 757 ? -41.950 4.229 26.340 1.00 35.72 757 ARG A O 1
ATOM 5877 N N . PRO A 1 758 ? -44.046 4.494 25.646 1.00 37.66 758 PRO A N 1
ATOM 5878 C CA . PRO A 1 758 ? -44.223 3.049 25.529 1.00 37.66 758 PRO A CA 1
ATOM 5879 C C . PRO A 1 758 ? -43.542 2.518 24.255 1.00 37.66 758 PRO A C 1
ATOM 5881 O O . PRO A 1 758 ? -44.067 2.624 23.145 1.00 37.66 758 PRO A O 1
ATOM 5884 N N . LEU A 1 759 ? -42.375 1.893 24.418 1.00 44.69 759 LEU A N 1
ATOM 5885 C CA . LEU A 1 759 ? -41.879 0.897 23.467 1.00 44.69 759 LEU A CA 1
ATOM 5886 C C . LEU A 1 759 ? -42.557 -0.435 23.800 1.00 44.69 759 LEU A C 1
ATOM 5888 O O . LEU A 1 759 ? -41.971 -1.278 24.471 1.00 44.69 759 LEU A O 1
ATOM 5892 N N . GLU A 1 760 ? -43.827 -0.581 23.419 1.00 40.84 760 GLU A N 1
ATOM 5893 C CA . GLU A 1 760 ? -44.576 -1.830 23.575 1.00 40.84 760 GLU A CA 1
ATOM 5894 C C . GLU A 1 760 ? -44.490 -2.643 22.278 1.00 40.84 760 GLU A C 1
ATOM 5896 O O . GLU A 1 760 ? -44.913 -2.195 21.213 1.00 40.84 760 GLU A O 1
ATOM 5901 N N . PHE A 1 761 ? -43.907 -3.838 22.362 1.00 46.97 761 PHE A N 1
ATOM 5902 C CA . PHE A 1 761 ? -43.746 -4.752 21.236 1.00 46.97 761 PHE A CA 1
ATOM 5903 C C . PHE A 1 761 ? -44.472 -6.049 21.535 1.00 46.97 761 PHE A C 1
ATOM 5905 O O . PHE A 1 761 ? -44.117 -6.729 22.495 1.00 46.97 761 PHE A O 1
ATOM 5912 N N . THR A 1 762 ? -45.423 -6.434 20.693 1.00 45.12 762 THR A N 1
ATOM 5913 C CA . THR A 1 762 ? -46.058 -7.751 20.770 1.00 45.12 762 THR A CA 1
ATOM 5914 C C . THR A 1 762 ? -45.458 -8.659 19.708 1.00 45.12 762 THR A C 1
ATOM 5916 O O . THR A 1 762 ? -45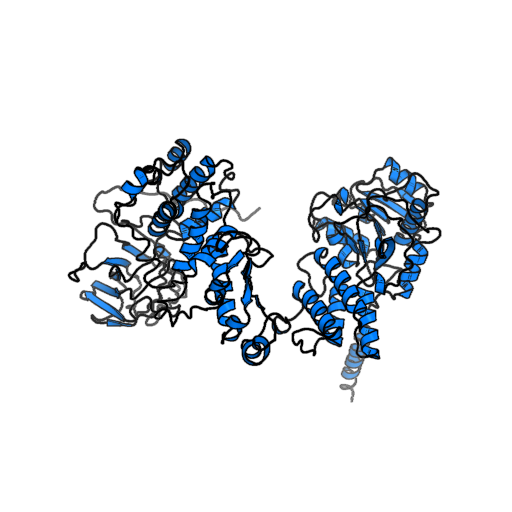.618 -8.425 18.510 1.00 45.12 762 THR A O 1
ATOM 5919 N N . ASN A 1 763 ? -44.772 -9.711 20.149 1.00 47.53 763 ASN A N 1
ATOM 5920 C CA . ASN A 1 763 ? -44.240 -10.750 19.280 1.00 47.53 763 ASN A CA 1
ATOM 5921 C C . ASN A 1 763 ? -45.071 -12.026 19.442 1.00 47.53 763 ASN A C 1
ATOM 5923 O O . ASN A 1 763 ? -45.333 -12.484 20.557 1.00 47.53 763 ASN A O 1
ATOM 5927 N N . SER A 1 764 ? -45.460 -12.615 18.313 1.00 48.69 764 SER A N 1
ATOM 5928 C CA . SER A 1 764 ? -46.084 -13.940 18.264 1.00 48.69 764 SER A CA 1
ATOM 5929 C C . SER A 1 764 ? -45.084 -14.946 17.706 1.00 48.69 764 SER A C 1
ATOM 5931 O O . SER A 1 764 ? -44.481 -14.697 16.660 1.00 48.69 764 SER A O 1
ATOM 5933 N N . ILE A 1 765 ? -44.902 -16.075 18.392 1.00 47.53 765 ILE A N 1
ATOM 5934 C CA . ILE A 1 765 ? -44.065 -17.179 17.918 1.00 47.53 765 ILE A CA 1
ATOM 5935 C C . ILE A 1 765 ? -45.005 -18.224 17.314 1.00 47.53 765 ILE A C 1
ATOM 5937 O O . ILE A 1 765 ? -45.788 -18.837 18.033 1.00 47.53 765 ILE A O 1
ATOM 5941 N N . VAL A 1 766 ? -44.953 -18.430 15.996 1.00 43.66 766 VAL A N 1
ATOM 5942 C CA . VAL A 1 766 ? -45.876 -19.343 15.300 1.00 43.66 766 VAL A CA 1
ATOM 5943 C C . VAL A 1 766 ? -45.119 -20.553 14.748 1.00 43.66 766 VAL A C 1
ATOM 5945 O O . VAL A 1 766 ? -44.018 -20.415 14.208 1.00 43.66 766 VAL A O 1
ATOM 5948 N N . ILE A 1 767 ? -45.707 -21.750 14.867 1.00 40.56 767 ILE A N 1
ATOM 5949 C CA . ILE A 1 767 ? -45.226 -22.948 14.164 1.00 40.56 767 ILE A CA 1
ATOM 5950 C C . ILE A 1 767 ? -45.724 -22.891 12.713 1.00 40.56 767 ILE A C 1
ATOM 5952 O O . ILE A 1 767 ? -46.934 -22.773 12.508 1.00 40.56 767 ILE A O 1
ATOM 5956 N N . PRO A 1 768 ? -44.853 -23.033 11.697 1.00 39.53 768 PRO A N 1
ATOM 5957 C CA . PRO A 1 768 ? -45.300 -23.195 10.320 1.00 39.53 768 PRO A CA 1
ATOM 5958 C C . PRO A 1 768 ? -46.149 -24.466 10.201 1.00 39.53 768 PRO A C 1
ATOM 5960 O O . PRO A 1 768 ? -45.654 -25.577 10.402 1.00 39.53 768 PRO A O 1
ATOM 5963 N N . THR A 1 769 ? -47.431 -24.317 9.878 1.00 40.28 769 THR A N 1
ATOM 5964 C CA . THR A 1 769 ? -48.381 -25.421 9.698 1.00 40.28 769 THR A CA 1
ATOM 5965 C C . THR A 1 769 ? -48.102 -26.174 8.396 1.00 40.28 769 THR A C 1
ATOM 5967 O O . THR A 1 769 ? -48.853 -26.057 7.436 1.00 40.28 769 THR A O 1
ATOM 5970 N N . SER A 1 770 ? -47.007 -26.935 8.329 1.00 37.00 770 SER A N 1
ATOM 5971 C CA . SER A 1 770 ? -46.839 -28.000 7.330 1.00 37.00 770 SER A CA 1
ATOM 5972 C C . SER A 1 770 ? -45.698 -28.960 7.695 1.00 37.00 770 SER A C 1
ATOM 5974 O O . SER A 1 770 ? -44.590 -28.521 8.016 1.00 37.00 770 SER A O 1
ATOM 5976 N N . SER A 1 771 ? -46.002 -30.253 7.544 1.00 33.38 771 SER A N 1
ATOM 5977 C CA . SER A 1 771 ? -45.157 -31.460 7.561 1.00 33.38 771 SER A CA 1
ATOM 5978 C C . SER A 1 771 ? -44.784 -32.071 8.923 1.00 33.38 771 SER A C 1
ATOM 5980 O O . SER A 1 771 ? -43.896 -31.606 9.636 1.00 33.38 771 SER A O 1
ATOM 5982 N N . SER A 1 772 ? -45.432 -33.201 9.194 1.00 35.56 772 SER A N 1
ATOM 5983 C CA . SER A 1 772 ? -45.156 -34.225 10.198 1.00 35.56 772 SER A CA 1
ATOM 5984 C C . SER A 1 772 ? -43.765 -34.861 10.042 1.00 35.56 772 SER A C 1
ATOM 5986 O O . SER A 1 772 ? -43.638 -35.883 9.383 1.00 35.56 772 SER A O 1
ATOM 5988 N N . THR A 1 773 ? -42.742 -34.260 10.655 1.00 34.12 773 THR A N 1
ATOM 5989 C CA . THR A 1 773 ? -41.500 -34.910 11.135 1.00 34.12 773 THR A CA 1
ATOM 5990 C C . THR A 1 773 ? -40.704 -33.866 11.921 1.00 34.12 773 THR A C 1
ATOM 5992 O O . THR A 1 773 ? -40.303 -32.844 11.367 1.00 34.12 773 THR A O 1
ATOM 5995 N N . VAL A 1 774 ? -40.537 -34.075 13.229 1.00 33.62 774 VAL A N 1
ATOM 5996 C CA . VAL A 1 774 ? -40.025 -33.064 14.170 1.00 33.62 774 VAL A CA 1
ATOM 5997 C C . VAL A 1 774 ? -38.530 -33.270 14.413 1.00 33.62 774 VAL A C 1
ATOM 5999 O O . VAL A 1 774 ? -38.153 -33.979 15.336 1.00 33.62 774 VAL A O 1
ATOM 6002 N N . VAL A 1 775 ? -37.689 -32.618 13.603 1.00 29.22 775 VAL A N 1
ATOM 6003 C CA . VAL A 1 775 ? -36.328 -32.190 13.978 1.00 29.22 775 VAL A CA 1
ATOM 6004 C C . VAL A 1 775 ? -36.043 -30.851 13.280 1.00 29.22 775 VAL A C 1
ATOM 6006 O O . VAL A 1 775 ? -36.018 -30.781 12.056 1.00 29.22 775 VAL A O 1
ATOM 6009 N N . GLY A 1 776 ? -35.853 -29.783 14.064 1.00 35.97 776 GLY A N 1
ATOM 6010 C CA . GLY A 1 776 ? -35.136 -28.566 13.654 1.00 35.97 776 GLY A CA 1
ATOM 6011 C C . GLY A 1 776 ? -35.776 -27.632 12.612 1.00 35.97 776 GLY A C 1
ATOM 6012 O O . GLY A 1 776 ? -35.136 -27.333 11.607 1.00 35.97 776 GLY A O 1
ATOM 6013 N N . LYS A 1 777 ? -36.977 -27.076 12.850 1.00 32.62 777 LYS A N 1
ATOM 6014 C CA . LYS A 1 777 ? -37.466 -25.911 12.069 1.00 32.62 777 LYS A CA 1
ATOM 6015 C C . LYS A 1 777 ? -37.280 -24.591 12.823 1.00 32.62 777 LYS A C 1
ATOM 6017 O O . LYS A 1 777 ? -37.606 -24.503 14.001 1.00 32.62 777 LYS A O 1
ATOM 6022 N N . LYS A 1 778 ? -36.799 -23.558 12.120 1.00 33.97 778 LYS A N 1
ATOM 6023 C CA . LYS A 1 778 ? -36.756 -22.153 12.569 1.00 33.97 778 LYS A CA 1
ATOM 6024 C C . LYS A 1 778 ? -38.181 -21.582 12.665 1.00 33.97 778 LYS A C 1
ATOM 6026 O O . LYS A 1 778 ? -38.972 -21.757 11.741 1.00 33.97 778 LYS A O 1
ATOM 6031 N N . SER A 1 779 ? -38.496 -20.893 13.761 1.00 35.47 779 SER A N 1
ATOM 6032 C CA . SER A 1 779 ? -39.755 -20.160 13.961 1.00 35.47 779 SER A CA 1
ATOM 6033 C C . SER A 1 779 ? -39.775 -18.838 13.186 1.00 35.47 779 SER A C 1
ATOM 6035 O O . SER A 1 779 ? -38.741 -18.181 13.066 1.00 35.47 779 SER A O 1
ATOM 6037 N N . THR A 1 780 ? -40.947 -18.417 12.708 1.00 34.62 780 THR A N 1
ATOM 6038 C CA . THR A 1 780 ? -41.157 -17.112 12.054 1.00 34.62 780 THR A CA 1
ATOM 6039 C C . THR A 1 780 ? -41.838 -16.152 13.035 1.00 34.62 780 THR A C 1
ATOM 6041 O O . THR A 1 780 ? -42.797 -16.537 13.702 1.00 34.62 780 THR A O 1
ATOM 6044 N N . VAL A 1 781 ? -41.336 -14.917 13.145 1.00 36.41 781 VAL A N 1
ATOM 6045 C 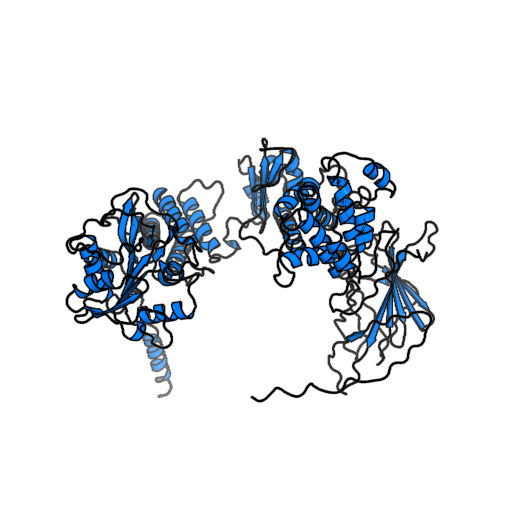CA . VAL A 1 781 ? -41.911 -13.861 13.998 1.00 36.41 781 VAL A CA 1
ATOM 6046 C C . VAL A 1 781 ? -42.855 -13.009 13.153 1.00 36.41 781 VAL A C 1
ATOM 6048 O O . VAL A 1 781 ? -42.432 -12.429 12.156 1.00 36.41 781 VAL A O 1
ATOM 6051 N N . THR A 1 782 ? -44.122 -12.912 13.552 1.00 36.12 782 THR A N 1
ATOM 6052 C CA . THR A 1 782 ? -45.106 -12.003 12.939 1.00 36.12 782 THR A CA 1
ATOM 6053 C C . THR A 1 782 ? -45.604 -11.010 13.984 1.00 36.12 782 THR A C 1
ATOM 6055 O O . THR A 1 782 ? -46.158 -11.420 15.006 1.00 36.12 782 THR A O 1
ATOM 6058 N N . GLY A 1 783 ? -45.406 -9.712 13.740 1.00 35.03 783 GLY A N 1
ATOM 6059 C CA . GLY A 1 783 ? -45.971 -8.633 14.554 1.00 35.03 783 GLY A CA 1
ATOM 6060 C C . GLY A 1 783 ? -47.330 -8.196 14.005 1.00 35.03 783 GLY A C 1
ATOM 6061 O O . GLY A 1 783 ? -47.464 -8.013 12.798 1.00 35.03 783 GLY A O 1
ATOM 6062 N N . ASN A 1 784 ? -48.329 -8.018 14.873 1.00 30.56 784 ASN A N 1
ATOM 6063 C CA . ASN A 1 784 ? -49.632 -7.451 14.513 1.00 30.56 784 ASN A CA 1
ATOM 6064 C C . ASN A 1 784 ? -50.006 -6.329 15.487 1.00 30.56 784 ASN A C 1
ATOM 6066 O O . ASN A 1 784 ? -49.718 -6.418 16.678 1.00 30.56 784 ASN A O 1
ATOM 6070 N N . SER A 1 785 ? -50.652 -5.280 14.973 1.00 31.81 785 SER A N 1
ATOM 6071 C CA . SER A 1 785 ? -51.140 -4.150 15.763 1.00 31.81 785 SER A CA 1
ATOM 6072 C C . SER A 1 785 ? -52.546 -4.425 16.299 1.00 31.81 785 SER A C 1
ATOM 6074 O O . SER A 1 785 ? -53.452 -4.788 15.552 1.00 31.81 785 SER A O 1
ATOM 6076 N N . THR A 1 786 ? -52.775 -4.197 17.589 1.00 26.77 786 THR A N 1
ATOM 6077 C CA . THR A 1 786 ? -54.131 -4.005 18.114 1.00 26.77 786 THR A CA 1
ATOM 6078 C C . THR A 1 786 ? -54.453 -2.516 18.068 1.00 26.77 786 THR A C 1
ATOM 6080 O O . THR A 1 786 ? -54.080 -1.759 18.961 1.00 26.77 786 THR A O 1
ATOM 6083 N N . LYS A 1 787 ? -55.136 -2.074 17.006 1.00 26.72 787 LYS A N 1
ATOM 6084 C CA . LYS A 1 787 ? -55.878 -0.806 17.028 1.00 26.72 787 LYS A CA 1
ATOM 6085 C C . LYS A 1 787 ? -57.224 -1.054 17.703 1.00 26.72 787 LYS A C 1
ATOM 6087 O O . LYS A 1 787 ? -57.990 -1.901 17.250 1.00 26.72 787 LYS A O 1
ATOM 6092 N N . ASN A 1 788 ? -57.538 -0.282 18.737 1.00 27.83 788 ASN A N 1
ATOM 6093 C CA . ASN A 1 788 ? -58.914 -0.156 19.202 1.00 27.83 788 ASN A CA 1
ATOM 6094 C C . ASN A 1 788 ? -59.770 0.439 18.069 1.00 27.83 788 ASN A C 1
ATOM 6096 O O . ASN A 1 788 ? -59.569 1.587 17.687 1.00 27.83 788 ASN A O 1
ATOM 6100 N N . GLY A 1 789 ? -60.706 -0.366 17.556 1.00 29.89 789 GLY A N 1
ATOM 6101 C CA . GLY A 1 789 ? -61.895 0.060 16.811 1.00 29.89 789 GLY A CA 1
ATOM 6102 C C . GLY A 1 789 ? -61.697 0.484 15.351 1.00 29.89 789 GLY A C 1
ATOM 6103 O O . GLY A 1 789 ? -61.409 1.641 15.079 1.00 29.89 789 GLY A O 1
ATOM 6104 N N . MET A 1 790 ? -61.932 -0.440 14.411 1.00 23.42 790 MET A N 1
ATOM 6105 C CA . MET A 1 790 ? -62.890 -0.327 13.288 1.00 23.42 790 MET A CA 1
ATOM 6106 C C . MET A 1 790 ? -62.646 -1.457 12.273 1.00 23.42 790 MET A C 1
ATOM 6108 O O . MET A 1 790 ? -61.533 -1.654 11.791 1.00 23.42 790 MET A O 1
ATOM 6112 N N . ASN A 1 791 ? -63.716 -2.191 11.959 1.00 30.45 791 ASN A N 1
ATOM 6113 C CA . ASN A 1 791 ? -63.769 -3.262 10.965 1.00 30.45 791 ASN A CA 1
ATOM 6114 C C . ASN A 1 791 ? -63.476 -2.740 9.551 1.00 30.45 791 ASN A C 1
ATOM 6116 O O . ASN A 1 791 ? -64.206 -1.880 9.065 1.00 30.45 791 ASN A O 1
ATOM 6120 N N . VAL A 1 792 ? -62.515 -3.350 8.851 1.00 25.28 792 VAL A N 1
ATOM 6121 C CA . VAL A 1 792 ? -62.517 -3.423 7.381 1.00 25.28 792 VAL A CA 1
ATOM 6122 C C . VAL A 1 792 ? -62.107 -4.839 6.974 1.00 25.28 792 VAL A C 1
ATOM 6124 O O . VAL A 1 792 ? -60.985 -5.279 7.209 1.00 25.28 792 VAL A O 1
ATOM 6127 N N . VAL A 1 793 ? -63.068 -5.555 6.396 1.00 29.48 793 VAL A N 1
ATOM 6128 C CA . VAL A 1 793 ? -62.930 -6.871 5.763 1.00 29.48 793 VAL A CA 1
ATOM 6129 C C . VAL A 1 793 ? -62.201 -6.699 4.431 1.00 29.48 793 VAL A C 1
ATOM 6131 O O . VAL A 1 793 ? -62.645 -5.890 3.622 1.00 29.48 793 VAL A O 1
ATOM 6134 N N . LEU A 1 794 ? -61.154 -7.484 4.150 1.00 23.09 794 LEU A N 1
ATOM 6135 C CA . LEU A 1 794 ? -60.749 -7.743 2.763 1.00 23.09 794 LEU A CA 1
ATOM 6136 C C . LEU A 1 794 ? -60.227 -9.178 2.578 1.00 23.09 794 LEU A C 1
ATOM 6138 O O . LEU A 1 794 ? -59.311 -9.631 3.262 1.00 23.09 794 LEU A O 1
ATOM 6142 N N . ILE A 1 795 ? -60.876 -9.874 1.646 1.00 23.89 795 ILE A N 1
ATOM 6143 C CA . ILE A 1 795 ? -60.693 -11.262 1.214 1.00 23.89 795 ILE A CA 1
ATOM 6144 C C . ILE A 1 795 ? -59.789 -11.298 -0.037 1.00 23.89 795 ILE A C 1
ATOM 6146 O O . ILE A 1 795 ? -59.974 -10.480 -0.929 1.00 23.89 795 ILE A O 1
ATOM 6150 N N . ALA A 1 796 ? -58.886 -12.292 -0.073 1.00 24.61 796 ALA A N 1
ATOM 6151 C CA . ALA A 1 796 ? -58.240 -12.994 -1.206 1.00 24.61 796 ALA A CA 1
ATOM 6152 C C . ALA A 1 796 ? -57.528 -12.218 -2.344 1.00 24.61 796 ALA A C 1
ATOM 6154 O O . ALA A 1 796 ? -58.134 -11.422 -3.045 1.00 24.61 796 ALA A O 1
ATOM 6155 N N . PHE A 1 797 ? -56.260 -12.576 -2.619 1.00 23.12 797 PHE A N 1
ATOM 6156 C CA . PHE A 1 797 ? -55.826 -13.388 -3.783 1.00 23.12 797 PHE A CA 1
ATOM 6157 C C . PHE A 1 797 ? -54.283 -13.423 -3.866 1.00 23.12 797 PHE A C 1
ATOM 6159 O O . PHE A 1 797 ? -53.646 -12.424 -4.182 1.00 23.12 797 PHE A O 1
ATOM 6166 N N . LEU A 1 798 ? -53.673 -14.582 -3.591 1.00 21.89 798 LEU A N 1
ATOM 6167 C CA . LEU A 1 798 ? -52.246 -14.846 -3.830 1.00 21.89 798 LEU A CA 1
ATOM 6168 C C . LEU A 1 798 ? -52.042 -16.356 -4.037 1.00 21.89 798 LEU A C 1
ATOM 6170 O O . LEU A 1 798 ? -51.644 -17.072 -3.126 1.00 21.89 798 LEU A O 1
ATOM 6174 N N . ILE A 1 799 ? -52.369 -16.853 -5.234 1.00 27.25 799 ILE A N 1
ATOM 6175 C CA . ILE A 1 799 ? -51.850 -18.124 -5.765 1.00 27.25 799 ILE A CA 1
ATOM 6176 C C . ILE A 1 799 ? -51.607 -17.921 -7.260 1.00 27.25 799 ILE A C 1
ATOM 6178 O O . ILE A 1 799 ? -52.547 -17.742 -8.030 1.00 27.25 799 ILE A O 1
ATOM 6182 N N . GLY A 1 800 ? -50.341 -17.960 -7.659 1.00 24.36 800 GLY A N 1
ATOM 6183 C CA . GLY A 1 800 ? -49.928 -17.988 -9.055 1.00 24.36 800 GLY A CA 1
ATOM 6184 C C . GLY A 1 800 ? -48.530 -17.412 -9.214 1.00 24.36 800 GLY A C 1
ATOM 6185 O O . GLY A 1 800 ? -48.334 -16.243 -8.915 1.00 24.36 800 GLY A O 1
ATOM 6186 N N . TRP A 1 801 ? -47.617 -18.230 -9.744 1.00 23.83 801 TRP A N 1
ATOM 6187 C CA . TRP A 1 801 ? -46.272 -17.880 -10.227 1.00 23.83 801 TRP A CA 1
ATOM 6188 C C . TRP A 1 801 ? -45.091 -18.029 -9.254 1.00 23.83 801 TRP A C 1
ATOM 6190 O O . TRP A 1 801 ? -44.307 -17.114 -9.043 1.00 23.83 801 TRP A O 1
ATOM 6200 N N . VAL A 1 802 ? -44.886 -19.257 -8.764 1.00 25.22 802 VAL A N 1
ATOM 6201 C CA . VAL A 1 802 ? -43.535 -19.833 -8.607 1.00 25.22 802 VAL A CA 1
ATOM 6202 C C . VAL A 1 802 ? -43.578 -21.237 -9.204 1.00 25.22 802 VAL A C 1
ATOM 6204 O O . VAL A 1 802 ? -43.850 -22.186 -8.486 1.00 25.22 802 VAL A O 1
ATOM 6207 N N . LEU A 1 803 ? -43.415 -21.344 -10.524 1.00 27.27 803 LEU A N 1
ATOM 6208 C CA . LEU A 1 803 ? -43.053 -22.551 -11.288 1.00 27.27 803 LEU A CA 1
ATOM 6209 C C . LEU A 1 803 ? -42.858 -22.101 -12.748 1.00 27.27 803 LEU A C 1
ATOM 6211 O O . LEU A 1 803 ? -43.846 -21.931 -13.444 1.00 27.27 803 LEU A O 1
ATOM 6215 N N . PHE A 1 804 ? -41.607 -21.821 -13.128 1.00 25.69 804 PHE A N 1
ATOM 6216 C CA . PHE A 1 804 ? -41.009 -21.498 -14.447 1.00 25.69 804 PHE A CA 1
ATOM 6217 C C . PHE A 1 804 ? -39.869 -20.531 -14.077 1.00 25.69 804 PHE A C 1
ATOM 6219 O O . PHE A 1 804 ? -40.134 -19.389 -13.734 1.00 25.69 804 PHE A O 1
ATOM 6226 N N . VAL A 1 805 ? -38.624 -20.954 -13.862 1.00 27.44 805 VAL A N 1
ATOM 6227 C CA . VAL A 1 805 ? -37.664 -21.327 -14.905 1.00 27.44 805 VAL A CA 1
ATOM 6228 C C . VAL A 1 805 ? -36.645 -22.316 -14.315 1.00 27.44 805 VAL A C 1
ATOM 6230 O O . VAL A 1 805 ? -35.723 -21.939 -13.599 1.00 27.44 805 VAL A O 1
ATOM 6233 N N . TYR A 1 806 ? -36.831 -23.595 -14.616 1.00 25.67 806 TYR A N 1
ATOM 6234 C CA . TYR A 1 806 ? -35.748 -24.527 -14.929 1.00 25.67 806 TYR A CA 1
ATOM 6235 C C . TYR A 1 806 ? -36.131 -25.096 -16.299 1.00 25.67 806 TYR A C 1
ATOM 6237 O O . TYR A 1 806 ? -37.303 -25.416 -16.493 1.00 25.67 806 TYR A O 1
ATOM 6245 N N . SER A 1 807 ? -35.155 -25.168 -17.211 1.00 29.48 807 SER A N 1
ATOM 6246 C CA . SER A 1 807 ? -35.268 -25.441 -18.659 1.00 29.48 807 SER A CA 1
ATOM 6247 C C . SER A 1 807 ? -35.461 -24.199 -19.540 1.00 29.48 807 SER A C 1
ATOM 6249 O O . SER A 1 807 ? -36.573 -23.902 -19.967 1.00 29.48 807 SER A O 1
ATOM 6251 N N . PHE A 1 808 ? -34.369 -23.475 -19.807 1.00 32.47 808 PHE A N 1
ATOM 6252 C CA . PHE A 1 808 ? -33.643 -23.523 -21.088 1.00 32.47 808 PHE A CA 1
ATOM 6253 C C . PHE A 1 808 ? -32.205 -23.042 -20.895 1.00 32.47 808 PHE A C 1
ATOM 6255 O O . PHE A 1 808 ? -32.023 -22.070 -20.127 1.00 32.47 808 PHE A O 1
#

Sequence (808 aa):
MNKTFGMLSCLLLCLIVCLVSEETHALTATELLQVRATLLSNVTSIPYSYVGYLFSHGSNSVPIIVGSGGNAVVVAATSSNSLSTAGRICAFGHNGYAYTSDMTSGTAQLLKNCAKWTTKNKANVSYMLHGVSQSGGSTFYNSISGFSLNTSKNAFDELVRPLESVDLLILNLNSLSGEATSTQIQMLSDFLNRGGGIICVTTAWAYSISGNRFPGNVFFSRLGVSFYTAYFEGSPFVASTKDLSEVNAYFKLEQIQNTFSLYGNVSTDDVNTVGNMLSNVYPTLPQPITLNSIETNQKAKTVYDSICGSTTISFPVSSSFQKFCVVMVDTLNKANILPISNNPQVLADSDWKNTIRNYPGPWVEVESDYFVFNVESSYARNLTELTSVTNYWKKVLELYYELSQRPIRDYKERMQIDIDISIGYMHSGYPIMAFQDQNEGTIKAVNPANMALASKTPGRWGHYHELGHNFQVSDWTYSQAVEVTCNIFSLYLEENFPDSANTYGKSFNPPRGLETTFKGNTQDYKGDWTSAGLLFYLDLIQAFGWVSIRKAFAEYYTAASGTLPTSEDEKRDQWVVRYSKIVGRNLGPFCDAWSFPISQSAKSQVSNLTSWMPNNFIVGCSVARFSDSPCASLTIQDNSYAKSTTYEVKIVTWTPVRSIYGERFIFTFGGDSLPQLQTGTTALTLLDGTTSLNSTAVVTNNNGTSITLSTNVVEFVKSGQLLKFSFQAKNSVKIGSFTTSIKILDSKNVLVNVVERPLEFTNSIVIPTSSSTVVGKKSTVTGNSTKNGMNVVLIAFLIGWVLFVYSF

Foldseek 3Di:
DPDPVVVVVVVVVVVVVVPPPVPQDQADLVNLVVLLCLLCPVAWFADDDFFFFKAQAASFKDANKAWPQRTGQWMKGWPGRDQVFFQIEIEGRAPVLLADPPCPGSSVSSVLSQVCSRLVNDQAFEEEEEPDDCVGNVVSQVVRHRYDYDPDHHCLPPVPNVLVVGQEYEEELVNDDAFDDPSNLVSLSVSRNRRGYYYYHYNCLVVVPAQQRRRCLSNCQQRRMFTDNHTDDDTTITTDPDRCLQRYLLVLLVVQLVCCVVPVADDLCSLVRNLVSLVRSVSNHHPLAACPSHVSSVSLVVSCCRQPVPDDQDPPRDGSSSSSNLSSLVSNVSNVNDDPVSRPLDDALVCLLPPDLPDPDQWDWHDAPAEIEIAGSVQSSPDSGSPLLNVQVVVLVVLLCQLLVDDRDPHHAYEYADCDDDDDQWAADRHTYHYNLCRNVNRDRPPVVPLPPQPDHDDCLRVQLNVLLVSDDPLQQFPLCSLQSSCVSSLSVCLVPPNHLCPNPPPLPDPPPCLVVVVPDPPPSDPDCNNVVNNLVVLVCQAQNSVLSSQLSNLQVDPVNDDGDDDSQSSLLSSQLSSCVSRQEQCVVVCVSSVPDHDPVSSVSNVPGHHDDDDPAADDQPDDDDPPGQFFDFFFDDDPLPDQDKGWGWGFHRHKDFLVQFKKKKKKWADDKAFPDDFAKDAFDFPVPDPQKDRIWGWDDPPPGMIMTIITGPGMDHGGGTGTGITGIDNDPAGTKMKIWMFGADPVRDTDPPVRGTPIFIWGWGDPPDDPDDDDDTTDIDGDDDDPDDDDDDDDDDDDDDDDDDDD

Organism: Naegleria gruberi (NCBI:txid5762)